Protein AF-0000000077058655 (afdb_homodimer)

Radius of gyration: 32.07 Å; Cα contacts (8 Å, |Δi|>4): 1543; chains: 2; bounding box: 53×108×74 Å

pLDDT: mean 80.89, std 19.27, range [22.61, 98.69]

Organism: Zymoseptoria tritici (strain CBS 115943 / IPO323) (NCBI:txid336722)

Foldseek 3Di:
DPVDCPPPLLLQFKKKKWDPAWKKKKWAFPVCLVVQLVLVLCQVPVQFDQPPVGHTDAFPANQAGNFAKWKWKFAQGTTMIMDGPVSCVPRPVVSLVVDDPVRVVRIDMDPFIKIKMKIAGPDDQQLVNLQSLQVLCQLLLWAWFWADFPGTIMIITTPVCVVVSQVSSVVSQKDWDAPDDVSSIIIIHHPVRPVPPDDDPDPDDPPPDPDDDDPPDNRDPDLVVLLLVLLLVCLVVVWAWDWDPVFKKFKKFFDRDPDPVVCVVVVLSVLVSQLVSCQSPPPPHFNIWMWMHRRPGGIIIMGGLVSLVSGVVSCVVTMGRNPPAIKTKIKTFQQVPDQSHGSNSNNLSVLQCVQCVPVPPDDRFRWGWGGGSGMIIIMGGPVCVVSSSVSRVVSNVVSVVD/DPVPPPPPLLLQFKKKKWDPAWKKKKWAFPVCLVVQLVLVLCQVPVQFDQPPVGHTDAFPANQAGNFAKWKWKFAQGTTMIMDGPVSCVPRPVVSLVVDDPVRVVRIDMDPFIKIKMKIAGPDDFQLVNLQSLQVLCQLLLWAWFWADFPGTIMIITTPVCVVVSQVSSVVSQKDWDAPDPVSSIIIIHHPVRPVPPDDDPDDDDPPPPPDDDDPDDNRDPDLVVLLLVLLLVCLVVVWAWDWDPVFKKFKKFFDRPPDPVVCVVVVLSVLVSQLVSCQCPDPPHFNIWMWMHRRPGGIIIMGGLVSLVSGVVSCVVTMGRNPPFIKTKIKTFQQVPDQSDGSNSNNLSVLQCVQCVPVPPDDRFHWGWGDGSGMIIIMGGPVCVVSSSVSSVVSNVVSVVD

Nearest PDB structures (foldseek):
  5gs9-assembly2_D  TM=8.390E-01  e=4.311E-16  Homo sapiens
  5i2c-assembly1_B  TM=8.260E-01  e=3.463E-16  Homo sapiens
  5i2c-assembly2_D  TM=8.080E-01  e=2.004E-16  Homo sapiens
  5gs9-assembly1_B  TM=8.359E-01  e=1.360E-15  Homo sapiens
  5i2c-assembly1_A  TM=7.611E-01  e=1.288E-15  Homo sapiens

Secondary structure (DSSP, 8-state):
--------HHHHH-EEEE-S--EEEEEEEGGGGGGGHHHHHHHHH---EE-TTSPEEPPSSTT--SSSEEEEEE-SSEEEEEEEHHHIIIIIHHHHTTB-HHHHHH-EE-SS-EEEEEEE-SS--HHHHHHHHHHHHHHTT---EEEE-SS-EEEEEEGGGHHHHHHHHHTTT-EEEE-STTS-SEEEE-TT-GGG-SS-----------------S---SSHHHHHHHHHHHHHHTT---EE-TT--EEEEEE---SSHHHHHHHTHHHHHHHHHHHHHT-SSPPSSEEEEEESSS--EEEEEGGGGGGSGGGGTTTEE-TTSPPEEEEEEE-TTS-TT--SHHHHHHHHHHHHHTT--SS-----EEEE-SSEEEEEEEGGGHHHHHHHHHHHHHHHHH-/--SS----HHHHH-EEEE-S--EEEEEEEGGGGGGGHHHHHHHHH---EE-TTS-EE--SSTT--SSSEEEEEE-SSEEEEEEEHHHIIIIIHHHHTTB-HHHHHH-EE-SS-EEEEEEE-SS--HHHHHHHHHHHHHHTT---EEEE-SS-EEEEEEGGGHHHHHHHHHTTT-EEEE-STTS-SEEEE-TT-GGGGSS-----------------S---SSHHHHHHHHHHHHHHTT---EE-TT--EEEEEE---SSHHHHHHHTHHHHHHHHHHHHHT-SSPPSSEEEEEESSS--EEEEEGGGGGGSGGGGTTTEE-TTSPPEEEEEEE-TTS-TT--SHHHHHHHHHHHHHTT--SS-----EEEE-SSEEEEEEEGGGHHHHHHHHHHHHHHHHH-

InterPro domains:
  IPR027795 CASTOR, ACT domain [PF13840] (110-171)
  IPR045865 ACT-like domain [SSF55021] (114-176)
  IPR051719 Cytosolic arginine sensor for mTORC1 [PTHR31131] (14-395)

Structure (mmCIF, N/CA/C/O backbone):
data_AF-0000000077058655-model_v1
#
loop_
_entity.id
_entity.type
_entity.pdbx_description
1 polymer 'CASTOR ACT domain-containing protein'
#
loop_
_atom_site.group_PDB
_atom_site.id
_atom_site.type_symbol
_atom_site.label_atom_id
_atom_site.label_alt_id
_atom_site.label_comp_id
_atom_site.label_asym_id
_atom_site.label_entity_id
_atom_site.label_seq_id
_atom_site.pdbx_PDB_ins_code
_atom_site.Cartn_x
_atom_site.Cartn_y
_atom_site.Cartn_z
_atom_site.occupancy
_atom_site.B_iso_or_equiv
_atom_site.auth_seq_id
_atom_site.auth_comp_id
_atom_site.auth_asym_id
_atom_site.auth_atom_id
_atom_site.pdbx_PDB_model_num
ATOM 1 N N . MET A 1 1 ? -3.117 53.75 28.312 1 22.61 1 MET A N 1
ATOM 2 C CA . MET A 1 1 ? -3.674 53.688 26.969 1 22.61 1 MET A CA 1
ATOM 3 C C . MET A 1 1 ? -2.68 53.094 25.984 1 22.61 1 MET A C 1
ATOM 5 O O . MET A 1 1 ? -3.053 52.719 24.875 1 22.61 1 MET A O 1
ATOM 9 N N . GLY A 1 2 ? -1.455 53.406 26 1 25.41 2 GLY A N 1
ATOM 10 C CA . GLY A 1 2 ? -0.301 53.156 25.156 1 25.41 2 GLY A CA 1
ATOM 11 C C . GLY A 1 2 ? 0.101 51.688 25.109 1 25.41 2 GLY A C 1
ATOM 12 O O . GLY A 1 2 ? 1.2 51.375 24.656 1 25.41 2 GLY A O 1
ATOM 13 N N . GLN A 1 3 ? -0.124 51.031 26.172 1 29.98 3 GLN A N 1
ATOM 14 C CA . GLN A 1 3 ? 0.285 49.625 26.188 1 29.98 3 GLN A CA 1
ATOM 15 C C . GLN A 1 3 ? -0.248 48.875 24.969 1 29.98 3 GLN A C 1
ATOM 17 O O . GLN A 1 3 ? -1.108 48 25.094 1 29.98 3 GLN A O 1
ATOM 22 N N . SER A 1 4 ? -0.633 49.594 23.922 1 30.7 4 SER A N 1
ATOM 23 C CA . SER A 1 4 ? -1.13 49.219 22.594 1 30.7 4 SER A CA 1
ATOM 24 C C . SER A 1 4 ? -0.393 48 22.047 1 30.7 4 SER A C 1
ATOM 26 O O . SER A 1 4 ? 0.675 47.656 22.531 1 30.7 4 SER A O 1
ATOM 28 N N . LEU A 1 5 ? -0.841 47.562 20.781 1 34.19 5 LEU A N 1
ATOM 29 C CA . LEU A 1 5 ? -0.442 46.469 19.906 1 34.19 5 LEU A CA 1
ATOM 30 C C . LEU A 1 5 ? 1.065 46.469 19.672 1 34.19 5 LEU A C 1
ATOM 32 O O . LEU A 1 5 ? 1.569 47.281 18.875 1 34.19 5 LEU A O 1
ATOM 36 N N . THR A 1 6 ? 1.901 46.75 20.547 1 35.97 6 THR A N 1
ATOM 37 C CA . THR A 1 6 ? 3.205 46.281 20.094 1 35.97 6 THR A CA 1
ATOM 38 C C . THR A 1 6 ? 3.051 45.125 19.109 1 35.97 6 THR A C 1
ATOM 40 O O . THR A 1 6 ? 2.705 44.031 19.5 1 35.97 6 THR A O 1
ATOM 43 N N . GLU A 1 7 ? 2.385 45.281 18 1 43.19 7 GLU A N 1
ATOM 44 C CA . GLU A 1 7 ? 2.207 44.5 16.781 1 43.19 7 GLU A CA 1
ATOM 45 C C . GLU A 1 7 ? 3.422 43.625 16.516 1 43.19 7 GLU A C 1
ATOM 47 O O . GLU A 1 7 ? 4.551 44.094 16.453 1 43.19 7 GLU A O 1
ATOM 52 N N . SER A 1 8 ? 3.26 42.406 16.844 1 52.03 8 SER A N 1
ATOM 53 C CA . SER A 1 8 ? 4.242 41.312 16.938 1 52.03 8 SER A CA 1
ATOM 54 C C . SER A 1 8 ? 5.199 41.344 15.742 1 52.03 8 SER A C 1
ATOM 56 O O . SER A 1 8 ? 4.762 41.406 14.594 1 52.03 8 SER A O 1
ATOM 58 N N . THR A 1 9 ? 6.41 42 16.016 1 51.41 9 THR A N 1
ATOM 59 C CA . THR A 1 9 ? 7.566 41.875 15.133 1 51.41 9 THR A CA 1
ATOM 60 C C . THR A 1 9 ? 7.477 40.594 14.297 1 51.41 9 THR A C 1
ATOM 62 O O . THR A 1 9 ? 7.973 40.562 13.164 1 51.41 9 THR A O 1
ATOM 65 N N . THR A 1 10 ? 6.719 39.719 14.883 1 54.84 10 THR A N 1
ATOM 66 C CA . THR A 1 10 ? 6.586 38.469 14.18 1 54.84 10 THR A CA 1
ATOM 67 C C . THR A 1 10 ? 5.73 38.625 12.93 1 54.84 10 THR A C 1
ATOM 69 O O . THR A 1 10 ? 6.078 38.094 11.867 1 54.84 10 THR A O 1
ATOM 72 N N . LEU A 1 11 ? 4.637 39.406 13.109 1 56.84 11 LEU A N 1
ATOM 73 C CA . LEU A 1 11 ? 3.775 39.594 11.945 1 56.84 11 LEU A CA 1
ATOM 74 C C . LEU A 1 11 ? 4.48 40.438 10.883 1 56.84 11 LEU A C 1
ATOM 76 O O . LEU A 1 11 ? 4.184 40.281 9.695 1 56.84 11 LEU A O 1
ATOM 80 N N . LEU A 1 12 ? 5.441 41.156 11.414 1 55.25 12 LEU A N 1
ATOM 81 C CA . LEU A 1 12 ? 6.145 42.031 10.492 1 55.25 12 LEU A CA 1
ATOM 82 C C . LEU A 1 12 ? 7.047 41.219 9.555 1 55.25 12 LEU A C 1
ATOM 84 O O . LEU A 1 12 ? 7.156 41.531 8.367 1 55.25 12 LEU A O 1
ATOM 88 N N . ASN A 1 13 ? 7.555 40.031 10.031 1 62.84 13 ASN A N 1
ATOM 89 C CA . ASN A 1 13 ? 8.578 39.375 9.25 1 62.84 13 ASN A CA 1
ATOM 90 C C . ASN A 1 13 ? 8.047 38.094 8.609 1 62.84 13 ASN A C 1
ATOM 92 O O . ASN A 1 13 ? 8.773 37.406 7.887 1 62.84 13 ASN A O 1
ATOM 96 N N . ALA A 1 14 ? 6.773 38 8.773 1 69.25 14 ALA A N 1
ATOM 97 C CA . ALA A 1 14 ? 6.227 36.75 8.25 1 69.25 14 ALA A CA 1
ATOM 98 C C . ALA A 1 14 ? 6.027 36.812 6.742 1 69.25 14 ALA A C 1
ATOM 100 O O . ALA A 1 14 ? 5.637 37.875 6.215 1 69.25 14 ALA A O 1
ATOM 101 N N . GLN A 1 15 ? 6.496 35.781 6.027 1 75.69 15 GLN A N 1
ATOM 102 C CA . GLN A 1 15 ? 6.207 35.594 4.609 1 75.69 15 GLN A CA 1
ATOM 103 C C . GLN A 1 15 ? 5.039 34.656 4.395 1 75.69 15 GLN A C 1
ATOM 105 O O . GLN A 1 15 ? 5.094 33.5 4.824 1 75.69 15 GLN A O 1
ATOM 110 N N . ILE A 1 16 ? 4.031 35.312 3.824 1 82.44 16 ILE A N 1
ATOM 111 C CA . ILE A 1 16 ? 2.805 34.562 3.652 1 82.44 16 ILE A CA 1
ATOM 112 C C . ILE A 1 16 ? 2.57 34.281 2.17 1 82.44 16 ILE A C 1
ATOM 114 O O . ILE A 1 16 ? 2.648 35.188 1.342 1 82.44 16 ILE A O 1
ATOM 118 N N . GLY A 1 17 ? 2.379 33.031 1.807 1 85.06 17 GLY A N 1
ATOM 119 C CA . GLY A 1 17 ? 2.125 32.625 0.426 1 85.06 17 GLY A CA 1
ATOM 120 C C . GLY A 1 17 ? 0.864 31.812 0.256 1 85.06 17 GLY A C 1
ATOM 121 O O . GLY A 1 17 ? 0.566 30.953 1.081 1 85.06 17 GLY A O 1
ATOM 122 N N . PHE A 1 18 ? 0.068 32.25 -0.727 1 86.25 18 PHE A N 1
ATOM 123 C CA . PHE A 1 18 ? -1.086 31.453 -1.131 1 86.25 18 PHE A CA 1
ATOM 124 C C . PHE A 1 18 ? -0.725 30.516 -2.277 1 86.25 18 PHE A C 1
ATOM 126 O O . PHE A 1 18 ? -0.318 30.969 -3.35 1 86.25 18 PHE A O 1
ATOM 133 N N . LEU A 1 19 ? -0.891 29.281 -2.047 1 87.06 19 LEU A N 1
ATOM 134 C CA . LEU A 1 19 ? -0.528 28.312 -3.078 1 87.06 19 LEU A CA 1
ATOM 135 C C . LEU A 1 19 ? -1.67 28.125 -4.07 1 87.06 19 LEU A C 1
ATOM 137 O O . LEU A 1 19 ? -2.842 28.234 -3.703 1 87.06 19 LEU A O 1
ATOM 141 N N . ASN A 1 20 ? -1.333 27.828 -5.293 1 84.38 20 ASN A N 1
ATOM 142 C CA . ASN A 1 20 ? -2.303 27.594 -6.355 1 84.38 20 ASN A CA 1
ATOM 143 C C . ASN A 1 20 ? -2.791 26.141 -6.363 1 84.38 20 ASN A C 1
ATOM 145 O O . ASN A 1 20 ? -2.316 25.328 -7.152 1 84.38 20 ASN A O 1
ATOM 149 N N . THR A 1 21 ? -3.754 25.875 -5.566 1 89.5 21 THR A N 1
ATOM 150 C CA . THR A 1 21 ? -4.285 24.516 -5.484 1 89.5 21 THR A CA 1
ATOM 151 C C . THR A 1 21 ? -5.641 24.5 -4.785 1 89.5 21 THR A C 1
ATOM 153 O O . THR A 1 21 ? -5.977 25.438 -4.059 1 89.5 21 THR A O 1
ATOM 156 N N . HIS A 1 22 ? -6.488 23.578 -5.164 1 94.5 22 HIS A N 1
ATOM 157 C CA . HIS A 1 22 ? -7.742 23.266 -4.488 1 94.5 22 HIS A CA 1
ATOM 158 C C . HIS A 1 22 ? -7.633 21.938 -3.73 1 94.5 22 HIS A C 1
ATOM 160 O O . HIS A 1 22 ? -7.484 20.875 -4.34 1 94.5 22 HIS A O 1
ATOM 166 N N . LEU A 1 23 ? -7.762 22.062 -2.438 1 97.38 23 LEU A N 1
ATOM 167 C CA . LEU A 1 23 ? -7.496 20.891 -1.62 1 97.38 23 LEU A CA 1
ATOM 168 C C . LEU A 1 23 ? -8.797 20.297 -1.069 1 97.38 23 LEU A C 1
ATOM 170 O O . LEU A 1 23 ? -9.727 21.047 -0.746 1 97.38 23 LEU A O 1
ATOM 174 N N . ALA A 1 24 ? -8.844 19.047 -1.034 1 98.06 24 ALA A N 1
ATOM 175 C CA . ALA A 1 24 ? -9.898 18.328 -0.338 1 98.06 24 ALA A CA 1
ATOM 176 C C . ALA A 1 24 ? -9.383 17.734 0.971 1 98.06 24 ALA A C 1
ATOM 178 O O . ALA A 1 24 ? -8.195 17.406 1.088 1 98.06 24 ALA A O 1
ATOM 179 N N . LEU A 1 25 ? -10.195 17.703 1.955 1 97.5 25 LEU A N 1
ATOM 180 C CA . LEU A 1 25 ? -9.906 17.062 3.238 1 97.5 25 LEU A CA 1
ATOM 181 C C . LEU A 1 25 ? -10.625 15.719 3.352 1 97.5 25 LEU A C 1
ATOM 183 O O . LEU A 1 25 ? -11.844 15.648 3.201 1 97.5 25 LEU A O 1
ATOM 187 N N . ILE A 1 26 ? -9.891 14.656 3.598 1 98.38 26 ILE A N 1
ATOM 188 C CA . ILE A 1 26 ? -10.445 13.312 3.676 1 98.38 26 ILE A CA 1
ATOM 189 C C . ILE A 1 26 ? -10.312 12.773 5.102 1 98.38 26 ILE A C 1
ATOM 191 O O . ILE A 1 26 ? -9.219 12.758 5.66 1 98.38 26 ILE A O 1
ATOM 195 N N . HIS A 1 27 ? -11.367 12.406 5.691 1 97.88 27 HIS A N 1
ATOM 196 C CA . HIS A 1 27 ? -11.391 11.75 6.992 1 97.88 27 HIS A CA 1
ATOM 197 C C . HIS A 1 27 ? -11.578 10.242 6.848 1 97.88 27 HIS A C 1
ATOM 199 O O . HIS A 1 27 ? -12.547 9.781 6.238 1 97.88 27 HIS A O 1
ATOM 205 N N . ILE A 1 28 ? -10.688 9.461 7.355 1 98.25 28 ILE A N 1
ATOM 206 C CA . ILE A 1 28 ? -10.727 8 7.379 1 98.25 28 ILE A CA 1
ATOM 207 C C . ILE A 1 28 ? -10.609 7.508 8.82 1 98.25 28 ILE A C 1
ATOM 209 O O . ILE A 1 28 ? -9.594 7.754 9.484 1 98.25 28 ILE A O 1
ATOM 213 N N . PRO A 1 29 ? -11.633 6.82 9.297 1 96.94 29 PRO A N 1
ATOM 214 C CA . PRO A 1 29 ? -11.484 6.258 10.641 1 96.94 29 PRO A CA 1
ATOM 215 C C . PRO A 1 29 ? -10.328 5.266 10.742 1 96.94 29 PRO A C 1
ATOM 217 O O . PRO A 1 29 ? -9.953 4.645 9.75 1 96.94 29 PRO A O 1
ATOM 220 N N . THR A 1 30 ? -9.797 5.09 11.93 1 95.56 30 THR A N 1
ATOM 221 C CA . THR A 1 30 ? -8.594 4.293 12.156 1 95.56 30 THR A CA 1
ATOM 222 C C . THR A 1 30 ? -8.797 2.861 11.664 1 95.56 30 THR A C 1
ATOM 224 O O . THR A 1 30 ? -7.875 2.248 11.117 1 95.56 30 THR A O 1
ATOM 227 N N . GLU A 1 31 ? -9.953 2.326 11.789 1 94.75 31 GLU A N 1
ATOM 228 C CA . GLU A 1 31 ? -10.234 0.943 11.414 1 94.75 31 GLU A CA 1
ATOM 229 C C . GLU A 1 31 ? -10.234 0.773 9.898 1 94.75 31 GLU A C 1
ATOM 231 O O . GLU A 1 31 ? -10.016 -0.329 9.391 1 94.75 31 GLU A O 1
ATOM 236 N N . ALA A 1 32 ? -10.477 1.819 9.188 1 97.12 32 ALA A N 1
ATOM 237 C CA . ALA A 1 32 ? -10.578 1.75 7.734 1 97.12 32 ALA A CA 1
ATOM 238 C C . ALA A 1 32 ? -9.25 2.078 7.07 1 97.12 32 ALA A C 1
ATOM 240 O O . ALA A 1 32 ? -9.102 1.93 5.855 1 97.12 32 ALA A O 1
ATOM 241 N N . PHE A 1 33 ? -8.258 2.465 7.844 1 97.88 33 PHE A N 1
ATOM 242 C CA . PHE A 1 33 ? -6.996 2.947 7.305 1 97.88 33 PHE A CA 1
ATOM 243 C C . PHE A 1 33 ? -6.379 1.918 6.367 1 97.88 33 PHE A C 1
ATOM 245 O O . PHE A 1 33 ? -6.012 2.242 5.234 1 97.88 33 PHE A O 1
ATOM 252 N N . PRO A 1 34 ? -6.316 0.604 6.746 1 97.44 34 PRO A N 1
ATOM 253 C CA . PRO A 1 34 ? -5.656 -0.38 5.887 1 97.44 34 PRO A CA 1
ATOM 254 C C . PRO A 1 34 ? -6.312 -0.494 4.512 1 97.44 34 PRO A C 1
ATOM 256 O O . PRO A 1 34 ? -5.652 -0.86 3.535 1 97.44 34 PRO A O 1
ATOM 259 N N . LEU A 1 35 ? -7.559 -0.11 4.395 1 97.75 35 LEU A N 1
ATOM 260 C CA . LEU A 1 35 ? -8.312 -0.229 3.15 1 97.75 35 LEU A CA 1
ATOM 261 C C . LEU A 1 35 ? -7.965 0.905 2.191 1 97.75 35 LEU A C 1
ATOM 263 O O . LEU A 1 35 ? -8.297 0.845 1.005 1 97.75 35 LEU A O 1
ATOM 267 N N . PHE A 1 36 ? -7.219 1.923 2.697 1 98.19 36 PHE A N 1
ATOM 268 C CA . PHE A 1 36 ? -6.957 3.094 1.868 1 98.19 36 PHE A CA 1
ATOM 269 C C . PHE A 1 36 ? -5.465 3.264 1.628 1 98.19 36 PHE A C 1
ATOM 271 O O . PHE A 1 36 ? -5.016 4.324 1.188 1 98.19 36 PHE A O 1
ATOM 278 N N . VAL A 1 37 ? -4.668 2.271 1.912 1 98 37 VAL A N 1
ATOM 279 C CA . VAL A 1 37 ? -3.223 2.377 1.756 1 98 37 VAL A CA 1
ATOM 280 C C . VAL A 1 37 ? -2.869 2.49 0.275 1 98 37 VAL A C 1
ATOM 282 O O . VAL A 1 37 ? -1.923 3.191 -0.092 1 98 37 VAL A O 1
ATOM 285 N N . HIS A 1 38 ? -3.689 1.872 -0.597 1 97.5 38 HIS A N 1
ATOM 286 C CA . HIS A 1 38 ? -3.422 1.926 -2.029 1 97.5 38 HIS A CA 1
ATOM 287 C C . HIS A 1 38 ? -3.48 3.359 -2.549 1 97.5 38 HIS A C 1
ATOM 289 O O . HIS A 1 38 ? -2.502 3.861 -3.105 1 97.5 38 HIS A O 1
ATOM 295 N N . PRO A 1 39 ? -4.586 4.07 -2.361 1 97.56 39 PRO A N 1
ATOM 296 C CA . PRO A 1 39 ? -4.629 5.445 -2.871 1 97.56 39 PRO A CA 1
ATOM 297 C C . PRO A 1 39 ? -3.615 6.359 -2.186 1 97.56 39 PRO A C 1
ATOM 299 O O . PRO A 1 39 ? -3.104 7.293 -2.807 1 97.56 39 PRO A O 1
ATOM 302 N N . ILE A 1 40 ? -3.33 6.121 -0.925 1 98.19 40 ILE A N 1
ATOM 303 C CA . ILE A 1 40 ? -2.35 6.93 -0.211 1 98.19 40 ILE A CA 1
ATOM 304 C C . ILE A 1 40 ? -0.977 6.77 -0.86 1 98.19 40 ILE A C 1
ATOM 306 O O . ILE A 1 40 ? -0.313 7.758 -1.178 1 98.19 40 ILE A O 1
ATOM 310 N N . LEU A 1 41 ? -0.592 5.527 -1.059 1 97.88 41 LEU A N 1
ATOM 311 C CA . LEU A 1 41 ? 0.722 5.27 -1.638 1 97.88 41 LEU A CA 1
ATOM 312 C C . LEU A 1 41 ? 0.764 5.699 -3.102 1 97.88 41 LEU A C 1
ATOM 314 O O . LEU A 1 41 ? 1.802 6.148 -3.59 1 97.88 41 LEU A O 1
ATOM 318 N N . THR A 1 42 ? -0.342 5.516 -3.844 1 96.06 42 THR A N 1
ATOM 319 C CA . THR A 1 42 ? -0.4 6.016 -5.215 1 96.06 42 THR A CA 1
ATOM 320 C C . THR A 1 42 ? -0.167 7.523 -5.25 1 96.06 42 THR A C 1
ATOM 322 O O . THR A 1 42 ? 0.613 8.016 -6.066 1 96.06 42 THR A O 1
ATOM 325 N N . LEU A 1 43 ? -0.788 8.211 -4.34 1 95.44 43 LEU A N 1
ATOM 326 C CA . LEU A 1 43 ? -0.661 9.664 -4.23 1 95.44 43 LEU A CA 1
ATOM 327 C C . LEU A 1 43 ? 0.781 10.062 -3.934 1 95.44 43 LEU A C 1
ATOM 329 O O . LEU A 1 43 ? 1.293 11.023 -4.504 1 95.44 43 LEU A O 1
ATOM 333 N N . LEU A 1 44 ? 1.45 9.312 -3.123 1 94.69 44 LEU A N 1
ATOM 334 C CA . LEU A 1 44 ? 2.77 9.688 -2.627 1 94.69 44 LEU A CA 1
ATOM 335 C C . LEU A 1 44 ? 3.861 9.25 -3.598 1 94.69 44 LEU A C 1
ATOM 337 O O . LEU A 1 44 ? 4.852 9.961 -3.789 1 94.69 44 LEU A O 1
ATOM 341 N N . LEU A 1 45 ? 3.662 8.07 -4.242 1 93.12 45 LEU A N 1
ATOM 342 C CA . LEU A 1 45 ? 4.758 7.465 -4.992 1 93.12 45 LEU A CA 1
ATOM 343 C C . LEU A 1 45 ? 4.656 7.805 -6.473 1 93.12 45 LEU A C 1
ATOM 345 O O . LEU A 1 45 ? 5.656 7.773 -7.195 1 93.12 45 LEU A O 1
ATOM 349 N N . HIS A 1 46 ? 3.441 7.93 -6.934 1 88 46 HIS A N 1
ATOM 350 C CA . HIS A 1 46 ? 3.266 8.188 -8.359 1 88 46 HIS A CA 1
ATOM 351 C C . HIS A 1 46 ? 3.033 9.672 -8.625 1 88 46 HIS A C 1
ATOM 353 O O . HIS A 1 46 ? 2.014 10.055 -9.203 1 88 46 HIS A O 1
ATOM 359 N N . ASN A 1 47 ? 3.91 10.492 -8.18 1 73.94 47 ASN A N 1
ATOM 360 C CA . ASN A 1 47 ? 3.902 11.945 -8.266 1 73.94 47 ASN A CA 1
ATOM 361 C C . ASN A 1 47 ? 4.387 12.43 -9.633 1 73.94 47 ASN A C 1
ATOM 363 O O . ASN A 1 47 ? 5.422 13.086 -9.727 1 73.94 47 ASN A O 1
ATOM 367 N N . SER A 1 48 ? 3.742 11.852 -10.664 1 67.38 48 SER A N 1
ATOM 368 C CA . SER A 1 48 ? 4.242 12.258 -11.977 1 67.38 48 SER A CA 1
ATOM 369 C C . SER A 1 48 ? 3.283 13.227 -12.656 1 67.38 48 SER A C 1
ATOM 371 O O . SER A 1 48 ? 2.084 13.219 -12.375 1 67.38 48 SER A O 1
ATOM 373 N N . HIS A 1 49 ? 3.842 14.258 -13.109 1 66.81 49 HIS A N 1
ATOM 374 C CA . HIS A 1 49 ? 3.092 15.219 -13.914 1 66.81 49 HIS A CA 1
ATOM 375 C C . HIS A 1 49 ? 3.322 14.984 -15.406 1 66.81 49 HIS A C 1
ATOM 377 O O . HIS A 1 49 ? 4.457 14.75 -15.836 1 66.81 49 HIS A O 1
ATOM 383 N N . LEU A 1 50 ? 2.23 14.586 -15.945 1 61.84 50 LEU A N 1
ATOM 384 C CA . LEU A 1 50 ? 2.338 14.375 -17.391 1 61.84 50 LEU A CA 1
ATOM 385 C C . LEU A 1 50 ? 2.236 15.703 -18.141 1 61.84 50 LEU A C 1
ATOM 387 O O . LEU A 1 50 ? 1.473 16.578 -17.75 1 61.84 50 LEU A O 1
ATOM 391 N N . ASP A 1 51 ? 3.15 15.898 -18.969 1 60.94 51 ASP A N 1
ATOM 392 C CA . ASP A 1 51 ? 3.029 17.062 -19.844 1 60.94 51 ASP A CA 1
ATOM 393 C C . ASP A 1 51 ? 1.908 16.859 -20.859 1 60.94 51 ASP A C 1
ATOM 395 O O . ASP A 1 51 ? 1.154 15.891 -20.781 1 60.94 51 ASP A O 1
ATOM 399 N N . GLU A 1 52 ? 1.734 17.922 -21.625 1 62.06 52 GLU A N 1
ATOM 400 C CA . GLU A 1 52 ? 0.677 17.969 -22.625 1 62.06 52 GLU A CA 1
ATOM 401 C C . GLU A 1 52 ? 0.752 16.75 -23.547 1 62.06 52 GLU A C 1
ATOM 403 O O . GLU A 1 52 ? -0.267 16.312 -24.094 1 62.06 52 GLU A O 1
ATOM 408 N N . ASP A 1 53 ? 1.917 16.219 -23.656 1 63.16 53 ASP A N 1
ATOM 409 C CA . ASP A 1 53 ? 2.129 15.109 -24.578 1 63.16 53 ASP A CA 1
ATOM 410 C C . ASP A 1 53 ? 2.057 13.773 -23.844 1 63.16 53 ASP A C 1
ATOM 412 O O . ASP A 1 53 ? 2.307 12.719 -24.422 1 63.16 53 ASP A O 1
ATOM 416 N N . GLY A 1 54 ? 1.804 13.883 -22.578 1 61.06 54 GLY A N 1
ATOM 417 C CA . GLY A 1 54 ? 1.664 12.656 -21.812 1 61.06 54 GLY A CA 1
ATOM 418 C C . GLY A 1 54 ? 2.986 12.133 -21.281 1 61.06 54 GLY A C 1
ATOM 419 O O . GLY A 1 54 ? 3.082 10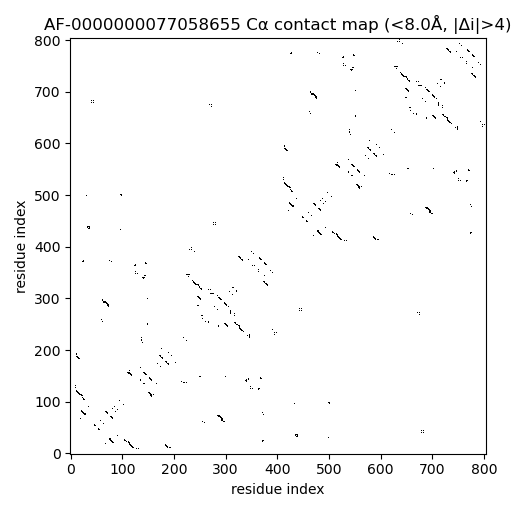.969 -20.891 1 61.06 54 GLY A O 1
ATOM 420 N N . ILE A 1 55 ? 3.932 12.969 -21.516 1 62.62 55 ILE A N 1
ATOM 421 C CA . ILE A 1 55 ? 5.258 12.57 -21.047 1 62.62 55 ILE A CA 1
ATOM 422 C C . ILE A 1 55 ? 5.449 13.023 -19.609 1 62.62 55 ILE A C 1
ATOM 424 O O . ILE A 1 55 ? 5.129 14.164 -19.25 1 62.62 55 ILE A O 1
ATOM 428 N N . ALA A 1 56 ? 5.941 12.102 -18.844 1 64.19 56 ALA A N 1
ATOM 429 C CA . ALA A 1 56 ? 6.168 12.398 -17.438 1 64.19 56 ALA A CA 1
ATOM 430 C C . ALA A 1 56 ? 7.25 13.469 -17.266 1 64.19 56 ALA A C 1
ATOM 432 O O . ALA A 1 56 ? 8.32 13.367 -17.859 1 64.19 56 ALA A O 1
ATOM 433 N N . ILE A 1 57 ? 6.875 14.57 -16.609 1 65.69 57 ILE A N 1
ATOM 434 C CA . ILE A 1 57 ? 7.816 15.625 -16.266 1 65.69 57 ILE A CA 1
ATOM 435 C C . ILE A 1 57 ? 8.336 15.43 -14.844 1 65.69 57 ILE A C 1
ATOM 437 O O . ILE A 1 57 ? 7.547 15.234 -13.914 1 65.69 57 ILE A O 1
ATOM 441 N N . LYS A 1 58 ? 9.57 15.211 -14.789 1 64.5 58 LYS A N 1
ATOM 442 C CA . LYS A 1 58 ? 10.172 15.125 -13.461 1 64.5 58 LYS A CA 1
ATOM 443 C C . LYS A 1 58 ? 10.258 16.5 -12.812 1 64.5 58 LYS A C 1
ATOM 445 O O . LYS A 1 58 ? 10.461 17.5 -13.5 1 64.5 58 LYS A O 1
ATOM 450 N N . PRO A 1 59 ? 10.055 16.453 -11.508 1 63 59 PRO A N 1
ATOM 451 C CA . PRO A 1 59 ? 10.219 17.734 -10.812 1 63 59 PRO A CA 1
ATOM 452 C C . PRO A 1 59 ? 11.609 18.328 -10.977 1 63 59 PRO A C 1
ATOM 454 O O . PRO A 1 59 ? 12.555 17.609 -11.32 1 63 59 PRO A O 1
ATOM 457 N N . ARG A 1 60 ? 11.688 19.609 -10.961 1 61.41 60 ARG A N 1
ATOM 458 C CA . ARG A 1 60 ? 12.953 20.328 -11.102 1 61.41 60 ARG A CA 1
ATOM 459 C C . ARG A 1 60 ? 14.008 19.781 -10.148 1 61.41 60 ARG A C 1
ATOM 461 O O . ARG A 1 60 ? 15.148 19.547 -10.539 1 61.41 60 ARG A O 1
ATOM 468 N N . LYS A 1 61 ? 13.484 19.594 -8.875 1 70.5 61 LYS A N 1
ATOM 469 C CA . LYS A 1 61 ? 14.359 18.984 -7.875 1 70.5 61 LYS A CA 1
ATOM 470 C C . LYS A 1 61 ? 13.852 17.609 -7.465 1 70.5 61 LYS A C 1
ATOM 472 O O . LYS A 1 61 ? 12.648 17.391 -7.355 1 70.5 61 LYS A O 1
ATOM 477 N N . SER A 1 62 ? 14.789 16.688 -7.363 1 65.06 62 SER A N 1
ATOM 478 C CA . SER A 1 62 ? 14.461 15.289 -7.137 1 65.06 62 SER A CA 1
ATOM 479 C C . SER A 1 62 ? 13.664 15.109 -5.848 1 65.06 62 SER A C 1
ATOM 481 O O . SER A 1 62 ? 12.906 14.148 -5.707 1 65.06 62 SER A O 1
ATOM 483 N N . TRP A 1 63 ? 13.781 16.172 -5.039 1 67.75 63 TRP A N 1
ATOM 484 C CA . TRP A 1 63 ? 13.133 15.984 -3.746 1 67.75 63 TRP A CA 1
ATOM 485 C C . TRP A 1 63 ? 11.797 16.719 -3.697 1 67.75 63 TRP A C 1
ATOM 487 O O . TRP A 1 63 ? 11.062 16.625 -2.711 1 67.75 63 TRP A O 1
ATOM 497 N N . ASN A 1 64 ? 11.445 17.359 -4.789 1 74.75 64 ASN A N 1
ATOM 498 C CA . ASN A 1 64 ? 10.195 18.094 -4.816 1 74.75 64 ASN A CA 1
ATOM 499 C C . ASN A 1 64 ? 9.016 17.203 -5.188 1 74.75 64 ASN A C 1
ATOM 501 O O . ASN A 1 64 ? 9.172 16.266 -5.965 1 74.75 64 ASN A O 1
ATOM 505 N N . PHE A 1 65 ? 7.934 17.516 -4.52 1 83.44 65 PHE A N 1
ATOM 506 C CA . PHE A 1 65 ? 6.656 16.906 -4.883 1 83.44 65 PHE A CA 1
ATOM 507 C C . PHE A 1 65 ? 5.957 17.734 -5.961 1 83.44 65 PHE A C 1
ATOM 509 O O . PHE A 1 65 ? 6.094 18.953 -6.004 1 83.44 65 PHE A O 1
ATOM 516 N N . TRP A 1 66 ? 5.293 17.156 -6.816 1 82.75 66 TRP A N 1
ATOM 517 C CA . TRP A 1 66 ? 4.641 17.875 -7.91 1 82.75 66 TRP A CA 1
ATOM 518 C C . TRP A 1 66 ? 3.451 18.688 -7.398 1 82.75 66 TRP A C 1
ATOM 520 O O . TRP A 1 66 ? 3.205 19.797 -7.859 1 82.75 66 TRP A O 1
ATOM 530 N N . HIS A 1 67 ? 2.736 18.125 -6.496 1 89.06 67 HIS A N 1
ATOM 531 C CA . HIS A 1 67 ? 1.599 18.844 -5.938 1 89.06 67 HIS A CA 1
ATOM 532 C C . HIS A 1 67 ? 2.057 19.938 -4.977 1 89.06 67 HIS A C 1
ATOM 534 O O . HIS A 1 67 ? 3.002 19.734 -4.211 1 89.06 67 HIS A O 1
ATOM 540 N N . PRO A 1 68 ? 1.41 21.031 -4.98 1 90.88 68 PRO A N 1
ATOM 541 C CA . PRO A 1 68 ? 1.812 22.141 -4.109 1 90.88 68 PRO A CA 1
ATOM 542 C C . PRO A 1 68 ? 1.727 21.797 -2.627 1 90.88 68 PRO A C 1
ATOM 544 O O . PRO A 1 68 ? 2.496 22.312 -1.818 1 90.88 68 PRO A O 1
ATOM 547 N N . PHE A 1 69 ? 0.757 20.922 -2.365 1 94.94 69 PHE A N 1
ATOM 548 C CA . PHE A 1 69 ? 0.608 20.578 -0.957 1 94.94 69 PHE A CA 1
ATOM 549 C C . PHE A 1 69 ? -0.13 19.25 -0.795 1 94.94 69 PHE A C 1
ATOM 551 O O . PHE A 1 69 ? -1.215 19.078 -1.353 1 94.94 69 PHE A O 1
ATOM 558 N N . VAL A 1 70 ? 0.418 18.375 -0.04 1 96.94 70 VAL A N 1
ATOM 559 C CA . VAL A 1 70 ? -0.199 17.125 0.367 1 96.94 70 VAL A CA 1
ATOM 560 C C . VAL A 1 70 ? 0.185 16.797 1.81 1 96.94 70 VAL A C 1
ATOM 562 O O . VAL A 1 70 ? 1.338 16.984 2.207 1 96.94 70 VAL A O 1
ATOM 565 N N . ASN A 1 71 ? -0.751 16.438 2.588 1 98.25 71 ASN A N 1
ATOM 566 C CA . ASN A 1 71 ? -0.491 16 3.955 1 98.25 71 ASN A CA 1
ATOM 567 C C . ASN A 1 71 ? -1.198 14.688 4.27 1 98.25 71 ASN A C 1
ATOM 569 O O . ASN A 1 71 ? -2.369 14.508 3.926 1 98.25 71 ASN A O 1
ATOM 573 N N . VAL A 1 72 ? -0.516 13.766 4.773 1 98.62 72 VAL A N 1
ATOM 574 C CA . VAL A 1 72 ? -1.051 12.5 5.258 1 98.62 72 VAL A CA 1
ATOM 575 C C . VAL A 1 72 ? -0.745 12.344 6.746 1 98.62 72 VAL A C 1
ATOM 577 O O . VAL A 1 72 ? 0.421 12.281 7.141 1 98.62 72 VAL A O 1
ATOM 580 N N . SER A 1 73 ? -1.782 12.234 7.57 1 98.62 73 SER A N 1
ATOM 581 C CA . SER A 1 73 ? -1.602 12.141 9.016 1 98.62 73 SER A CA 1
ATOM 582 C C . SER A 1 73 ? -2.383 10.969 9.594 1 98.62 73 SER A C 1
ATOM 584 O O . SER A 1 73 ? -3.586 10.836 9.359 1 98.62 73 SER A O 1
ATOM 586 N N . ILE A 1 74 ? -1.699 10.156 10.234 1 98.38 74 ILE A N 1
ATOM 587 C CA . ILE A 1 74 ? -2.289 9.07 11.008 1 98.38 74 ILE A CA 1
ATOM 588 C C . ILE A 1 74 ? -2.111 9.344 12.5 1 98.38 74 ILE A C 1
ATOM 590 O O . ILE A 1 74 ? -0.984 9.477 12.984 1 98.38 74 ILE A O 1
ATOM 594 N N . THR A 1 75 ? -3.133 9.5 13.195 1 97.38 75 THR A N 1
ATOM 595 C CA . THR A 1 75 ? -3.158 9.727 14.633 1 97.38 75 THR A CA 1
ATOM 596 C C . THR A 1 75 ? -4.059 8.711 15.328 1 97.38 75 THR A C 1
ATOM 598 O O . THR A 1 75 ? -4.73 7.918 14.664 1 97.38 75 THR A O 1
ATOM 601 N N . PRO A 1 76 ? -4.047 8.656 16.625 1 94.06 76 PRO A N 1
ATOM 602 C CA . PRO A 1 76 ? -4.926 7.711 17.328 1 94.06 76 PRO A CA 1
ATOM 603 C C . PRO A 1 76 ? -6.402 7.953 17.031 1 94.06 76 PRO A C 1
ATOM 605 O O . PRO A 1 76 ? -7.227 7.055 17.203 1 94.06 76 PRO A O 1
ATOM 608 N N . ASN A 1 77 ? -6.766 9.086 16.531 1 93.94 77 ASN A N 1
ATOM 609 C CA . ASN A 1 77 ? -8.156 9.461 16.281 1 93.94 77 ASN A CA 1
ATOM 610 C C . ASN A 1 77 ? -8.602 9.094 14.875 1 93.94 77 ASN A C 1
ATOM 612 O O . ASN A 1 77 ? -9.75 8.703 14.664 1 93.94 77 ASN A O 1
ATOM 616 N N . GLU A 1 78 ? -7.656 9.258 13.984 1 97.25 78 GLU A N 1
ATOM 617 C CA . GLU A 1 78 ? -8.086 9.125 12.594 1 97.25 78 GLU A CA 1
ATOM 618 C C . GLU A 1 78 ? -6.891 9.141 11.648 1 97.25 78 GLU A C 1
ATOM 620 O O . GLU A 1 78 ? -5.754 9.344 12.07 1 97.25 78 GLU A O 1
ATOM 625 N N . CYS A 1 79 ? -7.184 8.758 10.453 1 98.31 79 CYS A N 1
ATOM 626 C CA . CYS A 1 79 ? -6.328 9.078 9.32 1 98.31 79 CYS A CA 1
ATOM 627 C C . CYS A 1 79 ? -6.891 10.25 8.531 1 98.31 79 CYS A C 1
ATOM 629 O O . CYS A 1 79 ? -8.023 10.203 8.047 1 98.31 79 CYS A O 1
ATOM 631 N N . SER A 1 80 ? -6.156 11.312 8.469 1 98.38 80 SER A N 1
ATOM 632 C CA . SER A 1 80 ? -6.551 12.539 7.789 1 98.38 80 SER A CA 1
ATOM 633 C C . SER A 1 80 ? -5.641 12.828 6.602 1 98.38 80 SER A C 1
ATOM 635 O O . SER A 1 80 ? -4.418 12.859 6.738 1 98.38 80 SER A O 1
ATOM 637 N N . ILE A 1 81 ? -6.285 13.023 5.426 1 98.69 81 ILE A N 1
ATOM 638 C CA . ILE A 1 81 ? -5.52 13.289 4.215 1 98.69 81 ILE A CA 1
ATOM 639 C C . ILE A 1 81 ? -5.949 14.625 3.613 1 98.69 81 ILE A C 1
ATOM 641 O O . ILE A 1 81 ? -7.145 14.914 3.51 1 98.69 81 ILE A O 1
ATOM 645 N N . VAL A 1 82 ? -5.004 15.438 3.33 1 98.44 82 VAL A N 1
ATOM 646 C CA . VAL A 1 82 ? -5.219 16.656 2.561 1 98.44 82 VAL A CA 1
ATOM 647 C C . VAL A 1 82 ? -4.535 16.547 1.201 1 98.44 82 VAL A C 1
ATOM 649 O O . VAL A 1 82 ? -3.316 16.359 1.127 1 98.44 82 VAL A O 1
ATOM 652 N N . CYS A 1 83 ? -5.266 16.609 0.154 1 97.69 83 CYS A N 1
ATOM 653 C CA . CYS A 1 83 ? -4.703 16.469 -1.186 1 97.69 83 CYS A CA 1
ATOM 654 C C . CYS A 1 83 ? -5.547 17.219 -2.209 1 97.69 83 CYS A C 1
ATOM 656 O O . CYS A 1 83 ? -6.645 17.688 -1.896 1 97.69 83 CYS A O 1
ATOM 658 N N . PRO A 1 84 ? -5.023 17.438 -3.387 1 96.06 84 PRO A N 1
ATOM 659 C CA . PRO A 1 84 ? -5.809 18.109 -4.418 1 96.06 84 PRO A CA 1
ATOM 660 C C . PRO A 1 84 ? -7.137 17.406 -4.703 1 96.06 84 PRO A C 1
ATOM 662 O O . PRO A 1 84 ? -7.199 16.188 -4.715 1 96.06 84 PRO A O 1
ATOM 665 N N . ARG A 1 85 ? -8.156 18.219 -4.977 1 97.19 85 ARG A N 1
ATOM 666 C CA . ARG A 1 85 ? -9.516 17.734 -5.211 1 97.19 85 ARG A CA 1
ATOM 667 C C . ARG A 1 85 ? -9.547 16.672 -6.297 1 97.19 85 ARG A C 1
ATOM 669 O O . ARG A 1 85 ? -10.227 15.648 -6.152 1 97.19 85 ARG A O 1
ATOM 676 N N . LYS A 1 86 ? -8.852 16.891 -7.32 1 94.44 86 LYS A N 1
ATOM 677 C CA . LYS A 1 86 ? -8.828 15.953 -8.438 1 94.44 86 LYS A CA 1
ATOM 678 C C . LYS A 1 86 ? -8.352 14.578 -7.984 1 94.44 86 LYS A C 1
ATOM 680 O O . LYS A 1 86 ? -8.914 13.555 -8.375 1 94.44 86 LYS A O 1
ATOM 685 N N . GLU A 1 87 ? -7.289 14.508 -7.164 1 95.31 87 GLU A N 1
ATOM 686 C CA . GLU A 1 87 ? -6.746 13.25 -6.656 1 95.31 87 GLU A CA 1
ATOM 687 C C . GLU A 1 87 ? -7.715 12.578 -5.688 1 95.31 87 GLU A C 1
ATOM 689 O O . GLU A 1 87 ? -7.844 11.352 -5.684 1 95.31 87 GLU A O 1
ATOM 694 N N . ALA A 1 88 ? -8.367 13.406 -4.855 1 97.69 88 ALA A N 1
ATOM 695 C CA . ALA A 1 88 ? -9.336 12.859 -3.91 1 97.69 88 ALA A CA 1
ATOM 696 C C . ALA A 1 88 ? -10.461 12.133 -4.641 1 97.69 88 ALA A C 1
ATOM 698 O O . ALA A 1 88 ? -10.859 11.031 -4.238 1 97.69 88 ALA A O 1
ATOM 699 N N . GLU A 1 89 ? -10.914 12.688 -5.73 1 96.94 89 GLU A N 1
ATOM 700 C CA . GLU A 1 89 ? -12.023 12.125 -6.492 1 96.94 89 GLU A CA 1
ATOM 701 C C . GLU A 1 89 ? -11.586 10.906 -7.293 1 96.94 89 GLU A C 1
ATOM 703 O O . GLU A 1 89 ? -12.336 9.938 -7.418 1 96.94 89 GLU A O 1
ATOM 708 N N . ALA A 1 90 ? -10.414 10.961 -7.797 1 95.12 90 ALA A N 1
ATOM 709 C CA . ALA A 1 90 ? -9.938 9.898 -8.68 1 95.12 90 ALA A CA 1
ATOM 710 C C . ALA A 1 90 ? -9.461 8.688 -7.883 1 95.12 90 ALA A C 1
ATOM 712 O O . ALA A 1 90 ? -9.711 7.547 -8.266 1 95.12 90 ALA A O 1
ATOM 713 N N . LEU A 1 91 ? -8.773 8.906 -6.758 1 96 91 LEU A N 1
ATOM 714 C CA . LEU A 1 91 ? -8.062 7.828 -6.078 1 96 91 LEU A CA 1
ATOM 715 C C . LEU A 1 91 ? -8.852 7.324 -4.875 1 96 91 LEU A C 1
ATOM 717 O O . LEU A 1 91 ? -8.82 6.133 -4.555 1 96 91 LEU A O 1
ATOM 721 N N . PHE A 1 92 ? -9.609 8.195 -4.164 1 97.88 92 PHE A N 1
ATOM 722 C CA . PHE A 1 92 ? -10.195 7.82 -2.883 1 97.88 92 PHE A CA 1
ATOM 723 C C . PHE A 1 92 ? -11.695 7.594 -3.021 1 97.88 92 PHE A C 1
ATOM 725 O O . PHE A 1 92 ? -12.227 6.602 -2.518 1 97.88 92 PHE A O 1
ATOM 732 N N . ALA A 1 93 ? -12.375 8.43 -3.734 1 97.75 93 ALA A N 1
ATOM 733 C CA . ALA A 1 93 ? -13.836 8.422 -3.816 1 97.75 93 ALA A CA 1
ATOM 734 C C . ALA A 1 93 ? -14.344 7.078 -4.336 1 97.75 93 ALA A C 1
ATOM 736 O O . ALA A 1 93 ? -15.289 6.512 -3.785 1 97.75 93 ALA A O 1
ATOM 737 N N . PRO A 1 94 ? -13.719 6.504 -5.363 1 96.44 94 PRO A N 1
ATOM 738 C CA . PRO A 1 94 ? -14.25 5.262 -5.934 1 96.44 94 PRO A CA 1
ATOM 739 C C . PRO A 1 94 ? -14.18 4.09 -4.953 1 96.44 94 PRO A C 1
ATOM 741 O O . PRO A 1 94 ? -14.922 3.117 -5.098 1 96.44 94 PRO A O 1
ATOM 744 N N . LEU A 1 95 ? -13.297 4.125 -3.99 1 96.56 95 LEU A N 1
ATOM 745 C CA . LEU A 1 95 ? -13.094 3.012 -3.068 1 96.56 95 LEU A CA 1
ATOM 746 C C . LEU A 1 95 ? -14.188 2.979 -2.004 1 96.56 95 LEU A C 1
ATOM 748 O O . LEU A 1 95 ? -14.398 1.95 -1.356 1 96.56 95 LEU A O 1
ATOM 752 N N . ILE A 1 96 ? -14.852 4.086 -1.788 1 96.94 96 ILE A N 1
ATOM 753 C CA . ILE A 1 96 ? -15.812 4.223 -0.694 1 96.94 96 ILE A CA 1
ATOM 754 C C . ILE A 1 96 ? -17 3.285 -0.924 1 96.94 96 ILE A C 1
ATOM 756 O O . ILE A 1 96 ? -17.531 2.703 0.024 1 96.94 96 ILE A O 1
ATOM 760 N N . SER A 1 97 ? -17.359 3.061 -2.176 1 94.56 97 SER A N 1
ATOM 761 C CA . SER A 1 97 ? -18.5 2.199 -2.494 1 94.56 97 SER A CA 1
ATOM 762 C C . SER A 1 97 ? -18.219 0.749 -2.121 1 94.56 97 SER A C 1
ATOM 764 O O . SER A 1 97 ? -19.141 -0.041 -1.931 1 94.56 97 SER A O 1
ATOM 766 N N . GLY A 1 98 ? -16.969 0.366 -2.07 1 95.62 98 GLY A N 1
ATOM 767 C CA . GLY A 1 98 ? -16.594 -1.001 -1.753 1 95.62 98 GLY A CA 1
ATOM 768 C C . GLY A 1 98 ? -16.547 -1.274 -0.261 1 95.62 98 GLY A C 1
ATOM 769 O O . GLY A 1 98 ? -16.312 -2.408 0.16 1 95.62 98 GLY A O 1
ATOM 770 N N . LEU A 1 99 ? -16.812 -0.292 0.531 1 97.06 99 LEU A N 1
ATOM 771 C CA . LEU A 1 99 ? -16.734 -0.422 1.982 1 97.06 99 LEU A CA 1
ATOM 772 C C . LEU A 1 99 ? -18.078 -0.87 2.557 1 97.06 99 LEU A C 1
ATOM 774 O O . LEU A 1 99 ? -19.109 -0.78 1.883 1 97.06 99 LEU A O 1
ATOM 778 N N . SER A 1 100 ? -18.031 -1.402 3.736 1 96.56 100 SER A N 1
ATOM 779 C CA . SER A 1 100 ? -19.25 -1.74 4.461 1 96.56 100 SER A CA 1
ATOM 780 C C . SER A 1 100 ? -20.125 -0.506 4.688 1 96.56 100 SER A C 1
ATOM 782 O O . SER A 1 100 ? -19.625 0.622 4.648 1 96.56 100 SER A O 1
ATOM 784 N N . ASP A 1 101 ? -21.281 -0.721 4.996 1 95.38 101 ASP A N 1
ATOM 785 C CA . ASP A 1 101 ? -22.219 0.384 5.215 1 95.38 101 ASP A CA 1
ATOM 786 C C . ASP A 1 101 ? -21.75 1.276 6.363 1 95.38 101 ASP A C 1
ATOM 788 O O . ASP A 1 101 ? -21.797 2.504 6.262 1 95.38 101 ASP A O 1
ATOM 792 N N . THR A 1 102 ? -21.328 0.701 7.336 1 94.69 102 THR A N 1
ATOM 793 C CA . THR A 1 102 ? -20.859 1.447 8.5 1 94.69 102 THR A CA 1
ATOM 794 C C . THR A 1 102 ? -19.688 2.338 8.133 1 94.69 102 THR A C 1
ATOM 796 O O . THR A 1 102 ? -19.641 3.516 8.492 1 94.69 102 THR A O 1
ATOM 799 N N . LEU A 1 103 ? -18.75 1.803 7.422 1 95.62 103 LEU A N 1
ATOM 800 C CA . LEU A 1 103 ? -17.547 2.545 7.051 1 95.62 103 LEU A CA 1
ATOM 801 C C . LEU A 1 103 ? -17.875 3.609 6.008 1 95.62 103 LEU A C 1
ATOM 803 O O . LEU A 1 103 ? -17.266 4.684 6.004 1 95.62 103 LEU A O 1
ATOM 807 N N . GLN A 1 104 ? -18.797 3.355 5.125 1 95.19 104 GLN A N 1
ATOM 808 C CA . GLN A 1 104 ? -19.203 4.34 4.129 1 95.19 104 GLN A CA 1
ATOM 809 C C . GLN A 1 104 ? -19.766 5.602 4.789 1 95.19 104 GLN A C 1
ATOM 811 O O . GLN A 1 104 ? -19.578 6.707 4.273 1 95.19 104 GLN A O 1
ATOM 816 N N . ASN A 1 105 ? -20.328 5.371 5.926 1 94.62 105 ASN A N 1
ATOM 817 C CA . ASN A 1 105 ? -20.953 6.492 6.621 1 94.62 105 ASN A CA 1
ATOM 818 C C . ASN A 1 105 ? -19.938 7.246 7.488 1 94.62 105 ASN A C 1
ATOM 820 O O . ASN A 1 105 ? -20.219 8.352 7.949 1 94.62 105 ASN A O 1
ATOM 824 N N . THR A 1 106 ? -18.844 6.699 7.648 1 94.94 106 THR A N 1
ATOM 825 C CA . THR A 1 106 ? -17.859 7.316 8.531 1 94.94 106 THR A CA 1
ATOM 826 C C . THR A 1 106 ? -16.766 7.996 7.73 1 94.94 106 THR A C 1
ATOM 828 O O . THR A 1 106 ? -16.281 9.07 8.102 1 94.94 106 THR A O 1
ATOM 831 N N . VAL A 1 107 ? -16.359 7.371 6.629 1 97.25 107 VAL A N 1
ATOM 832 C CA . VAL A 1 107 ? -15.359 7.98 5.754 1 97.25 107 VAL A CA 1
ATOM 833 C C . VAL A 1 107 ? -15.969 9.188 5.043 1 97.25 107 VAL A C 1
ATOM 835 O O . VAL A 1 107 ? -17.109 9.133 4.582 1 97.25 107 VAL A O 1
ATOM 838 N N . SER A 1 108 ? -15.234 10.312 4.992 1 95.88 108 SER A N 1
ATOM 839 C CA . SER A 1 108 ? -15.805 11.492 4.344 1 95.88 108 SER A CA 1
ATOM 840 C C . SER A 1 108 ? -14.742 12.266 3.566 1 95.88 108 SER A C 1
ATOM 842 O O . SER A 1 108 ? -13.586 12.312 3.979 1 95.88 108 SER A O 1
ATOM 844 N N . ILE A 1 109 ? -15.133 12.734 2.473 1 97.38 109 ILE A N 1
ATOM 845 C CA . ILE A 1 109 ? -14.383 13.703 1.677 1 97.38 109 ILE A CA 1
ATOM 846 C C . ILE A 1 109 ? -15.102 15.055 1.701 1 97.38 109 ILE A C 1
ATOM 848 O O . ILE A 1 109 ? -16.297 15.133 1.414 1 97.38 109 ILE A O 1
ATOM 852 N N . SER A 1 110 ? -14.414 16.062 2.104 1 96.25 110 SER A N 1
ATOM 853 C CA . SER A 1 110 ? -15.031 17.375 2.225 1 96.25 110 SER A CA 1
ATOM 854 C C . SER A 1 110 ? -15.664 17.812 0.909 1 96.25 110 SER A C 1
ATOM 856 O O . SER A 1 110 ? -15.117 17.562 -0.165 1 96.25 110 SER A O 1
ATOM 858 N N . ASP A 1 111 ? -16.781 18.375 0.971 1 94.19 111 ASP A N 1
ATOM 859 C CA . ASP A 1 111 ? -17.406 18.984 -0.202 1 94.19 111 ASP A CA 1
ATOM 860 C C . ASP A 1 111 ? -16.734 20.312 -0.562 1 94.19 111 ASP A C 1
ATOM 862 O O . ASP A 1 111 ? -16.531 20.609 -1.74 1 94.19 111 ASP A O 1
ATOM 866 N N . GLU A 1 112 ? -16.391 21 0.494 1 93.31 112 GLU A N 1
ATOM 867 C CA . GLU A 1 112 ? -15.727 22.281 0.32 1 93.31 112 GLU A CA 1
ATOM 868 C C . GLU A 1 112 ? -14.25 22.109 -0.025 1 93.31 112 GLU A C 1
ATOM 870 O O . GLU A 1 112 ? -13.602 21.188 0.471 1 93.31 112 GLU A O 1
ATOM 875 N N . ASP A 1 113 ? -13.773 22.953 -0.914 1 96.12 113 ASP A N 1
ATOM 876 C CA . ASP A 1 113 ? -12.344 23.016 -1.195 1 96.12 113 ASP A CA 1
ATOM 877 C C . ASP A 1 113 ? -11.617 23.906 -0.191 1 96.12 113 ASP A C 1
ATOM 879 O O . ASP A 1 113 ? -12.227 24.812 0.39 1 96.12 113 ASP A O 1
ATOM 883 N N . TYR A 1 114 ? -10.391 23.625 -0.046 1 96.19 114 TYR A N 1
ATOM 884 C CA . TYR A 1 114 ? -9.578 24.422 0.864 1 96.19 114 TYR A CA 1
ATOM 885 C C . TYR A 1 114 ? -8.406 25.062 0.131 1 96.19 114 TYR A C 1
ATOM 887 O O . TYR A 1 114 ? -7.863 24.469 -0.811 1 96.19 114 TYR A O 1
ATOM 895 N N . SER A 1 115 ? -8.109 26.25 0.558 1 94.56 115 SER A N 1
ATOM 896 C CA . SER A 1 115 ? -6.879 26.938 0.168 1 94.56 115 SER A CA 1
ATOM 897 C C . SER A 1 115 ? -5.801 26.797 1.239 1 94.56 115 SER A C 1
ATOM 899 O O . SER A 1 115 ? -6.113 26.641 2.422 1 94.56 115 SER A O 1
ATOM 901 N N . VAL A 1 116 ? -4.559 26.781 0.747 1 95.12 116 VAL A N 1
ATOM 902 C CA . VAL A 1 116 ? -3.475 26.625 1.712 1 95.12 116 VAL A CA 1
ATOM 903 C C . VAL A 1 116 ? -2.572 27.859 1.664 1 95.12 116 VAL A C 1
ATOM 905 O O . VAL A 1 116 ? -2.215 28.328 0.583 1 95.12 116 VAL A O 1
ATOM 908 N N . ILE A 1 117 ? -2.316 28.359 2.85 1 91.19 117 ILE A N 1
ATOM 909 C CA . ILE A 1 117 ? -1.424 29.5 3.059 1 91.19 117 ILE A CA 1
ATOM 910 C C . ILE A 1 117 ? -0.127 29.016 3.711 1 91.19 117 ILE A C 1
ATOM 912 O O . ILE A 1 117 ? -0.156 28.328 4.723 1 91.19 117 ILE A O 1
ATOM 916 N N . THR A 1 118 ? 0.935 29.344 3.086 1 90.31 118 THR A N 1
ATOM 917 C CA . THR A 1 118 ? 2.236 29 3.656 1 90.31 118 THR A CA 1
ATOM 918 C C . THR A 1 118 ? 2.773 30.172 4.488 1 90.31 118 THR A C 1
ATOM 920 O O . THR A 1 118 ? 2.635 31.328 4.102 1 90.31 118 THR A O 1
ATOM 923 N N . ILE A 1 119 ? 3.266 29.812 5.629 1 83.19 119 ILE A N 1
ATOM 924 C CA . ILE A 1 119 ? 3.863 30.812 6.508 1 83.19 119 ILE A CA 1
ATOM 925 C C . ILE A 1 119 ? 5.359 30.547 6.66 1 83.19 119 ILE A C 1
ATOM 927 O O . ILE A 1 119 ? 5.754 29.484 7.145 1 83.19 119 ILE A O 1
ATOM 931 N N . GLY A 1 120 ? 6.082 31.328 6.078 1 74.88 120 GLY A N 1
ATOM 932 C CA . GLY A 1 120 ? 7.527 31.25 6.227 1 74.88 120 GLY A CA 1
ATOM 933 C C . GLY A 1 120 ? 8.125 32.5 6.855 1 74.88 120 GLY A C 1
ATOM 934 O O . GLY A 1 120 ? 7.395 33.406 7.258 1 74.88 120 GLY A O 1
ATOM 935 N N . GLY A 1 121 ? 9.469 32.531 7.188 1 62.84 121 GLY A N 1
ATOM 936 C CA . GLY A 1 121 ? 10.156 33.719 7.637 1 62.84 121 GLY A CA 1
ATOM 937 C C . GLY A 1 121 ? 11.016 33.469 8.867 1 62.84 121 GLY A C 1
ATOM 938 O O . GLY A 1 121 ? 10.805 32.531 9.602 1 62.84 121 GLY A O 1
ATOM 939 N N . GLU A 1 122 ? 12.219 34.094 8.867 1 56.16 122 GLU A N 1
ATOM 940 C CA . GLU A 1 122 ? 13.258 34 9.891 1 56.16 122 GLU A CA 1
ATOM 941 C C . GLU A 1 122 ? 12.852 34.719 11.164 1 56.16 122 GLU A C 1
ATOM 943 O O . GLU A 1 122 ? 12.055 35.656 11.117 1 56.16 122 GLU A O 1
ATOM 948 N N . GLY A 1 123 ? 13.305 34.25 12.367 1 49.34 123 GLY A N 1
ATOM 949 C CA . GLY A 1 123 ? 13.352 34.969 13.625 1 49.34 123 GLY A CA 1
ATOM 950 C C . GLY A 1 123 ? 12.117 34.781 14.477 1 49.34 123 GLY A C 1
ATOM 951 O O . GLY A 1 123 ? 11.977 35.406 15.531 1 49.34 123 GLY A O 1
ATOM 952 N N . LEU A 1 124 ? 11.133 34.094 13.914 1 50.03 124 LEU A N 1
ATOM 953 C CA . LEU A 1 124 ? 9.891 34.125 14.688 1 50.03 124 LEU A CA 1
ATOM 954 C C . LEU A 1 124 ? 9.844 32.938 15.672 1 50.03 124 LEU A C 1
ATOM 956 O O . LEU A 1 124 ? 10.289 31.844 15.352 1 50.03 124 LEU A O 1
ATOM 960 N N . GLU A 1 125 ? 9.75 33.344 16.938 1 55.12 125 GLU A N 1
ATOM 961 C CA . GLU A 1 125 ? 9.422 32.312 17.906 1 55.12 125 GLU A CA 1
ATOM 962 C C . GLU A 1 125 ? 8.195 31.516 17.453 1 55.12 125 GLU A C 1
ATOM 964 O O . GLU A 1 125 ? 7.16 32.094 17.125 1 55.12 125 GLU A O 1
ATOM 969 N N . ALA A 1 126 ? 8.336 30.188 17.281 1 58.22 126 ALA A N 1
ATOM 970 C CA . ALA A 1 126 ? 7.336 29.281 16.719 1 58.22 126 ALA A CA 1
ATOM 971 C C . ALA A 1 126 ? 5.969 29.516 17.359 1 58.22 126 ALA A C 1
ATOM 973 O O . ALA A 1 126 ? 4.957 29.594 16.656 1 58.22 126 ALA A O 1
ATOM 974 N N . GLY A 1 127 ? 5.871 29.797 18.688 1 60.09 127 GLY A N 1
ATOM 975 C CA . GLY A 1 127 ? 4.59 29.938 19.359 1 60.09 127 GLY A CA 1
ATOM 976 C C . GLY A 1 127 ? 3.908 31.266 19.062 1 60.09 127 GLY A C 1
ATOM 977 O O . GLY A 1 127 ? 2.699 31.312 18.828 1 60.09 127 GLY A O 1
ATOM 978 N N . GLN A 1 128 ? 4.629 32.281 18.984 1 64.62 128 GLN A N 1
ATOM 979 C CA . GLN A 1 128 ? 4.07 33.594 18.781 1 64.62 128 GLN A CA 1
ATOM 980 C C . GLN A 1 128 ? 3.602 33.781 17.328 1 64.62 128 GLN A C 1
ATOM 982 O O . GLN A 1 128 ? 2.6 34.438 17.078 1 64.62 128 GLN A O 1
ATOM 987 N N . ARG A 1 129 ? 4.281 33.062 16.5 1 66.75 129 ARG A N 1
ATOM 988 C CA . ARG A 1 129 ? 3.898 33.094 15.086 1 66.75 129 ARG A CA 1
ATOM 989 C C . ARG A 1 129 ? 2.506 32.5 14.875 1 66.75 129 ARG A C 1
ATOM 991 O O . ARG A 1 129 ? 1.688 33.094 14.156 1 66.75 129 ARG A O 1
ATOM 998 N N . VAL A 1 130 ? 2.312 31.484 15.562 1 69.44 130 VAL A N 1
ATOM 999 C CA . VAL A 1 130 ? 1.017 30.812 15.445 1 69.44 130 VAL A CA 1
ATOM 1000 C C . VAL A 1 130 ? -0.091 31.766 15.906 1 69.44 130 VAL A C 1
ATOM 1002 O O . VAL A 1 130 ? -1.099 31.938 15.211 1 69.44 130 VAL A O 1
ATOM 1005 N N . LEU A 1 131 ? 0.165 32.469 16.938 1 71.56 131 LEU A N 1
ATOM 1006 C CA . LEU A 1 131 ? -0.84 33.344 17.531 1 71.56 131 LEU A CA 1
ATOM 1007 C C . LEU A 1 131 ? -1.073 34.562 16.656 1 71.56 131 LEU A C 1
ATOM 1009 O O . LEU A 1 131 ? -2.219 34.969 16.422 1 71.56 131 LEU A O 1
ATOM 1013 N N . ASP A 1 132 ? -0.051 35.094 16.172 1 72.81 132 ASP A N 1
ATOM 1014 C CA . ASP A 1 132 ? -0.14 36.344 15.398 1 72.81 132 ASP A CA 1
ATOM 1015 C C . ASP A 1 132 ? -0.927 36.125 14.109 1 72.81 132 ASP A C 1
ATOM 1017 O O . ASP A 1 132 ? -1.644 37 13.656 1 72.81 132 ASP A O 1
ATOM 1021 N N . LEU A 1 133 ? -0.803 35 13.594 1 75.44 133 LEU A N 1
ATOM 1022 C CA . LEU A 1 133 ? -1.456 34.75 12.32 1 75.44 133 LEU A CA 1
ATOM 1023 C C . LEU A 1 133 ? -2.863 34.188 12.531 1 75.44 133 LEU A C 1
ATOM 1025 O O . LEU A 1 133 ? -3.758 34.406 11.719 1 75.44 133 LEU A O 1
ATOM 1029 N N . THR A 1 134 ? -3.057 33.469 13.562 1 85.44 134 THR A N 1
ATOM 1030 C CA . THR A 1 134 ? -4.34 32.812 13.773 1 85.44 134 THR A CA 1
ATOM 1031 C C . THR A 1 134 ? -5.34 33.781 14.43 1 85.44 134 THR A C 1
ATOM 1033 O O . THR A 1 134 ? -6.551 33.656 14.227 1 85.44 134 THR A O 1
ATOM 1036 N N . ASN A 1 135 ? -4.793 34.719 15.117 1 85.06 135 ASN A N 1
ATOM 1037 C CA . ASN A 1 135 ? -5.656 35.625 15.852 1 85.06 135 ASN A CA 1
ATOM 1038 C C . ASN A 1 135 ? -6.574 36.406 14.906 1 85.06 135 ASN A C 1
ATOM 1040 O O . ASN A 1 135 ? -7.793 36.406 15.078 1 85.06 135 ASN A O 1
ATOM 1044 N N . PRO A 1 136 ? -6.047 37.094 13.945 1 86.38 136 PRO A N 1
ATOM 1045 C CA . PRO A 1 136 ? -6.918 37.844 13.031 1 86.38 136 PRO A CA 1
ATOM 1046 C C . PRO A 1 136 ? -7.941 36.969 12.328 1 86.38 136 PRO A C 1
ATOM 1048 O O . PRO A 1 136 ? -9.062 37.406 12.07 1 86.38 136 PRO A O 1
ATOM 1051 N N . LEU A 1 137 ? -7.609 35.781 12.008 1 89.44 137 LEU A N 1
ATOM 1052 C CA . LEU A 1 137 ? -8.508 34.875 11.312 1 89.44 137 LEU A CA 1
ATOM 1053 C C . LEU A 1 137 ? -9.625 34.406 12.242 1 89.44 137 LEU A C 1
ATOM 1055 O O . LEU A 1 137 ? -10.781 34.25 11.82 1 89.44 137 LEU A O 1
ATOM 1059 N N . ALA A 1 138 ? -9.25 34.156 13.477 1 89.31 138 ALA A N 1
ATOM 1060 C CA . ALA A 1 138 ? -10.234 33.75 14.477 1 89.31 138 ALA A CA 1
ATOM 1061 C C . ALA A 1 138 ? -11.25 34.844 14.742 1 89.31 138 ALA A C 1
ATOM 1063 O O . ALA A 1 1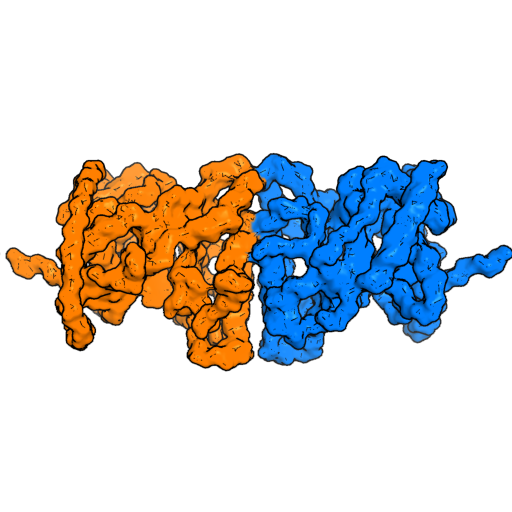38 ? -12.453 34.594 14.836 1 89.31 138 ALA A O 1
ATOM 1064 N N . LEU A 1 139 ? -10.766 36.031 14.859 1 86.94 139 LEU A N 1
ATOM 1065 C CA . LEU A 1 139 ? -11.641 37.156 15.109 1 86.94 139 LEU A CA 1
ATOM 1066 C C . LEU A 1 139 ? -12.586 37.406 13.938 1 86.94 139 LEU A C 1
ATOM 1068 O O . LEU A 1 139 ? -13.703 37.875 14.125 1 86.94 139 LEU A O 1
ATOM 1072 N N . ALA A 1 140 ? -12.117 37.062 12.766 1 88.5 140 ALA A N 1
ATOM 1073 C CA . ALA A 1 140 ? -12.938 37.188 11.562 1 88.5 140 ALA A CA 1
ATOM 1074 C C . ALA A 1 140 ? -13.898 36.031 11.406 1 88.5 140 ALA A C 1
ATOM 1076 O O . ALA A 1 140 ? -14.68 35.969 10.461 1 88.5 140 ALA A O 1
ATOM 1077 N N . GLY A 1 141 ? -13.82 35.062 12.289 1 89.31 141 GLY A N 1
ATOM 1078 C CA . GLY A 1 141 ? -14.711 33.906 12.258 1 89.31 141 GLY A CA 1
ATOM 1079 C C . GLY A 1 141 ? -14.375 32.906 11.164 1 89.31 141 GLY A C 1
ATOM 1080 O O . GLY A 1 141 ? -15.266 32.281 10.578 1 89.31 141 GLY A O 1
ATOM 1081 N N . ILE A 1 142 ? -13.188 32.812 10.789 1 91.94 142 ILE A N 1
ATOM 1082 C CA . ILE A 1 142 ? -12.758 31.922 9.727 1 91.94 142 ILE A CA 1
ATOM 1083 C C . ILE A 1 142 ? -12.219 30.625 10.328 1 91.94 142 ILE A C 1
ATOM 1085 O O . ILE A 1 142 ? -11.281 30.641 11.125 1 91.94 142 ILE A O 1
ATOM 1089 N N . PRO A 1 143 ? -12.875 29.531 10 1 92.44 143 PRO A N 1
ATOM 1090 C CA . PRO A 1 143 ? -12.305 28.266 10.461 1 92.44 143 PRO A CA 1
ATOM 1091 C C . PRO A 1 143 ? -10.992 27.906 9.773 1 92.44 143 PRO A C 1
ATOM 1093 O O . PRO A 1 143 ? -10.836 28.172 8.578 1 92.44 143 PRO A O 1
ATOM 1096 N N . ILE A 1 144 ? -10.047 27.359 10.555 1 93.38 144 ILE A N 1
ATOM 1097 C CA . ILE A 1 144 ? -8.758 27.062 9.945 1 93.38 144 ILE A CA 1
ATOM 1098 C C . ILE A 1 144 ? -8.289 25.672 10.391 1 93.38 144 ILE A C 1
ATOM 1100 O O . ILE A 1 144 ? -8.734 25.172 11.422 1 93.38 144 ILE A O 1
ATOM 1104 N N . PHE A 1 145 ? -7.504 25.062 9.555 1 95.06 145 PHE A N 1
ATOM 1105 C CA . PHE A 1 145 ? -6.625 23.969 9.938 1 95.06 145 PHE A CA 1
ATOM 1106 C C . PHE A 1 145 ? -5.168 24.406 9.953 1 95.06 145 PHE A C 1
ATOM 1108 O O . PHE A 1 145 ? -4.695 25.031 9 1 95.06 145 PHE A O 1
ATOM 1115 N N . PHE A 1 146 ? -4.508 24.219 11.039 1 93.44 146 PHE A N 1
ATOM 1116 C CA . PHE A 1 146 ? -3.123 24.656 11.195 1 93.44 146 PHE A CA 1
ATOM 1117 C C . PHE A 1 146 ? -2.186 23.453 11.242 1 93.44 146 PHE A C 1
ATOM 1119 O O . PHE A 1 146 ? -2.393 22.531 12.031 1 93.44 146 PHE A O 1
ATOM 1126 N N . ILE A 1 147 ? -1.193 23.422 10.359 1 95 147 ILE A N 1
ATOM 1127 C CA . ILE A 1 147 ? -0.237 22.328 10.289 1 95 147 ILE A CA 1
ATOM 1128 C C . ILE A 1 147 ? 1.186 22.875 10.359 1 95 147 ILE A C 1
ATOM 1130 O O . ILE A 1 147 ? 1.618 23.609 9.477 1 95 147 ILE A O 1
ATOM 1134 N N . THR A 1 148 ? 1.853 22.562 11.414 1 91.31 148 THR A N 1
ATOM 1135 C CA . THR A 1 148 ? 3.273 22.875 11.523 1 91.31 148 THR A CA 1
ATOM 1136 C C . THR A 1 148 ? 4.125 21.75 10.938 1 91.31 148 THR A C 1
ATOM 1138 O O . THR A 1 148 ? 3.904 20.578 11.234 1 91.31 148 THR A O 1
ATOM 1141 N N . SER A 1 149 ? 4.961 22.062 10.047 1 91 149 SER A N 1
ATOM 1142 C CA . SER A 1 149 ? 5.914 21.094 9.5 1 91 149 SER A CA 1
ATOM 1143 C C . SER A 1 149 ? 7.34 21.438 9.914 1 91 149 SER A C 1
ATOM 1145 O O . SER A 1 149 ? 7.555 22.328 10.742 1 91 149 SER A O 1
ATOM 1147 N N . TYR A 1 150 ? 8.328 20.688 9.445 1 89.88 150 TYR A N 1
ATOM 1148 C CA . TYR A 1 150 ? 9.742 20.891 9.758 1 89.88 150 TYR A CA 1
ATOM 1149 C C . TYR A 1 150 ? 10.211 22.25 9.266 1 89.88 150 TYR A C 1
ATOM 1151 O O . TYR A 1 150 ? 10.992 22.938 9.938 1 89.88 150 TYR A O 1
ATOM 1159 N N . TYR A 1 151 ? 9.695 22.719 8.125 1 85.75 151 TYR A N 1
ATOM 1160 C CA . TYR A 1 151 ? 10.242 23.891 7.453 1 85.75 151 TYR A CA 1
ATOM 1161 C C . TYR A 1 151 ? 9.32 25.094 7.617 1 85.75 151 TYR A C 1
ATOM 1163 O O . TYR A 1 151 ? 9.781 26.234 7.688 1 85.75 151 TYR A O 1
ATOM 1171 N N . SER A 1 152 ? 8.055 24.766 7.562 1 86.5 152 SER A N 1
ATOM 1172 C CA . SER A 1 152 ? 7.105 25.875 7.504 1 86.5 152 SER A CA 1
ATOM 1173 C C . SER A 1 152 ? 5.793 25.516 8.188 1 86.5 152 SER A C 1
ATOM 1175 O O . SER A 1 152 ? 5.551 24.344 8.508 1 86.5 152 SER A O 1
ATOM 1177 N N . ASP A 1 153 ? 5.078 26.547 8.422 1 88.5 153 ASP A N 1
ATOM 1178 C CA . ASP A 1 153 ? 3.703 26.375 8.891 1 88.5 153 ASP A CA 1
ATOM 1179 C C . ASP A 1 153 ? 2.707 26.594 7.754 1 88.5 153 ASP A C 1
ATOM 1181 O O . ASP A 1 153 ? 2.979 27.344 6.816 1 88.5 153 ASP A O 1
ATOM 1185 N N . PHE A 1 154 ? 1.587 25.859 7.926 1 93.44 154 PHE A N 1
ATOM 1186 C CA . PHE A 1 154 ? 0.544 25.953 6.906 1 93.44 154 PHE A CA 1
ATOM 1187 C C . PHE A 1 154 ? -0.819 26.188 7.547 1 93.44 154 PHE A C 1
ATOM 1189 O O . PHE A 1 154 ? -1.123 25.609 8.602 1 93.44 154 PHE A O 1
ATOM 1196 N N . ILE A 1 155 ? -1.57 27.031 6.918 1 93.38 155 ILE A N 1
ATOM 1197 C CA . ILE A 1 155 ? -2.951 27.266 7.324 1 93.38 155 ILE A CA 1
ATOM 1198 C C . ILE A 1 155 ? -3.895 26.922 6.176 1 93.38 155 ILE A C 1
ATOM 1200 O O . ILE A 1 155 ? -3.754 27.453 5.07 1 93.38 155 ILE A O 1
ATOM 1204 N N . LEU A 1 156 ? -4.758 26 6.41 1 95.75 156 LEU A N 1
ATOM 1205 C CA . LEU A 1 156 ? -5.805 25.688 5.445 1 95.75 156 LEU A CA 1
ATOM 1206 C C . LEU A 1 156 ? -7.09 26.438 5.781 1 95.75 156 LEU A C 1
ATOM 1208 O O . LEU A 1 156 ? -7.535 26.438 6.93 1 95.75 156 LEU A O 1
ATOM 1212 N N . VAL A 1 157 ? -7.676 27.094 4.812 1 94.38 157 VAL A N 1
ATOM 1213 C CA . VAL A 1 157 ? -8.93 27.812 4.965 1 94.38 157 VAL A CA 1
ATOM 1214 C C . VAL A 1 157 ? -9.891 27.438 3.84 1 94.38 157 VAL A C 1
ATOM 1216 O O . VAL A 1 157 ? -9.461 27.062 2.744 1 94.38 157 VAL A O 1
ATOM 1219 N N . PRO A 1 158 ? -11.172 27.453 4.16 1 94.56 158 PRO A N 1
ATOM 1220 C CA . PRO A 1 158 ? -12.102 27.234 3.051 1 94.56 158 PRO A CA 1
ATOM 1221 C C . PRO A 1 158 ? -11.844 28.156 1.865 1 94.56 158 PRO A C 1
ATOM 1223 O O . PRO A 1 158 ? -11.531 29.344 2.055 1 94.56 158 PRO A O 1
ATOM 1226 N N . PHE A 1 159 ? -11.914 27.547 0.721 1 93.06 159 PHE A N 1
ATOM 1227 C CA . PHE A 1 159 ? -11.633 28.328 -0.485 1 93.06 159 PHE A CA 1
ATOM 1228 C C . PHE A 1 159 ? -12.562 29.516 -0.598 1 93.06 159 PHE A C 1
ATOM 1230 O O . PHE A 1 159 ? -12.148 30.594 -1.029 1 93.06 159 PHE A O 1
ATOM 1237 N N . SER A 1 160 ? -13.773 29.391 -0.195 1 91.62 160 SER A N 1
ATOM 1238 C CA . SER A 1 160 ? -14.773 30.453 -0.258 1 91.62 160 SER A CA 1
ATOM 1239 C C . SER A 1 160 ? -14.438 31.578 0.706 1 91.62 160 SER A C 1
ATOM 1241 O O . SER A 1 160 ? -14.906 32.719 0.538 1 91.62 160 SER A O 1
ATOM 1243 N N . ALA A 1 161 ? -13.586 31.344 1.676 1 91.75 161 ALA A N 1
ATOM 1244 C CA . ALA A 1 161 ? -13.25 32.344 2.693 1 91.75 161 ALA A CA 1
ATOM 1245 C C . ALA A 1 161 ? -11.992 33.094 2.316 1 91.75 161 ALA A C 1
ATOM 1247 O O . ALA A 1 161 ? -11.578 34.031 3.025 1 91.75 161 ALA A O 1
ATOM 1248 N N . ARG A 1 162 ? -11.391 32.844 1.247 1 90.19 162 ARG A N 1
ATOM 1249 C CA . ARG A 1 162 ? -10.102 33.406 0.85 1 90.19 162 ARG A CA 1
ATOM 1250 C C . ARG A 1 162 ? -10.133 34.938 0.855 1 90.19 162 ARG A C 1
ATOM 1252 O O . ARG A 1 162 ? -9.25 35.562 1.415 1 90.19 162 ARG A O 1
ATOM 1259 N N . PRO A 1 163 ? -11.172 35.531 0.234 1 89 163 PRO A N 1
ATOM 1260 C CA . PRO A 1 163 ? -11.219 37 0.265 1 89 163 PRO A CA 1
ATOM 1261 C C . PRO A 1 163 ? -11.273 37.562 1.685 1 89 163 PRO A C 1
ATOM 1263 O O . PRO A 1 163 ? -10.641 38.562 1.973 1 89 163 PRO A O 1
ATOM 1266 N N . LYS A 1 164 ? -12.008 36.906 2.469 1 91.69 164 LYS A N 1
ATOM 1267 C CA . LYS A 1 164 ? -12.102 37.344 3.863 1 91.69 164 LYS A CA 1
ATOM 1268 C C . LYS A 1 164 ? -10.75 37.219 4.566 1 91.69 164 LYS A C 1
ATOM 1270 O O . LYS A 1 164 ? -10.414 38.031 5.414 1 91.69 164 LYS A O 1
ATOM 1275 N N . VAL A 1 165 ? -10.039 36.188 4.27 1 91.06 165 VAL A N 1
ATOM 1276 C CA . VAL A 1 165 ? -8.711 35.969 4.84 1 91.06 165 VAL A CA 1
ATOM 1277 C C . VAL A 1 165 ? -7.773 37.094 4.418 1 91.06 165 VAL A C 1
ATOM 1279 O O . VAL A 1 165 ? -7.074 37.688 5.254 1 91.06 165 VAL A O 1
ATOM 1282 N N . ILE A 1 166 ? -7.77 37.406 3.182 1 88.25 166 ILE A N 1
ATOM 1283 C CA . ILE A 1 166 ? -6.918 38.438 2.637 1 88.25 166 ILE A CA 1
ATOM 1284 C C . ILE A 1 166 ? -7.25 39.781 3.312 1 88.25 166 ILE A C 1
ATOM 1286 O O . ILE A 1 166 ? -6.348 40.5 3.752 1 88.25 166 ILE A O 1
ATOM 1290 N N . HIS A 1 167 ? -8.445 40 3.441 1 90.31 167 HIS A N 1
ATOM 1291 C CA . HIS A 1 167 ? -8.891 41.25 4.07 1 90.31 167 HIS A CA 1
ATOM 1292 C C . HIS A 1 167 ? -8.445 41.312 5.527 1 90.31 167 HIS A C 1
ATOM 1294 O O . HIS A 1 167 ? -7.965 42.344 5.984 1 90.31 167 HIS A O 1
ATOM 1300 N N . ALA A 1 168 ? -8.633 40.25 6.23 1 88.19 168 ALA A N 1
ATOM 1301 C CA . ALA A 1 168 ? -8.258 40.188 7.641 1 88.19 168 ALA A CA 1
ATOM 1302 C C . ALA A 1 168 ? -6.766 40.438 7.824 1 88.19 168 ALA A C 1
ATOM 1304 O O . ALA A 1 168 ? -6.359 41.125 8.773 1 88.19 168 ALA A O 1
ATOM 1305 N N . LEU A 1 169 ? -5.996 39.969 6.977 1 84.81 169 LEU A N 1
ATOM 1306 C CA . LEU A 1 169 ? -4.551 40.125 7.066 1 84.81 169 LEU A CA 1
ATOM 1307 C C . LEU A 1 169 ? -4.129 41.5 6.609 1 84.81 169 LEU A C 1
ATOM 1309 O O . LEU A 1 169 ? -3.172 42.094 7.137 1 84.81 169 LEU A O 1
ATOM 1313 N N . GLU A 1 170 ? -4.816 42 5.656 1 84.38 170 GLU A N 1
ATOM 1314 C CA . GLU A 1 170 ? -4.559 43.375 5.219 1 84.38 170 GLU A CA 1
ATOM 1315 C C . GLU A 1 170 ? -4.812 44.375 6.344 1 84.38 170 GLU A C 1
ATOM 1317 O O . GLU A 1 170 ? -4.094 45.375 6.473 1 84.38 170 GLU A O 1
ATOM 1322 N N . GLU A 1 171 ? -5.785 44.125 7.055 1 83.62 171 GLU A N 1
ATOM 1323 C CA . GLU A 1 171 ? -6.105 44.969 8.195 1 83.62 171 GLU A CA 1
ATOM 1324 C C . GLU A 1 171 ? -4.977 44.969 9.219 1 83.62 171 GLU A C 1
ATOM 1326 O O . GLU A 1 171 ? -4.863 45.906 10.023 1 83.62 171 GLU A O 1
ATOM 1331 N N . ARG A 1 172 ? -4.199 43.969 9.164 1 79.88 172 ARG A N 1
ATOM 1332 C CA . ARG A 1 172 ? -3.074 43.875 10.086 1 79.88 172 ARG A CA 1
ATOM 1333 C C . ARG A 1 172 ? -1.79 44.375 9.438 1 79.88 172 ARG A C 1
ATOM 1335 O O . ARG A 1 172 ? -0.698 44.188 9.969 1 79.88 172 ARG A O 1
ATOM 1342 N N . GLY A 1 173 ? -1.868 44.875 8.211 1 76.25 173 GLY A N 1
ATOM 1343 C CA . GLY A 1 173 ? -0.733 45.531 7.59 1 76.25 173 GLY A CA 1
ATOM 1344 C C . GLY A 1 173 ? -0.129 44.75 6.449 1 76.25 173 GLY A C 1
ATOM 1345 O O . GLY A 1 173 ? 0.817 45.188 5.801 1 76.25 173 GLY A O 1
ATOM 1346 N N . PHE A 1 174 ? -0.709 43.625 6.16 1 79.06 174 PHE A N 1
ATOM 1347 C CA . PHE A 1 174 ? -0.172 42.844 5.055 1 79.06 174 PHE A CA 1
ATOM 1348 C C . PHE A 1 174 ? -0.727 43.344 3.721 1 79.06 174 PHE A C 1
ATOM 1350 O O . PHE A 1 174 ? -1.793 43.938 3.676 1 79.06 174 PHE A O 1
ATOM 1357 N N . VAL A 1 175 ? 0.145 43.094 2.742 1 79.75 175 VAL A N 1
ATOM 1358 C CA . VAL A 1 175 ? -0.281 43.438 1.388 1 79.75 175 VAL A CA 1
ATOM 1359 C C . VAL A 1 175 ? -0.233 42.188 0.509 1 79.75 175 VAL A C 1
ATOM 1361 O O . VAL A 1 175 ? 0.743 41.438 0.541 1 79.75 175 VAL A O 1
ATOM 1364 N N . PHE A 1 176 ? -1.304 42.062 -0.208 1 81.62 176 PHE A N 1
ATOM 1365 C CA . PHE A 1 176 ? -1.418 40.875 -1.059 1 81.62 176 PHE A CA 1
ATOM 1366 C C . PHE A 1 176 ? -1.016 41.188 -2.492 1 81.62 176 PHE A C 1
ATOM 1368 O O . PHE A 1 176 ? -1.43 42.219 -3.041 1 81.62 176 PHE A O 1
ATOM 1375 N N . GLU A 1 177 ? -0.179 40.406 -3.082 1 80.75 177 GLU A N 1
ATOM 1376 C CA . GLU A 1 177 ? 0.211 40.469 -4.484 1 80.75 177 GLU A CA 1
ATOM 1377 C C . GLU A 1 177 ? -0.024 39.156 -5.199 1 80.75 177 GLU A C 1
ATOM 1379 O O . GLU A 1 177 ? 0.564 38.125 -4.836 1 80.75 177 GLU A O 1
ATOM 1384 N N . ALA A 1 178 ? -0.824 39.25 -6.227 1 79.94 178 ALA A N 1
ATOM 1385 C CA . ALA A 1 178 ? -1.111 38.031 -6.992 1 79.94 178 ALA A CA 1
ATOM 1386 C C . ALA A 1 178 ? 0.092 37.625 -7.836 1 79.94 178 ALA A C 1
ATOM 1388 O O . ALA A 1 178 ? 0.778 38.469 -8.414 1 79.94 178 ALA A O 1
ATOM 1389 N N . THR A 1 179 ? 0.433 36.375 -7.844 1 76.88 179 THR A N 1
ATOM 1390 C CA . THR A 1 179 ? 1.573 35.875 -8.609 1 76.88 179 THR A CA 1
ATOM 1391 C C . THR A 1 179 ? 1.105 35.125 -9.844 1 76.88 179 THR A C 1
ATOM 1393 O O . THR A 1 179 ? 1.919 34.719 -10.68 1 76.88 179 THR A O 1
ATOM 1396 N N . ASP A 1 180 ? -0.17 34.812 -9.938 1 72.19 180 ASP A N 1
ATOM 1397 C CA . ASP A 1 180 ? -0.692 34.125 -11.109 1 72.19 180 ASP A CA 1
ATOM 1398 C C . ASP A 1 180 ? -1.798 34.938 -11.781 1 72.19 180 ASP A C 1
ATOM 1400 O O . ASP A 1 180 ? -2.264 35.938 -11.234 1 72.19 180 ASP A O 1
ATOM 1404 N N . GLU A 1 181 ? -2.117 34.438 -12.969 1 68.44 181 GLU A N 1
ATOM 1405 C CA . GLU A 1 181 ? -3.057 35.156 -13.805 1 68.44 181 GLU A CA 1
ATOM 1406 C C . GLU A 1 181 ? -4.469 35.094 -13.234 1 68.44 181 GLU A C 1
ATOM 1408 O O . GLU A 1 181 ? -5.246 36.062 -13.383 1 68.44 181 GLU A O 1
ATOM 1413 N N . ASN A 1 182 ? -4.707 34.031 -12.57 1 70 182 ASN A N 1
ATOM 1414 C CA . ASN A 1 182 ? -6.078 33.844 -12.109 1 70 182 ASN A CA 1
ATOM 1415 C C . ASN A 1 182 ? -6.27 34.438 -10.703 1 70 182 ASN A C 1
ATOM 1417 O O . ASN A 1 182 ? -7.383 34.438 -10.18 1 70 182 ASN A O 1
ATOM 1421 N N . GLY A 1 183 ? -5.18 34.906 -10.117 1 70.75 183 GLY A N 1
ATOM 1422 C CA . GLY A 1 183 ? -5.242 35.531 -8.812 1 70.75 183 GLY A CA 1
ATOM 1423 C C . GLY A 1 183 ? -5.34 34.531 -7.668 1 70.75 183 GLY A C 1
ATOM 1424 O O . GLY A 1 183 ? -5.52 34.938 -6.512 1 70.75 183 GLY A O 1
ATOM 1425 N N . GLU A 1 184 ? -5.273 33.344 -8 1 74 184 GLU A N 1
ATOM 1426 C CA . GLU A 1 184 ? -5.461 32.344 -6.957 1 74 184 GLU A CA 1
ATOM 1427 C C . GLU A 1 184 ? -4.188 32.156 -6.137 1 74 184 GLU A C 1
ATOM 1429 O O . GLU A 1 184 ? -4.246 31.969 -4.922 1 74 184 GLU A O 1
ATOM 1434 N N . ALA A 1 185 ? -3.08 32.312 -6.789 1 77.31 185 ALA A N 1
ATOM 1435 C CA . ALA A 1 185 ? -1.804 32.25 -6.078 1 77.31 185 ALA A CA 1
ATOM 1436 C C . ALA A 1 185 ? -1.278 33.656 -5.809 1 77.31 185 ALA A C 1
ATOM 1438 O O . ALA A 1 185 ? -1.572 34.594 -6.559 1 77.31 185 ALA A O 1
ATOM 1439 N N . GLY A 1 186 ? -0.624 33.812 -4.652 1 77.94 186 GLY A N 1
ATOM 1440 C CA . GLY A 1 186 ? -0.091 35.125 -4.324 1 77.94 186 GLY A CA 1
ATOM 1441 C C . GLY A 1 186 ? 0.78 35.125 -3.084 1 77.94 186 GLY A C 1
ATOM 1442 O O . GLY A 1 186 ? 0.967 34.094 -2.451 1 77.94 186 GLY A O 1
ATOM 1443 N N . GLN A 1 187 ? 1.364 36.25 -2.965 1 77.62 187 GLN A N 1
ATOM 1444 C CA . GLN A 1 187 ? 2.211 36.438 -1.796 1 77.62 187 GLN A CA 1
ATOM 1445 C C . GLN A 1 187 ? 1.787 37.688 -1.032 1 77.62 187 GLN A C 1
ATOM 1447 O O . GLN A 1 187 ? 1.223 38.625 -1.616 1 77.62 187 GLN A O 1
ATOM 1452 N N . MET A 1 188 ? 1.89 37.5 0.247 1 75.12 188 MET A N 1
ATOM 1453 C CA . MET A 1 188 ? 1.635 38.656 1.084 1 75.12 188 MET A CA 1
ATOM 1454 C C . MET A 1 188 ? 2.873 39.031 1.892 1 75.12 188 MET A C 1
ATOM 1456 O O . MET A 1 188 ? 3.623 38.156 2.324 1 75.12 188 MET A O 1
ATOM 1460 N N . TRP A 1 189 ? 3.104 40.281 2.002 1 71.38 189 TRP A N 1
ATOM 1461 C CA . TRP A 1 189 ? 4.207 40.781 2.807 1 71.38 189 TRP A CA 1
ATOM 1462 C C . TRP A 1 189 ? 3.801 42.062 3.547 1 71.38 189 TRP A C 1
ATOM 1464 O O . TRP A 1 189 ? 2.785 42.688 3.223 1 71.38 189 TRP A O 1
ATOM 1474 N N . ASN A 1 190 ? 4.48 42.25 4.68 1 68.69 190 ASN A N 1
ATOM 1475 C CA . ASN A 1 190 ? 4.266 43.469 5.43 1 68.69 190 ASN A CA 1
ATOM 1476 C C . ASN A 1 190 ? 5.301 44.531 5.066 1 68.69 190 ASN A C 1
ATOM 1478 O O . ASN A 1 190 ? 6.488 44.375 5.332 1 68.69 190 ASN A O 1
ATOM 1482 N N . PRO A 1 191 ? 4.879 45.594 4.422 1 66.56 191 PRO A N 1
ATOM 1483 C CA . PRO A 1 191 ? 5.812 46.656 3.986 1 66.56 191 PRO A CA 1
ATOM 1484 C C . PRO A 1 191 ? 6.559 47.281 5.152 1 66.56 191 PRO A C 1
ATOM 1486 O O . PRO A 1 191 ? 7.613 47.906 4.949 1 66.56 191 PRO A O 1
ATOM 1489 N N . ALA A 1 192 ? 5.996 47.188 6.336 1 60.12 192 ALA A N 1
ATOM 1490 C CA . ALA A 1 192 ? 6.645 47.812 7.496 1 60.12 192 ALA A CA 1
ATOM 1491 C C . ALA A 1 192 ? 7.789 46.906 8 1 60.12 192 ALA A C 1
ATOM 1493 O O . ALA A 1 192 ? 8.555 47.344 8.875 1 60.12 192 ALA A O 1
ATOM 1494 N N . SER A 1 193 ? 7.898 45.719 7.379 1 61.19 193 SER A N 1
ATOM 1495 C CA . SER A 1 193 ? 8.977 44.812 7.785 1 61.19 193 SER A CA 1
ATOM 1496 C C . SER A 1 193 ? 10.336 45.375 7.371 1 61.19 193 SER A C 1
ATOM 1498 O O . SER A 1 193 ? 10.508 45.812 6.238 1 61.19 193 SER A O 1
ATOM 1500 N N . PRO A 1 194 ? 11.242 45.656 8.336 1 53.12 194 PRO A N 1
ATOM 1501 C CA . PRO A 1 194 ? 12.57 46.156 7.965 1 53.12 194 PRO A CA 1
ATOM 1502 C C . PRO A 1 194 ? 13.266 45.281 6.926 1 53.12 194 PRO A C 1
ATOM 1504 O O . PRO A 1 194 ? 14.242 45.688 6.309 1 53.12 194 PRO A O 1
ATOM 1507 N N . LEU A 1 195 ? 12.875 44.031 6.926 1 51.62 195 LEU A N 1
ATOM 1508 C CA . LEU A 1 195 ? 13.547 43.125 5.984 1 51.62 195 LEU A CA 1
ATOM 1509 C C . LEU A 1 195 ? 13.078 43.406 4.559 1 51.62 195 LEU A C 1
ATOM 1511 O O . LEU A 1 195 ? 13.656 42.875 3.604 1 51.62 195 LEU A O 1
ATOM 1515 N N . THR A 1 196 ? 11.93 43.938 4.422 1 48.41 196 THR A N 1
ATOM 1516 C CA . THR A 1 196 ? 11.438 44.219 3.076 1 48.41 196 THR A CA 1
ATOM 1517 C C . THR A 1 196 ? 12.156 45.438 2.48 1 48.41 196 THR A C 1
ATOM 1519 O O . THR A 1 196 ? 11.75 45.938 1.44 1 48.41 196 THR A O 1
ATOM 1522 N N . SER A 1 197 ? 13.117 46.062 3.15 1 37.19 197 SER A N 1
ATOM 1523 C CA . SER A 1 197 ? 13.594 47.312 2.551 1 37.19 197 SER A CA 1
ATOM 1524 C C . SER A 1 197 ? 13.906 47.125 1.069 1 37.19 197 SER A C 1
ATOM 1526 O O . SER A 1 197 ? 14.297 48.062 0.386 1 37.19 197 SER A O 1
ATOM 1528 N N . SER A 1 198 ? 14.523 46.031 0.584 1 35.28 198 SER A N 1
ATOM 1529 C CA . SER A 1 198 ? 15.156 46.469 -0.654 1 35.28 198 SER A CA 1
ATOM 1530 C C . SER A 1 198 ? 14.125 46.719 -1.75 1 35.28 198 SER A C 1
ATOM 1532 O O . SER A 1 198 ? 14.32 47.562 -2.619 1 35.28 198 SER A O 1
ATOM 1534 N N . HIS A 1 199 ? 13.367 45.562 -2.336 1 32.88 199 HIS A N 1
ATOM 1535 C CA . HIS A 1 199 ? 13.219 45.781 -3.771 1 32.88 199 HIS A CA 1
ATOM 1536 C C . HIS A 1 199 ? 12.062 46.75 -4.066 1 32.88 199 HIS A C 1
ATOM 1538 O O . HIS A 1 199 ? 12.25 47.781 -4.719 1 32.88 199 HIS A O 1
ATOM 1544 N N . HIS A 1 200 ? 10.938 46.156 -4.914 1 32.44 200 HIS A N 1
ATOM 1545 C CA . HIS A 1 200 ? 10.25 46.75 -6.051 1 32.44 200 HIS A CA 1
ATOM 1546 C C . HIS A 1 200 ? 8.969 47.469 -5.605 1 32.44 200 HIS A C 1
ATOM 1548 O O . HIS A 1 200 ? 8.18 46.906 -4.84 1 32.44 200 HIS A O 1
ATOM 1554 N N . LYS A 1 201 ? 8.789 48.781 -5.727 1 33.31 201 LYS A N 1
ATOM 1555 C CA . LYS A 1 201 ? 7.762 49.812 -5.617 1 33.31 201 LYS A CA 1
ATOM 1556 C C . LYS A 1 201 ? 6.586 49.5 -6.547 1 33.31 201 LYS A C 1
ATOM 1558 O O . LYS A 1 201 ? 6.195 50.344 -7.352 1 33.31 201 LYS A O 1
ATOM 1563 N N . ARG A 1 202 ? 6.188 48.281 -7.109 1 31.2 202 ARG A N 1
ATOM 1564 C CA . ARG A 1 202 ? 5.148 48.656 -8.062 1 31.2 202 ARG A CA 1
ATOM 1565 C C . ARG A 1 202 ? 3.838 48.969 -7.34 1 31.2 202 ARG A C 1
ATOM 1567 O O . ARG A 1 202 ? 3.49 48.312 -6.363 1 31.2 202 ARG A O 1
ATOM 1574 N N . PRO A 1 203 ? 2.988 50 -7.664 1 28.58 203 PRO A N 1
ATOM 1575 C CA . PRO A 1 203 ? 1.726 50.562 -7.168 1 28.58 203 PRO A CA 1
ATOM 1576 C C . PRO A 1 203 ? 0.546 49.594 -7.363 1 28.58 203 PRO A C 1
ATOM 1578 O O . PRO A 1 203 ? 0.216 49.25 -8.5 1 28.58 203 PRO A O 1
ATOM 1581 N N . GLY A 1 204 ? 0.404 48.5 -6.773 1 26.28 204 GLY A N 1
ATOM 1582 C CA . GLY A 1 204 ? -0.742 47.656 -7.086 1 26.28 204 GLY A CA 1
ATOM 1583 C C . GLY A 1 204 ? -2.068 48.312 -6.715 1 26.28 204 GLY A C 1
ATOM 1584 O O . GLY A 1 204 ? -2.139 49.094 -5.777 1 26.28 204 GLY A O 1
ATOM 1585 N N . SER A 1 205 ? -3.072 48.344 -7.625 1 27.36 205 SER A N 1
ATOM 1586 C CA . SER A 1 205 ? -4.453 48.844 -7.676 1 27.36 205 SER A CA 1
ATOM 1587 C C . SER A 1 205 ? -5.324 48.094 -6.656 1 27.36 205 SER A C 1
ATOM 1589 O O . SER A 1 205 ? -5.316 46.875 -6.594 1 27.36 205 SER A O 1
ATOM 1591 N N . ALA A 1 206 ? -5.801 48.719 -5.609 1 29.33 206 ALA A N 1
ATOM 1592 C CA . ALA A 1 206 ? -6.707 48.406 -4.512 1 29.33 206 ALA A CA 1
ATOM 1593 C C . ALA A 1 206 ? -8.086 48 -5.035 1 29.33 206 ALA A C 1
ATOM 1595 O O . ALA A 1 206 ? -8.852 48.875 -5.469 1 29.33 206 ALA A O 1
ATOM 1596 N N . SER A 1 207 ? -8.398 46.906 -5.758 1 28.47 207 SER A N 1
ATOM 1597 C CA . SER A 1 207 ? -9.805 46.625 -6.043 1 28.47 207 SER A CA 1
ATOM 1598 C C . SER A 1 207 ? -10.578 46.312 -4.762 1 28.47 207 SER A C 1
ATOM 1600 O O . SER A 1 207 ? -10.141 45.531 -3.936 1 28.47 207 SER A O 1
ATOM 1602 N N . SER A 1 208 ? -11.484 47.156 -4.281 1 26.14 208 SER A N 1
ATOM 1603 C CA . SER A 1 208 ? -12.438 47.188 -3.17 1 26.14 208 SER A CA 1
ATOM 1604 C C . SER A 1 208 ? -13.469 46.062 -3.307 1 26.14 208 SER A C 1
ATOM 1606 O O . SER A 1 208 ? -14.297 46.094 -4.219 1 26.14 208 SER A O 1
ATOM 1608 N N . PHE A 1 209 ? -13.195 44.844 -3.055 1 26.72 209 PHE A N 1
ATOM 1609 C CA . PHE A 1 209 ? -14.234 43.812 -3.092 1 26.72 209 PHE A CA 1
ATOM 1610 C C . PHE A 1 209 ? -15.227 44 -1.948 1 26.72 209 PHE A C 1
ATOM 1612 O O . PHE A 1 209 ? -14.828 44.219 -0.803 1 26.72 209 PHE A O 1
ATOM 1619 N N . ASP A 1 210 ? -16.469 44.344 -2.156 1 26.08 210 ASP A N 1
ATOM 1620 C CA . ASP A 1 210 ? -17.656 44.531 -1.327 1 26.08 210 ASP A CA 1
ATOM 1621 C C . ASP A 1 210 ? -18.078 43.188 -0.696 1 26.08 210 ASP A C 1
ATOM 1623 O O . ASP A 1 210 ? -18.438 42.25 -1.401 1 26.08 210 ASP A O 1
ATOM 1627 N N . PHE A 1 211 ? -17.469 42.719 0.369 1 27.2 211 PHE A N 1
ATOM 1628 C CA . PHE A 1 211 ? -17.75 41.469 1.032 1 27.2 211 PHE A CA 1
ATOM 1629 C C . PHE A 1 211 ? -19.094 41.5 1.755 1 27.2 211 PHE A C 1
ATOM 1631 O O . PHE A 1 211 ? -19.391 42.469 2.441 1 27.2 211 PHE A O 1
ATOM 1638 N N . THR A 1 212 ? -20.109 40.875 1.298 1 28.11 212 THR A N 1
ATOM 1639 C CA . THR A 1 212 ? -21.422 40.656 1.92 1 28.11 212 THR A CA 1
ATOM 1640 C C . THR A 1 212 ? -21.266 40.031 3.299 1 28.11 212 THR A C 1
ATOM 1642 O O . THR A 1 212 ? -20.469 39.094 3.479 1 28.11 212 THR A O 1
ATOM 1645 N N . ASN A 1 213 ? -21.734 40.562 4.43 1 29.05 213 ASN A N 1
ATOM 1646 C CA . ASN A 1 213 ? -21.766 40.375 5.875 1 29.05 213 ASN A CA 1
ATOM 1647 C C . ASN A 1 213 ? -22.5 39.094 6.262 1 29.05 213 ASN A C 1
ATOM 1649 O O . ASN A 1 213 ? -23.734 39.031 6.145 1 29.05 213 ASN A O 1
ATOM 1653 N N . ILE A 1 214 ? -22.109 37.938 5.969 1 30.88 214 ILE A N 1
ATOM 1654 C CA . ILE A 1 214 ? -22.906 36.844 6.504 1 30.88 214 ILE A CA 1
ATOM 1655 C C . ILE A 1 214 ? -22.906 36.906 8.031 1 30.88 214 ILE A C 1
ATOM 1657 O O . ILE A 1 214 ? -21.859 37.125 8.648 1 30.88 214 ILE A O 1
ATOM 1661 N N . VAL A 1 215 ? -24.078 36.875 8.695 1 34.59 215 VAL A N 1
ATOM 1662 C CA . VAL A 1 215 ? -24.594 37.031 10.047 1 34.59 215 VAL A CA 1
ATOM 1663 C C . VAL A 1 215 ? -23.984 35.969 10.953 1 34.59 215 VAL A C 1
ATOM 1665 O O . VAL A 1 215 ? -24.469 34.812 10.977 1 34.59 215 VAL A O 1
ATOM 1668 N N . SER A 1 216 ? -22.812 35.406 10.766 1 34.81 216 SER A N 1
ATOM 1669 C CA . SER A 1 216 ? -22.422 34.375 11.711 1 34.81 216 SER A CA 1
ATOM 1670 C C . SER A 1 216 ? -22.297 34.938 13.125 1 34.81 216 SER A C 1
ATOM 1672 O O . SER A 1 216 ? -22.25 36.156 13.305 1 34.81 216 SER A O 1
ATOM 1674 N N . THR A 1 217 ? -22.219 34.188 14.227 1 39.84 217 THR A N 1
ATOM 1675 C CA . THR A 1 217 ? -22.016 34.531 15.633 1 39.84 217 THR A CA 1
ATOM 1676 C C . THR A 1 217 ? -20.984 35.625 15.773 1 39.84 217 THR A C 1
ATOM 1678 O O . THR A 1 217 ? -20 35.656 15.039 1 39.84 217 THR A O 1
ATOM 1681 N N . PRO A 1 218 ? -21.297 36.688 16.484 1 40.5 218 PRO A N 1
ATOM 1682 C CA . PRO A 1 218 ? -20.453 37.875 16.531 1 40.5 218 PRO A CA 1
ATOM 1683 C C . PRO A 1 218 ? -18.984 37.562 16.828 1 40.5 218 PRO A C 1
ATOM 1685 O O . PRO A 1 218 ? -18.703 36.656 17.609 1 40.5 218 PRO A O 1
ATOM 1688 N N . PRO A 1 219 ? -18.094 37.844 16 1 49.72 219 PRO A N 1
ATOM 1689 C CA . PRO A 1 219 ? -16.656 37.594 16.156 1 49.72 219 PRO A CA 1
ATOM 1690 C C . PRO A 1 219 ? -16.109 38.156 17.469 1 49.72 219 PRO A C 1
ATOM 1692 O O . PRO A 1 219 ? -16.656 39.125 18.016 1 49.72 219 PRO A O 1
ATOM 1695 N N . PRO A 1 220 ? -15.484 37.312 18.344 1 52.94 220 PRO A N 1
ATOM 1696 C CA . PRO A 1 220 ? -14.836 37.844 19.547 1 52.94 220 PRO A CA 1
ATOM 1697 C C . PRO A 1 220 ? -14.047 39.125 19.297 1 52.94 220 PRO A C 1
ATOM 1699 O O . PRO A 1 220 ? -13.562 39.344 18.188 1 52.94 220 PRO A O 1
ATOM 1702 N N . THR A 1 221 ? -14.102 40.031 20.266 1 59.53 221 THR A N 1
ATOM 1703 C CA . THR A 1 221 ? -13.523 41.375 20.109 1 59.53 221 THR A CA 1
ATOM 1704 C C . THR A 1 221 ? -12.086 41.406 20.625 1 59.53 221 THR A C 1
ATOM 1706 O O . THR A 1 221 ? -11.312 42.281 20.266 1 59.53 221 THR A O 1
ATOM 1709 N N . SER A 1 222 ? -11.688 40.281 21.562 1 74.19 222 SER A N 1
ATOM 1710 C CA . SER A 1 222 ? -10.336 40.25 22.109 1 74.19 222 SER A CA 1
ATOM 1711 C C . SER A 1 222 ? -9.805 38.812 22.203 1 74.19 222 SER A C 1
ATOM 1713 O O . SER A 1 222 ? -10.57 37.875 22.109 1 74.19 222 SER A O 1
ATOM 1715 N N . ILE A 1 223 ? -8.539 38.719 22.359 1 75.88 223 ILE A N 1
ATOM 1716 C CA . ILE A 1 223 ? -7.871 37.406 22.5 1 75.88 223 ILE A CA 1
ATOM 1717 C C . ILE A 1 223 ? -8.352 36.719 23.766 1 75.88 223 ILE A C 1
ATOM 1719 O O . ILE A 1 223 ? -8.562 35.5 23.766 1 75.88 223 ILE A O 1
ATOM 1723 N N . SER A 1 224 ? -8.547 37.438 24.75 1 79.75 224 SER A N 1
ATOM 1724 C CA . SER A 1 224 ? -9 36.875 26.016 1 79.75 224 SER A CA 1
ATOM 1725 C C . SER A 1 224 ? -10.398 36.281 25.906 1 79.75 224 SER A C 1
ATOM 1727 O O . SER A 1 224 ? -10.68 35.219 26.438 1 79.75 224 SER A O 1
ATOM 1729 N N . GLU A 1 225 ? -11.172 37 25.219 1 82.38 225 GLU A N 1
ATOM 1730 C CA . GLU A 1 225 ? -12.531 36.5 25 1 82.38 225 GLU A CA 1
ATOM 1731 C C . GLU A 1 225 ? -12.539 35.219 24.156 1 82.38 225 GLU A C 1
ATOM 1733 O O . GLU A 1 225 ? -13.312 34.312 24.406 1 82.38 225 GLU A O 1
ATOM 1738 N N . LEU A 1 226 ? -11.719 35.344 23.219 1 82.94 226 LEU A N 1
ATOM 1739 C CA . LEU A 1 226 ? -11.609 34.188 22.344 1 82.94 226 LEU A CA 1
ATOM 1740 C C . LEU A 1 226 ? -11.156 32.938 23.109 1 82.94 226 LEU A C 1
ATOM 1742 O O . LEU A 1 226 ? -11.648 31.844 22.875 1 82.94 226 LEU A O 1
ATOM 1746 N N . GLN A 1 227 ? -10.227 33.125 23.953 1 85.12 227 GLN A N 1
ATOM 1747 C CA . GLN A 1 227 ? -9.734 32.031 24.797 1 85.12 227 GLN A CA 1
ATOM 1748 C C . GLN A 1 227 ? -10.859 31.438 25.641 1 85.12 227 GLN A C 1
ATOM 1750 O O . GLN A 1 227 ? -11.023 30.219 25.703 1 85.12 227 GLN A O 1
ATOM 1755 N N . SER A 1 228 ? -11.547 32.312 26.266 1 85.88 228 SER A N 1
ATOM 1756 C CA . SER A 1 228 ? -12.641 31.875 27.125 1 85.88 228 SER A CA 1
ATOM 1757 C C . SER A 1 228 ? -13.703 31.109 26.328 1 85.88 228 SER A C 1
ATOM 1759 O O . SER A 1 228 ? -14.195 30.078 26.781 1 85.88 228 SER A O 1
ATOM 1761 N N . LYS A 1 229 ? -14.016 31.641 25.234 1 86.06 229 LYS A N 1
ATOM 1762 C CA . LYS A 1 229 ? -15.031 31.016 24.375 1 86.06 229 LYS A CA 1
ATOM 1763 C C . LYS A 1 229 ? -14.586 29.641 23.922 1 86.06 229 LYS A C 1
ATOM 1765 O O . LYS A 1 229 ? -15.398 28.703 23.859 1 86.06 229 LYS A O 1
ATOM 1770 N N . THR A 1 230 ? -13.367 29.547 23.547 1 89 230 THR A N 1
ATOM 1771 C CA . THR A 1 230 ? -12.82 28.266 23.078 1 89 230 THR A CA 1
ATOM 1772 C C . THR A 1 230 ? -12.914 27.203 24.172 1 89 230 THR A C 1
ATOM 1774 O O . THR A 1 230 ? -13.43 26.109 23.938 1 89 230 THR A O 1
ATOM 1777 N N . PHE A 1 231 ? -12.539 27.484 25.344 1 90.19 231 PHE A N 1
ATOM 1778 C CA . PHE A 1 231 ? -12.508 26.484 26.406 1 90.19 231 PHE A CA 1
ATOM 1779 C C . PHE A 1 231 ? -13.914 26.203 26.938 1 90.19 231 PHE A C 1
ATOM 1781 O O . PHE A 1 231 ? -14.188 25.109 27.422 1 90.19 231 PHE A O 1
ATOM 1788 N N . GLN A 1 232 ? -14.773 27.172 26.828 1 89.12 232 GLN A N 1
ATOM 1789 C CA . GLN A 1 232 ? -16.188 26.922 27.125 1 89.12 232 GLN A CA 1
ATOM 1790 C C . GLN A 1 232 ? -16.766 25.922 26.125 1 89.12 232 GLN A C 1
ATOM 1792 O O . GLN A 1 232 ? -17.531 25.031 26.5 1 89.12 232 GLN A O 1
ATOM 1797 N N . LEU A 1 233 ? -16.422 26.188 24.891 1 89.12 233 LEU A N 1
ATOM 1798 C CA . LEU A 1 233 ? -16.859 25.281 23.828 1 89.12 233 LEU A CA 1
ATOM 1799 C C . LEU A 1 233 ? -16.344 23.875 24.078 1 89.12 233 LEU A C 1
ATOM 1801 O O . LEU A 1 233 ? -17.094 22.906 23.953 1 89.12 233 LEU A O 1
ATOM 1805 N N . LEU A 1 234 ? -15.117 23.75 24.406 1 90.88 234 LEU A N 1
ATOM 1806 C CA . LEU A 1 234 ? -14.523 22.453 24.672 1 90.88 234 LEU A CA 1
ATOM 1807 C C . LEU A 1 234 ? -15.172 21.781 25.875 1 90.88 234 LEU A C 1
ATOM 1809 O O . LEU A 1 234 ? -15.469 20.594 25.844 1 90.88 234 LEU A O 1
ATOM 1813 N N . ALA A 1 235 ? -15.414 22.547 26.875 1 89.19 235 ALA A N 1
ATOM 1814 C CA . ALA A 1 235 ? -16.031 22.031 28.094 1 89.19 235 ALA A CA 1
ATOM 1815 C C . ALA A 1 235 ? -17.453 21.562 27.828 1 89.19 235 ALA A C 1
ATOM 1817 O O . ALA A 1 235 ? -17.875 20.516 28.328 1 89.19 235 ALA A O 1
ATOM 1818 N N . ARG A 1 236 ? -18.156 22.328 27.109 1 89.94 236 ARG A N 1
ATOM 1819 C CA . ARG A 1 236 ? -19.531 22 26.781 1 89.94 236 ARG A CA 1
ATOM 1820 C C . ARG A 1 236 ? -19.625 20.656 26.062 1 89.94 236 ARG A C 1
ATOM 1822 O O . ARG A 1 236 ? -20.609 19.922 26.219 1 89.94 236 ARG A O 1
ATOM 1829 N N . HIS A 1 237 ? -18.656 20.391 25.328 1 91.75 237 HIS A N 1
ATOM 1830 C CA . HIS A 1 237 ? -18.672 19.156 24.547 1 91.75 237 HIS A CA 1
ATOM 1831 C C . HIS A 1 237 ? -17.812 18.094 25.203 1 91.75 237 HIS A C 1
ATOM 1833 O O . HIS A 1 237 ? -17.484 17.078 24.578 1 91.75 237 HIS A O 1
ATOM 1839 N N . LYS A 1 238 ? -17.344 18.328 26.375 1 90.94 238 LYS A N 1
ATOM 1840 C CA . LYS A 1 238 ? -16.609 17.375 27.203 1 90.94 238 LYS A CA 1
ATOM 1841 C C . LYS A 1 238 ? -15.312 16.938 26.516 1 90.94 238 LYS A C 1
ATOM 1843 O O . LYS A 1 238 ? -14.977 15.758 26.516 1 90.94 238 LYS A O 1
ATOM 1848 N N . ILE A 1 239 ? -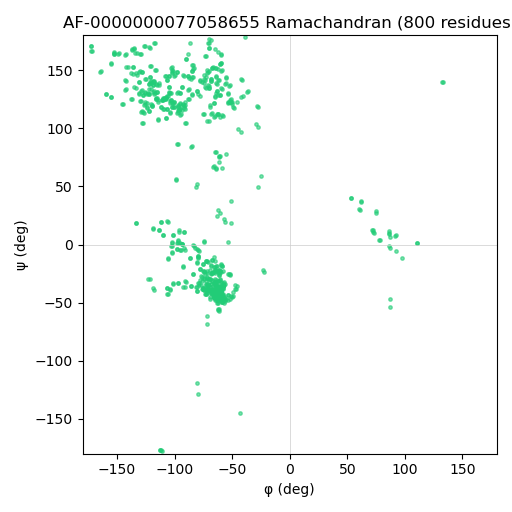14.734 17.859 25.875 1 92.62 239 ILE A N 1
ATOM 1849 C CA . ILE A 1 239 ? -13.453 17.594 25.219 1 92.62 239 ILE A CA 1
ATOM 1850 C C . ILE A 1 239 ? -12.32 17.953 26.172 1 92.62 239 ILE A C 1
ATOM 1852 O O . ILE A 1 239 ? -12.18 19.109 26.594 1 92.62 239 ILE A O 1
ATOM 1856 N N . THR A 1 240 ? -11.508 16.969 26.562 1 91.69 240 THR A N 1
ATOM 1857 C CA . THR A 1 240 ? -10.383 17.172 27.469 1 91.69 240 THR A CA 1
ATOM 1858 C C . THR A 1 240 ? -9.07 16.797 26.781 1 91.69 240 THR A C 1
ATOM 1860 O O . THR A 1 240 ? -9.008 15.805 26.062 1 91.69 240 THR A O 1
ATOM 1863 N N . PRO A 1 241 ? -8.109 17.656 27.031 1 93.38 241 PRO A N 1
ATOM 1864 C CA . PRO A 1 241 ? -6.797 17.297 26.484 1 93.38 241 PRO A CA 1
ATOM 1865 C C . PRO A 1 241 ? -6.289 15.953 27.031 1 93.38 241 PRO A C 1
ATOM 1867 O O . PRO A 1 241 ? -6.422 15.672 28.219 1 93.38 241 PRO A O 1
ATOM 1870 N N . SER A 1 242 ? -5.797 15.164 26.125 1 94.75 242 SER A N 1
ATOM 1871 C CA . SER A 1 242 ? -5.297 13.852 26.516 1 94.75 242 SER A CA 1
ATOM 1872 C C . SER A 1 242 ? -3.932 13.57 25.891 1 94.75 242 SER A C 1
ATOM 1874 O O . SER A 1 242 ? -3.619 14.086 24.812 1 94.75 242 SER A O 1
ATOM 1876 N N . VAL A 1 243 ? -3.156 12.82 26.672 1 95.06 243 VAL A N 1
ATOM 1877 C CA . VAL A 1 243 ? -1.822 12.453 26.219 1 95.06 243 VAL A CA 1
ATOM 1878 C C . VAL A 1 243 ? -1.641 10.945 26.312 1 95.06 243 VAL A C 1
ATOM 1880 O O . VAL A 1 243 ? -2.039 10.328 27.297 1 95.06 243 VAL A O 1
ATOM 1883 N N . ASP A 1 244 ? -1.208 10.336 25.25 1 94.44 244 ASP A N 1
ATOM 1884 C CA . ASP A 1 244 ? -0.746 8.953 25.281 1 94.44 244 ASP A CA 1
ATOM 1885 C C . ASP A 1 244 ? 0.754 8.875 25.547 1 94.44 244 ASP A C 1
ATOM 1887 O O . ASP A 1 244 ? 1.568 9.141 24.672 1 94.44 244 ASP A O 1
ATOM 1891 N N . PRO A 1 245 ? 1.129 8.523 26.719 1 92.44 245 PRO A N 1
ATOM 1892 C CA . PRO A 1 245 ? 2.539 8.562 27.109 1 92.44 245 PRO A CA 1
ATOM 1893 C C . PRO A 1 245 ? 3.391 7.535 26.359 1 92.44 245 PRO A C 1
ATOM 1895 O O . PRO A 1 245 ? 4.621 7.617 26.375 1 92.44 245 PRO A O 1
ATOM 1898 N N . SER A 1 246 ? 2.773 6.613 25.703 1 93.62 246 SER A N 1
ATOM 1899 C CA . SER A 1 246 ? 3.529 5.582 25 1 93.62 246 SER A CA 1
ATOM 1900 C C . SER A 1 246 ? 4.051 6.102 23.656 1 93.62 246 SER A C 1
ATOM 1902 O O . SER A 1 246 ? 4.914 5.473 23.047 1 93.62 246 SER A O 1
ATOM 1904 N N . ILE A 1 247 ? 3.576 7.227 23.266 1 96.19 247 ILE A N 1
ATOM 1905 C CA . ILE A 1 247 ? 3.949 7.758 21.969 1 96.19 247 ILE A CA 1
ATOM 1906 C C . ILE A 1 247 ? 4.973 8.883 22.141 1 96.19 247 ILE A C 1
ATOM 1908 O O . ILE A 1 247 ? 4.68 9.906 22.75 1 96.19 247 ILE A O 1
ATOM 1912 N N . GLU A 1 248 ? 6.145 8.672 21.688 1 95.94 248 GLU A N 1
ATOM 1913 C CA . GLU A 1 248 ? 7.191 9.688 21.625 1 95.94 248 GLU A CA 1
ATOM 1914 C C . GLU A 1 248 ? 7.438 10.141 20.188 1 95.94 248 GLU A C 1
ATOM 1916 O O . GLU A 1 248 ? 7.742 9.328 19.328 1 95.94 248 GLU A O 1
ATOM 1921 N N . LEU A 1 249 ? 7.359 11.414 20.016 1 96.75 249 LEU A N 1
ATOM 1922 C CA . LEU A 1 249 ? 7.395 11.922 18.656 1 96.75 249 LEU A CA 1
ATOM 1923 C C . LEU A 1 249 ? 8.766 12.5 18.328 1 96.75 249 LEU A C 1
ATOM 1925 O O . LEU A 1 249 ? 9.5 12.914 19.219 1 96.75 249 LEU A O 1
ATOM 1929 N N . VAL A 1 250 ? 9.094 12.469 17.062 1 95.31 250 VAL A N 1
ATOM 1930 C CA . VAL A 1 250 ? 10.258 13.133 16.484 1 95.31 250 VAL A CA 1
ATOM 1931 C C . VAL A 1 250 ? 9.852 13.852 15.195 1 95.31 250 VAL A C 1
ATOM 1933 O O . VAL A 1 250 ? 9.008 13.359 14.445 1 95.31 250 VAL A O 1
ATOM 1936 N N . THR A 1 251 ? 10.32 15.062 15.055 1 94.25 251 THR A N 1
ATOM 1937 C CA . THR A 1 251 ? 10.117 15.828 13.828 1 94.25 251 THR A CA 1
ATOM 1938 C C . THR A 1 251 ? 11.383 15.82 12.977 1 94.25 251 THR A C 1
ATOM 1940 O O . THR A 1 251 ? 12.453 16.203 13.453 1 94.25 251 THR A O 1
ATOM 1943 N N . CYS A 1 252 ? 11.242 15.312 11.703 1 94.56 252 CYS A N 1
ATOM 1944 C CA . CYS A 1 252 ? 12.383 15.203 10.805 1 94.56 252 CYS A CA 1
ATOM 1945 C C . CYS A 1 252 ? 12.023 15.648 9.391 1 94.56 252 CYS A C 1
ATOM 1947 O O . CYS A 1 252 ? 10.867 15.984 9.125 1 94.56 252 CYS A O 1
ATOM 1949 N N . ALA A 1 253 ? 13.07 15.812 8.578 1 93.69 253 ALA A N 1
ATOM 1950 C CA . ALA A 1 253 ? 12.883 16.188 7.18 1 93.69 253 ALA A CA 1
ATOM 1951 C C . ALA A 1 253 ? 13.812 15.391 6.27 1 93.69 253 ALA A C 1
ATOM 1953 O O . ALA A 1 253 ? 14.891 14.961 6.691 1 93.69 253 ALA A O 1
ATOM 1954 N N . GLY A 1 254 ? 13.312 15.141 5.07 1 91.5 254 GLY A N 1
ATOM 1955 C CA . GLY A 1 254 ? 14.18 14.508 4.094 1 91.5 254 GLY A CA 1
ATOM 1956 C C . GLY A 1 254 ? 15.367 15.367 3.697 1 91.5 254 GLY A C 1
ATOM 1957 O O . GLY A 1 254 ? 15.242 16.594 3.594 1 91.5 254 GLY A O 1
ATOM 1958 N N . ILE A 1 255 ? 16.438 14.719 3.457 1 83.56 255 ILE A N 1
ATOM 1959 C CA . ILE A 1 255 ? 17.641 15.445 3.055 1 83.56 255 ILE A CA 1
ATOM 1960 C C . ILE A 1 255 ? 17.438 16.031 1.654 1 83.56 255 ILE A C 1
ATOM 1962 O O . ILE A 1 255 ? 16.75 15.438 0.824 1 83.56 255 ILE A O 1
ATOM 1966 N N . LYS A 1 256 ? 17.984 17.219 1.532 1 74.19 256 LYS A N 1
ATOM 1967 C CA . LYS A 1 256 ? 17.969 17.875 0.227 1 74.19 256 LYS A CA 1
ATOM 1968 C C . LYS A 1 256 ? 19.281 17.672 -0.512 1 74.19 256 LYS A C 1
ATOM 1970 O O . LYS A 1 256 ? 20.328 18.141 -0.066 1 74.19 256 LYS A O 1
ATOM 1975 N N . ASP A 1 257 ? 19.344 16.516 -1.241 1 64.81 257 ASP A N 1
ATOM 1976 C CA . ASP A 1 257 ? 20.594 16.344 -1.975 1 64.81 257 ASP A CA 1
ATOM 1977 C C . ASP A 1 257 ? 20.781 17.469 -3.002 1 64.81 257 ASP A C 1
ATOM 1979 O O . ASP A 1 257 ? 19.875 17.75 -3.777 1 64.81 257 ASP A O 1
ATOM 1983 N N . SER A 1 258 ? 21.719 18.266 -2.771 1 58 258 SER A N 1
ATOM 1984 C CA . SER A 1 258 ? 22.062 19.469 -3.52 1 58 258 SER A CA 1
ATOM 1985 C C . SER A 1 258 ? 22.344 19.156 -4.984 1 58 258 SER A C 1
ATOM 1987 O O . SER A 1 258 ? 22.094 20 -5.859 1 58 258 SER A O 1
ATOM 1989 N N . THR A 1 259 ? 22.938 17.984 -5.238 1 58.47 259 THR A N 1
ATOM 1990 C CA . THR A 1 259 ? 23.219 17.734 -6.648 1 58.47 259 THR A CA 1
ATOM 1991 C C . THR A 1 259 ? 22.469 16.516 -7.152 1 58.47 259 THR A C 1
ATOM 1993 O O . THR A 1 259 ? 22.391 15.5 -6.457 1 58.47 259 THR A O 1
ATOM 1996 N N . PRO A 1 260 ? 21.844 16.734 -8.195 1 55.53 260 PRO A N 1
ATOM 1997 C CA . PRO A 1 260 ? 21.125 15.625 -8.828 1 55.53 260 PRO A CA 1
ATOM 1998 C C . PRO A 1 260 ? 21.969 14.359 -8.906 1 55.53 260 PRO A C 1
ATOM 2000 O O . PRO A 1 260 ? 21.453 13.25 -8.727 1 55.53 260 PRO A O 1
ATOM 2003 N N . CYS A 1 261 ? 23.156 14.602 -9.109 1 50.31 261 CYS A N 1
ATOM 2004 C CA . CYS A 1 261 ? 24.062 13.469 -9.273 1 50.31 261 CYS A CA 1
ATOM 2005 C C . CYS A 1 261 ? 24.203 12.695 -7.965 1 50.31 261 CYS A C 1
ATOM 2007 O O . CYS A 1 261 ? 24.203 11.469 -7.965 1 50.31 261 CYS A O 1
ATOM 2009 N N . ALA A 1 262 ? 24.281 13.414 -6.973 1 52.22 262 ALA A N 1
ATOM 2010 C CA . ALA A 1 262 ? 24.469 12.758 -5.68 1 52.22 262 ALA A CA 1
ATOM 2011 C C . ALA A 1 262 ? 23.203 12.016 -5.25 1 52.22 262 ALA A C 1
ATOM 2013 O O . ALA A 1 262 ? 23.266 10.898 -4.738 1 52.22 262 ALA A O 1
ATOM 2014 N N . SER A 1 263 ? 22.094 12.617 -5.59 1 54.06 263 SER A N 1
ATOM 2015 C CA . SER A 1 263 ? 20.812 12.023 -5.223 1 54.06 263 SER A CA 1
ATOM 2016 C C . SER A 1 263 ? 20.562 10.719 -5.969 1 54.06 263 SER A C 1
ATOM 2018 O O . SER A 1 263 ? 20.047 9.758 -5.395 1 54.06 263 SER A O 1
ATOM 2020 N N . GLU A 1 264 ? 20.953 10.789 -7.137 1 60.22 264 GLU A N 1
ATOM 2021 C CA . GLU A 1 264 ? 20.812 9.586 -7.953 1 60.22 264 GLU A CA 1
ATOM 2022 C C . GLU A 1 264 ? 21.797 8.508 -7.523 1 60.22 264 GLU A C 1
ATOM 2024 O O . GLU A 1 264 ? 21.438 7.328 -7.449 1 60.22 264 GLU A O 1
ATOM 2029 N N . THR A 1 265 ? 22.891 9.016 -7.227 1 61.88 265 THR A N 1
ATOM 2030 C CA . THR A 1 265 ? 23.938 8.07 -6.855 1 61.88 265 THR A CA 1
ATOM 2031 C C . THR A 1 265 ? 23.609 7.395 -5.527 1 61.88 265 THR A C 1
ATOM 2033 O O . THR A 1 265 ? 23.812 6.188 -5.371 1 61.88 265 THR A O 1
ATOM 2036 N N . HIS A 1 266 ? 23.016 8.133 -4.758 1 76 266 HIS A N 1
ATOM 2037 C CA . HIS A 1 266 ? 22.75 7.586 -3.434 1 76 266 HIS A CA 1
ATOM 2038 C C . HIS A 1 266 ? 21.344 7.035 -3.334 1 76 266 HIS A C 1
ATOM 2040 O O . HIS A 1 266 ? 20.984 6.402 -2.338 1 76 266 HIS A O 1
ATOM 2046 N N . PHE A 1 267 ? 20.562 7.16 -4.309 1 86.31 267 PHE A N 1
ATOM 2047 C CA . PHE A 1 267 ? 19.188 6.668 -4.359 1 86.31 267 PHE A CA 1
ATOM 2048 C C . PHE A 1 267 ? 18.391 7.176 -3.168 1 86.31 267 PHE A C 1
ATOM 2050 O O . PHE A 1 267 ? 17.625 6.422 -2.559 1 86.31 267 PHE A O 1
ATOM 2057 N N . THR A 1 268 ? 18.594 8.477 -2.773 1 87.06 268 THR A N 1
ATOM 2058 C CA . THR A 1 268 ? 18.016 9.078 -1.572 1 87.06 268 THR A CA 1
ATOM 2059 C C . THR A 1 268 ? 16.5 9.141 -1.676 1 87.06 268 THR A C 1
ATOM 2061 O O . THR A 1 268 ? 15.789 8.805 -0.721 1 87.06 268 THR A O 1
ATOM 2064 N N . GLU A 1 269 ? 15.984 9.531 -2.77 1 87.38 269 GLU A N 1
ATOM 2065 C CA . GLU A 1 269 ? 14.539 9.617 -2.957 1 87.38 269 GLU A CA 1
ATOM 2066 C C . GLU A 1 269 ? 13.891 8.242 -2.812 1 87.38 269 GLU A C 1
ATOM 2068 O O . GLU A 1 269 ? 12.844 8.109 -2.174 1 87.38 269 GLU A O 1
ATOM 2073 N N . GLY A 1 270 ? 14.562 7.281 -3.469 1 90.56 270 GLY A N 1
ATOM 2074 C CA . GLY A 1 270 ? 14.047 5.926 -3.373 1 90.56 270 GLY A CA 1
ATOM 2075 C C . GLY A 1 270 ? 14.055 5.383 -1.957 1 90.56 270 GLY A C 1
ATOM 2076 O O . GLY A 1 270 ? 13.102 4.715 -1.542 1 90.56 270 GLY A O 1
ATOM 2077 N N . LYS A 1 271 ? 15.078 5.699 -1.278 1 92.88 271 LYS A N 1
ATOM 2078 C CA . LYS A 1 271 ? 15.188 5.27 0.113 1 92.88 271 LYS A CA 1
ATOM 2079 C C . LYS A 1 271 ? 14.086 5.898 0.966 1 92.88 271 LYS A C 1
ATOM 2081 O O . LYS A 1 271 ? 13.508 5.238 1.826 1 92.88 271 LYS A O 1
ATOM 2086 N N . LEU A 1 272 ? 13.828 7.133 0.711 1 93.25 272 LEU A N 1
ATOM 2087 C CA . LEU A 1 272 ? 12.781 7.832 1.445 1 93.25 272 LEU A CA 1
ATOM 2088 C C . LEU A 1 272 ? 11.414 7.23 1.14 1 93.25 272 LEU A C 1
ATOM 2090 O O . LEU A 1 272 ? 10.625 6.977 2.053 1 93.25 272 LEU A O 1
ATOM 2094 N N . GLN A 1 273 ? 11.172 6.984 -0.122 1 94 273 GLN A N 1
ATOM 2095 C CA . GLN A 1 273 ? 9.898 6.406 -0.537 1 94 273 GLN A CA 1
ATOM 2096 C C . GLN A 1 273 ? 9.695 5.023 0.076 1 94 273 GLN A C 1
ATOM 2098 O O . GLN A 1 273 ? 8.594 4.691 0.523 1 94 273 GLN A O 1
ATOM 2103 N N . LEU A 1 274 ? 10.734 4.258 0.095 1 95.25 274 LEU A N 1
ATOM 2104 C CA . LEU A 1 274 ? 10.656 2.928 0.691 1 95.25 274 LEU A CA 1
ATOM 2105 C C . LEU A 1 274 ? 10.375 3.02 2.188 1 95.25 274 LEU A C 1
ATOM 2107 O O . LEU A 1 274 ? 9.539 2.275 2.713 1 95.25 274 LEU A O 1
ATOM 2111 N N . GLY A 1 275 ? 11.078 3.908 2.838 1 96.25 275 GLY A N 1
ATOM 2112 C CA . GLY A 1 275 ? 10.828 4.113 4.254 1 96.25 275 GLY A CA 1
ATOM 2113 C C . GLY A 1 275 ? 9.383 4.488 4.559 1 96.25 275 GLY A C 1
ATOM 2114 O O . GLY A 1 275 ? 8.766 3.924 5.465 1 96.25 275 GLY A O 1
ATOM 2115 N N . LEU A 1 276 ? 8.852 5.406 3.779 1 96.75 276 LEU A N 1
ATOM 2116 C CA . LEU A 1 276 ? 7.465 5.824 3.943 1 96.75 276 LEU A CA 1
ATOM 2117 C C . LEU A 1 276 ? 6.512 4.652 3.723 1 96.75 276 LEU A C 1
ATOM 2119 O O . LEU A 1 276 ? 5.551 4.477 4.477 1 96.75 276 LEU A O 1
ATOM 2123 N N . THR A 1 277 ? 6.809 3.898 2.711 1 97.75 277 THR A N 1
ATOM 2124 C CA . THR A 1 277 ? 5.977 2.742 2.393 1 97.75 277 THR A CA 1
ATOM 2125 C C . THR A 1 277 ? 5.98 1.74 3.545 1 97.75 277 THR A C 1
ATOM 2127 O O . THR A 1 277 ? 4.93 1.225 3.928 1 97.75 277 THR A O 1
ATOM 2130 N N . LYS A 1 278 ? 7.137 1.471 4.059 1 97 278 LYS A N 1
ATOM 2131 C CA . LYS A 1 278 ? 7.25 0.514 5.156 1 97 278 LYS A CA 1
ATOM 2132 C C . LYS A 1 278 ? 6.523 1.017 6.398 1 97 278 LYS A C 1
ATOM 2134 O O . LYS A 1 278 ? 5.918 0.23 7.129 1 97 278 LYS A O 1
ATOM 2139 N N . VAL A 1 279 ? 6.555 2.316 6.613 1 97.69 279 VAL A N 1
ATOM 2140 C CA . VAL A 1 279 ? 5.832 2.893 7.742 1 97.69 279 VAL A CA 1
ATOM 2141 C C . VAL A 1 279 ? 4.332 2.705 7.547 1 97.69 279 VAL A C 1
ATOM 2143 O O . VAL A 1 279 ? 3.633 2.244 8.453 1 97.69 279 VAL A O 1
ATOM 2146 N N . LEU A 1 280 ? 3.877 2.984 6.359 1 97.94 280 LEU A N 1
ATOM 2147 C CA . LEU A 1 280 ? 2.445 2.984 6.082 1 97.94 280 LEU A CA 1
ATOM 2148 C C . LEU A 1 280 ? 1.909 1.559 5.992 1 97.94 280 LEU A C 1
ATOM 2150 O O . LEU A 1 280 ? 0.697 1.341 6.062 1 97.94 280 LEU A O 1
ATOM 2154 N N . THR A 1 281 ? 2.799 0.568 5.828 1 97.44 281 THR A N 1
ATOM 2155 C CA . THR A 1 281 ? 2.359 -0.817 5.703 1 97.44 281 THR A CA 1
ATOM 2156 C C . THR A 1 281 ? 2.809 -1.64 6.906 1 97.44 281 THR A C 1
ATOM 2158 O O . THR A 1 281 ? 2.793 -2.871 6.867 1 97.44 281 THR A O 1
ATOM 2161 N N . SER A 1 282 ? 3.244 -0.969 7.898 1 94.44 282 SER A N 1
ATOM 2162 C CA . SER A 1 282 ? 3.662 -1.667 9.109 1 94.44 282 SER A CA 1
ATOM 2163 C C . SER A 1 282 ? 2.475 -2.312 9.812 1 94.44 282 SER A C 1
ATOM 2165 O O . SER A 1 282 ? 1.328 -1.907 9.609 1 94.44 282 SER A O 1
ATOM 2167 N N . PHE A 1 283 ? 2.781 -3.402 10.539 1 89.62 283 PHE A N 1
ATOM 2168 C CA . PHE A 1 283 ? 1.78 -4.094 11.344 1 89.62 283 PHE A CA 1
ATOM 2169 C C . PHE A 1 283 ? 2.277 -4.293 12.773 1 89.62 283 PHE A C 1
ATOM 2171 O O . PHE A 1 283 ? 3.293 -4.957 12.992 1 89.62 283 PHE A O 1
ATOM 2178 N N . PRO A 1 284 ? 1.598 -3.617 13.789 1 90.75 284 PRO A N 1
ATOM 2179 C CA . PRO A 1 284 ? 0.377 -2.812 13.695 1 90.75 284 PRO A CA 1
ATOM 2180 C C . PRO A 1 284 ? 0.611 -1.462 13.023 1 90.75 284 PRO A C 1
ATOM 2182 O O . PRO A 1 284 ? 1.758 -1.032 12.875 1 90.75 284 PRO A O 1
ATOM 2185 N N . PRO A 1 285 ? -0.518 -0.875 12.594 1 94.25 285 PRO A N 1
ATOM 2186 C CA . PRO A 1 285 ? -0.374 0.431 11.945 1 94.25 285 PRO A CA 1
ATOM 2187 C C . PRO A 1 285 ? 0.27 1.473 12.859 1 94.25 285 PRO A C 1
ATOM 2189 O O . PRO A 1 285 ? 0.267 1.314 14.078 1 94.25 285 PRO A O 1
ATOM 2192 N N . PRO A 1 286 ? 0.871 2.482 12.234 1 96.12 286 PRO A N 1
ATOM 2193 C CA . PRO A 1 286 ? 1.504 3.518 13.055 1 96.12 286 PRO A CA 1
ATOM 2194 C C . PRO A 1 286 ? 0.506 4.258 13.938 1 96.12 286 PRO A C 1
ATOM 2196 O O . PRO A 1 286 ? -0.607 4.562 13.508 1 96.12 286 PRO A O 1
ATOM 2199 N N . LYS A 1 287 ? 0.923 4.555 15.102 1 95.88 287 LYS A N 1
ATOM 2200 C CA . LYS A 1 287 ? 0.059 5.246 16.047 1 95.88 287 LYS A CA 1
ATOM 2201 C C . LYS A 1 287 ? 0.023 6.746 15.781 1 95.88 287 LYS A C 1
ATOM 2203 O O . LYS A 1 287 ? -0.982 7.406 16.047 1 95.88 287 LYS A O 1
ATOM 2208 N N . PHE A 1 288 ? 1.13 7.223 15.406 1 98.19 288 PHE A N 1
ATOM 2209 C CA . PHE A 1 288 ? 1.211 8.641 15.078 1 98.19 288 PHE A CA 1
ATOM 2210 C C . PHE A 1 288 ? 2.182 8.875 13.93 1 98.19 288 PHE A C 1
ATOM 2212 O O . PHE A 1 288 ? 3.359 8.523 14.023 1 98.19 288 PHE A O 1
ATOM 2219 N N . PHE A 1 289 ? 1.743 9.414 12.914 1 98.44 289 PHE A N 1
ATOM 2220 C CA . PHE A 1 289 ? 2.52 9.688 11.711 1 98.44 289 PHE A CA 1
ATOM 2221 C C . PHE A 1 289 ? 1.916 10.852 10.93 1 98.44 289 PHE A C 1
ATOM 2223 O O . PHE A 1 289 ? 0.713 10.859 10.656 1 98.44 289 PHE A O 1
ATOM 2230 N N . SER A 1 290 ? 2.689 11.805 10.625 1 98.5 290 SER A N 1
ATOM 2231 C CA . SER A 1 290 ? 2.268 12.906 9.773 1 98.5 290 SER A CA 1
ATOM 2232 C C . SER A 1 290 ? 3.354 13.273 8.766 1 98.5 290 SER A C 1
ATOM 2234 O O . SER A 1 290 ? 4.504 13.516 9.148 1 98.5 290 SER A O 1
ATOM 2236 N N . ALA A 1 291 ? 3.025 13.281 7.543 1 97.94 291 ALA A N 1
ATOM 2237 C CA . ALA A 1 291 ? 3.947 13.641 6.465 1 97.94 291 ALA A CA 1
ATOM 2238 C C . ALA A 1 291 ? 3.385 14.781 5.621 1 97.94 291 ALA A C 1
ATOM 2240 O O . ALA A 1 291 ? 2.23 14.734 5.191 1 97.94 291 ALA A O 1
ATOM 2241 N N . THR A 1 292 ? 4.152 15.797 5.398 1 96.88 292 THR A N 1
ATOM 2242 C CA . THR A 1 292 ? 3.779 16.938 4.57 1 96.88 292 THR A CA 1
ATOM 2243 C C . THR A 1 292 ? 4.68 17.031 3.344 1 96.88 292 THR A C 1
ATOM 2245 O O . THR A 1 292 ? 5.906 17.047 3.465 1 96.88 292 THR A O 1
ATOM 2248 N N . PHE A 1 293 ? 4.07 17.062 2.203 1 94.44 293 PHE A N 1
ATOM 2249 C CA . PHE A 1 293 ? 4.758 17.188 0.923 1 94.44 293 PHE A CA 1
ATOM 2250 C C . PHE A 1 293 ? 4.398 18.5 0.237 1 94.44 293 PHE A C 1
ATOM 2252 O O . PHE A 1 293 ? 3.227 18.891 0.196 1 94.44 293 PHE A O 1
ATOM 2259 N N . THR A 1 294 ? 5.352 19.188 -0.206 1 91.25 294 THR A N 1
ATOM 2260 C CA . THR A 1 294 ? 5.145 20.438 -0.952 1 91.25 294 THR A CA 1
ATOM 2261 C C . THR A 1 294 ? 6.047 20.484 -2.182 1 91.25 294 THR A C 1
ATOM 2263 O O . THR A 1 294 ? 6.941 19.641 -2.334 1 91.25 294 THR A O 1
ATOM 2266 N N . ASP A 1 295 ? 5.836 21.391 -3.059 1 87.31 295 ASP A N 1
ATOM 2267 C CA . ASP A 1 295 ? 6.664 21.547 -4.25 1 87.31 295 ASP A CA 1
ATOM 2268 C C . ASP A 1 295 ? 7.812 22.531 -3.992 1 87.31 295 ASP A C 1
ATOM 2270 O O . ASP A 1 295 ? 8.539 22.906 -4.918 1 87.31 295 ASP A O 1
ATOM 2274 N N . ALA A 1 296 ? 8.062 22.938 -2.748 1 82.81 296 ALA A N 1
ATOM 2275 C CA . ALA A 1 296 ? 9.07 23.953 -2.449 1 82.81 296 ALA A CA 1
ATOM 2276 C C . ALA A 1 296 ? 10.125 23.406 -1.491 1 82.81 296 ALA A C 1
ATOM 2278 O O . ALA A 1 296 ? 11.258 23.906 -1.457 1 82.81 296 ALA A O 1
ATOM 2279 N N . GLU A 1 297 ? 9.711 22.516 -0.686 1 84.69 297 GLU A N 1
ATOM 2280 C CA . GLU A 1 297 ? 10.609 21.969 0.328 1 84.69 297 GLU A CA 1
ATOM 2281 C C . GLU A 1 297 ? 10.602 20.438 0.314 1 84.69 297 GLU A C 1
ATOM 2283 O O . GLU A 1 297 ? 9.703 19.828 -0.268 1 84.69 297 GLU A O 1
ATOM 2288 N N . SER A 1 298 ? 11.609 19.906 0.96 1 88.56 298 SER A N 1
ATOM 2289 C CA . SER A 1 298 ? 11.633 18.453 1.106 1 88.56 298 SER A CA 1
ATOM 2290 C C . SER A 1 298 ? 10.547 17.969 2.066 1 88.56 298 SER A C 1
ATOM 2292 O O . SER A 1 298 ? 9.969 18.766 2.807 1 88.56 298 SER A O 1
ATOM 2294 N N . THR A 1 299 ? 10.359 16.766 2.082 1 92.94 299 THR A N 1
ATOM 2295 C CA . THR A 1 299 ? 9.312 16.141 2.877 1 92.94 299 THR A CA 1
ATOM 2296 C C . THR A 1 299 ? 9.547 16.375 4.367 1 92.94 299 THR A C 1
ATOM 2298 O O . THR A 1 299 ? 10.672 16.234 4.852 1 92.94 299 THR A O 1
ATOM 2301 N N . SER A 1 300 ? 8.492 16.797 5.062 1 95.12 300 SER A N 1
ATOM 2302 C CA . SER A 1 300 ? 8.516 16.953 6.512 1 95.12 300 SER A CA 1
ATOM 2303 C C . SER A 1 300 ? 7.754 15.82 7.195 1 95.12 300 SER A C 1
ATOM 2305 O O . SER A 1 300 ? 6.66 15.445 6.758 1 95.12 300 SER A O 1
ATOM 2307 N N . LEU A 1 301 ? 8.383 15.297 8.273 1 96.75 301 LEU A N 1
ATOM 2308 C CA . LEU A 1 301 ? 7.781 14.172 8.977 1 96.75 301 LEU A CA 1
ATOM 2309 C C . LEU A 1 301 ? 7.695 14.445 10.469 1 96.75 301 LEU A C 1
ATOM 2311 O O . LEU A 1 301 ? 8.625 15 11.062 1 96.75 301 LEU A O 1
ATOM 2315 N N . THR A 1 302 ? 6.602 14.219 11.078 1 97.12 302 THR A N 1
ATOM 2316 C CA . THR A 1 302 ? 6.41 14.102 12.516 1 97.12 302 THR A CA 1
ATOM 2317 C C . THR A 1 302 ? 5.801 12.75 12.875 1 97.12 302 THR A C 1
ATOM 2319 O O . THR A 1 302 ? 4.672 12.453 12.484 1 97.12 302 THR A O 1
ATOM 2322 N N . MET A 1 303 ? 6.59 11.953 13.602 1 97.38 303 MET A N 1
ATOM 2323 C CA . MET A 1 303 ? 6.109 10.594 13.805 1 97.38 303 MET A CA 1
ATOM 2324 C C . MET A 1 303 ? 6.664 10.008 15.102 1 97.38 303 MET A C 1
ATOM 2326 O O . MET A 1 303 ? 7.566 10.578 15.711 1 97.38 303 MET A O 1
ATOM 2330 N N . ASP A 1 304 ? 6 8.898 15.523 1 97.25 304 ASP A N 1
ATOM 2331 C CA . ASP A 1 304 ? 6.531 8.102 16.625 1 97.25 304 ASP A CA 1
ATOM 2332 C C . ASP A 1 304 ? 7.977 7.691 16.359 1 97.25 304 ASP A C 1
ATOM 2334 O O . ASP A 1 304 ? 8.289 7.164 15.281 1 97.25 304 ASP A O 1
ATOM 2338 N N . LYS A 1 305 ? 8.82 7.906 17.297 1 96.06 305 LYS A N 1
ATOM 2339 C CA . LYS A 1 305 ? 10.258 7.68 17.156 1 96.06 305 LYS A CA 1
ATOM 2340 C C . LYS A 1 305 ? 10.547 6.238 16.734 1 96.06 305 LYS A C 1
ATOM 2342 O O . LYS A 1 305 ? 11.508 5.977 16.016 1 96.06 305 LYS A O 1
ATOM 2347 N N . ARG A 1 306 ? 9.797 5.289 17.156 1 95.19 306 ARG A N 1
ATOM 2348 C CA . ARG A 1 306 ? 9.992 3.871 16.859 1 95.19 306 ARG A CA 1
ATOM 2349 C C . ARG A 1 306 ? 9.852 3.592 15.367 1 95.19 306 ARG A C 1
ATOM 2351 O O . ARG A 1 306 ? 10.344 2.576 14.875 1 95.19 306 ARG A O 1
ATOM 2358 N N . LEU A 1 307 ? 9.164 4.418 14.609 1 97.12 307 LEU A N 1
ATOM 2359 C CA . LEU A 1 307 ? 8.922 4.227 13.188 1 97.12 307 LEU A CA 1
ATOM 2360 C C . LEU A 1 307 ? 10.188 4.484 12.375 1 97.12 307 LEU A C 1
ATOM 2362 O O . LEU A 1 307 ? 10.273 4.109 11.203 1 97.12 307 LEU A O 1
ATOM 2366 N N . LEU A 1 308 ? 11.219 5.113 13 1 95.94 308 LEU A N 1
ATOM 2367 C CA . LEU A 1 308 ? 12.484 5.387 12.328 1 95.94 308 LEU A CA 1
ATOM 2368 C C . LEU A 1 308 ? 13.164 4.094 11.891 1 95.94 308 LEU A C 1
ATOM 2370 O O . LEU A 1 308 ? 13.93 4.082 10.922 1 95.94 308 LEU A O 1
ATOM 2374 N N . GLU A 1 309 ? 12.828 3.02 12.57 1 93.75 309 GLU A N 1
ATOM 2375 C CA . GLU A 1 309 ? 13.438 1.728 12.273 1 93.75 309 GLU A CA 1
ATOM 2376 C C . GLU A 1 309 ? 13.055 1.243 10.875 1 93.75 309 GLU A C 1
ATOM 2378 O O . GLU A 1 309 ? 13.758 0.414 10.289 1 93.75 309 GLU A O 1
ATOM 2383 N N . HIS A 1 310 ? 11.969 1.736 10.336 1 94.75 310 HIS A N 1
ATOM 2384 C CA . HIS A 1 310 ? 11.484 1.296 9.031 1 94.75 310 HIS A CA 1
ATOM 2385 C C . HIS A 1 310 ? 12.25 1.983 7.902 1 94.75 310 HIS A C 1
ATOM 2387 O O . HIS A 1 310 ? 12.172 1.561 6.746 1 94.75 310 HIS A O 1
ATOM 2393 N N . PHE A 1 311 ? 12.961 3.051 8.203 1 94.75 311 PHE A N 1
ATOM 2394 C CA . PHE A 1 311 ? 13.805 3.707 7.207 1 94.75 311 PHE A CA 1
ATOM 2395 C C . PHE A 1 311 ? 15.164 3.027 7.113 1 94.75 311 PHE A C 1
ATOM 2397 O O . PHE A 1 311 ? 15.68 2.521 8.109 1 94.75 311 PHE A O 1
ATOM 2404 N N . PRO A 1 312 ? 15.703 2.973 5.867 1 90.12 312 PRO A N 1
ATOM 2405 C CA . PRO A 1 312 ? 17.031 2.383 5.742 1 90.12 312 PRO A CA 1
ATOM 2406 C C . PRO A 1 312 ? 18.047 3 6.703 1 90.12 312 PRO A C 1
ATOM 2408 O O . PRO A 1 312 ? 18.156 4.227 6.789 1 90.12 312 PRO A O 1
ATOM 2411 N N . ASP A 1 313 ? 18.688 2.197 7.504 1 89.69 313 ASP A N 1
ATOM 2412 C CA . ASP A 1 313 ? 19.719 2.58 8.477 1 89.69 313 ASP A CA 1
ATOM 2413 C C . ASP A 1 313 ? 19.141 3.545 9.516 1 89.69 313 ASP A C 1
ATOM 2415 O O . ASP A 1 313 ? 19.828 4.484 9.93 1 89.69 313 ASP A O 1
ATOM 2419 N N . GLY A 1 314 ? 17.859 3.408 9.789 1 91.38 314 GLY A N 1
ATOM 2420 C CA . GLY A 1 314 ? 17.234 4.23 10.805 1 91.38 314 GLY A CA 1
ATOM 2421 C C . GLY A 1 314 ? 17.062 5.68 10.383 1 91.38 314 GLY A C 1
ATOM 2422 O O . GLY A 1 314 ? 16.859 6.555 11.227 1 91.38 314 GLY A O 1
ATOM 2423 N N . GLY A 1 315 ? 17.25 5.871 9.141 1 91.44 315 GLY A N 1
ATOM 2424 C CA . GLY A 1 315 ? 17.109 7.223 8.625 1 91.44 315 GLY A CA 1
ATOM 2425 C C . GLY A 1 315 ? 18.406 8 8.617 1 91.44 315 GLY A C 1
ATOM 2426 O O . GLY A 1 315 ? 18.422 9.195 8.297 1 91.44 315 GLY A O 1
ATOM 2427 N N . GLU A 1 316 ? 19.484 7.27 8.93 1 88.69 316 GLU A N 1
ATOM 2428 C CA . GLU A 1 316 ? 20.766 7.957 8.93 1 88.69 316 GLU A CA 1
ATOM 2429 C C . GLU A 1 316 ? 21.141 8.43 7.527 1 88.69 316 GLU A C 1
ATOM 2431 O O . GLU A 1 316 ? 21.031 7.668 6.562 1 88.69 316 GLU A O 1
ATOM 2436 N N . ASP A 1 317 ? 21.469 9.594 7.25 1 85.25 317 ASP A N 1
ATOM 2437 C CA . ASP A 1 317 ? 21.859 10.211 5.984 1 85.25 317 ASP A CA 1
ATOM 2438 C C . ASP A 1 317 ? 20.656 10.375 5.062 1 85.25 317 ASP A C 1
ATOM 2440 O O . ASP A 1 317 ? 20.812 10.492 3.844 1 85.25 317 ASP A O 1
ATOM 2444 N N . LEU A 1 318 ? 19.547 10.164 5.602 1 91.19 318 LEU A N 1
ATOM 2445 C CA . LEU A 1 318 ? 18.312 10.281 4.816 1 91.19 318 LEU A CA 1
ATOM 2446 C C . LEU A 1 318 ? 17.406 11.359 5.395 1 91.19 318 LEU A C 1
ATOM 2448 O O . LEU A 1 318 ? 16.766 12.102 4.645 1 91.19 318 LEU A O 1
ATOM 2452 N N . LEU A 1 319 ? 17.469 11.336 6.699 1 93.69 319 LEU A N 1
ATOM 2453 C CA . LEU A 1 319 ? 16.562 12.242 7.402 1 93.69 319 LEU A CA 1
ATOM 2454 C C . LEU A 1 319 ? 17.344 13.219 8.273 1 93.69 319 LEU A C 1
ATOM 2456 O O . LEU A 1 319 ? 18.344 12.844 8.891 1 93.69 319 LEU A O 1
ATOM 2460 N N . LEU A 1 320 ? 16.844 14.391 8.258 1 92.94 320 LEU A N 1
ATOM 2461 C CA . LEU A 1 320 ? 17.344 15.414 9.164 1 92.94 320 LEU A CA 1
ATOM 2462 C C . LEU A 1 320 ? 16.547 15.445 10.453 1 92.94 320 LEU A C 1
ATOM 2464 O O . LEU A 1 320 ? 15.336 15.172 10.453 1 92.94 320 LEU A O 1
ATOM 2468 N N . GLY A 1 321 ? 17.156 15.734 11.617 1 91.62 321 GLY A N 1
ATOM 2469 C CA . GLY A 1 321 ? 16.453 16 12.859 1 91.62 321 GLY A CA 1
ATOM 2470 C C . GLY A 1 321 ? 16.125 14.742 13.633 1 91.62 321 GLY A C 1
ATOM 2471 O O . GLY A 1 321 ? 15.273 14.758 14.531 1 91.62 321 GLY A O 1
ATOM 2472 N N . THR A 1 322 ? 16.672 13.594 13.266 1 90.75 322 THR A N 1
ATOM 2473 C CA . THR A 1 322 ? 16.344 12.32 13.898 1 90.75 322 THR A CA 1
ATOM 2474 C C . THR A 1 322 ? 16.812 12.305 15.352 1 90.75 322 THR A C 1
ATOM 2476 O O . THR A 1 322 ? 16.281 11.539 16.172 1 90.75 322 THR A O 1
ATOM 2479 N N . GLN A 1 323 ? 17.719 13.156 15.734 1 88 323 GLN A N 1
ATOM 2480 C CA . GLN A 1 323 ? 18.25 13.188 17.094 1 88 323 GLN A CA 1
ATOM 2481 C C . GLN A 1 323 ? 17.719 14.391 17.859 1 88 323 GLN A C 1
ATOM 2483 O O . GLN A 1 323 ? 18.328 14.828 18.844 1 88 323 GLN A O 1
ATOM 2488 N N . GLY A 1 324 ? 16.688 14.945 17.453 1 84.56 324 GLY A N 1
ATOM 2489 C CA . GLY A 1 324 ? 16.078 16.062 18.141 1 84.56 324 GLY A CA 1
ATOM 2490 C C . GLY A 1 324 ? 15.445 15.672 19.469 1 84.56 324 GLY A C 1
ATOM 2491 O O . GLY A 1 324 ? 15.406 14.492 19.812 1 84.56 324 GLY A O 1
ATOM 2492 N N . PRO A 1 325 ? 15.023 16.656 20.156 1 86.19 325 PRO A N 1
ATOM 2493 C CA . PRO A 1 325 ? 14.391 16.375 21.453 1 86.19 325 PRO A CA 1
ATOM 2494 C C . PRO A 1 325 ? 13.07 15.625 21.312 1 86.19 325 PRO A C 1
ATOM 2496 O O . PRO A 1 325 ? 12.383 15.758 20.297 1 86.19 325 PRO A O 1
ATOM 2499 N N . GLU A 1 326 ? 12.789 14.891 22.344 1 89.38 326 GLU A N 1
ATOM 2500 C CA . GLU A 1 326 ? 11.555 14.109 22.359 1 89.38 326 GLU A CA 1
ATOM 2501 C C . GLU A 1 326 ? 10.336 15.016 22.5 1 89.38 326 GLU A C 1
ATOM 2503 O O . GLU A 1 326 ? 10.352 15.977 23.266 1 89.38 326 GLU A O 1
ATOM 2508 N N . GLN A 1 327 ? 9.391 14.688 21.734 1 94.62 327 GLN A N 1
ATOM 2509 C CA . GLN A 1 327 ? 8.156 15.461 21.719 1 94.62 327 GLN A CA 1
ATOM 2510 C C . GLN A 1 327 ? 6.957 14.594 22.062 1 94.62 327 GLN A C 1
ATOM 2512 O O . GLN A 1 327 ? 7.008 13.367 21.922 1 94.62 327 GLN A O 1
ATOM 2517 N N . MET A 1 328 ? 5.969 15.258 22.594 1 95.5 328 MET A N 1
ATOM 2518 C CA . MET A 1 328 ? 4.703 14.602 22.922 1 95.5 328 MET A CA 1
ATOM 2519 C C . MET A 1 328 ? 3.525 15.367 22.328 1 95.5 328 MET A C 1
ATOM 2521 O O . MET A 1 328 ? 3.582 16.594 22.188 1 95.5 328 MET A O 1
ATOM 2525 N N . ALA A 1 329 ? 2.523 14.57 22 1 96.38 329 ALA A N 1
ATOM 2526 C CA . ALA A 1 329 ? 1.333 15.188 21.422 1 96.38 329 ALA A CA 1
ATOM 2527 C C . ALA A 1 329 ? 0.185 15.219 22.438 1 96.38 329 ALA A C 1
ATOM 2529 O O . ALA A 1 329 ? -0.128 14.203 23.062 1 96.38 329 ALA A O 1
ATOM 2530 N N . ILE A 1 330 ? -0.379 16.391 22.625 1 95.88 330 ILE A N 1
ATOM 2531 C CA . ILE A 1 330 ? -1.626 16.547 23.359 1 95.88 330 ILE A CA 1
ATOM 2532 C C . ILE A 1 330 ? -2.803 16.578 22.391 1 95.88 330 ILE A C 1
ATOM 2534 O O . ILE A 1 330 ? -2.885 17.469 21.531 1 95.88 330 ILE A O 1
ATOM 2538 N N . THR A 1 331 ? -3.672 15.664 22.609 1 96.38 331 THR A N 1
ATOM 2539 C CA . THR A 1 331 ? -4.734 15.477 21.625 1 96.38 331 THR A CA 1
ATOM 2540 C C . THR A 1 331 ? -6.047 16.078 22.125 1 96.38 331 THR A C 1
ATOM 2542 O O . THR A 1 331 ? -6.43 15.852 23.281 1 96.38 331 THR A O 1
ATOM 2545 N N . LEU A 1 332 ? -6.66 16.859 21.297 1 94.75 332 LEU A N 1
ATOM 2546 C CA . LEU A 1 332 ? -8.039 17.312 21.469 1 94.75 332 LEU A CA 1
ATOM 2547 C C . LEU A 1 332 ? -8.969 16.625 20.484 1 94.75 332 LEU A C 1
ATOM 2549 O O . LEU A 1 332 ? -8.891 16.859 19.281 1 94.75 332 LEU A O 1
ATOM 2553 N N . ASP A 1 333 ? -9.781 15.75 20.953 1 94.38 333 ASP A N 1
ATOM 2554 C CA . ASP A 1 333 ? -10.734 15.039 20.109 1 94.38 333 ASP A CA 1
ATOM 2555 C C . ASP A 1 333 ? -11.906 15.953 19.734 1 94.38 333 ASP A C 1
ATOM 2557 O O . ASP A 1 333 ? -12.766 16.25 20.562 1 94.38 333 ASP A O 1
ATOM 2561 N N . LEU A 1 334 ? -12.023 16.312 18.453 1 93.06 334 LEU A N 1
ATOM 2562 C CA . LEU A 1 334 ? -13.008 17.297 18.016 1 93.06 334 LEU A CA 1
ATOM 2563 C C . LEU A 1 334 ? -14.086 16.641 17.172 1 93.06 334 LEU A C 1
ATOM 2565 O O . LEU A 1 334 ? -14.734 17.312 16.359 1 93.06 334 LEU A O 1
ATOM 2569 N N . LYS A 1 335 ? -14.25 15.375 17.25 1 90 335 LYS A N 1
ATOM 2570 C CA . LYS A 1 335 ? -15.164 14.617 16.391 1 90 335 LYS A CA 1
ATOM 2571 C C . LYS A 1 335 ? -16.609 15.086 16.578 1 90 335 LYS A C 1
ATOM 2573 O O . LYS A 1 335 ? -17.406 15.016 15.656 1 90 335 LYS A O 1
ATOM 2578 N N . ASP A 1 336 ? -16.891 15.617 17.734 1 89.5 336 ASP A N 1
ATOM 2579 C CA . ASP A 1 336 ? -18.25 16 18.047 1 89.5 336 ASP A CA 1
ATOM 2580 C C . ASP A 1 336 ? -18.5 17.469 17.719 1 89.5 336 ASP A C 1
ATOM 2582 O O . ASP A 1 336 ? -19.609 17.984 17.906 1 89.5 336 ASP A O 1
ATOM 2586 N N . LEU A 1 337 ? -17.516 18.141 17.219 1 89.25 337 LEU A N 1
ATOM 2587 C CA . LEU A 1 337 ? -17.656 19.531 16.812 1 89.25 337 LEU A CA 1
ATOM 2588 C C . LEU A 1 337 ? -17.797 19.656 15.297 1 89.25 337 LEU A C 1
ATOM 2590 O O . LEU A 1 337 ? -17.266 18.828 14.555 1 89.25 337 LEU A O 1
ATOM 2594 N N . PRO A 1 338 ? -18.531 20.641 14.914 1 82.44 338 PRO A N 1
ATOM 2595 C CA . PRO A 1 338 ? -18.594 20.875 13.469 1 82.44 338 PRO A CA 1
ATOM 2596 C C . PRO A 1 338 ? -17.234 21.234 12.867 1 82.44 338 PRO A C 1
ATOM 2598 O O . PRO A 1 338 ? -16.391 21.844 13.531 1 82.44 338 PRO A O 1
ATOM 2601 N N . LEU A 1 339 ? -17.031 20.906 11.641 1 76.31 339 LEU A N 1
ATOM 2602 C CA . LEU A 1 339 ? -15.789 21.188 10.922 1 76.31 339 LEU A CA 1
ATOM 2603 C C . LEU A 1 339 ? -15.555 22.688 10.805 1 76.31 339 LEU A C 1
ATOM 2605 O O . LEU A 1 339 ? -14.406 23.125 10.688 1 76.31 339 LEU A O 1
ATOM 2609 N N . GLU A 1 340 ? -16.609 23.422 10.992 1 77.62 340 GLU A N 1
ATOM 2610 C CA . GLU A 1 340 ? -16.547 24.859 10.789 1 77.62 340 GLU A CA 1
ATOM 2611 C C . GLU A 1 340 ? -16.312 25.609 12.102 1 77.62 340 GLU A C 1
ATOM 2613 O O . GLU A 1 340 ? -16.391 26.828 12.148 1 77.62 340 GLU A O 1
ATOM 2618 N N . SER A 1 341 ? -15.969 24.797 13.047 1 83.44 341 SER A N 1
ATOM 2619 C CA . SER A 1 341 ? -15.695 25.453 14.32 1 83.44 341 SER A CA 1
ATOM 2620 C C . SER A 1 341 ? -14.492 26.391 14.203 1 83.44 341 SER A C 1
ATOM 2622 O O . SER A 1 341 ? -13.5 26.062 13.555 1 83.44 341 SER A O 1
ATOM 2624 N N . THR A 1 342 ? -14.586 27.516 14.805 1 80.75 342 THR A N 1
ATOM 2625 C CA . THR A 1 342 ? -13.57 28.547 14.641 1 80.75 342 THR A CA 1
ATOM 2626 C C . THR A 1 342 ? -12.867 28.828 15.969 1 80.75 342 THR A C 1
ATOM 2628 O O . THR A 1 342 ? -13.406 28.531 17.031 1 80.75 342 THR A O 1
ATOM 2631 N N . GLY A 1 343 ? -11.562 29.25 15.883 1 85.94 343 GLY A N 1
ATOM 2632 C CA . GLY A 1 343 ? -10.867 29.844 17.016 1 85.94 343 GLY A CA 1
ATOM 2633 C C . GLY A 1 343 ? -10.211 28.828 17.922 1 85.94 343 GLY A C 1
ATOM 2634 O O . GLY A 1 343 ? -9.57 29.188 18.906 1 85.94 343 GLY A O 1
ATOM 2635 N N . ILE A 1 344 ? -10.367 27.609 17.656 1 87.75 344 ILE A N 1
ATOM 2636 C CA . ILE A 1 344 ? -9.852 26.562 18.531 1 87.75 344 ILE A CA 1
ATOM 2637 C C . ILE A 1 344 ? -8.328 26.625 18.578 1 87.75 344 ILE A C 1
ATOM 2639 O O . ILE A 1 344 ? -7.73 26.656 19.656 1 87.75 344 ILE A O 1
ATOM 2643 N N . VAL A 1 345 ? -7.711 26.719 17.484 1 88.88 345 VAL A N 1
ATOM 2644 C CA . VAL A 1 345 ? -6.254 26.766 17.406 1 88.88 345 VAL A CA 1
ATOM 2645 C C . VAL A 1 345 ? -5.738 28 18.141 1 88.88 345 VAL A C 1
ATOM 2647 O O . VAL A 1 345 ? -4.82 27.906 18.953 1 88.88 345 VAL A O 1
ATOM 2650 N N . CYS A 1 346 ? -6.332 29.109 17.891 1 87.5 346 CYS A N 1
ATOM 2651 C CA . CYS A 1 346 ? -5.922 30.375 18.5 1 87.5 346 CYS A CA 1
ATOM 2652 C C . CYS A 1 346 ? -6.16 30.344 20 1 87.5 346 CYS A C 1
ATOM 2654 O O . CYS A 1 346 ? -5.305 30.781 20.781 1 87.5 346 CYS A O 1
ATOM 2656 N N . GLY A 1 347 ? -7.281 29.891 20.406 1 87.69 347 GLY A N 1
ATOM 2657 C CA . GLY A 1 347 ? -7.602 29.797 21.828 1 87.69 347 GLY A CA 1
ATOM 2658 C C . GLY A 1 347 ? -6.629 28.938 22.609 1 87.69 347 GLY A C 1
ATOM 2659 O O . GLY A 1 347 ? -6.141 29.359 23.656 1 87.69 347 GLY A O 1
ATOM 2660 N N . VAL A 1 348 ? -6.383 27.797 22.109 1 88.12 348 VAL A N 1
ATOM 2661 C CA . VAL A 1 348 ? -5.477 26.859 22.766 1 88.12 348 VAL A CA 1
ATOM 2662 C C . VAL A 1 348 ? -4.062 27.438 22.781 1 88.12 348 VAL A C 1
ATOM 2664 O O . VAL A 1 348 ? -3.385 27.422 23.812 1 88.12 348 VAL A O 1
ATOM 2667 N N . SER A 1 349 ? -3.604 27.969 21.656 1 85.38 349 SER A N 1
ATOM 2668 C CA . SER A 1 349 ? -2.26 28.531 21.562 1 85.38 349 SER A CA 1
ATOM 2669 C C . SER A 1 349 ? -2.094 29.734 22.484 1 85.38 349 SER A C 1
ATOM 2671 O O . SER A 1 349 ? -1.036 29.922 23.094 1 85.38 349 SER A O 1
ATOM 2673 N N . SER A 1 350 ? -3.115 30.516 22.531 1 84.88 350 SER A N 1
ATOM 2674 C CA . SER A 1 350 ? -3.074 31.688 23.391 1 84.88 350 SER A CA 1
ATOM 2675 C C . SER A 1 350 ? -2.953 31.297 24.859 1 84.88 350 SER A C 1
ATOM 2677 O O . SER A 1 350 ? -2.178 31.891 25.609 1 84.88 350 SER A O 1
ATOM 2679 N N . ARG A 1 351 ? -3.686 30.359 25.234 1 86.56 351 ARG A N 1
ATOM 2680 C CA . ARG A 1 351 ? -3.625 29.875 26.594 1 86.56 351 ARG A CA 1
ATOM 2681 C C . ARG A 1 351 ? -2.238 29.328 26.922 1 86.56 351 ARG A C 1
ATOM 2683 O O . ARG A 1 351 ? -1.722 29.547 28.031 1 86.56 351 ARG A O 1
ATOM 2690 N N . LEU A 1 352 ? -1.752 28.625 26.109 1 85.5 352 LEU A N 1
ATOM 2691 C CA . LEU A 1 352 ? -0.442 28.031 26.328 1 85.5 352 LEU A CA 1
ATOM 2692 C C . LEU A 1 352 ? 0.647 29.094 26.375 1 85.5 352 LEU A C 1
ATOM 2694 O O . LEU A 1 352 ? 1.566 29.016 27.203 1 85.5 352 LEU A O 1
ATOM 2698 N N . THR A 1 353 ? 0.574 30.016 25.438 1 80.25 353 THR A N 1
ATOM 2699 C CA . THR A 1 353 ? 1.544 31.109 25.453 1 80.25 353 THR A CA 1
ATOM 2700 C C . THR A 1 353 ? 1.467 31.891 26.75 1 80.25 353 THR A C 1
ATOM 2702 O O . THR A 1 353 ? 2.496 32.25 27.328 1 80.25 353 THR A O 1
ATOM 2705 N N . ASP A 1 354 ? 0.248 32.094 27.219 1 80.75 354 ASP A N 1
ATOM 2706 C CA . ASP A 1 354 ? 0.038 32.812 28.484 1 80.75 354 ASP A CA 1
ATOM 2707 C C . ASP A 1 354 ? 0.531 31.969 29.672 1 80.75 354 ASP A C 1
ATOM 2709 O O . ASP A 1 354 ? 1.162 32.5 30.578 1 80.75 354 ASP A O 1
ATOM 2713 N N . GLY A 1 355 ? 0.198 30.766 29.672 1 79.88 355 GLY A N 1
ATOM 2714 C CA . GLY A 1 355 ? 0.535 29.891 30.781 1 79.88 355 GLY A CA 1
ATOM 2715 C C . GLY A 1 355 ? 2.021 29.609 30.891 1 79.88 355 GLY A C 1
ATOM 2716 O O . GLY A 1 355 ? 2.531 29.328 31.984 1 79.88 355 GLY A O 1
ATOM 2717 N N . MET A 1 356 ? 2.664 29.719 29.781 1 80.44 356 MET A N 1
ATOM 2718 C CA . MET A 1 356 ? 4.074 29.328 29.766 1 80.44 356 MET A CA 1
ATOM 2719 C C . MET A 1 356 ? 4.973 30.562 29.812 1 80.44 356 MET A C 1
ATOM 2721 O O . MET A 1 356 ? 6.199 30.438 29.766 1 80.44 356 MET A O 1
ATOM 2725 N N . ARG A 1 357 ? 4.488 31.797 29.719 1 70.44 357 ARG A N 1
ATOM 2726 C CA . ARG A 1 357 ? 5.266 33.031 29.797 1 70.44 357 ARG A CA 1
ATOM 2727 C C . ARG A 1 357 ? 6.141 33.062 31.031 1 70.44 357 ARG A C 1
ATOM 2729 O O . ARG A 1 357 ? 7.242 33.594 31.016 1 70.44 357 ARG A O 1
ATOM 2736 N N . GLY A 1 358 ? 5.613 32.719 32.25 1 59.94 358 GLY A N 1
ATOM 2737 C CA . GLY A 1 358 ? 6.359 32.812 33.5 1 59.94 358 GLY A CA 1
ATOM 2738 C C . GLY A 1 358 ? 7.523 31.844 33.562 1 59.94 358 GLY A C 1
ATOM 2739 O O . GLY A 1 358 ? 8.234 31.812 34.562 1 59.94 358 GLY A O 1
ATOM 2740 N N . ARG A 1 359 ? 7.508 30.984 32.625 1 57.81 359 ARG A N 1
ATOM 2741 C CA . ARG A 1 359 ? 8.672 30.109 32.75 1 57.81 359 ARG A CA 1
ATOM 2742 C C . ARG A 1 359 ? 9.969 30.906 32.656 1 57.81 359 ARG A C 1
ATOM 2744 O O . ARG A 1 359 ? 10.219 31.594 31.656 1 57.81 359 ARG A O 1
ATOM 2751 N N . ILE A 1 360 ? 10.445 31.703 33.781 1 44.41 360 ILE A N 1
ATOM 2752 C CA . ILE A 1 360 ? 11.703 32.375 34.094 1 44.41 360 ILE A CA 1
ATOM 2753 C C . ILE A 1 360 ? 12.875 31.531 33.594 1 44.41 360 ILE A C 1
ATOM 2755 O O . ILE A 1 360 ? 12.984 30.359 33.938 1 44.41 360 ILE A O 1
ATOM 2759 N N . GLY A 1 361 ? 13.883 32.25 32.812 1 47.16 361 GLY A N 1
ATOM 2760 C CA . GLY A 1 361 ? 15.211 31.844 32.375 1 47.16 361 GLY A CA 1
ATOM 2761 C C . GLY A 1 361 ? 15.195 31.094 31.062 1 47.16 361 GLY A C 1
ATOM 2762 O O . GLY A 1 361 ? 16.25 30.828 30.469 1 47.16 361 GLY A O 1
ATOM 2763 N N . ARG A 1 362 ? 14.273 30.078 30.891 1 48.88 362 ARG A N 1
ATOM 2764 C CA . ARG A 1 362 ? 14.477 28.984 29.938 1 48.88 362 ARG A CA 1
ATOM 2765 C C . ARG A 1 362 ? 13.938 29.359 28.562 1 48.88 362 ARG A C 1
ATOM 2767 O O . ARG A 1 362 ? 13.203 30.328 28.422 1 48.88 362 ARG A O 1
ATOM 2774 N N . GLU A 1 363 ? 14.359 28.609 27.578 1 54.25 363 GLU A N 1
ATOM 2775 C CA . GLU A 1 363 ? 14.203 28.547 26.125 1 54.25 363 GLU A CA 1
ATOM 2776 C C . GLU A 1 363 ? 12.742 28.719 25.719 1 54.25 363 GLU A C 1
ATOM 2778 O O . GLU A 1 363 ? 11.836 28.375 26.484 1 54.25 363 GLU A O 1
ATOM 2783 N N . MET A 1 364 ? 12.562 29.781 24.859 1 57.53 364 MET A N 1
ATOM 2784 C CA . MET A 1 364 ? 11.312 30.125 24.188 1 57.53 364 MET A CA 1
ATOM 2785 C C . MET A 1 364 ? 10.461 28.891 23.953 1 57.53 364 MET A C 1
ATOM 2787 O O . MET A 1 364 ? 10.977 27.844 23.562 1 57.53 364 MET A O 1
ATOM 2791 N N . PHE A 1 365 ? 9.203 29.031 24.641 1 64.5 365 PHE A N 1
ATOM 2792 C CA . PHE A 1 365 ? 8.242 27.938 24.469 1 64.5 365 PHE A CA 1
ATOM 2793 C C . PHE A 1 365 ? 7.902 27.75 23 1 64.5 365 PHE A C 1
ATOM 2795 O O . PHE A 1 365 ? 7.453 28.672 22.328 1 64.5 365 PHE A O 1
ATOM 2802 N N . ASN A 1 366 ? 8.367 26.609 22.484 1 72.06 366 ASN A N 1
ATOM 2803 C CA . ASN A 1 366 ? 8.062 26.25 21.109 1 72.06 366 ASN A CA 1
ATOM 2804 C C . ASN A 1 366 ? 6.953 25.203 21.031 1 72.06 366 ASN A C 1
ATOM 2806 O O . ASN A 1 366 ? 6.93 24.266 21.828 1 72.06 366 ASN A O 1
ATOM 2810 N N . MET A 1 367 ? 5.855 25.656 20.375 1 80.06 367 MET A N 1
ATOM 2811 C CA . MET A 1 367 ? 4.793 24.672 20.203 1 80.06 367 MET A CA 1
ATOM 2812 C C . MET A 1 367 ? 4.488 24.438 18.719 1 80.06 367 MET A C 1
ATOM 2814 O O . MET A 1 367 ? 4.57 25.375 17.922 1 80.06 367 MET A O 1
ATOM 2818 N N . SER A 1 368 ? 4.281 23.219 18.391 1 88.62 368 SER A N 1
ATOM 2819 C CA . SER A 1 368 ? 3.791 22.844 17.078 1 88.62 368 SER A CA 1
ATOM 2820 C C . SER A 1 368 ? 2.338 22.375 17.141 1 88.62 368 SER A C 1
ATOM 2822 O O . SER A 1 368 ? 1.859 21.953 18.188 1 88.62 368 SER A O 1
ATOM 2824 N N . TYR A 1 369 ? 1.662 22.703 16.125 1 91.44 369 TYR A N 1
ATOM 2825 C CA . TYR A 1 369 ? 0.259 22.312 16.062 1 91.44 369 TYR A CA 1
ATOM 2826 C C . TYR A 1 369 ? -0.011 21.469 14.812 1 91.44 369 TYR A C 1
ATOM 2828 O O . TYR A 1 369 ? 0.528 21.734 13.742 1 91.44 369 TYR A O 1
ATOM 2836 N N . LEU A 1 370 ? -0.779 20.438 14.945 1 95.88 370 LEU A N 1
ATOM 2837 C CA . LEU A 1 370 ? -1.235 19.594 13.844 1 95.88 370 LEU A CA 1
ATOM 2838 C C . LEU A 1 370 ? -2.754 19.453 13.867 1 95.88 370 LEU A C 1
ATOM 2840 O O . LEU A 1 370 ? -3.299 18.734 14.711 1 95.88 370 LEU A O 1
ATOM 2844 N N . SER A 1 371 ? -3.367 20.141 12.969 1 95.38 371 SER A N 1
ATOM 2845 C CA . SER A 1 371 ? -4.801 19.953 12.766 1 95.38 371 SER A CA 1
ATOM 2846 C C . SER A 1 371 ? -5.078 18.781 11.812 1 95.38 371 SER A C 1
ATOM 2848 O O . SER A 1 371 ? -4.453 18.688 10.758 1 95.38 371 SER A O 1
ATOM 2850 N N . THR A 1 372 ? -5.914 17.906 12.211 1 95.94 372 THR A N 1
ATOM 2851 C CA . THR A 1 372 ? -6.461 16.891 11.328 1 95.94 372 THR A CA 1
ATOM 2852 C C . THR A 1 372 ? -7.953 17.109 11.094 1 95.94 372 THR A C 1
ATOM 2854 O O . THR A 1 372 ? -8.516 18.109 11.555 1 95.94 372 THR A O 1
ATOM 2857 N N . SER A 1 373 ? -8.578 16.234 10.375 1 94.19 373 SER A N 1
ATOM 2858 C CA . SER A 1 373 ? -9.977 16.422 10 1 94.19 373 SER A CA 1
ATOM 2859 C C . SER A 1 373 ? -10.867 16.516 11.234 1 94.19 373 SER A C 1
ATOM 2861 O O . SER A 1 373 ? -11.789 17.328 11.289 1 94.19 373 SER A O 1
ATOM 2863 N N . ARG A 1 374 ? -10.523 15.711 12.281 1 94.12 374 ARG A N 1
ATOM 2864 C CA . ARG A 1 374 ? -11.445 15.656 13.414 1 94.12 374 ARG A CA 1
ATOM 2865 C C . ARG A 1 374 ? -10.703 15.797 14.734 1 94.12 374 ARG A C 1
ATOM 2867 O O . ARG A 1 374 ? -11.227 15.422 15.789 1 94.12 374 ARG A O 1
ATOM 2874 N N . ALA A 1 375 ? -9.547 16.281 14.656 1 95.62 375 ALA A N 1
ATOM 2875 C CA . ALA A 1 375 ? -8.805 16.422 15.906 1 95.62 375 ALA A CA 1
ATOM 2876 C C . ALA A 1 375 ? -7.75 17.516 15.805 1 95.62 375 ALA A C 1
ATOM 2878 O O . ALA A 1 375 ? -7.41 17.953 14.703 1 95.62 375 ALA A O 1
ATOM 2879 N N . GLY A 1 376 ? -7.363 18.062 16.922 1 95.31 376 GLY A N 1
ATOM 2880 C CA . GLY A 1 376 ? -6.223 18.938 17.078 1 95.31 376 GLY A CA 1
ATOM 2881 C C . GLY A 1 376 ? -5.141 18.375 17.969 1 95.31 376 GLY A C 1
ATOM 2882 O O . GLY A 1 376 ? -5.438 17.75 18.984 1 95.31 376 GLY A O 1
ATOM 2883 N N . HIS A 1 377 ? -3.93 18.562 17.531 1 95.88 377 HIS A N 1
ATOM 2884 C CA . HIS A 1 377 ? -2.795 18.047 18.297 1 95.88 377 HIS A CA 1
ATOM 2885 C C . HIS A 1 377 ? -1.782 19.156 18.578 1 95.88 377 HIS A C 1
ATOM 2887 O O . HIS A 1 377 ? -1.271 19.781 17.656 1 95.88 377 HIS A O 1
ATOM 2893 N N . VAL A 1 378 ? -1.587 19.359 19.859 1 93.31 378 VAL A N 1
ATOM 2894 C CA . VAL A 1 378 ? -0.527 20.266 20.266 1 93.31 378 VAL A CA 1
ATOM 2895 C C . VAL A 1 378 ? 0.734 19.469 20.609 1 93.31 378 VAL A C 1
ATOM 2897 O O . VAL A 1 378 ? 0.713 18.609 21.484 1 93.31 378 VAL A O 1
ATOM 2900 N N . ILE A 1 379 ? 1.772 19.719 19.938 1 93.81 379 ILE A N 1
ATOM 2901 C CA . ILE A 1 379 ? 3.016 18.984 20.109 1 93.81 379 ILE A CA 1
ATOM 2902 C C . ILE A 1 379 ? 4.016 19.828 20.891 1 93.81 379 ILE A C 1
ATOM 2904 O O . ILE A 1 379 ? 4.344 20.953 20.484 1 93.81 379 ILE A O 1
ATOM 2908 N N . VAL A 1 380 ? 4.484 19.328 22 1 91.88 380 VAL A N 1
ATOM 2909 C CA . VAL A 1 380 ? 5.402 20.031 22.875 1 91.88 380 VAL A CA 1
ATOM 2910 C C . VAL A 1 380 ? 6.555 19.125 23.281 1 91.88 380 VAL A C 1
ATOM 2912 O O . VAL A 1 380 ? 6.504 17.906 23.047 1 91.88 380 VAL A O 1
ATOM 2915 N N . TYR A 1 381 ? 7.586 19.734 23.797 1 90.5 381 TYR A N 1
ATOM 2916 C CA . TYR A 1 381 ? 8.695 18.922 24.312 1 90.5 381 TYR A CA 1
ATOM 2917 C C . TYR A 1 381 ? 8.297 18.188 25.578 1 90.5 381 TYR A C 1
ATOM 2919 O O . TYR A 1 381 ? 7.469 18.672 26.359 1 90.5 381 TYR A O 1
ATOM 2927 N N . GLU A 1 382 ? 8.891 17.062 25.75 1 90.44 382 GLU A N 1
ATOM 2928 C CA . GLU A 1 382 ? 8.555 16.203 26.875 1 90.44 382 GLU A CA 1
ATOM 2929 C C . GLU A 1 382 ? 8.75 16.906 28.203 1 90.44 382 GLU A C 1
ATOM 2931 O O . GLU A 1 382 ? 7.961 16.734 29.141 1 90.44 382 GLU A O 1
ATOM 2936 N N . ASP A 1 383 ? 9.797 17.719 28.328 1 87.62 383 ASP A N 1
ATOM 2937 C CA . ASP A 1 383 ? 10.117 18.375 29.594 1 87.62 383 ASP A CA 1
ATOM 2938 C C . ASP A 1 383 ? 9.109 19.469 29.922 1 87.62 383 ASP A C 1
ATOM 2940 O O . ASP A 1 383 ? 9.016 19.922 31.062 1 87.62 383 ASP A O 1
ATOM 2944 N N . GLU A 1 384 ? 8.336 19.875 28.953 1 88.81 384 GLU A N 1
ATOM 2945 C CA . GLU A 1 384 ? 7.367 20.953 29.156 1 88.81 384 GLU A CA 1
ATOM 2946 C C . GLU A 1 384 ? 5.953 20.406 29.312 1 88.81 384 GLU A C 1
ATOM 2948 O O . GLU A 1 384 ? 5.016 21.156 29.578 1 88.81 384 GLU A O 1
ATOM 2953 N N . LEU A 1 385 ? 5.75 19.172 29.234 1 91.69 385 LEU A N 1
ATOM 2954 C CA . LEU A 1 385 ? 4.438 18.531 29.141 1 91.69 385 LEU A CA 1
ATOM 2955 C C . LEU A 1 385 ? 3.609 18.812 30.391 1 91.69 385 LEU A C 1
ATOM 2957 O O . LEU A 1 385 ? 2.439 19.188 30.297 1 91.69 385 LEU A O 1
ATOM 2961 N N . GLU A 1 386 ? 4.172 18.656 31.531 1 90.94 386 GLU A N 1
ATOM 2962 C CA . GLU A 1 386 ? 3.432 18.812 32.781 1 90.94 386 GLU A CA 1
ATOM 2963 C C . GLU A 1 386 ? 2.916 20.234 32.938 1 90.94 386 GLU A C 1
ATOM 2965 O O . GLU A 1 386 ? 1.768 20.453 33.344 1 90.94 386 GLU A O 1
ATOM 2970 N N . GLU A 1 387 ? 3.732 21.188 32.656 1 89.75 387 GLU A N 1
ATOM 2971 C CA . GLU A 1 387 ? 3.348 22.594 32.781 1 89.75 387 GLU A CA 1
ATOM 2972 C C . GLU A 1 387 ? 2.256 22.938 31.766 1 89.75 387 GLU A C 1
ATOM 2974 O O . GLU A 1 387 ? 1.33 23.688 32.094 1 89.75 387 GLU A O 1
ATOM 2979 N N . VAL A 1 388 ? 2.445 22.375 30.594 1 91 388 VAL A N 1
ATOM 2980 C CA . VAL A 1 388 ? 1.48 22.656 29.547 1 91 388 VAL A CA 1
ATOM 2981 C C . VAL A 1 388 ? 0.124 22.062 29.906 1 91 388 VAL A C 1
ATOM 2983 O O . VAL A 1 388 ? -0.912 22.703 29.734 1 91 388 VAL A O 1
ATOM 2986 N N . MET A 1 389 ? 0.089 20.906 30.438 1 92.5 389 MET A N 1
ATOM 2987 C CA . MET A 1 389 ? -1.152 20.25 30.844 1 92.5 389 MET A CA 1
ATOM 2988 C C . MET A 1 389 ? -1.838 21.016 31.969 1 92.5 389 MET A C 1
ATOM 2990 O O . MET A 1 389 ? -3.064 21.141 31.984 1 92.5 389 MET A O 1
ATOM 2994 N N . ASP A 1 390 ? -1.066 21.531 32.812 1 89.75 390 ASP A N 1
ATOM 2995 C CA . ASP A 1 390 ? -1.616 22.344 33.906 1 89.75 390 ASP A CA 1
ATOM 2996 C C . ASP A 1 390 ? -2.271 23.609 33.375 1 89.75 390 ASP A C 1
ATOM 2998 O O . ASP A 1 390 ? -3.326 24.031 33.844 1 89.75 390 ASP A O 1
ATOM 3002 N N . ALA A 1 391 ? -1.595 24.172 32.375 1 87.69 391 ALA A N 1
ATOM 3003 C CA . ALA A 1 391 ? -2.135 25.391 31.766 1 87.69 391 ALA A CA 1
ATOM 3004 C C . ALA A 1 391 ? -3.469 25.109 31.094 1 87.69 391 ALA A C 1
ATOM 3006 O O . ALA A 1 391 ? -4.395 25.922 31.172 1 87.69 391 ALA A O 1
ATOM 3007 N N . LEU A 1 392 ? -3.58 23.984 30.453 1 89.81 392 LEU A N 1
ATOM 3008 C CA . LEU A 1 392 ? -4.793 23.625 29.719 1 89.81 392 LEU A CA 1
ATOM 3009 C C . LEU A 1 392 ? -5.914 23.234 30.672 1 89.81 392 LEU A C 1
ATOM 3011 O O . LEU A 1 392 ? -7.07 23.594 30.469 1 89.81 392 LEU A O 1
ATOM 3015 N N . ARG A 1 393 ? -5.586 22.531 31.734 1 84.81 393 ARG A N 1
ATOM 3016 C CA . ARG A 1 393 ? -6.574 22.109 32.719 1 84.81 393 ARG A CA 1
ATOM 3017 C C . ARG A 1 393 ? -7.121 23.297 33.5 1 84.81 393 ARG A C 1
ATOM 3019 O O . ARG A 1 393 ? -8.312 23.328 33.812 1 84.81 393 ARG A O 1
ATOM 3026 N N . GLY A 1 394 ? -6.234 24.156 33.844 1 78.31 394 GLY A N 1
ATOM 3027 C CA . GLY A 1 394 ? -6.676 25.344 34.531 1 78.31 394 GLY A CA 1
ATOM 3028 C C . GLY A 1 394 ? -7.688 26.156 33.75 1 78.31 394 GLY A C 1
ATOM 3029 O O . GLY A 1 394 ? -8.641 26.688 34.312 1 78.31 394 GLY A O 1
ATOM 3030 N N . ALA A 1 395 ? -7.508 26.203 32.531 1 74.56 395 ALA A N 1
ATOM 3031 C CA . ALA A 1 395 ? -8.422 26.953 31.672 1 74.56 395 ALA A CA 1
ATOM 3032 C C . ALA A 1 395 ? -9.766 26.234 31.547 1 74.56 395 ALA A C 1
ATOM 3034 O O . ALA A 1 395 ? -10.812 26.891 31.453 1 74.56 395 ALA A O 1
ATOM 3035 N N . GLN A 1 396 ? -9.758 24.969 31.547 1 74.88 396 GLN A N 1
ATOM 3036 C CA . GLN A 1 396 ? -10.984 24.188 31.422 1 74.88 396 GLN A CA 1
ATOM 3037 C C . GLN A 1 396 ? -11.859 24.359 32.656 1 74.88 396 GLN A C 1
ATOM 3039 O O . GLN A 1 396 ? -13.086 24.438 32.562 1 74.88 396 GLN A O 1
ATOM 3044 N N . MET A 1 397 ? -11.164 24.375 33.812 1 68.88 397 MET A N 1
ATOM 3045 C CA . MET A 1 397 ? -11.898 24.547 35.062 1 68.88 397 MET A CA 1
ATOM 3046 C C . MET A 1 397 ? -12.547 25.922 35.125 1 68.88 397 MET A C 1
ATOM 3048 O O . MET A 1 397 ? -13.656 26.062 35.625 1 68.88 397 MET A O 1
ATOM 3052 N N . ASN A 1 398 ? -11.883 26.828 34.562 1 64.19 398 ASN A N 1
ATOM 3053 C CA . ASN A 1 398 ? -12.422 28.188 34.594 1 64.19 398 ASN A CA 1
ATOM 3054 C C . ASN A 1 398 ? -13.531 28.359 33.562 1 64.19 398 ASN A C 1
ATOM 3056 O O . ASN A 1 398 ? -14.406 29.203 33.719 1 64.19 398 ASN A O 1
ATOM 3060 N N . GLY A 1 399 ? -13.461 27.672 32.531 1 56.22 399 GLY A N 1
ATOM 3061 C CA . GLY A 1 399 ? -14.484 27.719 31.5 1 56.22 399 GLY A CA 1
ATOM 3062 C C . GLY A 1 399 ? -15.797 27.109 31.922 1 56.22 399 GLY A C 1
ATOM 3063 O O . GLY A 1 399 ? -16.859 27.453 31.406 1 56.22 399 GLY A O 1
ATOM 3064 N N . VAL A 1 400 ? -15.758 26.094 32.844 1 52.56 400 VAL A N 1
ATOM 3065 C CA . VAL A 1 400 ? -16.969 25.469 33.375 1 52.56 400 VAL A CA 1
ATOM 3066 C C . VAL A 1 400 ? -17.656 26.438 34.344 1 52.56 400 VAL A C 1
ATOM 3068 O O . VAL A 1 400 ? -18.875 26.391 34.5 1 52.56 400 VAL A O 1
ATOM 3071 N N . GLU A 1 401 ? -16.969 27.219 35.062 1 47.09 401 GLU A N 1
ATOM 3072 C CA . GLU A 1 401 ? -17.578 28.062 36.094 1 47.09 401 GLU A CA 1
ATOM 3073 C C . GLU A 1 401 ? -18.328 29.234 35.469 1 47.09 401 GLU A C 1
ATOM 3075 O O . GLU A 1 401 ? -19.156 29.875 36.125 1 47.09 401 GLU A O 1
ATOM 3080 N N . HIS A 1 402 ? -18.047 29.609 34.375 1 44.38 402 HIS A N 1
ATOM 3081 C CA . HIS A 1 402 ? -18.875 30.688 33.875 1 44.38 402 HIS A CA 1
ATOM 3082 C C . HIS A 1 402 ? -19.828 30.203 32.781 1 44.38 402 HIS A C 1
ATOM 3084 O O . HIS A 1 402 ? -19.453 29.391 31.938 1 44.38 402 HIS A O 1
ATOM 3090 N N . MET B 1 1 ? 4.504 -54 -28.219 1 22.94 1 MET B N 1
ATOM 3091 C CA . MET B 1 1 ? 4.484 -54 -26.766 1 22.94 1 MET B CA 1
ATOM 3092 C C . MET B 1 1 ? 5.492 -52.969 -26.219 1 22.94 1 MET B C 1
ATOM 3094 O O . MET B 1 1 ? 5.52 -52.688 -25.016 1 22.94 1 MET B O 1
ATOM 3098 N N . GLY B 1 2 ? 6.613 -52.844 -26.766 1 25.81 2 GLY B N 1
ATOM 3099 C CA . GLY B 1 2 ? 7.84 -52.125 -26.438 1 25.81 2 GLY B CA 1
ATOM 3100 C C . GLY B 1 2 ? 7.68 -50.625 -26.391 1 25.81 2 GLY B C 1
ATOM 3101 O O . GLY B 1 2 ? 8.664 -49.906 -26.266 1 25.81 2 GLY B O 1
ATOM 3102 N N . GLN B 1 3 ? 6.934 -50.156 -27.297 1 30.3 3 GLN B N 1
ATOM 3103 C CA . GLN B 1 3 ? 6.762 -48.719 -27.453 1 30.3 3 GLN B CA 1
ATOM 3104 C C . GLN B 1 3 ? 6.32 -48.062 -26.141 1 30.3 3 GLN B C 1
ATOM 3106 O O . GLN B 1 3 ? 5.594 -47.062 -26.156 1 30.3 3 GLN B O 1
ATOM 3111 N N . SER B 1 4 ? 6.207 -48.844 -25.062 1 30.72 4 SER B N 1
ATOM 3112 C CA . SER B 1 4 ? 5.77 -48.5 -23.719 1 30.72 4 SER B CA 1
ATOM 3113 C C . SER B 1 4 ? 6.379 -47.188 -23.266 1 30.72 4 SER B C 1
ATOM 3115 O O . SER B 1 4 ? 7.277 -46.656 -23.906 1 30.72 4 SER B O 1
ATOM 3117 N N . LEU B 1 5 ? 6.691 -47.125 -21.844 1 33.75 5 LEU B N 1
ATOM 3118 C CA . LEU B 1 5 ? 7.074 -46.062 -20.938 1 33.75 5 LEU B CA 1
ATOM 3119 C C . LEU B 1 5 ? 8.422 -45.438 -21.328 1 33.75 5 LEU B C 1
ATOM 3121 O O . LEU B 1 5 ? 9.469 -45.938 -20.922 1 33.75 5 LEU B O 1
ATOM 3125 N N . THR B 1 6 ? 8.867 -45.469 -22.453 1 36.16 6 THR B N 1
ATOM 3126 C CA . THR B 1 6 ? 9.969 -44.5 -22.438 1 36.16 6 THR B CA 1
ATOM 3127 C C . THR B 1 6 ? 9.727 -43.406 -21.406 1 36.16 6 THR B C 1
ATOM 3129 O O . THR B 1 6 ? 8.945 -42.469 -21.641 1 36.16 6 THR B O 1
ATOM 3132 N N . GLU B 1 7 ? 9.391 -43.719 -20.156 1 43.03 7 GLU B N 1
ATOM 3133 C CA . GLU B 1 7 ? 9.336 -42.938 -18.922 1 43.03 7 GLU B CA 1
ATOM 3134 C C . GLU B 1 7 ? 10.352 -41.812 -18.922 1 43.03 7 GLU B C 1
ATOM 3136 O O . GLU B 1 7 ? 11.547 -42.031 -19.156 1 43.03 7 GLU B O 1
ATOM 3141 N N . SER B 1 8 ? 9.844 -40.656 -19.141 1 52.19 8 SER B N 1
ATOM 3142 C CA . SER B 1 8 ? 10.469 -39.375 -19.484 1 52.19 8 SER B CA 1
ATOM 3143 C C . SER B 1 8 ? 11.695 -39.094 -18.609 1 52.19 8 SER B C 1
ATOM 3145 O O . SER B 1 8 ? 11.641 -39.281 -17.391 1 52.19 8 SER B O 1
ATOM 3147 N N . THR B 1 9 ? 12.891 -39.406 -19.25 1 51.69 9 THR B N 1
ATOM 3148 C CA . THR B 1 9 ? 14.172 -38.938 -18.719 1 51.69 9 THR B CA 1
ATOM 3149 C C . THR B 1 9 ? 13.977 -37.719 -17.844 1 51.69 9 THR B C 1
ATOM 3151 O O . THR B 1 9 ? 14.75 -37.5 -16.906 1 51.69 9 THR B O 1
ATOM 3154 N N . THR B 1 10 ? 12.852 -37.156 -18.156 1 54.78 10 THR B N 1
ATOM 3155 C CA . THR B 1 10 ? 12.586 -35.938 -17.391 1 54.78 10 THR B CA 1
ATOM 3156 C C . THR B 1 10 ? 12.219 -36.281 -15.945 1 54.78 10 THR B C 1
ATOM 3158 O O . THR B 1 10 ? 12.695 -35.625 -15.008 1 54.78 10 THR B O 1
ATOM 3161 N N . LEU B 1 11 ? 11.375 -37.344 -15.82 1 57 11 LEU B N 1
ATOM 3162 C CA . LEU B 1 11 ? 10.984 -37.719 -14.469 1 57 11 LEU B CA 1
ATOM 3163 C C . LEU B 1 11 ? 12.172 -38.25 -13.695 1 57 11 LEU B C 1
ATOM 3165 O O . LEU B 1 11 ? 12.211 -38.188 -12.461 1 57 11 LEU B O 1
ATOM 3169 N N . LEU B 1 12 ? 13.109 -38.719 -14.516 1 55.34 12 LEU B N 1
ATOM 3170 C CA . LEU B 1 12 ? 14.273 -39.312 -13.875 1 55.34 12 LEU B CA 1
ATOM 3171 C C . LEU B 1 12 ? 15.148 -38.25 -13.219 1 55.34 12 LEU B C 1
ATOM 3173 O O . LEU B 1 12 ? 15.68 -38.469 -12.125 1 55.34 12 LEU B O 1
ATOM 3177 N N . ASN B 1 13 ? 15.133 -36.969 -13.766 1 62.84 13 ASN B N 1
ATOM 3178 C CA . ASN B 1 13 ? 16.109 -36 -13.289 1 62.84 13 ASN B CA 1
ATOM 3179 C C . ASN B 1 13 ? 15.453 -34.906 -12.469 1 62.84 13 ASN B C 1
ATOM 3181 O O . ASN B 1 13 ? 16.141 -34 -11.969 1 62.84 13 ASN B O 1
ATOM 3185 N N . ALA B 1 14 ? 14.211 -35.188 -12.25 1 69.12 14 ALA B N 1
ATOM 3186 C CA . ALA B 1 14 ? 13.516 -34.125 -11.531 1 69.12 14 ALA B CA 1
ATOM 3187 C C . ALA B 1 14 ? 13.805 -34.188 -10.031 1 69.12 14 ALA B C 1
ATOM 3189 O O . ALA B 1 14 ? 13.891 -35.281 -9.461 1 69.12 14 ALA B O 1
ATOM 3190 N N . GLN B 1 15 ? 14.156 -33.031 -9.438 1 75.75 15 GLN B N 1
ATOM 3191 C CA . GLN B 1 15 ? 14.258 -32.875 -7.988 1 75.75 15 GLN B CA 1
ATOM 3192 C C . GLN B 1 15 ? 12.984 -32.281 -7.406 1 75.75 15 GLN B C 1
ATOM 3194 O O . GLN B 1 15 ? 12.586 -31.172 -7.789 1 75.75 15 GLN B O 1
ATOM 3199 N N . ILE B 1 16 ? 12.414 -33.188 -6.594 1 82.69 16 ILE B N 1
ATOM 3200 C CA . ILE B 1 16 ? 11.125 -32.781 -6.043 1 82.69 16 ILE B CA 1
ATOM 3201 C C . ILE B 1 16 ? 11.266 -32.5 -4.547 1 82.69 16 ILE B C 1
ATOM 3203 O O . ILE B 1 16 ? 11.836 -33.312 -3.814 1 82.69 16 ILE B O 1
ATOM 3207 N N . GLY B 1 17 ? 10.852 -31.328 -4.094 1 85.25 17 GLY B N 1
ATOM 3208 C CA . GLY B 1 17 ? 10.922 -30.984 -2.686 1 85.25 17 GLY B CA 1
ATOM 3209 C C . GLY B 1 17 ? 9.586 -30.531 -2.119 1 85.25 17 GLY B C 1
ATOM 3210 O O . GLY B 1 17 ? 8.82 -29.828 -2.787 1 85.25 17 GLY B O 1
ATOM 3211 N N . PHE B 1 18 ? 9.266 -31.141 -0.965 1 86.56 18 PHE B N 1
ATOM 3212 C CA . PHE B 1 18 ? 8.102 -30.688 -0.211 1 86.56 18 PHE B CA 1
ATOM 3213 C C . PHE B 1 18 ? 8.5 -29.641 0.823 1 86.56 18 PHE B C 1
ATOM 3215 O O . PHE B 1 18 ? 9.297 -29.922 1.719 1 86.56 18 PHE B O 1
ATOM 3222 N N . LEU B 1 19 ? 7.941 -28.5 0.703 1 87.38 19 LEU B N 1
ATOM 3223 C CA . LEU B 1 19 ? 8.305 -27.422 1.623 1 87.38 19 LEU B CA 1
ATOM 3224 C C . LEU B 1 19 ? 7.496 -27.516 2.912 1 87.38 19 LEU B C 1
ATOM 3226 O O . LEU B 1 19 ? 6.344 -27.953 2.898 1 87.38 19 LEU B O 1
ATOM 3230 N N . ASN B 1 20 ? 8.078 -27.078 3.996 1 84.69 20 ASN B N 1
ATOM 3231 C CA . ASN B 1 20 ? 7.438 -27.078 5.309 1 84.69 20 ASN B CA 1
ATOM 3232 C C . ASN B 1 20 ? 6.59 -25.828 5.52 1 84.69 20 ASN B C 1
ATOM 3234 O O . ASN B 1 20 ? 7.027 -24.875 6.168 1 84.69 20 ASN B O 1
ATOM 3238 N N . THR B 1 21 ? 5.402 -25.875 5.043 1 89.62 21 THR B N 1
ATOM 3239 C CA . THR B 1 21 ? 4.516 -24.719 5.18 1 89.62 21 THR B CA 1
ATOM 3240 C C . THR B 1 21 ? 3.068 -25.125 4.91 1 89.62 21 THR B C 1
ATOM 3242 O O . THR B 1 21 ? 2.811 -26.141 4.266 1 89.62 21 THR B O 1
ATOM 3245 N N . HIS B 1 22 ? 2.139 -24.453 5.559 1 94.56 22 HIS B N 1
ATOM 3246 C CA . HIS B 1 22 ? 0.706 -24.531 5.293 1 94.56 22 HIS B CA 1
ATOM 3247 C C . HIS B 1 22 ? 0.214 -23.266 4.59 1 94.56 22 HIS B C 1
ATOM 3249 O O . HIS B 1 22 ? 0.231 -22.188 5.176 1 94.56 22 HIS B O 1
ATOM 3255 N N . LEU B 1 23 ? -0.244 -23.484 3.387 1 97.44 23 LEU B N 1
ATOM 3256 C CA . LEU B 1 23 ? -0.568 -22.312 2.578 1 97.44 23 LEU B CA 1
ATOM 3257 C C . LEU B 1 23 ? -2.078 -22.125 2.455 1 97.44 23 LEU B C 1
ATOM 3259 O O . LEU B 1 23 ? -2.816 -23.109 2.383 1 97.44 23 LEU B O 1
ATOM 3263 N N . ALA B 1 24 ? -2.484 -20.953 2.488 1 98.06 24 ALA B N 1
ATOM 3264 C CA . ALA B 1 24 ? -3.857 -20.578 2.162 1 98.06 24 ALA B CA 1
ATOM 3265 C C . ALA B 1 24 ? -3.934 -19.922 0.786 1 98.06 24 ALA B C 1
ATOM 3267 O O . ALA B 1 24 ? -2.977 -19.281 0.342 1 98.06 24 ALA B O 1
ATOM 3268 N N . LEU B 1 25 ? -4.969 -20.156 0.091 1 97.56 25 LEU B N 1
ATOM 3269 C CA . LEU B 1 25 ? -5.262 -19.516 -1.19 1 97.56 25 LEU B CA 1
ATOM 3270 C C . LEU B 1 25 ? -6.324 -18.438 -1.033 1 97.56 25 LEU B C 1
ATOM 3272 O O . LEU B 1 25 ? -7.418 -18.703 -0.529 1 97.56 25 LEU B O 1
ATOM 3276 N N . ILE B 1 26 ? -6.02 -17.219 -1.441 1 98.44 26 ILE B N 1
ATOM 3277 C CA . ILE B 1 26 ? -6.93 -16.094 -1.295 1 98.44 26 ILE B CA 1
ATOM 3278 C C . ILE B 1 26 ? -7.375 -15.609 -2.672 1 98.44 26 ILE B C 1
ATOM 3280 O O . ILE B 1 26 ? -6.539 -15.305 -3.529 1 98.44 26 ILE B O 1
ATOM 3284 N N . HIS B 1 27 ? -8.609 -15.562 -2.916 1 97.88 27 HIS B N 1
ATOM 3285 C CA . HIS B 1 27 ? -9.203 -15 -4.125 1 97.88 27 HIS B CA 1
ATOM 3286 C C . HIS B 1 27 ? -9.742 -13.594 -3.867 1 97.88 27 HIS B C 1
ATOM 3288 O O . HIS B 1 27 ? -10.578 -13.398 -2.98 1 97.88 27 HIS B O 1
ATOM 3294 N N . ILE B 1 28 ? -9.297 -12.617 -4.582 1 98.25 28 ILE B N 1
ATOM 3295 C CA . ILE B 1 28 ? -9.75 -11.234 -4.527 1 98.25 28 ILE B CA 1
ATOM 3296 C C . ILE B 1 28 ? -10.195 -10.781 -5.918 1 98.25 28 ILE B C 1
ATOM 3298 O O . ILE B 1 28 ? -9.398 -10.766 -6.859 1 98.25 28 ILE B O 1
ATOM 3302 N N . PRO B 1 29 ? -11.469 -10.43 -6.055 1 96.88 29 PRO B N 1
ATOM 3303 C CA . PRO B 1 29 ? -11.883 -9.906 -7.359 1 96.88 29 PRO B CA 1
ATOM 3304 C C . PRO B 1 29 ? -11.125 -8.641 -7.75 1 96.88 29 PRO B C 1
ATOM 3306 O O . PRO B 1 29 ? -10.656 -7.898 -6.883 1 96.88 29 PRO B O 1
ATOM 3309 N N . THR B 1 30 ? -11.031 -8.383 -9.031 1 95.56 30 THR B N 1
ATOM 3310 C CA . THR B 1 30 ? -10.219 -7.289 -9.562 1 95.56 30 THR B CA 1
ATOM 3311 C C . THR B 1 30 ? -10.656 -5.953 -8.969 1 95.56 30 THR B C 1
ATOM 3313 O O . THR B 1 30 ? -9.828 -5.086 -8.695 1 95.56 30 THR B O 1
ATOM 3316 N N . GLU B 1 31 ? -11.898 -5.762 -8.734 1 94.75 31 GLU B N 1
ATOM 3317 C CA . GLU B 1 31 ? -12.43 -4.496 -8.234 1 94.75 31 GLU B CA 1
ATOM 3318 C C . GLU B 1 31 ? -12.047 -4.273 -6.777 1 94.75 31 GLU B C 1
ATOM 3320 O O . GLU B 1 31 ? -12 -3.135 -6.309 1 94.75 31 GLU B O 1
ATOM 3325 N N . ALA B 1 32 ? -11.758 -5.32 -6.078 1 97.19 32 ALA B N 1
ATOM 3326 C CA . ALA B 1 32 ? -11.453 -5.223 -4.652 1 97.19 32 ALA B CA 1
ATOM 3327 C C . ALA B 1 32 ? -9.945 -5.141 -4.422 1 97.19 32 ALA B C 1
ATOM 3329 O O . ALA B 1 32 ? -9.5 -4.906 -3.297 1 97.19 32 ALA B O 1
ATOM 3330 N N . PHE B 1 33 ? -9.164 -5.258 -5.461 1 97.88 33 PHE B N 1
ATOM 3331 C CA . PHE B 1 33 ? -7.715 -5.344 -5.336 1 97.88 33 PHE B CA 1
ATOM 3332 C C . PHE B 1 33 ? -7.164 -4.145 -4.574 1 97.88 33 PHE B C 1
ATOM 3334 O O . PHE B 1 33 ? -6.414 -4.305 -3.611 1 97.88 33 PHE B O 1
ATOM 3341 N N . PRO B 1 34 ? -7.586 -2.891 -4.895 1 97.44 34 PRO B N 1
ATOM 3342 C CA . PRO B 1 34 ? -7 -1.728 -4.223 1 97.44 34 PRO B CA 1
ATOM 3343 C C . PRO B 1 34 ? -7.234 -1.742 -2.713 1 97.44 34 PRO B C 1
ATOM 3345 O O . PRO B 1 34 ? -6.445 -1.167 -1.957 1 97.44 34 PRO B O 1
ATOM 3348 N N . LEU B 1 35 ? -8.234 -2.451 -2.26 1 97.75 35 LEU B N 1
ATOM 3349 C CA . LEU B 1 35 ? -8.594 -2.494 -0.848 1 97.75 35 LEU B CA 1
ATOM 3350 C C . LEU B 1 35 ? -7.68 -3.445 -0.082 1 97.75 35 LEU B C 1
ATOM 3352 O O . LEU B 1 35 ? -7.656 -3.432 1.15 1 97.75 35 LEU B O 1
ATOM 3356 N N . PHE B 1 36 ? -6.867 -4.227 -0.827 1 98.19 36 PHE B N 1
ATOM 3357 C CA . PHE B 1 36 ? -6.059 -5.238 -0.161 1 98.19 36 PHE B CA 1
ATOM 3358 C C . PHE B 1 36 ? -4.574 -4.973 -0.374 1 98.19 36 PHE B C 1
ATOM 3360 O O . PHE B 1 36 ? -3.738 -5.844 -0.126 1 98.19 36 PHE B O 1
ATOM 3367 N N . VAL B 1 37 ? -4.207 -3.816 -0.841 1 98.06 37 VAL B N 1
ATOM 3368 C CA . VAL B 1 37 ? -2.809 -3.506 -1.119 1 98.06 37 VAL B CA 1
ATOM 3369 C C . VAL B 1 37 ? -2.021 -3.453 0.187 1 98.06 37 VAL B C 1
ATOM 3371 O O . VAL B 1 37 ? -0.853 -3.844 0.231 1 98.06 37 VAL B O 1
ATOM 3374 N N . HIS B 1 38 ? -2.688 -3.039 1.291 1 97.5 38 HIS B N 1
ATOM 3375 C CA . HIS B 1 38 ? -2.008 -2.957 2.58 1 97.5 38 HIS B CA 1
ATOM 3376 C C . HIS B 1 38 ? -1.51 -4.324 3.029 1 97.5 38 HIS B C 1
ATOM 3378 O O . HIS B 1 38 ? -0.311 -4.512 3.252 1 97.5 38 HIS B O 1
ATOM 3384 N N . PRO B 1 39 ? -2.383 -5.32 3.152 1 97.56 39 PRO B N 1
ATOM 3385 C CA . PRO B 1 39 ? -1.889 -6.629 3.594 1 97.56 39 PRO B CA 1
ATOM 3386 C C . PRO B 1 39 ? -0.91 -7.254 2.604 1 97.56 39 PRO B C 1
ATOM 3388 O O . PRO B 1 39 ? 0.001 -7.98 3.006 1 97.56 39 PRO B O 1
ATOM 3391 N N . ILE B 1 40 ? -1.078 -7.008 1.324 1 98.19 40 ILE B N 1
ATOM 3392 C CA . ILE B 1 40 ? -0.164 -7.539 0.32 1 98.19 40 ILE B CA 1
ATOM 3393 C C . ILE B 1 40 ? 1.236 -6.977 0.545 1 98.19 40 ILE B C 1
ATOM 3395 O O . ILE B 1 40 ? 2.213 -7.727 0.613 1 98.19 40 ILE B O 1
ATOM 3399 N N . LEU B 1 41 ? 1.3 -5.668 0.673 1 97.88 41 LEU B N 1
ATOM 3400 C CA . LEU B 1 41 ? 2.602 -5.031 0.851 1 97.88 41 LEU B CA 1
ATOM 3401 C C . LEU B 1 41 ? 3.188 -5.367 2.217 1 97.88 41 LEU B C 1
ATOM 3403 O O . LEU B 1 41 ? 4.406 -5.488 2.361 1 97.88 41 LEU B O 1
ATOM 3407 N N . THR B 1 42 ? 2.338 -5.465 3.264 1 96.19 42 THR B N 1
ATOM 3408 C CA . THR B 1 42 ? 2.826 -5.902 4.566 1 96.19 42 T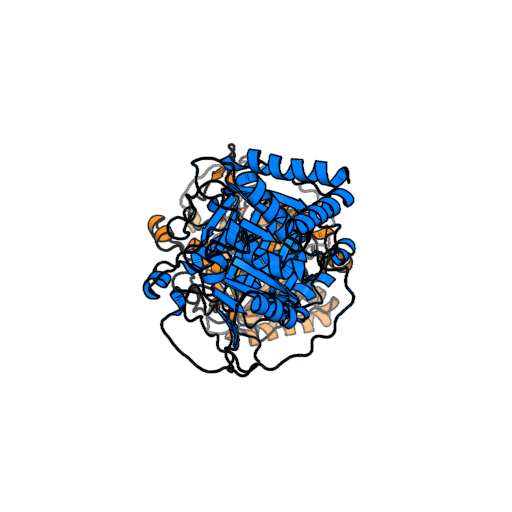HR B CA 1
ATOM 3409 C C . THR B 1 42 ? 3.469 -7.281 4.469 1 96.19 42 THR B C 1
ATOM 3411 O O . THR B 1 42 ? 4.559 -7.504 5 1 96.19 42 THR B O 1
ATOM 3414 N N . LEU B 1 43 ? 2.84 -8.156 3.748 1 95.5 43 LEU B N 1
ATOM 3415 C CA . LEU B 1 43 ? 3.328 -9.516 3.547 1 95.5 43 LEU B CA 1
ATOM 3416 C C . LEU B 1 43 ? 4.672 -9.516 2.822 1 95.5 43 LEU B C 1
ATOM 3418 O O . LEU B 1 43 ? 5.574 -10.273 3.178 1 95.5 43 LEU B O 1
ATOM 3422 N N . LEU B 1 44 ? 4.836 -8.648 1.872 1 94.69 44 LEU B N 1
ATOM 3423 C CA . LEU B 1 44 ? 6 -8.664 0.996 1 94.69 44 LEU B CA 1
ATOM 3424 C C . LEU B 1 44 ? 7.16 -7.895 1.622 1 94.69 44 LEU B C 1
ATOM 3426 O O . LEU B 1 44 ? 8.32 -8.289 1.477 1 94.69 44 LEU B O 1
ATOM 3430 N N . LEU B 1 45 ? 6.828 -6.785 2.35 1 93.19 45 LEU B N 1
ATOM 3431 C CA . LEU B 1 45 ? 7.883 -5.867 2.771 1 93.19 45 LEU B CA 1
ATOM 3432 C C . LEU B 1 45 ? 8.32 -6.164 4.203 1 93.19 45 LEU B C 1
ATOM 3434 O O . LEU B 1 45 ? 9.438 -5.824 4.602 1 93.19 45 LEU B O 1
ATOM 3438 N N . HIS B 1 46 ? 7.371 -6.602 4.984 1 88.12 46 HIS B N 1
ATOM 3439 C CA . HIS B 1 46 ? 7.695 -6.844 6.387 1 88.12 46 HIS B CA 1
ATOM 3440 C C . HIS B 1 46 ? 7.969 -8.32 6.641 1 88.12 46 HIS B C 1
ATOM 3442 O O . HIS B 1 46 ? 7.297 -8.953 7.461 1 88.12 46 HIS B O 1
ATOM 3448 N N . ASN B 1 47 ? 8.891 -8.875 5.938 1 73.69 47 ASN B N 1
ATOM 3449 C CA . ASN B 1 47 ? 9.305 -10.273 5.953 1 73.69 47 ASN B CA 1
ATOM 3450 C C . ASN B 1 47 ? 10.266 -10.562 7.105 1 73.69 47 ASN B C 1
ATOM 3452 O O . ASN B 1 47 ? 11.422 -10.914 6.883 1 73.69 47 ASN B O 1
ATOM 3456 N N . SER B 1 48 ? 9.844 -10.109 8.289 1 67.19 48 SER B N 1
ATOM 3457 C CA . SER B 1 48 ? 10.789 -10.344 9.383 1 67.19 48 SER B CA 1
ATOM 3458 C C . SER B 1 48 ? 10.32 -11.484 10.281 1 67.19 48 SER B C 1
ATOM 3460 O O . SER B 1 48 ? 9.125 -11.781 10.352 1 67.19 48 SER B O 1
ATOM 3462 N N . HIS B 1 49 ? 11.234 -12.336 10.516 1 66.69 49 HIS B N 1
ATOM 3463 C CA . HIS B 1 49 ? 11 -13.414 11.469 1 66.69 49 HIS B CA 1
ATOM 3464 C C . HIS B 1 49 ? 11.562 -13.078 12.844 1 66.69 49 HIS B C 1
ATOM 3466 O O . HIS B 1 49 ? 12.672 -12.539 12.945 1 66.69 49 HIS B O 1
ATOM 3472 N N . LEU B 1 50 ? 10.602 -12.953 13.68 1 61.66 50 LEU B N 1
ATOM 3473 C CA . LEU B 1 50 ? 11.055 -12.688 15.047 1 61.66 50 LEU B CA 1
ATOM 3474 C C . LEU B 1 50 ? 11.539 -13.969 15.711 1 61.66 50 LEU B C 1
ATOM 3476 O O . LEU B 1 50 ? 10.961 -15.039 15.508 1 61.66 50 LEU B O 1
ATOM 3480 N N . ASP B 1 51 ? 12.688 -13.891 16.219 1 61 51 ASP B N 1
ATOM 3481 C CA . ASP B 1 51 ? 13.141 -15.023 17.031 1 61 51 ASP B CA 1
ATOM 3482 C C . ASP B 1 51 ? 12.344 -15.125 18.328 1 61 51 ASP B C 1
ATOM 3484 O O . ASP B 1 51 ? 11.367 -14.398 18.516 1 61 51 ASP B O 1
ATOM 3488 N N . GLU B 1 52 ? 12.688 -16.188 19.031 1 61.97 52 GLU B N 1
ATOM 3489 C CA . GLU B 1 52 ? 12.016 -16.484 20.297 1 61.97 52 GLU B CA 1
ATOM 3490 C C . GLU B 1 52 ? 12.023 -15.281 21.234 1 61.97 52 GLU B C 1
ATOM 3492 O O . GLU B 1 52 ? 11.125 -15.125 22.062 1 61.97 52 GLU B O 1
ATOM 3497 N N . ASP B 1 53 ? 12.977 -14.445 21.031 1 63.28 53 ASP B N 1
ATOM 3498 C CA . ASP B 1 53 ? 13.141 -13.297 21.922 1 63.28 53 ASP B CA 1
ATOM 3499 C C . ASP B 1 53 ? 12.5 -12.047 21.312 1 63.28 53 ASP B C 1
ATOM 3501 O O . ASP B 1 53 ? 12.617 -10.953 21.875 1 63.28 53 ASP B O 1
ATOM 3505 N N . GLY B 1 54 ? 11.945 -12.258 20.188 1 61.12 54 GLY B N 1
ATOM 3506 C CA . GLY B 1 54 ? 11.266 -11.141 19.547 1 61.12 54 GLY B CA 1
ATOM 3507 C C . GLY B 1 54 ? 12.188 -10.281 18.703 1 61.12 54 GLY B C 1
ATOM 3508 O O . GLY B 1 54 ? 11.852 -9.141 18.375 1 61.12 54 GLY B O 1
ATOM 3509 N N . ILE B 1 55 ? 13.344 -10.836 18.594 1 62.81 55 ILE B N 1
ATOM 3510 C CA . ILE B 1 55 ? 14.328 -10.109 17.797 1 62.81 55 ILE B CA 1
ATOM 3511 C C . ILE B 1 55 ? 14.203 -10.516 16.328 1 62.81 55 ILE B C 1
ATOM 3513 O O . ILE B 1 55 ? 14.102 -11.703 16.016 1 62.81 55 ILE B O 1
ATOM 3517 N N . ALA B 1 56 ? 14.195 -9.508 15.531 1 64.44 56 ALA B N 1
ATOM 3518 C CA . ALA B 1 56 ? 14.062 -9.758 14.094 1 64.44 56 ALA B CA 1
ATOM 3519 C C . ALA B 1 56 ? 15.289 -10.5 13.555 1 64.44 56 ALA B C 1
ATOM 3521 O O . ALA B 1 56 ? 16.422 -10.102 13.82 1 64.44 56 ALA B O 1
ATOM 3522 N N . ILE B 1 57 ? 15.047 -11.672 12.961 1 65.44 57 ILE B N 1
ATOM 3523 C CA . ILE B 1 57 ? 16.094 -12.445 12.305 1 65.44 57 ILE B CA 1
ATOM 3524 C C . ILE B 1 57 ? 16.078 -12.172 10.805 1 65.44 57 ILE B C 1
ATOM 3526 O O . ILE B 1 57 ? 15.031 -12.25 10.164 1 65.44 57 ILE B O 1
ATOM 3530 N N . LYS B 1 58 ? 17.141 -11.609 10.391 1 65 58 LYS B N 1
ATOM 3531 C CA . LYS B 1 58 ? 17.266 -11.406 8.953 1 65 58 LYS B CA 1
ATOM 3532 C C . LYS B 1 58 ? 17.578 -12.719 8.242 1 65 58 LYS B C 1
ATOM 3534 O O . LYS B 1 58 ? 18.266 -13.578 8.789 1 65 58 LYS B O 1
ATOM 3539 N N . PRO B 1 59 ? 17.031 -12.805 7.035 1 62.94 59 PRO B N 1
ATOM 3540 C CA . PRO B 1 59 ? 17.344 -14 6.258 1 62.94 59 PRO B CA 1
ATOM 3541 C C . PRO B 1 59 ? 18.844 -14.164 6.02 1 62.94 59 PRO B C 1
ATOM 3543 O O . PRO B 1 59 ? 19.609 -13.195 6.137 1 62.94 59 PRO B O 1
ATOM 3546 N N . ARG B 1 60 ? 19.266 -15.383 5.906 1 61.81 60 ARG B N 1
ATOM 3547 C CA . ARG B 1 60 ? 20.672 -15.711 5.676 1 61.81 60 ARG B CA 1
ATOM 3548 C C . ARG B 1 60 ? 21.234 -14.922 4.496 1 61.81 60 ARG B C 1
ATOM 3550 O O . ARG B 1 60 ? 22.328 -14.359 4.582 1 61.81 60 ARG B O 1
ATOM 3557 N N . LYS B 1 61 ? 20.359 -14.922 3.434 1 71.62 61 LYS B N 1
ATOM 3558 C CA . LYS B 1 61 ? 20.719 -14.117 2.27 1 71.62 61 LYS B CA 1
ATOM 3559 C C . LYS B 1 61 ? 19.75 -12.953 2.086 1 71.62 61 LYS B C 1
ATOM 3561 O O . LYS B 1 61 ? 18.547 -13.086 2.336 1 71.62 61 LYS B O 1
ATOM 3566 N N . SER B 1 62 ? 20.312 -11.82 1.752 1 65.19 62 SER B N 1
ATOM 3567 C CA . SER B 1 62 ? 19.562 -10.578 1.689 1 65.19 62 SER B CA 1
ATOM 3568 C C . SER B 1 62 ? 18.406 -10.672 0.689 1 65.19 62 SER B C 1
ATOM 3570 O O . SER B 1 62 ? 17.406 -9.969 0.813 1 65.19 62 SER B O 1
ATOM 3572 N N . TRP B 1 63 ? 18.594 -11.703 -0.167 1 67.88 63 TRP B N 1
ATOM 3573 C CA . TRP B 1 63 ? 17.578 -11.75 -1.213 1 67.88 63 TRP B CA 1
ATOM 3574 C C . TRP B 1 63 ? 16.547 -12.836 -0.913 1 67.88 63 TRP B C 1
ATOM 3576 O O . TRP B 1 63 ? 15.562 -12.984 -1.647 1 67.88 63 TRP B O 1
ATOM 3586 N N . ASN B 1 64 ? 16.703 -13.5 0.207 1 75.56 64 ASN B N 1
ATOM 3587 C CA . ASN B 1 64 ? 15.773 -14.562 0.556 1 75.56 64 ASN B CA 1
ATOM 3588 C C . ASN B 1 64 ? 14.562 -14.016 1.3 1 75.56 64 ASN B C 1
ATOM 3590 O O . ASN B 1 64 ? 14.664 -13.039 2.035 1 75.56 64 ASN B O 1
ATOM 3594 N N . PHE B 1 65 ? 13.469 -14.664 0.962 1 83.75 65 PHE B N 1
ATOM 3595 C CA . PHE B 1 65 ? 12.242 -14.422 1.711 1 83.75 65 PHE B CA 1
ATOM 3596 C C . PHE B 1 65 ? 12.148 -15.352 2.916 1 83.75 65 PHE B C 1
ATOM 3598 O O . PHE B 1 65 ? 12.641 -16.484 2.875 1 83.75 65 PHE B O 1
ATOM 3605 N N . TRP B 1 66 ? 11.625 -14.938 3.951 1 83.12 66 TRP B N 1
ATOM 3606 C CA . TRP B 1 66 ? 11.539 -15.758 5.156 1 83.12 66 TRP B CA 1
ATOM 3607 C C . TRP B 1 66 ? 10.531 -16.891 4.98 1 83.12 66 TRP B C 1
ATOM 3609 O O . TRP B 1 66 ? 10.766 -18.016 5.438 1 83.12 66 TRP B O 1
ATOM 3619 N N . HIS B 1 67 ? 9.445 -16.594 4.359 1 89.25 67 HIS B N 1
ATOM 3620 C CA . HIS B 1 67 ? 8.445 -17.625 4.125 1 89.25 67 HIS B CA 1
ATOM 3621 C C . HIS B 1 67 ? 8.883 -18.594 3.027 1 89.25 67 HIS B C 1
ATOM 3623 O O . HIS B 1 67 ? 9.469 -18.172 2.027 1 89.25 67 HIS B O 1
ATOM 3629 N N . PRO B 1 68 ? 8.617 -19.828 3.172 1 91 68 PRO B N 1
ATOM 3630 C CA . PRO B 1 68 ? 9.039 -20.812 2.176 1 91 68 PRO B CA 1
ATOM 3631 C C . PRO B 1 68 ? 8.422 -20.562 0.799 1 91 68 PRO B C 1
ATOM 3633 O O . PRO B 1 68 ? 9.039 -20.875 -0.221 1 91 68 PRO B O 1
ATOM 3636 N N . PHE B 1 69 ? 7.219 -20.016 0.878 1 95 69 PHE B N 1
ATOM 3637 C CA . PHE B 1 69 ? 6.57 -19.781 -0.41 1 95 69 PHE B CA 1
ATOM 3638 C C . PHE B 1 69 ? 5.477 -18.734 -0.291 1 95 69 PHE B C 1
ATOM 3640 O O . PHE B 1 69 ? 4.594 -18.844 0.562 1 95 69 PHE B O 1
ATOM 3647 N N . VAL B 1 70 ? 5.508 -17.766 -1.134 1 97 70 VAL B N 1
ATOM 3648 C CA . VAL B 1 70 ? 4.473 -16.75 -1.291 1 97 70 VAL B CA 1
ATOM 3649 C C . VAL B 1 70 ? 4.312 -16.406 -2.768 1 97 70 VAL B C 1
ATOM 3651 O O . VAL B 1 70 ? 5.301 -16.266 -3.492 1 97 70 VAL B O 1
ATOM 3654 N N . ASN B 1 71 ? 3.127 -16.344 -3.229 1 98.25 71 ASN B N 1
ATOM 3655 C CA . ASN B 1 71 ? 2.846 -15.906 -4.594 1 98.25 71 ASN B CA 1
ATOM 3656 C C . ASN B 1 71 ? 1.74 -14.852 -4.629 1 98.25 71 ASN B C 1
ATOM 3658 O O . ASN B 1 71 ? 0.718 -15 -3.957 1 98.25 71 ASN B O 1
ATOM 3662 N N . VAL B 1 72 ? 1.957 -13.805 -5.273 1 98.62 72 VAL B N 1
ATOM 3663 C CA . VAL B 1 72 ? 0.973 -12.758 -5.527 1 98.62 72 VAL B CA 1
ATOM 3664 C C . VAL B 1 72 ? 0.775 -12.586 -7.031 1 98.62 72 VAL B C 1
ATOM 3666 O O . VAL B 1 72 ? 1.709 -12.219 -7.746 1 98.62 72 VAL B O 1
ATOM 3669 N N . SER B 1 73 ? -0.438 -12.812 -7.516 1 98.62 73 SER B N 1
ATOM 3670 C CA . SER B 1 73 ? -0.72 -12.734 -8.945 1 98.62 73 SER B CA 1
ATOM 3671 C C . SER B 1 73 ? -1.932 -11.852 -9.219 1 98.62 73 SER B C 1
ATOM 3673 O O . SER B 1 73 ? -2.998 -12.047 -8.641 1 98.62 73 SER B O 1
ATOM 3675 N N . ILE B 1 74 ? -1.726 -10.906 -9.992 1 98.38 74 ILE B N 1
ATOM 3676 C CA . ILE B 1 74 ? -2.793 -10.062 -10.516 1 98.38 74 ILE B CA 1
ATOM 3677 C C . ILE B 1 74 ? -2.99 -10.344 -12.008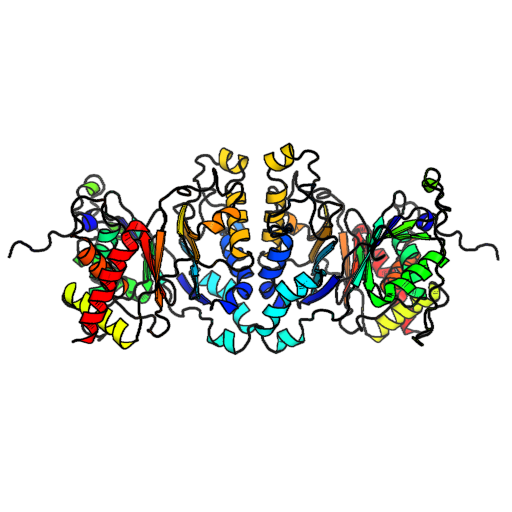 1 98.38 74 ILE B C 1
ATOM 3679 O O . ILE B 1 74 ? -2.062 -10.18 -12.805 1 98.38 74 ILE B O 1
ATOM 3683 N N . THR B 1 75 ? -4.078 -10.805 -12.375 1 97.38 75 THR B N 1
ATOM 3684 C CA . THR B 1 75 ? -4.457 -11.094 -13.758 1 97.38 75 THR B CA 1
ATOM 3685 C C . THR B 1 75 ? -5.766 -10.398 -14.109 1 97.38 75 THR B C 1
ATOM 3687 O O . THR B 1 75 ? -6.41 -9.797 -13.25 1 97.38 75 THR B O 1
ATOM 3690 N N . PRO B 1 76 ? -6.152 -10.398 -15.352 1 93.94 76 PRO B N 1
ATOM 3691 C CA . PRO B 1 76 ? -7.418 -9.766 -15.727 1 93.94 76 PRO B CA 1
ATOM 3692 C C . PRO B 1 76 ? -8.617 -10.398 -15.023 1 93.94 76 PRO B C 1
ATOM 3694 O O . PRO B 1 76 ? -9.672 -9.766 -14.906 1 93.94 76 PRO B O 1
ATOM 3697 N N . ASN B 1 77 ? -8.492 -11.562 -14.477 1 93.94 77 ASN B N 1
ATOM 3698 C CA . ASN B 1 77 ? -9.594 -12.297 -13.859 1 93.94 77 ASN B CA 1
ATOM 3699 C C . ASN B 1 77 ? -9.688 -12.008 -12.367 1 93.94 77 ASN B C 1
ATOM 3701 O O . ASN B 1 77 ? -10.789 -11.945 -11.812 1 93.94 77 ASN B O 1
ATOM 3705 N N . GLU B 1 78 ? -8.516 -11.859 -11.805 1 97.25 78 GLU B N 1
ATOM 3706 C CA . GLU B 1 78 ? -8.539 -11.797 -10.344 1 97.25 78 GLU B CA 1
ATOM 3707 C C . GLU B 1 78 ? -7.168 -11.438 -9.781 1 97.25 78 GLU B C 1
ATOM 3709 O O . GLU B 1 78 ? -6.195 -11.336 -10.531 1 97.25 78 GLU B O 1
ATOM 3714 N N . CYS B 1 79 ? -7.203 -11.102 -8.547 1 98.31 79 CYS B N 1
ATOM 3715 C CA . CYS B 1 79 ? -5.996 -11.125 -7.723 1 98.31 79 CYS B CA 1
ATOM 3716 C C . CYS B 1 79 ? -5.949 -12.383 -6.855 1 98.31 79 CYS B C 1
ATOM 3718 O O . CYS B 1 79 ? -6.859 -12.625 -6.062 1 98.31 79 CYS B O 1
ATOM 3720 N N . SER B 1 80 ? -4.965 -13.18 -7.043 1 98.38 80 SER B N 1
ATOM 3721 C CA . SER B 1 80 ? -4.781 -14.445 -6.332 1 98.38 80 SER B CA 1
ATOM 3722 C C . SER B 1 80 ? -3.521 -14.414 -5.473 1 98.38 80 SER B C 1
ATOM 3724 O O . SER B 1 80 ? -2.434 -14.102 -5.965 1 98.38 80 SER B O 1
ATOM 3726 N N . ILE B 1 81 ? -3.713 -14.734 -4.176 1 98.69 81 ILE B N 1
ATOM 3727 C CA . ILE B 1 81 ? -2.584 -14.719 -3.252 1 98.69 81 ILE B CA 1
ATOM 3728 C C . ILE B 1 81 ? -2.428 -16.094 -2.605 1 98.69 81 ILE B C 1
ATOM 3730 O O . ILE B 1 81 ? -3.41 -16.703 -2.172 1 98.69 81 ILE B O 1
ATOM 3734 N N . VAL B 1 82 ? -1.252 -16.594 -2.646 1 98.5 82 VAL B N 1
ATOM 3735 C CA . VAL B 1 82 ? -0.885 -17.797 -1.898 1 98.5 82 VAL B CA 1
ATOM 3736 C C . VAL B 1 82 ? 0.107 -17.438 -0.795 1 98.5 82 VAL B C 1
ATOM 3738 O O . VAL B 1 82 ? 1.188 -16.906 -1.072 1 98.5 82 VAL B O 1
ATOM 3741 N N . CYS B 1 83 ? -0.235 -17.656 0.407 1 97.69 83 CYS B N 1
ATOM 3742 C CA . CYS B 1 83 ? 0.635 -17.312 1.526 1 97.69 83 CYS B CA 1
ATOM 3743 C C . CYS B 1 83 ? 0.37 -18.219 2.723 1 97.69 83 CYS B C 1
ATOM 3745 O O . CYS B 1 83 ? -0.596 -18.984 2.727 1 97.69 83 CYS B O 1
ATOM 3747 N N . PRO B 1 84 ? 1.255 -18.234 3.688 1 96.19 84 PRO B N 1
ATOM 3748 C CA . PRO B 1 84 ? 1.027 -19.047 4.875 1 96.19 84 PRO B CA 1
ATOM 3749 C C . PRO B 1 84 ? -0.299 -18.75 5.566 1 96.19 84 PRO B C 1
ATOM 3751 O O . PRO B 1 84 ? -0.699 -17.578 5.645 1 96.19 84 PRO B O 1
ATOM 3754 N N . ARG B 1 85 ? -0.935 -19.797 6.094 1 97.25 85 ARG B N 1
ATOM 3755 C CA . ARG B 1 85 ? -2.242 -19.703 6.734 1 97.25 85 ARG B CA 1
ATOM 3756 C C . ARG B 1 85 ? -2.25 -18.641 7.824 1 97.25 85 ARG B C 1
ATOM 3758 O O . ARG B 1 85 ? -3.195 -17.859 7.93 1 97.25 85 ARG B O 1
ATOM 3765 N N . LYS B 1 86 ? -1.257 -18.609 8.594 1 94.5 86 LYS B N 1
ATOM 3766 C CA . LYS B 1 86 ? -1.172 -17.656 9.688 1 94.5 86 LYS B CA 1
ATOM 3767 C C . LYS B 1 86 ? -1.247 -16.219 9.172 1 94.5 86 LYS B C 1
ATOM 3769 O O . LYS B 1 86 ? -1.938 -15.375 9.758 1 94.5 86 LYS B O 1
ATOM 3774 N N . GLU B 1 87 ? -0.54 -15.898 8.086 1 95.31 87 GLU B N 1
ATOM 3775 C CA . GLU B 1 87 ? -0.54 -14.562 7.496 1 95.31 87 GLU B CA 1
ATOM 3776 C C . GLU B 1 87 ? -1.896 -14.227 6.883 1 95.31 87 GLU B C 1
ATOM 3778 O O . GLU B 1 87 ? -2.361 -13.086 6.969 1 95.31 87 GLU B O 1
ATOM 3783 N N . ALA B 1 88 ? -2.508 -15.242 6.242 1 97.69 88 ALA B N 1
ATOM 3784 C CA . ALA B 1 88 ? -3.826 -15.031 5.648 1 97.69 88 ALA B CA 1
ATOM 3785 C C . ALA B 1 88 ? -4.844 -14.609 6.707 1 97.69 88 ALA B C 1
ATOM 3787 O O . ALA B 1 88 ? -5.633 -13.688 6.488 1 97.69 88 ALA B O 1
ATOM 3788 N N . GLU B 1 89 ? -4.777 -15.219 7.848 1 96.94 89 GLU B N 1
ATOM 3789 C CA . GLU B 1 89 ? -5.73 -14.961 8.93 1 96.94 89 GLU B CA 1
ATOM 3790 C C . GLU B 1 89 ? -5.434 -13.633 9.617 1 96.94 89 GLU B C 1
ATOM 3792 O O . GLU B 1 89 ? -6.355 -12.906 9.992 1 96.94 89 GLU B O 1
ATOM 3797 N N . ALA B 1 90 ? -4.207 -13.336 9.75 1 95.12 90 ALA B N 1
ATOM 3798 C CA . ALA B 1 90 ? -3.811 -12.148 10.508 1 95.12 90 ALA B CA 1
ATOM 3799 C C . ALA B 1 90 ? -3.943 -10.891 9.656 1 95.12 90 ALA B C 1
ATOM 3801 O O . ALA B 1 90 ? -4.379 -9.844 10.148 1 95.12 90 ALA B O 1
ATOM 3802 N N . LEU B 1 91 ? -3.584 -10.961 8.375 1 96 91 LEU B N 1
ATOM 3803 C CA . LEU B 1 91 ? -3.432 -9.758 7.559 1 96 91 LEU B CA 1
ATOM 3804 C C . LEU B 1 91 ? -4.648 -9.547 6.664 1 96 91 LEU B C 1
ATOM 3806 O O . LEU B 1 91 ? -5.043 -8.414 6.402 1 96 91 LEU B O 1
ATOM 3810 N N . PHE B 1 92 ? -5.301 -10.617 6.168 1 97.88 92 PHE B N 1
ATOM 3811 C CA . PHE B 1 92 ? -6.316 -10.477 5.129 1 97.88 92 PHE B CA 1
ATOM 3812 C C . PHE B 1 92 ? -7.711 -10.672 5.711 1 97.88 92 PHE B C 1
ATOM 3814 O O . PHE B 1 92 ? -8.625 -9.898 5.426 1 97.88 92 PHE B O 1
ATOM 3821 N N . ALA B 1 93 ? -7.891 -11.633 6.551 1 97.75 93 ALA B N 1
ATOM 3822 C CA . ALA B 1 93 ? -9.203 -12.023 7.055 1 97.75 93 ALA B CA 1
ATOM 3823 C C . ALA B 1 93 ? -9.891 -10.859 7.758 1 97.75 93 ALA B C 1
ATOM 3825 O O . ALA B 1 93 ? -11.078 -10.609 7.535 1 97.75 93 ALA B O 1
ATOM 3826 N N . PRO B 1 94 ? -9.18 -10.094 8.586 1 96.44 94 PRO B N 1
ATOM 3827 C CA . PRO B 1 94 ? -9.852 -9.023 9.336 1 96.44 94 PRO B CA 1
ATOM 3828 C C . PRO B 1 94 ? -10.406 -7.93 8.43 1 96.44 94 PRO B C 1
ATOM 3830 O O . PRO B 1 94 ? -11.32 -7.199 8.828 1 96.44 94 PRO B O 1
ATOM 3833 N N . LEU B 1 95 ? -9.867 -7.758 7.254 1 96.62 95 LEU B N 1
ATOM 3834 C CA . LEU B 1 95 ? -10.258 -6.672 6.359 1 96.62 95 LEU B CA 1
ATOM 3835 C C . LEU B 1 95 ? -11.578 -6.988 5.664 1 96.62 95 LEU B C 1
ATOM 3837 O O . LEU B 1 95 ? -12.25 -6.09 5.152 1 96.62 95 LEU B O 1
ATOM 3841 N N . ILE B 1 96 ? -11.945 -8.242 5.602 1 96.94 96 ILE B N 1
ATOM 3842 C CA . ILE B 1 96 ? -13.102 -8.688 4.828 1 96.94 96 ILE B CA 1
ATOM 3843 C C . ILE B 1 96 ? -14.375 -8.117 5.43 1 96.94 96 ILE B C 1
ATOM 3845 O O . ILE B 1 96 ? -15.297 -7.738 4.703 1 96.94 96 ILE B O 1
ATOM 3849 N N . SER B 1 97 ? -14.414 -7.949 6.746 1 94.56 97 SER B N 1
ATOM 3850 C CA . SER B 1 97 ? -15.602 -7.426 7.414 1 94.56 97 SER B CA 1
ATOM 3851 C C . SER B 1 97 ? -15.852 -5.969 7.039 1 94.56 97 SER B C 1
ATOM 3853 O O . SER B 1 97 ? -16.969 -5.477 7.164 1 94.56 97 SER B O 1
ATOM 3855 N N . GLY B 1 98 ? -14.836 -5.266 6.652 1 95.69 98 GLY B N 1
ATOM 3856 C CA . GLY B 1 98 ? -14.961 -3.859 6.297 1 95.69 98 GLY B CA 1
ATOM 3857 C C . GLY B 1 98 ? -15.414 -3.641 4.867 1 95.69 98 GLY B C 1
ATOM 3858 O O . GLY B 1 98 ? -15.648 -2.504 4.449 1 95.69 98 GLY B O 1
ATOM 3859 N N . LEU B 1 99 ? -15.617 -4.688 4.141 1 97.06 99 LEU B N 1
ATOM 3860 C CA . LEU B 1 99 ? -16 -4.598 2.736 1 97.06 99 LEU B CA 1
ATOM 3861 C C . LEU B 1 99 ? -17.531 -4.566 2.594 1 97.06 99 LEU B C 1
ATOM 3863 O O . LEU B 1 99 ? -18.25 -4.914 3.531 1 97.06 99 LEU B O 1
ATOM 3867 N N . SER B 1 100 ? -17.969 -4.09 1.479 1 96.5 100 SER B N 1
ATOM 3868 C CA . SER B 1 100 ? -19.391 -4.133 1.157 1 96.5 100 SER B CA 1
ATOM 3869 C C . SER B 1 100 ? -19.922 -5.57 1.141 1 96.5 100 SER B C 1
ATOM 3871 O O . SER B 1 100 ? -19.141 -6.512 0.986 1 96.5 100 SER B O 1
ATOM 3873 N N . ASP B 1 101 ? -21.141 -5.699 1.184 1 95.38 101 ASP B N 1
ATOM 3874 C CA . ASP B 1 101 ? -21.734 -7.027 1.197 1 95.38 101 ASP B CA 1
ATOM 3875 C C . ASP B 1 101 ? -21.391 -7.805 -0.072 1 95.38 101 ASP B C 1
ATOM 3877 O O . ASP B 1 101 ? -21.078 -8.992 -0.01 1 95.38 101 ASP B O 1
ATOM 3881 N N . THR B 1 102 ? -21.469 -7.184 -1.098 1 94.69 102 THR B N 1
ATOM 3882 C CA . THR B 1 102 ? -21.172 -7.824 -2.375 1 94.69 102 THR B CA 1
ATOM 3883 C C . THR B 1 102 ? -19.734 -8.336 -2.4 1 94.69 102 THR B C 1
ATOM 3885 O O . THR B 1 102 ? -19.484 -9.469 -2.803 1 94.69 102 THR B O 1
ATOM 3888 N N . LEU B 1 103 ? -18.812 -7.535 -1.976 1 95.62 103 LEU B N 1
ATOM 3889 C CA . LEU B 1 103 ? -17.406 -7.898 -1.997 1 95.62 103 LEU B CA 1
ATOM 3890 C C . LEU B 1 103 ? -17.094 -8.969 -0.95 1 95.62 103 LEU B C 1
ATOM 3892 O O . LEU B 1 103 ? -16.25 -9.828 -1.165 1 95.62 103 LEU B O 1
ATOM 3896 N N . GLN B 1 104 ? -17.766 -8.93 0.178 1 95.31 104 GLN B N 1
ATOM 3897 C CA . GLN B 1 104 ? -17.578 -9.945 1.21 1 95.31 104 GLN B CA 1
ATOM 3898 C C . GLN B 1 104 ? -17.922 -11.336 0.686 1 95.31 104 GLN B C 1
ATOM 3900 O O . GLN B 1 104 ? -17.312 -12.328 1.085 1 95.31 104 GLN B O 1
ATOM 3905 N N . ASN B 1 105 ? -18.844 -11.328 -0.236 1 94.69 105 ASN B N 1
ATOM 3906 C CA . ASN B 1 105 ? -19.312 -12.609 -0.765 1 94.69 105 ASN B CA 1
ATOM 3907 C C . ASN B 1 105 ? -18.422 -13.086 -1.916 1 94.69 105 ASN B C 1
ATOM 3909 O O . ASN B 1 105 ? -18.516 -14.25 -2.324 1 94.69 105 ASN B O 1
ATOM 3913 N N . THR B 1 106 ? -17.625 -12.266 -2.365 1 94.94 106 THR B N 1
ATOM 3914 C CA . THR B 1 106 ? -16.812 -12.617 -3.523 1 94.94 106 THR B CA 1
ATOM 3915 C C . THR B 1 106 ? -15.375 -12.938 -3.104 1 94.94 106 THR B C 1
ATOM 3917 O O . THR B 1 106 ? -14.75 -13.852 -3.641 1 94.94 106 THR B O 1
ATOM 3920 N N . VAL B 1 107 ? -14.852 -12.172 -2.139 1 97.25 107 VAL B N 1
ATOM 3921 C CA . VAL B 1 107 ? -13.516 -12.445 -1.618 1 97.25 107 VAL B CA 1
ATOM 3922 C C . VAL B 1 107 ? -13.531 -13.734 -0.809 1 97.25 107 VAL B C 1
ATOM 3924 O O . VAL B 1 107 ? -14.461 -13.984 -0.032 1 97.25 107 VAL B O 1
ATOM 3927 N N . SER B 1 108 ? -12.531 -14.602 -1.029 1 95.88 108 SER B N 1
ATOM 3928 C CA . SER B 1 108 ? -12.539 -15.859 -0.293 1 95.88 108 SER B CA 1
ATOM 3929 C C . SER B 1 108 ? -11.125 -16.281 0.103 1 95.88 108 SER B C 1
ATOM 3931 O O . SER B 1 108 ? -10.164 -16.016 -0.63 1 95.88 108 SER B O 1
ATOM 3933 N N . ILE B 1 109 ? -11.023 -16.797 1.245 1 97.44 109 ILE B N 1
ATOM 3934 C CA . ILE B 1 109 ? -9.836 -17.484 1.744 1 97.44 109 ILE B CA 1
ATOM 3935 C C . ILE B 1 109 ? -10.125 -18.984 1.876 1 97.44 109 ILE B C 1
ATOM 3937 O O . ILE B 1 109 ? -11.109 -19.375 2.496 1 97.44 109 ILE B O 1
ATOM 3941 N N . SER B 1 110 ? -9.32 -19.781 1.248 1 96.31 110 SER B N 1
ATOM 3942 C CA . SER B 1 110 ? -9.562 -21.219 1.258 1 96.31 110 SER B CA 1
ATOM 3943 C C . SER B 1 110 ? -9.633 -21.766 2.684 1 96.31 110 SER B C 1
ATOM 3945 O O . SER B 1 110 ? -8.883 -21.312 3.559 1 96.31 110 SER B O 1
ATOM 3947 N N . ASP B 1 111 ? -10.516 -22.609 2.932 1 94.25 111 ASP B N 1
ATOM 3948 C CA . ASP B 1 111 ? -10.578 -23.312 4.211 1 94.25 111 ASP B CA 1
ATOM 3949 C C . ASP B 1 111 ? -9.492 -24.375 4.301 1 94.25 111 ASP B C 1
ATOM 3951 O O . ASP B 1 111 ? -8.867 -24.547 5.355 1 94.25 111 ASP B O 1
ATOM 3955 N N . GLU B 1 112 ? -9.289 -24.984 3.158 1 93.38 112 GLU B N 1
ATOM 3956 C CA . GLU B 1 112 ? -8.266 -26.031 3.074 1 93.38 112 GLU B CA 1
ATOM 3957 C C . GLU B 1 112 ? -6.867 -25.422 2.984 1 93.38 112 GLU B C 1
ATOM 3959 O O . GLU B 1 112 ? -6.68 -24.375 2.363 1 93.38 112 GLU B O 1
ATOM 3964 N N . ASP B 1 113 ? -5.934 -26.078 3.66 1 96.19 113 ASP B N 1
ATOM 3965 C CA . ASP B 1 113 ? -4.527 -25.719 3.506 1 96.19 113 ASP B CA 1
ATOM 3966 C C . ASP B 1 113 ? -3.908 -26.422 2.297 1 96.19 113 ASP B C 1
ATOM 3968 O O . ASP B 1 113 ? -4.375 -27.484 1.883 1 96.19 113 ASP B O 1
ATOM 3972 N N . TYR B 1 114 ? -2.908 -25.812 1.806 1 96.25 114 TYR B N 1
ATOM 3973 C CA . TYR B 1 114 ? -2.209 -26.391 0.665 1 96.25 114 TYR B CA 1
ATOM 3974 C C . TYR B 1 114 ? -0.742 -26.641 0.993 1 96.25 114 TYR B C 1
ATOM 3976 O O . TYR B 1 114 ? -0.135 -25.875 1.759 1 96.25 114 TYR B O 1
ATOM 3984 N N . SER B 1 115 ? -0.258 -27.719 0.449 1 94.62 115 SER B N 1
ATOM 3985 C CA . SER B 1 115 ? 1.171 -28.016 0.433 1 94.62 115 SER B CA 1
ATOM 3986 C C . SER B 1 115 ? 1.802 -27.625 -0.899 1 94.62 115 SER B C 1
ATOM 3988 O O . SER B 1 115 ? 1.131 -27.625 -1.934 1 94.62 115 SER B O 1
ATOM 3990 N N . VAL B 1 116 ? 3.074 -27.234 -0.791 1 95.25 116 VAL B N 1
ATOM 3991 C CA . VAL B 1 116 ? 3.744 -26.844 -2.023 1 95.25 116 VAL B CA 1
ATOM 3992 C C . VAL B 1 116 ? 4.926 -27.766 -2.295 1 95.25 116 VAL B C 1
ATOM 3994 O O . VAL B 1 116 ? 5.703 -28.062 -1.387 1 95.25 116 VAL B O 1
ATOM 3997 N N . ILE B 1 117 ? 4.961 -28.219 -3.521 1 91.25 117 ILE B N 1
ATOM 3998 C CA . ILE B 1 117 ? 6.031 -29.078 -4.027 1 91.25 117 ILE B CA 1
ATOM 3999 C C . ILE B 1 117 ? 6.895 -28.281 -5.012 1 91.25 117 ILE B C 1
ATOM 4001 O O . ILE B 1 117 ? 6.375 -27.656 -5.941 1 91.25 117 ILE B O 1
ATOM 4005 N N . THR B 1 118 ? 8.133 -28.266 -4.734 1 90.38 118 THR B N 1
ATOM 4006 C CA . THR B 1 118 ? 9.055 -27.609 -5.648 1 90.38 118 THR B CA 1
ATOM 4007 C C . THR B 1 118 ? 9.633 -28.609 -6.648 1 90.38 118 THR B C 1
ATOM 4009 O O . THR B 1 118 ? 9.945 -29.734 -6.289 1 90.38 118 THR B O 1
ATOM 4012 N N . ILE B 1 119 ? 9.648 -28.172 -7.871 1 83.19 119 ILE B N 1
ATOM 4013 C CA . ILE B 1 119 ? 10.227 -29 -8.93 1 83.19 119 ILE B CA 1
ATOM 4014 C C . ILE B 1 119 ? 11.469 -28.328 -9.492 1 83.19 119 ILE B C 1
ATOM 4016 O O . ILE B 1 119 ? 11.398 -27.203 -10.016 1 83.19 119 ILE B O 1
ATOM 4020 N N . GLY B 1 120 ? 12.516 -28.859 -9.18 1 74.62 120 GLY B N 1
ATOM 4021 C CA . GLY B 1 120 ? 13.773 -28.391 -9.734 1 74.62 120 GLY B CA 1
ATOM 4022 C C . GLY B 1 120 ? 14.477 -29.453 -10.578 1 74.62 120 GLY B C 1
ATOM 4023 O O . GLY B 1 120 ? 13.953 -30.547 -10.773 1 74.62 120 GLY B O 1
ATOM 4024 N N . GLY B 1 121 ? 15.617 -29.109 -11.281 1 62.72 121 GLY B N 1
ATOM 4025 C CA . GLY B 1 121 ? 16.453 -30.078 -11.969 1 62.72 121 GLY B CA 1
ATOM 4026 C C . GLY B 1 121 ? 16.797 -29.672 -13.391 1 62.72 121 GLY B C 1
ATOM 4027 O O . GLY B 1 121 ? 16.109 -28.844 -13.984 1 62.72 121 GLY B O 1
ATOM 4028 N N . GLU B 1 122 ? 18.078 -29.922 -13.789 1 56.06 122 GLU B N 1
ATOM 4029 C CA . GLU B 1 122 ? 18.688 -29.578 -15.07 1 56.06 122 GLU B CA 1
ATOM 4030 C C . GLU B 1 122 ? 18.141 -30.469 -16.188 1 56.06 122 GLU B C 1
ATOM 4032 O O . GLU B 1 122 ? 17.703 -31.594 -15.938 1 56.06 122 GLU B O 1
ATOM 4037 N N . GLY B 1 123 ? 18.031 -29.938 -17.438 1 49.25 123 GLY B N 1
ATOM 4038 C CA . GLY B 1 123 ? 17.922 -30.703 -18.672 1 49.25 123 GLY B CA 1
ATOM 4039 C C . GLY B 1 123 ? 16.5 -30.859 -19.156 1 49.25 123 GLY B C 1
ATOM 4040 O O . GLY B 1 123 ? 16.25 -31.5 -20.188 1 49.25 123 GLY B O 1
ATOM 4041 N N . LEU B 1 124 ? 15.531 -30.516 -18.328 1 49.59 124 LEU B N 1
ATOM 4042 C CA . LEU B 1 124 ? 14.203 -30.906 -18.766 1 49.59 124 LEU B CA 1
ATOM 4043 C C . LEU B 1 124 ? 13.555 -29.797 -19.594 1 49.59 124 LEU B C 1
ATOM 4045 O O . LEU B 1 124 ? 13.742 -28.609 -19.297 1 49.59 124 LEU B O 1
ATOM 4049 N N . GLU B 1 125 ? 13.203 -30.188 -20.812 1 55.28 125 GLU B N 1
ATOM 4050 C CA . GLU B 1 125 ? 12.336 -29.281 -21.547 1 55.28 125 GLU B CA 1
ATOM 4051 C C . GLU B 1 125 ? 11.125 -28.859 -20.719 1 55.28 125 GLU B C 1
ATOM 4053 O O . GLU B 1 125 ? 10.453 -29.703 -20.125 1 55.28 125 GLU B O 1
ATOM 4058 N N . ALA B 1 126 ? 10.938 -27.578 -20.516 1 58.44 126 ALA B N 1
ATOM 4059 C CA . ALA B 1 126 ? 9.93 -26.984 -19.641 1 58.44 126 ALA B CA 1
ATOM 4060 C C . ALA B 1 126 ? 8.562 -27.625 -19.859 1 58.44 126 ALA B C 1
ATOM 4062 O O . ALA B 1 126 ? 7.867 -27.953 -18.906 1 58.44 126 ALA B O 1
ATOM 4063 N N . GLY B 1 127 ? 8.172 -27.969 -21.125 1 60.66 127 GLY B N 1
ATOM 4064 C CA . GLY B 1 127 ? 6.844 -28.516 -21.406 1 60.66 127 GLY B CA 1
ATOM 4065 C C . GLY B 1 127 ? 6.684 -29.953 -20.969 1 60.66 127 GLY B C 1
ATOM 4066 O O . GLY B 1 127 ? 5.664 -30.328 -20.391 1 60.66 127 GLY B O 1
ATOM 4067 N N . GLN B 1 128 ? 7.668 -30.719 -21.156 1 65.12 128 GLN B N 1
ATOM 4068 C CA . GLN B 1 128 ? 7.59 -32.156 -20.844 1 65.12 128 GLN B CA 1
ATOM 4069 C C . GLN B 1 128 ? 7.633 -32.375 -19.328 1 65.12 128 GLN B C 1
ATOM 4071 O O . GLN B 1 128 ? 6.984 -33.312 -18.812 1 65.12 128 GLN B O 1
ATOM 4076 N N . ARG B 1 129 ? 8.305 -31.453 -18.688 1 67.06 129 ARG B N 1
ATOM 4077 C CA . ARG B 1 129 ? 8.375 -31.547 -17.234 1 67.06 129 ARG B CA 1
ATOM 4078 C C . ARG B 1 129 ? 6.996 -31.359 -16.609 1 67.06 129 ARG B C 1
ATOM 4080 O O . ARG B 1 129 ? 6.621 -32.094 -15.695 1 67.06 129 ARG B O 1
ATOM 4087 N N . VAL B 1 130 ? 6.328 -30.469 -17.156 1 69.88 130 VAL B N 1
ATOM 4088 C CA . VAL B 1 130 ? 4.992 -30.188 -16.641 1 69.88 130 VAL B CA 1
ATOM 4089 C C . VAL B 1 130 ? 4.113 -31.422 -16.797 1 69.88 130 VAL B C 1
ATOM 4091 O O . VAL B 1 130 ? 3.441 -31.844 -15.852 1 69.88 130 VAL B O 1
ATOM 4094 N N . LEU B 1 131 ? 4.246 -32.094 -17.891 1 71.75 131 LEU B N 1
ATOM 4095 C CA . LEU B 1 131 ? 3.404 -33.25 -18.188 1 71.75 131 LEU B CA 1
ATOM 4096 C C . LEU B 1 131 ? 3.797 -34.438 -17.344 1 71.75 131 LEU B C 1
ATOM 4098 O O . LEU B 1 131 ? 2.93 -35.125 -16.797 1 71.75 131 LEU B O 1
ATOM 4102 N N . ASP B 1 132 ? 5.016 -34.656 -17.203 1 73.06 132 ASP B N 1
ATOM 4103 C CA . ASP B 1 132 ? 5.512 -35.812 -16.484 1 73.06 132 ASP B CA 1
ATOM 4104 C C . ASP B 1 132 ? 5.109 -35.75 -15.008 1 73.06 132 ASP B C 1
ATOM 4106 O O . ASP B 1 132 ? 4.84 -36.812 -14.398 1 73.06 132 ASP B O 1
ATOM 4110 N N . LEU B 1 133 ? 5.055 -34.625 -14.508 1 75.69 133 LEU B N 1
ATOM 4111 C CA . LEU B 1 133 ? 4.758 -34.5 -13.094 1 75.69 133 LEU B CA 1
ATOM 4112 C C . LEU B 1 133 ? 3.256 -34.375 -12.859 1 75.69 133 LEU B C 1
ATOM 4114 O O . LEU B 1 133 ? 2.744 -34.812 -11.82 1 75.69 133 LEU B O 1
ATOM 4118 N N . THR B 1 134 ? 2.574 -33.781 -13.766 1 85.69 134 THR B N 1
ATOM 4119 C CA . THR B 1 134 ? 1.155 -33.531 -13.555 1 85.69 134 THR B CA 1
ATOM 4120 C C . THR B 1 134 ? 0.316 -34.75 -13.93 1 85.69 134 THR B C 1
ATOM 4122 O O . THR B 1 134 ? -0.764 -34.969 -13.375 1 85.69 134 THR B O 1
ATOM 4125 N N . ASN B 1 135 ? 0.867 -35.531 -14.797 1 85.31 135 ASN B N 1
ATOM 4126 C CA . ASN B 1 135 ? 0.122 -36.688 -15.281 1 85.31 135 ASN B CA 1
ATOM 4127 C C . ASN B 1 135 ? -0.222 -37.656 -14.148 1 85.31 135 ASN B C 1
ATOM 4129 O O . ASN B 1 135 ? -1.389 -37.969 -13.945 1 85.31 135 ASN B O 1
ATOM 4133 N N . PRO B 1 136 ? 0.736 -38.125 -13.406 1 86.44 136 PRO B N 1
ATOM 4134 C CA . PRO B 1 136 ? 0.417 -39.031 -12.32 1 86.44 136 PRO B CA 1
ATOM 4135 C C . PRO B 1 136 ? -0.562 -38.438 -11.312 1 86.44 136 PRO B C 1
ATOM 4137 O O . PRO B 1 136 ? -1.392 -39.188 -10.75 1 86.44 136 PRO B O 1
ATOM 4140 N N . LEU B 1 137 ? -0.496 -37.219 -11.039 1 89.56 137 LEU B N 1
ATOM 4141 C CA . LEU B 1 137 ? -1.374 -36.562 -10.07 1 89.56 137 LEU B CA 1
ATOM 4142 C C . LEU B 1 137 ? -2.797 -36.438 -10.617 1 89.56 137 LEU B C 1
ATOM 4144 O O . LEU B 1 137 ? -3.764 -36.625 -9.875 1 89.56 137 LEU B O 1
ATOM 4148 N N . ALA B 1 138 ? -2.893 -36.156 -11.891 1 89.44 138 ALA B N 1
ATOM 4149 C CA . ALA B 1 138 ? -4.199 -36.094 -12.547 1 89.44 138 ALA B CA 1
ATOM 4150 C C . ALA B 1 138 ? -4.895 -37.438 -12.555 1 89.44 138 ALA B C 1
ATOM 4152 O O . ALA B 1 138 ? -6.09 -37.531 -12.281 1 89.44 138 ALA B O 1
ATOM 4153 N N . LEU B 1 139 ? -4.164 -38.438 -12.852 1 87.06 139 LEU B N 1
ATOM 4154 C CA . LEU B 1 139 ? -4.711 -39.812 -12.891 1 87.06 139 LEU B CA 1
ATOM 4155 C C . LEU B 1 139 ? -5.172 -40.25 -11.508 1 87.06 139 LEU B C 1
ATOM 4157 O O . LEU B 1 139 ? -6.117 -41.031 -11.383 1 87.06 139 LEU B O 1
ATOM 4161 N N . ALA B 1 140 ? -4.496 -39.719 -10.508 1 88.69 140 ALA B N 1
ATOM 4162 C CA . ALA B 1 140 ? -4.855 -40.031 -9.125 1 88.69 140 ALA B CA 1
ATOM 4163 C C . ALA B 1 140 ? -6.012 -39.156 -8.648 1 88.69 140 ALA B C 1
ATOM 4165 O O . ALA B 1 140 ? -6.461 -39.281 -7.504 1 88.69 140 ALA B O 1
ATOM 4166 N N . GLY B 1 141 ? -6.469 -38.25 -9.477 1 89.5 141 GLY B N 1
ATOM 4167 C CA . GLY B 1 141 ? -7.598 -37.406 -9.133 1 89.5 141 GLY B CA 1
ATOM 4168 C C . GLY B 1 141 ? -7.246 -36.312 -8.148 1 89.5 141 GLY B C 1
ATOM 4169 O O . GLY B 1 141 ? -8.062 -35.938 -7.305 1 89.5 141 GLY B O 1
ATOM 4170 N N . ILE B 1 142 ? -6.074 -35.875 -8.109 1 92 142 ILE B N 1
ATOM 4171 C CA . ILE B 1 142 ? -5.613 -34.844 -7.184 1 92 142 ILE B CA 1
ATOM 4172 C C . ILE B 1 142 ? -5.668 -33.469 -7.863 1 92 142 ILE B C 1
ATOM 4174 O O . ILE B 1 142 ? -5.035 -33.281 -8.906 1 92 142 ILE B O 1
ATOM 4178 N N . PRO B 1 143 ? -6.473 -32.594 -7.32 1 92.56 143 PRO B N 1
ATOM 4179 C CA . PRO B 1 143 ? -6.445 -31.234 -7.871 1 92.56 143 PRO B CA 1
ATOM 4180 C C . PRO B 1 143 ? -5.137 -30.516 -7.578 1 92.56 143 PRO B C 1
ATOM 4182 O O . PRO B 1 143 ? -4.566 -30.672 -6.492 1 92.56 143 PRO B O 1
ATOM 4185 N N . ILE B 1 144 ? -4.656 -29.75 -8.57 1 93.44 144 ILE B N 1
ATOM 4186 C CA . ILE B 1 144 ? -3.379 -29.078 -8.359 1 93.44 144 ILE B CA 1
ATOM 4187 C C . ILE B 1 144 ? -3.469 -27.641 -8.852 1 93.44 144 ILE B C 1
ATOM 4189 O O . ILE B 1 144 ? -4.324 -27.312 -9.68 1 93.44 144 ILE B O 1
ATOM 4193 N N . PHE B 1 145 ? -2.672 -26.797 -8.273 1 95.06 145 PHE B N 1
ATOM 4194 C CA . PHE B 1 145 ? -2.287 -25.516 -8.844 1 95.06 145 PHE B CA 1
ATOM 4195 C C . PHE B 1 145 ? -0.835 -25.531 -9.305 1 95.06 145 PHE B C 1
ATOM 4197 O O . PHE B 1 145 ? 0.051 -25.953 -8.562 1 95.06 145 PHE B O 1
ATOM 4204 N N . PHE B 1 146 ? -0.602 -25.203 -10.523 1 93.5 146 PHE B N 1
ATOM 4205 C CA . PHE B 1 146 ? 0.74 -25.234 -11.094 1 93.5 146 PHE B CA 1
ATOM 4206 C C . PHE B 1 146 ? 1.251 -23.828 -11.359 1 93.5 146 PHE B C 1
ATOM 4208 O O . PHE B 1 146 ? 0.572 -23.031 -12.008 1 93.5 146 PHE B O 1
ATOM 4215 N N . ILE B 1 147 ? 2.41 -23.5 -10.82 1 94.94 147 ILE B N 1
ATOM 4216 C CA . ILE B 1 147 ? 3.002 -22.172 -10.984 1 94.94 147 ILE B CA 1
ATOM 4217 C C . ILE B 1 147 ? 4.434 -22.312 -11.492 1 94.94 147 ILE B C 1
ATOM 4219 O O . ILE B 1 147 ? 5.293 -22.859 -10.805 1 94.94 147 ILE B O 1
ATOM 4223 N N . THR B 1 148 ? 4.652 -21.859 -12.68 1 91.31 148 THR B N 1
ATOM 4224 C CA . THR B 1 148 ? 6.008 -21.766 -13.211 1 91.31 148 THR B CA 1
ATOM 4225 C C . THR B 1 148 ? 6.645 -20.438 -12.852 1 91.31 148 THR B C 1
ATOM 4227 O O . THR B 1 148 ? 6.031 -19.375 -13.023 1 91.31 148 THR B O 1
ATOM 4230 N N . SER B 1 149 ? 7.75 -20.453 -12.25 1 91 149 SER B N 1
ATOM 4231 C CA . SER B 1 149 ? 8.516 -19.25 -11.969 1 91 149 SER B CA 1
ATOM 4232 C C . SER B 1 149 ? 9.797 -19.203 -12.797 1 91 149 SER B C 1
ATOM 4234 O O . SER B 1 149 ? 10 -20.031 -13.688 1 91 149 SER B O 1
ATOM 4236 N N . TYR B 1 150 ? 10.625 -18.172 -12.609 1 89.88 150 TYR B N 1
ATOM 4237 C CA . TYR B 1 150 ? 11.883 -18 -13.336 1 89.88 150 TYR B CA 1
ATOM 4238 C C . TYR B 1 150 ? 12.836 -19.156 -13.055 1 89.88 150 TYR B C 1
ATOM 4240 O O . TYR B 1 150 ? 13.539 -19.609 -13.953 1 89.88 150 TYR B O 1
ATOM 4248 N N . TYR B 1 151 ? 12.828 -19.688 -11.828 1 85.81 151 TYR B N 1
ATOM 4249 C CA . TYR B 1 151 ? 13.852 -20.625 -11.391 1 85.81 151 TYR B CA 1
ATOM 4250 C C . TYR B 1 151 ? 13.289 -22.047 -11.328 1 85.81 151 TYR B C 1
ATOM 4252 O O . TYR B 1 151 ? 14.016 -23.016 -11.578 1 85.81 151 TYR B O 1
ATOM 4260 N N . SER B 1 152 ? 12.055 -22.078 -10.906 1 86.56 152 SER B N 1
ATOM 4261 C CA . SER B 1 152 ? 11.516 -23.406 -10.609 1 86.56 152 SER B CA 1
ATOM 4262 C C . SER B 1 152 ? 10.016 -23.453 -10.875 1 86.56 152 SER B C 1
ATOM 4264 O O . SER B 1 152 ? 9.375 -22.422 -11.055 1 86.56 152 SER B O 1
ATOM 4266 N N . ASP B 1 153 ? 9.578 -24.656 -10.938 1 88.62 153 ASP B N 1
ATOM 4267 C CA . ASP B 1 153 ? 8.141 -24.906 -10.977 1 88.62 153 ASP B CA 1
ATOM 4268 C C . ASP B 1 153 ? 7.621 -25.344 -9.609 1 88.62 153 ASP B C 1
ATOM 4270 O O . ASP B 1 153 ? 8.352 -25.953 -8.828 1 88.62 153 ASP B O 1
ATOM 4274 N N . PHE B 1 154 ? 6.348 -24.953 -9.406 1 93.44 154 PHE B N 1
ATOM 4275 C CA . PHE B 1 154 ? 5.711 -25.281 -8.133 1 93.44 154 PHE B CA 1
ATOM 4276 C C . PHE B 1 154 ? 4.344 -25.906 -8.359 1 93.44 154 PHE B C 1
ATOM 4278 O O . PHE B 1 154 ? 3.6 -25.484 -9.242 1 93.44 154 PHE B O 1
ATOM 4285 N N . ILE B 1 155 ? 4.074 -26.906 -7.562 1 93.44 155 ILE B N 1
ATOM 4286 C CA . ILE B 1 155 ? 2.756 -27.531 -7.559 1 93.44 155 ILE B CA 1
ATOM 4287 C C . ILE B 1 155 ? 2.135 -27.422 -6.172 1 93.44 155 ILE B C 1
ATOM 4289 O O . ILE B 1 155 ? 2.732 -27.844 -5.176 1 93.44 155 ILE B O 1
ATOM 4293 N N . LEU B 1 156 ? 1.015 -26.797 -6.105 1 95.81 156 LEU B N 1
ATOM 4294 C CA . LEU B 1 156 ? 0.25 -26.75 -4.863 1 95.81 156 LEU B CA 1
ATOM 4295 C C . LEU B 1 156 ? -0.812 -27.844 -4.84 1 95.81 156 LEU B C 1
ATOM 4297 O O . LEU B 1 156 ? -1.56 -28 -5.809 1 95.81 156 LEU B O 1
ATOM 4301 N N . VAL B 1 157 ? -0.88 -28.594 -3.783 1 94.5 157 VAL B N 1
ATOM 4302 C CA . VAL B 1 157 ? -1.872 -29.641 -3.59 1 94.5 157 VAL B CA 1
ATOM 4303 C C . VAL B 1 157 ? -2.529 -29.484 -2.221 1 94.5 157 VAL B C 1
ATOM 4305 O O . VAL B 1 157 ? -1.913 -28.969 -1.283 1 94.5 157 VAL B O 1
ATOM 4308 N N . PRO B 1 158 ? -3.789 -29.891 -2.146 1 94.56 158 PRO B N 1
ATOM 4309 C CA . PRO B 1 158 ? -4.379 -29.891 -0.805 1 94.56 158 PRO B CA 1
ATOM 4310 C C . PRO B 1 158 ? -3.537 -30.656 0.212 1 94.56 158 PRO B C 1
ATOM 4312 O O . PRO B 1 158 ? -2.982 -31.703 -0.109 1 94.56 158 PRO B O 1
ATOM 4315 N N . PHE B 1 159 ? -3.43 -30.031 1.356 1 93.19 159 PHE B N 1
ATOM 4316 C CA . PHE B 1 159 ? -2.6 -30.641 2.393 1 93.19 159 PHE B CA 1
ATOM 4317 C C . PHE B 1 159 ? -3.088 -32.031 2.723 1 93.19 159 PHE B C 1
ATOM 4319 O O . PHE B 1 159 ? -2.283 -32.938 2.963 1 93.19 159 PHE B O 1
ATOM 4326 N N . SER B 1 160 ? -4.352 -32.281 2.699 1 91.75 160 SER B N 1
ATOM 4327 C CA . SER B 1 160 ? -4.953 -33.562 3.006 1 91.75 160 SER B CA 1
ATOM 4328 C C . SER B 1 160 ? -4.609 -34.594 1.938 1 91.75 160 SER B C 1
ATOM 4330 O O . SER B 1 160 ? -4.688 -35.812 2.188 1 91.75 160 SER B O 1
ATOM 4332 N N . ALA B 1 161 ? -4.195 -34.156 0.773 1 91.88 161 ALA B N 1
ATOM 4333 C CA . ALA B 1 161 ? -3.908 -35.062 -0.34 1 91.88 161 ALA B CA 1
ATOM 4334 C C . ALA B 1 161 ? -2.428 -35.438 -0.38 1 91.88 161 ALA B C 1
ATOM 4336 O O . ALA B 1 161 ? -2.002 -36.219 -1.222 1 91.88 161 ALA B O 1
ATOM 4337 N N . ARG B 1 162 ? -1.633 -35 0.472 1 90.25 162 ARG B N 1
ATOM 4338 C CA . ARG B 1 162 ? -0.182 -35.156 0.449 1 90.25 162 ARG B CA 1
ATOM 4339 C C . ARG B 1 162 ? 0.207 -36.625 0.393 1 90.25 162 ARG B C 1
ATOM 4341 O O . ARG B 1 162 ? 1.037 -37 -0.427 1 90.25 162 ARG B O 1
ATOM 4348 N N . PRO B 1 163 ? -0.394 -37.469 1.262 1 89.19 163 PRO B N 1
ATOM 4349 C CA . PRO B 1 163 ? -0.035 -38.875 1.184 1 89.19 163 PRO B CA 1
ATOM 4350 C C . PRO B 1 163 ? -0.34 -39.5 -0.182 1 89.19 163 PRO B C 1
ATOM 4352 O O . PRO B 1 163 ? 0.438 -40.312 -0.685 1 89.19 163 PRO B O 1
ATOM 4355 N N . LYS B 1 164 ? -1.423 -39.094 -0.688 1 91.88 164 LYS B N 1
ATOM 4356 C CA . LYS B 1 164 ? -1.799 -39.594 -2.01 1 91.88 164 LYS B CA 1
ATOM 4357 C C . LYS B 1 164 ? -0.804 -39.156 -3.072 1 91.88 164 LYS B C 1
ATOM 4359 O O . LYS B 1 164 ? -0.509 -39.875 -4.012 1 91.88 164 LYS B O 1
ATOM 4364 N N . VAL B 1 165 ? -0.348 -37.938 -2.957 1 91.19 165 VAL B N 1
ATOM 4365 C CA . VAL B 1 165 ? 0.637 -37.406 -3.879 1 91.19 165 VAL B CA 1
ATOM 4366 C C . VAL B 1 165 ? 1.932 -38.188 -3.799 1 91.19 165 VAL B C 1
ATOM 4368 O O . VAL B 1 165 ? 2.486 -38.594 -4.828 1 91.19 165 VAL B O 1
ATOM 4371 N N . ILE B 1 166 ? 2.379 -38.438 -2.633 1 88.44 166 ILE B N 1
ATOM 4372 C CA . ILE B 1 166 ? 3.611 -39.188 -2.406 1 88.44 166 ILE B CA 1
ATOM 4373 C C . ILE B 1 166 ? 3.484 -40.562 -3.012 1 88.44 166 ILE B C 1
ATOM 4375 O O . ILE B 1 166 ? 4.379 -41.031 -3.727 1 88.44 166 ILE B O 1
ATOM 4379 N N . HIS B 1 167 ? 2.41 -41.125 -2.797 1 90.56 167 HIS B N 1
ATOM 4380 C CA . HIS B 1 167 ? 2.168 -42.469 -3.318 1 90.56 167 HIS B CA 1
ATOM 4381 C C . HIS B 1 167 ? 2.17 -42.469 -4.844 1 90.56 167 HIS B C 1
ATOM 4383 O O . HIS B 1 167 ? 2.764 -43.344 -5.465 1 90.56 167 HIS B O 1
ATOM 4389 N N . ALA B 1 168 ? 1.499 -41.531 -5.414 1 88.56 168 ALA B N 1
ATOM 4390 C CA . ALA B 1 168 ? 1.41 -41.438 -6.871 1 88.56 168 ALA B CA 1
ATOM 4391 C C . ALA B 1 168 ? 2.793 -41.281 -7.492 1 88.56 168 ALA B C 1
ATOM 4393 O O . ALA B 1 168 ? 3.076 -41.844 -8.547 1 88.56 168 ALA B O 1
ATOM 4394 N N . LEU B 1 169 ? 3.607 -40.562 -6.895 1 85.12 169 LEU B N 1
ATOM 4395 C CA . LEU B 1 169 ? 4.949 -40.312 -7.41 1 85.12 169 LEU B CA 1
ATOM 4396 C C . LEU B 1 169 ? 5.855 -41.5 -7.156 1 85.12 169 LEU B C 1
ATOM 4398 O O . LEU B 1 169 ? 6.734 -41.812 -7.969 1 85.12 169 LEU B O 1
ATOM 4402 N N . GLU B 1 170 ? 5.648 -42.125 -6.062 1 84.81 170 GLU B N 1
ATOM 4403 C CA . GLU B 1 170 ? 6.395 -43.344 -5.777 1 84.81 170 GLU B CA 1
ATOM 4404 C C . GLU B 1 170 ? 6.109 -44.438 -6.82 1 84.81 170 GLU B C 1
ATOM 4406 O O . GLU B 1 170 ? 7.008 -45.188 -7.199 1 84.81 170 GLU B O 1
ATOM 4411 N N . GLU B 1 171 ? 4.93 -44.5 -7.203 1 84 171 GLU B N 1
ATOM 4412 C CA . GLU B 1 171 ? 4.543 -45.438 -8.234 1 84 171 GLU B CA 1
ATOM 4413 C C . GLU B 1 171 ? 5.277 -45.188 -9.547 1 84 171 GLU B C 1
ATOM 4415 O O . GLU B 1 171 ? 5.402 -46.062 -10.383 1 84 171 GLU B O 1
ATOM 4420 N N . ARG B 1 172 ? 5.73 -44 -9.68 1 80.12 172 ARG B N 1
ATOM 4421 C CA . ARG B 1 172 ? 6.465 -43.625 -10.883 1 80.12 172 ARG B CA 1
ATOM 4422 C C . ARG B 1 172 ? 7.969 -43.719 -10.664 1 80.12 172 ARG B C 1
ATOM 4424 O O . ARG B 1 172 ? 8.758 -43.25 -11.484 1 80.12 172 ARG B O 1
ATOM 4431 N N . GLY B 1 173 ? 8.398 -44.156 -9.5 1 76.69 173 GLY B N 1
ATOM 4432 C CA . GLY B 1 173 ? 9.805 -44.438 -9.266 1 76.69 173 GLY B CA 1
ATOM 4433 C C . GLY B 1 173 ? 10.469 -43.469 -8.312 1 76.69 173 GLY B C 1
ATOM 4434 O O . GLY B 1 173 ? 11.648 -43.594 -7.992 1 76.69 173 GLY B O 1
ATOM 4435 N N . PHE B 1 174 ? 9.711 -42.562 -7.816 1 79.75 174 PHE B N 1
ATOM 4436 C CA . PHE B 1 174 ? 10.305 -41.594 -6.883 1 79.75 174 PHE B CA 1
ATOM 4437 C C . PHE B 1 174 ? 10.328 -42.188 -5.473 1 79.75 174 PHE B C 1
ATOM 4439 O O . PHE B 1 174 ? 9.539 -43.062 -5.145 1 79.75 174 PHE B O 1
ATOM 4446 N N . VAL B 1 175 ? 11.336 -41.688 -4.777 1 80.44 175 VAL B N 1
ATOM 4447 C CA . VAL B 1 175 ? 11.438 -42.062 -3.375 1 80.44 175 VAL B CA 1
ATOM 4448 C C . VAL B 1 175 ? 11.383 -40.812 -2.494 1 80.44 175 VAL B C 1
ATOM 4450 O O . VAL B 1 175 ? 12.062 -39.812 -2.773 1 80.44 175 VAL B O 1
ATOM 4453 N N . PHE B 1 176 ? 10.578 -40.938 -1.491 1 82.31 176 PHE B N 1
ATOM 4454 C CA . PHE B 1 176 ? 10.398 -39.812 -0.592 1 82.31 176 PHE B CA 1
ATOM 4455 C C . PHE B 1 176 ? 11.273 -39.938 0.645 1 82.31 176 PHE B C 1
ATOM 4457 O O . PHE B 1 176 ? 11.336 -41.031 1.25 1 82.31 176 PHE B O 1
ATOM 4464 N N . GLU B 1 177 ? 11.992 -38.906 0.991 1 81.38 177 GLU B N 1
ATOM 4465 C CA . GLU B 1 177 ? 12.781 -38.844 2.215 1 81.38 177 GLU B CA 1
ATOM 4466 C C . GLU B 1 177 ? 12.406 -37.594 3.023 1 81.38 177 GLU B C 1
ATOM 4468 O O . GLU B 1 177 ? 12.547 -36.469 2.547 1 81.38 177 GLU B O 1
ATOM 4473 N N . ALA B 1 178 ? 12 -37.844 4.246 1 80.25 178 ALA B N 1
ATOM 4474 C CA . ALA B 1 178 ? 11.625 -36.75 5.113 1 80.25 178 ALA B CA 1
ATOM 4475 C C . ALA B 1 178 ? 12.852 -35.969 5.586 1 80.25 178 ALA B C 1
ATOM 4477 O O . ALA B 1 178 ? 13.883 -36.562 5.898 1 80.25 178 ALA B O 1
ATOM 4478 N N . THR B 1 179 ? 12.82 -34.688 5.551 1 77 179 THR B N 1
ATOM 4479 C CA . THR B 1 179 ? 13.945 -33.844 5.969 1 77 179 THR B CA 1
ATOM 4480 C C . THR B 1 179 ? 13.664 -33.188 7.316 1 77 179 THR B C 1
ATOM 4482 O O . THR B 1 179 ? 14.539 -32.562 7.898 1 77 179 THR B O 1
ATOM 4485 N N . ASP B 1 180 ? 12.445 -33.25 7.801 1 72.19 180 ASP B N 1
ATOM 4486 C CA . ASP B 1 180 ? 12.117 -32.688 9.102 1 72.19 180 ASP B CA 1
ATOM 4487 C C . ASP B 1 180 ? 11.539 -33.75 10.039 1 72.19 180 ASP B C 1
ATOM 4489 O O . ASP B 1 180 ? 11.234 -34.875 9.609 1 72.19 180 ASP B O 1
ATOM 4493 N N . GLU B 1 181 ? 11.453 -33.281 11.289 1 68.75 181 GLU B N 1
ATOM 4494 C CA . GLU B 1 181 ? 11.055 -34.219 12.336 1 68.75 181 GLU B CA 1
ATOM 4495 C C . GLU B 1 181 ? 9.578 -34.594 12.211 1 68.75 181 GLU B C 1
ATOM 4497 O O . GLU B 1 181 ? 9.18 -35.719 12.547 1 68.75 181 GLU B O 1
ATOM 4502 N N . ASN B 1 182 ? 8.859 -33.656 11.695 1 70.12 182 ASN B N 1
ATOM 4503 C CA . ASN B 1 182 ? 7.422 -33.906 11.656 1 70.12 182 ASN B CA 1
ATOM 4504 C C . ASN B 1 182 ? 7 -34.562 10.352 1 70.12 182 ASN B C 1
ATOM 4506 O O . ASN B 1 182 ? 5.832 -34.938 10.18 1 70.12 182 ASN B O 1
ATOM 4510 N N . GLY B 1 183 ? 7.957 -34.75 9.445 1 71.06 183 GLY B N 1
ATOM 4511 C CA . GLY B 1 183 ? 7.699 -35.438 8.188 1 71.06 183 GLY B CA 1
ATOM 4512 C C . GLY B 1 183 ? 6.992 -34.562 7.168 1 71.06 183 GLY B C 1
ATOM 4513 O O . GLY B 1 183 ? 6.59 -35.031 6.105 1 71.06 183 GLY B O 1
ATOM 4514 N N . GLU B 1 184 ? 6.812 -33.375 7.52 1 74.12 184 GLU B N 1
ATOM 4515 C CA . GLU B 1 184 ? 6.051 -32.5 6.617 1 74.12 184 GLU B CA 1
ATOM 4516 C C . GLU B 1 184 ? 6.918 -32 5.465 1 74.12 184 GLU B C 1
ATOM 4518 O O . GLU B 1 184 ? 6.441 -31.891 4.336 1 74.12 184 GLU B O 1
ATOM 4523 N N . ALA B 1 185 ? 8.164 -31.812 5.754 1 77.44 185 ALA B N 1
ATOM 4524 C CA . ALA B 1 185 ? 9.102 -31.453 4.699 1 77.44 185 ALA B CA 1
ATOM 4525 C C . ALA B 1 185 ? 9.898 -32.656 4.227 1 77.44 185 ALA B C 1
ATOM 4527 O O . ALA B 1 185 ? 10.117 -33.594 4.992 1 77.44 185 ALA B O 1
ATOM 4528 N N . GLY B 1 186 ? 10.203 -32.656 2.92 1 78.69 186 GLY B N 1
ATOM 4529 C CA . GLY B 1 186 ? 10.961 -33.781 2.396 1 78.69 186 GLY B CA 1
ATOM 4530 C C . GLY B 1 186 ? 11.398 -33.594 0.956 1 78.69 186 GLY B C 1
ATOM 4531 O O . GLY B 1 186 ? 11.094 -32.562 0.344 1 78.69 186 GLY B O 1
ATOM 4532 N N . GLN B 1 187 ? 12.203 -34.5 0.609 1 77.94 187 GLN B N 1
ATOM 4533 C CA . GLN B 1 187 ? 12.695 -34.531 -0.763 1 77.94 187 GLN B CA 1
ATOM 4534 C C . GLN B 1 187 ? 12.438 -35.875 -1.425 1 77.94 187 GLN B C 1
ATOM 4536 O O . GLN B 1 187 ? 12.344 -36.906 -0.745 1 77.94 187 GLN B O 1
ATOM 4541 N N . MET B 1 188 ? 12.109 -35.719 -2.676 1 75.94 188 MET B N 1
ATOM 4542 C CA . MET B 1 188 ? 11.961 -36.938 -3.453 1 75.94 188 MET B CA 1
ATOM 4543 C C . MET B 1 188 ? 12.969 -36.969 -4.598 1 75.94 188 MET B C 1
ATOM 4545 O O . MET B 1 188 ? 13.289 -35.938 -5.188 1 75.94 188 MET B O 1
ATOM 4549 N N . TRP B 1 189 ? 13.492 -38.125 -4.82 1 72.31 189 TRP B N 1
ATOM 4550 C CA . TRP B 1 189 ? 14.414 -38.344 -5.93 1 72.31 189 TRP B CA 1
ATOM 4551 C C . TRP B 1 189 ? 14.164 -39.688 -6.582 1 72.31 189 TRP B C 1
ATOM 4553 O O . TRP B 1 189 ? 13.5 -40.562 -6.008 1 72.31 189 TRP B O 1
ATOM 4563 N N . ASN B 1 190 ? 14.508 -39.719 -7.871 1 70.31 190 ASN B N 1
ATOM 4564 C CA . ASN B 1 190 ? 14.43 -41 -8.578 1 70.31 190 ASN B CA 1
ATOM 4565 C C . ASN B 1 190 ? 15.781 -41.719 -8.586 1 70.31 190 ASN B C 1
ATOM 4567 O O . ASN B 1 190 ? 16.734 -41.25 -9.188 1 70.31 190 ASN B O 1
ATOM 4571 N 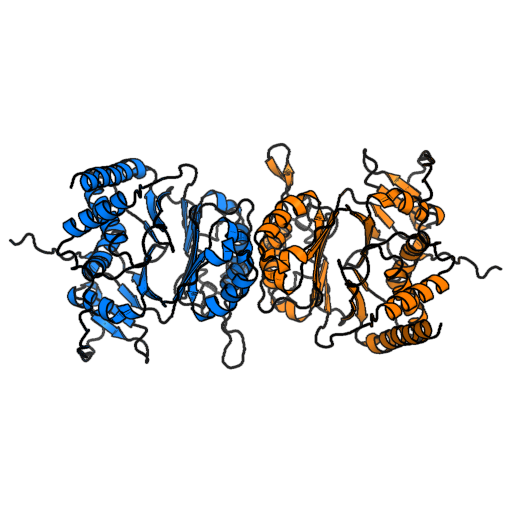N . PRO B 1 191 ? 15.875 -42.812 -7.887 1 67.62 191 PRO B N 1
ATOM 4572 C CA . PRO B 1 191 ? 17.141 -43.562 -7.793 1 67.62 191 PRO B CA 1
ATOM 4573 C C . PRO B 1 191 ? 17.656 -44 -9.156 1 67.62 191 PRO B C 1
ATOM 4575 O O . PRO B 1 191 ? 18.859 -44.281 -9.297 1 67.62 191 PRO B O 1
ATOM 4578 N N . ALA B 1 192 ? 16.766 -44.094 -10.117 1 61.34 192 ALA B N 1
ATOM 4579 C CA . ALA B 1 192 ? 17.188 -44.531 -11.445 1 61.34 192 ALA B CA 1
ATOM 4580 C C . ALA B 1 192 ? 17.844 -43.406 -12.219 1 61.34 192 ALA B C 1
ATOM 4582 O O . ALA B 1 192 ? 18.406 -43.625 -13.289 1 61.34 192 ALA B O 1
ATOM 4583 N N . SER B 1 193 ? 17.797 -42.188 -11.586 1 61.59 193 SER B N 1
ATOM 4584 C CA . SER B 1 193 ? 18.422 -41.062 -12.25 1 61.59 193 SER B CA 1
ATOM 4585 C C . SER B 1 193 ? 19.938 -41.188 -12.273 1 61.59 193 SER B C 1
ATOM 4587 O O . SER B 1 193 ? 20.547 -41.531 -11.258 1 61.59 193 SER B O 1
ATOM 4589 N N . PRO B 1 194 ? 20.562 -41.219 -13.469 1 53.72 194 PRO B N 1
ATOM 4590 C CA . PRO B 1 194 ? 22.031 -41.312 -13.523 1 53.72 194 PRO B CA 1
ATOM 4591 C C . PRO B 1 194 ? 22.719 -40.219 -12.695 1 53.72 194 PRO B C 1
ATOM 4593 O O . PRO B 1 194 ? 23.922 -40.344 -12.406 1 53.72 194 PRO B O 1
ATOM 4596 N N . LEU B 1 195 ? 22.016 -39.125 -12.516 1 52.03 195 LEU B N 1
ATOM 4597 C CA . LEU B 1 195 ? 22.656 -38.062 -11.773 1 52.03 195 LEU B CA 1
ATOM 4598 C C . LEU B 1 195 ? 22.719 -38.375 -10.281 1 52.03 195 LEU B C 1
ATOM 4600 O O . LEU B 1 195 ? 23.391 -37.688 -9.516 1 52.03 195 LEU B O 1
ATOM 4604 N N . THR B 1 196 ? 21.844 -39.219 -9.844 1 48.88 196 THR B N 1
ATOM 4605 C CA . THR B 1 196 ? 21.859 -39.562 -8.43 1 48.88 196 THR B CA 1
ATOM 4606 C C . THR B 1 196 ? 23.031 -40.5 -8.109 1 48.88 196 THR B C 1
ATOM 4608 O O . THR B 1 196 ? 23.109 -41.062 -7.02 1 48.88 196 THR B O 1
ATOM 4611 N N . SER B 1 197 ? 23.906 -40.844 -9.07 1 37.53 197 SER B N 1
ATOM 4612 C CA . SER B 1 197 ? 24.875 -41.875 -8.695 1 37.53 197 SER B CA 1
ATOM 4613 C C . SER B 1 197 ? 25.531 -41.531 -7.355 1 37.53 197 SER B C 1
ATOM 4615 O O . SER B 1 197 ? 26.359 -42.312 -6.855 1 37.53 197 SER B O 1
ATOM 4617 N N . SER B 1 198 ? 25.969 -40.312 -7.043 1 35.25 198 SER B N 1
ATOM 4618 C CA . SER B 1 198 ? 27.031 -40.5 -6.07 1 35.25 198 SER B CA 1
ATOM 4619 C C . SER B 1 198 ? 26.484 -40.938 -4.719 1 35.25 198 SER B C 1
ATOM 4621 O O . SER B 1 198 ? 27.203 -41.562 -3.928 1 35.25 198 SER B O 1
ATOM 4623 N N . HIS B 1 199 ? 25.562 -40.062 -3.975 1 33.25 199 HIS B N 1
ATOM 4624 C CA . HIS B 1 199 ? 25.875 -40.219 -2.559 1 33.25 199 HIS B CA 1
ATOM 4625 C C . HIS B 1 199 ? 25.25 -41.5 -1.998 1 33.25 199 HIS B C 1
ATOM 4627 O O . HIS B 1 199 ? 25.953 -42.406 -1.557 1 33.25 199 HIS B O 1
ATOM 4633 N N . HIS B 1 200 ? 24.422 -41.281 -0.724 1 32.44 200 HIS B N 1
ATOM 4634 C CA . HIS B 1 200 ? 24.328 -42.094 0.497 1 32.44 200 HIS B CA 1
ATOM 4635 C C . HIS B 1 200 ? 23.203 -43.094 0.415 1 32.44 200 HIS B C 1
ATOM 4637 O O . HIS B 1 200 ? 22.094 -42.781 -0.031 1 32.44 200 HIS B O 1
ATOM 4643 N N . LYS B 1 201 ? 23.391 -44.406 0.49 1 32.19 201 LYS B N 1
ATOM 4644 C CA . LYS B 1 201 ? 22.688 -45.688 0.612 1 32.19 201 LYS B CA 1
ATOM 4645 C C . LYS B 1 201 ? 21.797 -45.688 1.849 1 32.19 201 LYS B C 1
ATOM 4647 O O . LYS B 1 201 ? 21.953 -46.531 2.729 1 32.19 201 LYS B O 1
ATOM 4652 N N . ARG B 1 202 ? 21.297 -44.594 2.598 1 31.17 202 ARG B N 1
ATOM 4653 C CA . ARG B 1 202 ? 20.719 -45.219 3.789 1 31.17 202 ARG B CA 1
ATOM 4654 C C . ARG B 1 202 ? 19.391 -45.906 3.471 1 31.17 202 ARG B C 1
ATOM 4656 O O . ARG B 1 202 ? 18.609 -45.406 2.668 1 31.17 202 ARG B O 1
ATOM 4663 N N . PRO B 1 203 ? 19 -47.125 3.963 1 28.73 203 PRO B N 1
ATOM 4664 C CA . PRO B 1 203 ? 17.828 -48 3.832 1 28.73 203 PRO B CA 1
ATOM 4665 C C . PRO B 1 203 ? 16.562 -47.406 4.418 1 28.73 203 PRO B C 1
ATOM 4667 O O . PRO B 1 203 ? 16.5 -47.094 5.617 1 28.73 203 PRO B O 1
ATOM 4670 N N . GLY B 1 204 ? 15.945 -46.375 3.945 1 26.45 204 GLY B N 1
ATOM 4671 C CA . GLY B 1 204 ? 14.758 -45.875 4.605 1 26.45 204 GLY B CA 1
ATOM 4672 C C . GLY B 1 204 ? 13.609 -46.844 4.633 1 26.45 204 GLY B C 1
ATOM 4673 O O . GLY B 1 204 ? 13.477 -47.688 3.738 1 26.45 204 GLY B O 1
ATOM 4674 N N . SER B 1 205 ? 12.992 -47.125 5.812 1 27.53 205 SER B N 1
ATOM 4675 C CA . SER B 1 205 ? 11.867 -47.969 6.254 1 27.53 205 SER B CA 1
ATOM 4676 C C . SER B 1 205 ? 10.57 -47.531 5.574 1 27.53 205 SER B C 1
ATOM 4678 O O . SER B 1 205 ? 10.227 -46.344 5.57 1 27.53 205 SER B O 1
ATOM 4680 N N . ALA B 1 206 ? 10.008 -48.312 4.656 1 29.3 206 ALA B N 1
ATOM 4681 C CA . ALA B 1 206 ? 8.758 -48.25 3.9 1 29.3 206 ALA B CA 1
ATOM 4682 C C . ALA B 1 206 ? 7.551 -48.281 4.832 1 29.3 206 ALA B C 1
ATOM 4684 O O . ALA B 1 206 ? 7.227 -49.281 5.43 1 29.3 206 ALA B O 1
ATOM 4685 N N . SER B 1 207 ? 7.176 -47.25 5.668 1 28.38 207 SER B N 1
ATOM 4686 C CA . SER B 1 207 ? 5.898 -47.375 6.367 1 28.38 207 SER B CA 1
ATOM 4687 C C . SER B 1 207 ? 4.73 -47.344 5.387 1 28.38 207 SER B C 1
ATOM 4689 O O . SER B 1 207 ? 4.652 -46.469 4.531 1 28.38 207 SER B O 1
ATOM 4691 N N . SER B 1 208 ? 3.998 -48.438 5.129 1 26.27 208 SER B N 1
ATOM 4692 C CA . SER B 1 208 ? 2.807 -48.75 4.344 1 26.27 208 SER B CA 1
ATOM 4693 C C . SER B 1 208 ? 1.595 -47.969 4.848 1 26.27 208 SER B C 1
ATOM 4695 O O . SER B 1 208 ? 1.129 -48.188 5.965 1 26.27 208 SER B O 1
ATOM 4697 N N . PHE B 1 209 ? 1.413 -46.719 4.594 1 26.88 209 PHE B N 1
ATOM 4698 C CA . PHE B 1 209 ? 0.188 -46.031 4.984 1 26.88 209 PHE B CA 1
ATOM 4699 C C . PHE B 1 209 ? -1.003 -46.562 4.188 1 26.88 209 PHE B C 1
ATOM 4701 O O . PHE B 1 209 ? -0.92 -46.688 2.965 1 26.88 209 PHE B O 1
ATOM 4708 N N . ASP B 1 210 ? -1.977 -47.219 4.73 1 26.16 210 ASP B N 1
ATOM 4709 C CA . ASP B 1 210 ? -3.262 -47.75 4.293 1 26.16 210 ASP B CA 1
ATOM 4710 C C . ASP B 1 210 ? -4.207 -46.625 3.867 1 26.16 210 ASP B C 1
ATOM 4712 O O . ASP B 1 210 ? -4.609 -45.812 4.691 1 26.16 210 ASP B O 1
ATOM 4716 N N . PHE B 1 211 ? -4.098 -46.062 2.697 1 27.28 211 PHE B N 1
ATOM 4717 C CA . PHE B 1 211 ? -4.902 -44.938 2.209 1 27.28 211 PHE B CA 1
ATOM 4718 C C . PHE B 1 211 ? -6.324 -45.375 1.899 1 27.28 211 PHE B C 1
ATOM 4720 O O . PHE B 1 211 ? -6.527 -46.438 1.278 1 27.28 211 PHE B O 1
ATOM 4727 N N . THR B 1 212 ? -7.305 -45.062 2.664 1 28.25 212 THR B N 1
ATOM 4728 C CA . THR B 1 212 ? -8.734 -45.25 2.463 1 28.25 212 THR B CA 1
ATOM 4729 C C . THR B 1 212 ? -9.188 -44.656 1.132 1 28.25 212 THR B C 1
ATOM 4731 O O . THR B 1 212 ? -8.781 -43.562 0.774 1 28.25 212 THR B O 1
ATOM 4734 N N . ASN B 1 213 ? -9.805 -45.375 0.16 1 29.3 213 ASN B N 1
ATOM 4735 C CA . ASN B 1 213 ? -10.305 -45.25 -1.205 1 29.3 213 ASN B CA 1
ATOM 4736 C C . ASN B 1 213 ? -11.453 -44.25 -1.3 1 29.3 213 ASN B C 1
ATOM 4738 O O . ASN B 1 213 ? -12.555 -44.5 -0.822 1 29.3 213 ASN B O 1
ATOM 4742 N N . ILE B 1 214 ? -11.328 -43 -1.093 1 31.11 214 ILE B N 1
ATOM 4743 C CA . ILE B 1 214 ? -12.516 -42.188 -1.315 1 31.11 214 ILE B CA 1
ATOM 4744 C C . ILE B 1 214 ? -12.953 -42.312 -2.773 1 31.11 214 ILE B C 1
ATOM 4746 O O . ILE B 1 214 ? -12.125 -42.25 -3.684 1 31.11 214 ILE B O 1
ATOM 4750 N N . VAL B 1 215 ? -14.227 -42.625 -3.068 1 35.47 215 VAL B N 1
ATOM 4751 C CA . VAL B 1 215 ? -15.062 -42.969 -4.211 1 35.47 215 VAL B CA 1
ATOM 4752 C C . VAL B 1 215 ? -15.094 -41.812 -5.211 1 35.47 215 VAL B C 1
ATOM 4754 O O . VAL B 1 215 ? -15.812 -40.844 -5.02 1 35.47 215 VAL B O 1
ATOM 4757 N N . SER B 1 216 ? -14.109 -40.969 -5.367 1 35.16 216 SER B N 1
ATOM 4758 C CA . SER B 1 216 ? -14.344 -39.906 -6.348 1 35.16 216 SER B CA 1
ATOM 4759 C C . SER B 1 216 ? -14.477 -40.5 -7.754 1 35.16 216 SER B C 1
ATOM 4761 O O . SER B 1 216 ? -14.125 -41.656 -7.992 1 35.16 216 SER B O 1
ATOM 4763 N N . THR B 1 217 ? -14.922 -39.781 -8.812 1 40.16 217 THR B N 1
ATOM 4764 C CA . THR B 1 217 ? -15.055 -40.125 -10.219 1 40.16 217 THR B CA 1
ATOM 4765 C C . THR B 1 217 ? -13.844 -40.906 -10.711 1 40.16 217 THR B C 1
ATOM 4767 O O . THR B 1 217 ? -12.719 -40.656 -10.289 1 40.16 217 THR B O 1
ATOM 4770 N N . PRO B 1 218 ? -14.062 -42.062 -11.32 1 40.53 218 PRO B N 1
ATOM 4771 C CA . PRO B 1 218 ? -12.977 -42.969 -11.664 1 40.53 218 PRO B CA 1
ATOM 4772 C C . PRO B 1 218 ? -11.812 -42.281 -12.367 1 40.53 218 PRO B C 1
ATOM 4774 O O . PRO B 1 218 ? -12.031 -41.375 -13.156 1 40.53 218 PRO B O 1
ATOM 4777 N N . PRO B 1 219 ? -10.68 -42.25 -11.852 1 49.88 219 PRO B N 1
ATOM 4778 C CA . PRO B 1 219 ? -9.477 -41.625 -12.414 1 49.88 219 PRO B CA 1
ATOM 4779 C C . PRO B 1 219 ? -9.211 -42.062 -13.859 1 49.88 219 PRO B C 1
ATOM 4781 O O . PRO B 1 219 ? -9.602 -43.156 -14.258 1 49.88 219 PRO B O 1
ATOM 4784 N N . PRO B 1 220 ? -9.125 -41.156 -14.844 1 52.91 220 PRO B N 1
ATOM 4785 C CA . PRO B 1 220 ? -8.742 -41.5 -16.203 1 52.91 220 PRO B CA 1
ATOM 4786 C C . PRO B 1 220 ? -7.59 -42.5 -16.25 1 52.91 220 PRO B C 1
ATOM 4788 O O . PRO B 1 220 ? -6.754 -42.531 -15.352 1 52.91 220 PRO B O 1
ATOM 4791 N N . THR B 1 221 ? -7.664 -43.438 -17.219 1 59.44 221 THR B N 1
ATOM 4792 C CA . THR B 1 221 ? -6.727 -44.562 -17.297 1 59.44 221 THR B CA 1
ATOM 4793 C C . THR B 1 221 ? -5.547 -44.219 -18.203 1 59.44 221 THR B C 1
ATOM 4795 O O . THR B 1 221 ? -4.484 -44.844 -18.109 1 59.44 221 THR B O 1
ATOM 4798 N N . SER B 1 222 ? -5.773 -43.062 -19.172 1 74.31 222 SER B N 1
ATOM 4799 C CA . SER B 1 222 ? -4.699 -42.688 -20.094 1 74.31 222 SER B CA 1
ATOM 4800 C C . SER B 1 222 ? -4.645 -41.188 -20.281 1 74.31 222 SER B C 1
ATOM 4802 O O . SER B 1 222 ? -5.582 -40.469 -19.922 1 74.31 222 SER B O 1
ATOM 4804 N N . ILE B 1 223 ? -3.555 -40.719 -20.781 1 75.94 223 ILE B N 1
ATOM 4805 C CA . ILE B 1 223 ? -3.34 -39.312 -21.047 1 75.94 223 ILE B CA 1
ATOM 4806 C C . ILE B 1 223 ? -4.344 -38.812 -22.094 1 75.94 223 ILE B C 1
ATOM 4808 O O . ILE B 1 223 ? -4.879 -37.719 -21.984 1 75.94 223 ILE B O 1
ATOM 4812 N N . SER B 1 224 ? -4.625 -39.594 -23.016 1 79.69 224 SER B N 1
ATOM 4813 C CA . SER B 1 224 ? -5.559 -39.219 -24.078 1 79.69 224 SER B CA 1
ATOM 4814 C C . SER B 1 224 ? -6.973 -39.062 -23.531 1 79.69 224 SER B C 1
ATOM 4816 O O . SER B 1 224 ? -7.68 -38.125 -23.922 1 79.69 224 SER B O 1
ATOM 4818 N N . GLU B 1 225 ? -7.281 -39.906 -22.672 1 82.31 225 GLU B N 1
ATOM 4819 C CA . GLU B 1 225 ? -8.602 -39.812 -22.047 1 82.31 225 GLU B CA 1
ATOM 4820 C C . GLU B 1 225 ? -8.703 -38.562 -21.188 1 82.31 225 GLU B C 1
ATOM 4822 O O . GLU B 1 225 ? -9.742 -37.906 -21.156 1 82.31 225 GLU B O 1
ATOM 4827 N N . LEU B 1 226 ? -7.66 -38.406 -20.531 1 82.94 226 LEU B N 1
ATOM 4828 C CA . LEU B 1 226 ? -7.621 -37.219 -19.672 1 82.94 226 LEU B CA 1
ATOM 4829 C C . LEU B 1 226 ? -7.77 -35.938 -20.5 1 82.94 226 LEU B C 1
ATOM 4831 O O . LEU B 1 226 ? -8.469 -35 -20.078 1 82.94 226 LEU B O 1
ATOM 4835 N N . GLN B 1 227 ? -7.113 -35.875 -21.578 1 85.19 227 GLN B N 1
ATOM 4836 C CA . GLN B 1 227 ? -7.211 -34.75 -22.484 1 85.19 227 GLN B CA 1
ATOM 4837 C C . GLN B 1 227 ? -8.648 -34.531 -22.938 1 85.19 227 GLN B C 1
ATOM 4839 O O . GLN B 1 227 ? -9.156 -33.406 -22.891 1 85.19 227 GLN B O 1
ATOM 4844 N N . SER B 1 228 ? -9.234 -35.594 -23.375 1 85.94 228 SER B N 1
ATOM 4845 C CA . SER B 1 228 ? -10.609 -35.5 -23.859 1 85.94 228 SER B CA 1
ATOM 4846 C C . SER B 1 228 ? -11.555 -35.031 -22.766 1 85.94 228 SER B C 1
ATOM 4848 O O . SER B 1 228 ? -12.422 -34.188 -23 1 85.94 228 SER B O 1
ATOM 4850 N N . LYS B 1 229 ? -11.383 -35.594 -21.641 1 86.06 229 LYS B N 1
ATOM 4851 C CA . LYS B 1 229 ? -12.227 -35.219 -20.5 1 86.06 229 LYS B CA 1
ATOM 4852 C C . LYS B 1 229 ? -12.078 -33.75 -20.141 1 86.06 229 LYS B C 1
ATOM 4854 O O . LYS B 1 229 ? -13.055 -33.094 -19.797 1 86.06 229 LYS B O 1
ATOM 4859 N N . THR B 1 230 ? -10.875 -33.312 -20.125 1 89.06 230 THR B N 1
ATOM 4860 C CA . THR B 1 230 ? -10.594 -31.922 -19.797 1 89.06 230 THR B CA 1
ATOM 4861 C C . THR B 1 230 ? -11.297 -30.969 -20.766 1 89.06 230 THR B C 1
ATOM 4863 O O . THR B 1 230 ? -12 -30.062 -20.328 1 89.06 230 THR B O 1
ATOM 4866 N N . PHE B 1 231 ? -11.211 -31.188 -22 1 90.25 231 PHE B N 1
ATOM 4867 C CA . PHE B 1 231 ? -11.773 -30.266 -22.984 1 90.25 231 PHE B CA 1
ATOM 4868 C C . PHE B 1 231 ? -13.289 -30.406 -23.062 1 90.25 231 PHE B C 1
ATOM 4870 O O . PHE B 1 231 ? -13.984 -29.453 -23.406 1 90.25 231 PHE B O 1
ATOM 4877 N N . GLN B 1 232 ? -13.781 -31.578 -22.75 1 89.25 232 GLN B N 1
ATOM 4878 C CA . GLN B 1 232 ? -15.219 -31.719 -22.609 1 89.25 232 GLN B CA 1
ATOM 4879 C C . GLN B 1 232 ? -15.75 -30.891 -21.438 1 89.25 232 GLN B C 1
ATOM 4881 O O . GLN B 1 232 ? -16.812 -30.266 -21.547 1 89.25 232 GLN B O 1
ATOM 4886 N N . LEU B 1 233 ? -14.984 -31.016 -20.375 1 89.19 233 LEU B N 1
ATOM 4887 C CA . LEU B 1 233 ? -15.336 -30.219 -19.188 1 89.19 233 LEU B CA 1
ATOM 4888 C C . LEU B 1 233 ? -15.328 -28.734 -19.516 1 89.19 233 LEU B C 1
ATOM 4890 O O . LEU B 1 233 ? -16.25 -28.016 -19.141 1 89.19 233 LEU B O 1
ATOM 4894 N N . LEU B 1 234 ? -14.328 -28.281 -20.172 1 90.94 234 LEU B N 1
ATOM 4895 C CA . LEU B 1 234 ? -14.227 -26.875 -20.547 1 90.94 234 LEU B CA 1
ATOM 4896 C C . LEU B 1 234 ? -15.359 -26.469 -21.484 1 90.94 234 LEU B C 1
ATOM 4898 O O . LEU B 1 234 ? -15.953 -25.406 -21.328 1 90.94 234 LEU B O 1
ATOM 4902 N N . ALA B 1 235 ? -15.664 -27.312 -22.406 1 89.25 235 ALA B N 1
ATOM 4903 C CA . ALA B 1 235 ? -16.719 -27.047 -23.359 1 89.25 235 ALA B CA 1
ATOM 4904 C C . ALA B 1 235 ? -18.078 -26.984 -22.672 1 89.25 235 ALA B C 1
ATOM 4906 O O . ALA B 1 235 ? -18.906 -26.109 -22.984 1 89.25 235 ALA B O 1
ATOM 4907 N N . ARG B 1 236 ? -18.297 -27.875 -21.812 1 89.94 236 ARG B N 1
ATOM 4908 C CA . ARG B 1 236 ? -19.562 -27.938 -21.094 1 89.94 236 ARG B CA 1
ATOM 4909 C C . ARG B 1 236 ? -19.812 -26.641 -20.312 1 89.94 236 ARG B C 1
ATOM 4911 O O . ARG B 1 236 ? -20.953 -26.219 -20.172 1 89.94 236 ARG B O 1
ATOM 4918 N N . HIS B 1 237 ? -18.781 -26.094 -19.891 1 91.88 237 HIS B N 1
ATOM 4919 C CA . HIS B 1 237 ? -18.906 -24.875 -19.094 1 91.88 237 HIS B CA 1
ATOM 4920 C C . HIS B 1 237 ? -18.609 -23.625 -19.922 1 91.88 237 HIS B C 1
ATOM 4922 O O . HIS B 1 237 ? -18.406 -22.547 -19.375 1 91.88 237 HIS B O 1
ATOM 4928 N N . LYS B 1 238 ? -18.453 -23.781 -21.188 1 91.06 238 LYS B N 1
ATOM 4929 C CA . LYS B 1 238 ? -18.281 -22.703 -22.156 1 91.06 238 LYS B CA 1
ATOM 4930 C C . LYS B 1 238 ? -17.016 -21.906 -21.859 1 91.06 238 LYS B C 1
ATOM 4932 O O . LYS B 1 238 ? -17.031 -20.672 -21.891 1 91.06 238 LYS B O 1
ATOM 4937 N N . ILE B 1 239 ? -16.047 -22.594 -21.438 1 92.69 239 ILE B N 1
ATOM 4938 C CA . ILE B 1 239 ? -14.758 -21.969 -21.188 1 92.69 239 ILE B CA 1
ATOM 4939 C C . ILE B 1 239 ? -13.898 -22.031 -22.438 1 92.69 239 ILE B C 1
ATOM 4941 O O . ILE B 1 239 ? -13.578 -23.125 -22.922 1 92.69 239 ILE B O 1
ATOM 4945 N N . THR B 1 240 ? -13.547 -20.875 -23 1 91.75 240 THR B N 1
ATOM 4946 C CA . THR B 1 240 ? -12.719 -20.797 -24.203 1 91.75 240 THR B CA 1
ATOM 4947 C C . THR B 1 240 ? -11.43 -20.047 -23.922 1 91.75 240 THR B C 1
ATOM 4949 O O . THR B 1 240 ? -11.43 -19.047 -23.203 1 91.75 240 THR B O 1
ATOM 4952 N N . PRO B 1 241 ? -10.375 -20.625 -24.469 1 93.38 241 PRO B N 1
ATOM 4953 C CA . PRO B 1 241 ? -9.117 -19.875 -24.328 1 93.38 241 PRO B CA 1
ATOM 4954 C C . PRO B 1 241 ? -9.18 -18.484 -24.938 1 93.38 241 PRO B C 1
ATOM 4956 O O . PRO B 1 241 ? -9.734 -18.297 -26.016 1 93.38 241 PRO B O 1
ATOM 4959 N N . SER B 1 242 ? -8.695 -17.547 -24.188 1 94.75 242 SER B N 1
ATOM 4960 C CA . SER B 1 242 ? -8.711 -16.156 -24.641 1 94.75 242 SER B CA 1
ATOM 4961 C C . SER B 1 242 ? -7.363 -15.484 -24.438 1 94.75 242 SER B C 1
ATOM 4963 O O . SER B 1 242 ? -6.613 -15.852 -23.531 1 94.75 242 SER B O 1
ATOM 4965 N N . VAL B 1 243 ? -7.09 -14.594 -25.391 1 95.06 243 VAL B N 1
ATOM 4966 C CA . VAL B 1 243 ? -5.836 -13.844 -25.312 1 95.06 243 VAL B CA 1
ATOM 4967 C C . VAL B 1 243 ? -6.121 -12.352 -25.406 1 95.06 243 VAL B C 1
ATOM 4969 O O . VAL B 1 243 ? -6.945 -11.914 -26.219 1 95.06 243 VAL B O 1
ATOM 4972 N N . ASP B 1 244 ? -5.594 -11.594 -24.484 1 94.38 244 ASP B N 1
ATOM 4973 C CA . ASP B 1 244 ? -5.566 -10.141 -24.594 1 94.38 244 ASP B CA 1
ATOM 4974 C C . ASP B 1 244 ? -4.293 -9.664 -25.297 1 94.38 244 ASP B C 1
ATOM 4976 O O . ASP B 1 244 ? -3.215 -9.656 -24.703 1 94.38 244 ASP B O 1
ATOM 4980 N N . PRO B 1 245 ? -4.383 -9.273 -26.5 1 92.31 245 PRO B N 1
ATOM 4981 C CA . PRO B 1 245 ? -3.191 -8.945 -27.297 1 92.31 245 PRO B CA 1
ATOM 4982 C C . PRO B 1 245 ? -2.48 -7.688 -26.781 1 92.31 245 PRO B C 1
ATOM 4984 O O . PRO B 1 245 ? -1.338 -7.426 -27.172 1 92.31 245 PRO B O 1
ATOM 4987 N N . SER B 1 246 ? -3.117 -6.945 -25.938 1 93.56 246 SER B N 1
ATOM 4988 C CA . SER B 1 246 ? -2.508 -5.715 -25.438 1 93.56 246 SER B CA 1
ATOM 4989 C C . SER B 1 246 ? -1.498 -6.004 -24.328 1 93.56 246 SER B C 1
ATOM 4991 O O . SER B 1 246 ? -0.704 -5.137 -23.969 1 93.56 246 SER B O 1
ATOM 4993 N N . ILE B 1 247 ? -1.509 -7.195 -23.859 1 96.19 247 ILE B N 1
ATOM 4994 C CA . ILE B 1 247 ? -0.64 -7.539 -22.75 1 96.19 247 ILE B CA 1
ATOM 4995 C C . ILE B 1 247 ? 0.556 -8.344 -23.25 1 96.19 247 ILE B C 1
ATOM 4997 O O . ILE B 1 247 ? 0.392 -9.445 -23.781 1 96.19 247 ILE B O 1
ATOM 5001 N N . GLU B 1 248 ? 1.699 -7.785 -23.156 1 96 248 GLU B N 1
ATOM 5002 C CA . GLU B 1 248 ? 2.955 -8.469 -23.453 1 96 248 GLU B CA 1
ATOM 5003 C C . GLU B 1 248 ? 3.727 -8.773 -22.172 1 96 248 GLU B C 1
ATOM 5005 O O . GLU B 1 248 ? 4.027 -7.871 -21.391 1 96 248 GLU B O 1
ATOM 5010 N N . LEU B 1 249 ? 4.066 -10.016 -22.047 1 96.81 249 LEU B N 1
ATOM 5011 C CA . LEU B 1 249 ? 4.641 -10.438 -20.766 1 96.81 249 LEU B CA 1
ATOM 5012 C C . LEU B 1 249 ? 6.156 -10.594 -20.875 1 96.81 249 LEU B C 1
ATOM 5014 O O . LEU B 1 249 ? 6.68 -10.828 -21.969 1 96.81 249 LEU B O 1
ATOM 5018 N N . VAL B 1 250 ? 6.812 -10.398 -19.766 1 95.31 250 VAL B N 1
ATOM 5019 C CA . VAL B 1 250 ? 8.227 -10.688 -19.578 1 95.31 250 VAL B CA 1
ATOM 5020 C C . VAL B 1 250 ? 8.43 -11.438 -18.266 1 95.31 250 VAL B C 1
ATOM 5022 O O . VAL B 1 250 ? 7.746 -11.172 -17.281 1 95.31 250 VAL B O 1
ATOM 5025 N N . THR B 1 251 ? 9.242 -12.484 -18.328 1 94.25 251 THR B N 1
ATOM 5026 C CA . THR B 1 251 ? 9.625 -13.219 -17.125 1 94.25 251 THR B CA 1
ATOM 5027 C C . THR B 1 251 ? 11.031 -12.828 -16.672 1 94.25 251 THR B C 1
ATOM 5029 O O . THR B 1 251 ? 11.977 -12.906 -17.453 1 94.25 251 THR B O 1
ATOM 5032 N N . CYS B 1 252 ? 11.133 -12.32 -15.391 1 94.56 252 CYS B N 1
ATOM 5033 C CA . CYS B 1 252 ? 12.414 -11.852 -14.867 1 94.56 252 CYS B CA 1
ATOM 5034 C C . CYS B 1 252 ? 12.617 -12.312 -13.43 1 94.56 252 CYS B C 1
ATOM 5036 O O . CYS B 1 252 ? 11.734 -12.938 -12.844 1 94.56 252 CYS B O 1
ATOM 5038 N N . ALA B 1 253 ? 13.859 -12.156 -12.961 1 93.62 253 ALA B N 1
ATOM 5039 C CA . ALA B 1 253 ? 14.211 -12.5 -11.586 1 93.62 253 ALA B CA 1
ATOM 5040 C C . ALA B 1 253 ? 15.094 -11.438 -10.953 1 93.62 253 ALA B C 1
ATOM 5042 O O . ALA B 1 253 ? 15.844 -10.742 -11.656 1 93.62 253 ALA B O 1
ATOM 5043 N N . GLY B 1 254 ? 14.914 -11.273 -9.656 1 91.44 254 GLY B N 1
ATOM 5044 C CA . GLY B 1 254 ? 15.812 -10.383 -8.945 1 91.44 254 GLY B CA 1
ATOM 5045 C C . GLY B 1 254 ? 17.25 -10.859 -8.945 1 91.44 254 GLY B C 1
ATOM 5046 O O . GLY B 1 254 ? 17.516 -12.062 -8.859 1 91.44 254 GLY B O 1
ATOM 5047 N N . ILE B 1 255 ? 18.141 -9.922 -9.016 1 83.38 255 ILE B N 1
ATOM 5048 C CA . ILE B 1 255 ? 19.547 -10.273 -9 1 83.38 255 ILE B CA 1
ATOM 5049 C C . ILE B 1 255 ? 19.938 -10.828 -7.629 1 83.38 255 ILE B C 1
ATOM 5051 O O . ILE B 1 255 ? 19.375 -10.414 -6.609 1 83.38 255 ILE B O 1
ATOM 5055 N N . LYS B 1 256 ? 20.797 -11.812 -7.715 1 74 256 LYS B N 1
ATOM 5056 C CA . LYS B 1 256 ? 21.328 -12.391 -6.488 1 74 256 LYS B CA 1
ATOM 5057 C C . LYS B 1 256 ? 22.703 -11.797 -6.152 1 74 256 LYS B C 1
ATOM 5059 O O . LYS B 1 256 ? 23.656 -11.953 -6.91 1 74 256 LYS B O 1
ATOM 5064 N N . ASP B 1 257 ? 22.641 -10.625 -5.418 1 64.62 257 ASP B N 1
ATOM 5065 C CA . ASP B 1 257 ? 23.953 -10.086 -5.07 1 64.62 257 ASP B CA 1
ATOM 5066 C C . ASP B 1 257 ? 24.734 -11.062 -4.188 1 64.62 257 ASP B C 1
ATOM 5068 O O . ASP B 1 257 ? 24.203 -11.562 -3.193 1 64.62 257 ASP B O 1
ATOM 5072 N N . SER B 1 258 ? 25.75 -11.578 -4.723 1 58.06 258 SER B N 1
ATOM 5073 C CA . SER B 1 258 ? 26.609 -12.617 -4.156 1 58.06 258 SER B CA 1
ATOM 5074 C C . SER B 1 258 ? 27.219 -12.172 -2.828 1 58.06 258 SER B C 1
ATOM 5076 O O . SER B 1 258 ? 27.469 -13 -1.954 1 58.06 258 SER B O 1
ATOM 5078 N N . THR B 1 259 ? 27.516 -10.875 -2.709 1 58.69 259 THR B N 1
ATOM 5079 C CA . THR B 1 259 ? 28.109 -10.5 -1.436 1 58.69 259 THR B CA 1
ATOM 5080 C C . THR B 1 259 ? 27.219 -9.516 -0.68 1 58.69 259 THR B C 1
ATOM 5082 O O . THR B 1 259 ? 26.656 -8.602 -1.276 1 58.69 259 THR B O 1
ATOM 5085 N N . PRO B 1 260 ? 27.031 -9.867 0.496 1 55.62 260 PRO B N 1
ATOM 5086 C CA . PRO B 1 260 ? 26.234 -8.969 1.351 1 55.62 260 PRO B CA 1
ATOM 5087 C C . PRO B 1 260 ? 26.688 -7.512 1.241 1 55.62 260 PRO B C 1
ATOM 5089 O O . PRO B 1 260 ? 25.844 -6.609 1.262 1 55.62 260 PRO B O 1
ATOM 5092 N N . CYS B 1 261 ? 27.891 -7.398 1.088 1 50.38 261 CYS B N 1
ATOM 5093 C CA . CYS B 1 261 ? 28.453 -6.051 1.028 1 50.38 261 CYS B CA 1
ATOM 5094 C C . CYS B 1 261 ? 28 -5.332 -0.234 1 50.38 261 CYS B C 1
ATOM 5096 O O . CYS B 1 261 ? 27.641 -4.148 -0.188 1 50.38 261 CYS B O 1
ATOM 5098 N N . ALA B 1 262 ? 27.969 -6.043 -1.241 1 52.56 262 ALA B N 1
ATOM 5099 C CA . ALA B 1 262 ? 27.578 -5.422 -2.504 1 52.56 262 ALA B CA 1
ATOM 5100 C C . ALA B 1 262 ? 26.094 -5.086 -2.518 1 52.56 262 ALA B C 1
ATOM 5102 O O . ALA B 1 262 ? 25.703 -4.016 -2.984 1 52.56 262 ALA B O 1
ATOM 5103 N N . SER B 1 263 ? 25.344 -5.957 -1.897 1 54 263 SER B N 1
ATOM 5104 C CA . SER B 1 263 ? 23.891 -5.766 -1.855 1 54 263 SER B CA 1
ATOM 5105 C C . SER B 1 263 ? 23.516 -4.547 -1.02 1 54 263 SER B C 1
ATOM 5107 O O . SER B 1 263 ? 22.625 -3.791 -1.383 1 54 263 SER B O 1
ATOM 5109 N N . GLU B 1 264 ? 24.25 -4.449 -0.013 1 60.28 264 GLU B N 1
ATOM 5110 C CA . GLU B 1 264 ? 24.016 -3.299 0.858 1 60.28 264 GLU B CA 1
ATOM 5111 C C . GLU B 1 264 ? 24.484 -2.006 0.206 1 60.28 264 GLU B C 1
ATOM 5113 O O . GLU B 1 264 ? 23.812 -0.978 0.284 1 60.28 264 GLU B O 1
ATOM 5118 N N . THR B 1 265 ? 25.547 -2.201 -0.424 1 61.84 265 THR B N 1
ATOM 5119 C CA . THR B 1 265 ? 26.141 -1.021 -1.048 1 61.84 265 THR B CA 1
ATOM 5120 C C . THR B 1 265 ? 25.266 -0.521 -2.191 1 61.84 265 THR B C 1
ATOM 5122 O O . THR B 1 265 ? 25.078 0.686 -2.357 1 61.84 265 THR B O 1
ATOM 5125 N N . HIS B 1 266 ? 24.703 -1.438 -2.779 1 76 266 HIS B N 1
ATOM 5126 C CA . HIS B 1 266 ? 23.922 -1.045 -3.949 1 76 266 HIS B CA 1
ATOM 5127 C C . HIS B 1 266 ? 22.438 -0.914 -3.613 1 76 266 HIS B C 1
ATOM 5129 O O . HIS B 1 266 ? 21.656 -0.448 -4.438 1 76 266 HIS B O 1
ATOM 5135 N N . PHE B 1 267 ? 22.062 -1.211 -2.453 1 86.25 267 PHE B N 1
ATOM 5136 C CA . PHE B 1 267 ? 20.672 -1.115 -1.988 1 86.25 267 PHE B CA 1
ATOM 5137 C C . PHE B 1 267 ? 19.734 -1.872 -2.918 1 86.25 267 PHE B C 1
ATOM 5139 O O . PHE B 1 267 ? 18.656 -1.385 -3.244 1 86.25 267 PHE B O 1
ATOM 5146 N N . THR B 1 268 ? 20.156 -3.072 -3.416 1 87.12 268 THR B N 1
ATOM 5147 C CA . THR B 1 268 ? 19.453 -3.852 -4.426 1 87.12 268 THR B CA 1
ATOM 5148 C C . THR B 1 268 ? 18.109 -4.332 -3.887 1 87.12 268 THR B C 1
ATOM 5150 O O . THR B 1 268 ? 17.094 -4.246 -4.578 1 87.12 268 THR B O 1
ATOM 5153 N N . GLU B 1 269 ? 18.078 -4.82 -2.717 1 87.44 269 GLU B N 1
ATOM 5154 C CA . GLU B 1 269 ? 16.828 -5.293 -2.121 1 87.44 269 GLU B CA 1
ATOM 5155 C C . GLU B 1 269 ? 15.812 -4.164 -2.006 1 87.44 269 GLU B C 1
ATOM 5157 O O . GLU B 1 269 ? 14.633 -4.355 -2.307 1 87.44 269 GLU B O 1
ATOM 5162 N N . GLY B 1 270 ? 16.359 -3.029 -1.533 1 90.5 270 GLY B N 1
ATOM 5163 C CA . GLY B 1 270 ? 15.477 -1.877 -1.414 1 90.5 270 GLY B CA 1
ATOM 5164 C C . GLY B 1 270 ? 14.914 -1.415 -2.744 1 90.5 270 GLY B C 1
ATOM 5165 O O . GLY B 1 270 ? 13.742 -1.056 -2.836 1 90.5 270 GLY B O 1
ATOM 5166 N N . LYS B 1 271 ? 15.742 -1.453 -3.709 1 92.81 271 LYS B N 1
ATOM 5167 C CA . LYS B 1 271 ? 15.312 -1.07 -5.051 1 92.81 271 LYS B CA 1
ATOM 5168 C C . LYS B 1 271 ? 14.234 -2.018 -5.574 1 92.81 271 LYS B C 1
ATOM 5170 O O . LYS B 1 271 ? 13.266 -1.582 -6.195 1 92.81 271 LYS B O 1
ATOM 5175 N N . LEU B 1 272 ? 14.422 -3.262 -5.305 1 93.31 272 LEU B N 1
ATOM 5176 C CA . LEU B 1 272 ? 13.445 -4.254 -5.727 1 93.31 272 LEU B CA 1
ATOM 5177 C C . LEU B 1 272 ? 12.117 -4.047 -5.008 1 93.31 272 LEU B C 1
ATOM 5179 O O . LEU B 1 272 ? 11.055 -4.062 -5.641 1 93.31 272 LEU B O 1
ATOM 5183 N N . GLN B 1 273 ? 12.188 -3.824 -3.727 1 93.94 273 GLN B N 1
ATOM 5184 C CA . GLN B 1 273 ? 10.984 -3.607 -2.932 1 93.94 273 GLN B CA 1
ATOM 5185 C C . GLN B 1 273 ? 10.234 -2.363 -3.398 1 93.94 273 GLN B C 1
ATOM 5187 O O . GLN B 1 273 ? 9.008 -2.369 -3.486 1 93.94 273 GLN B O 1
ATOM 5192 N N . LEU B 1 274 ? 10.969 -1.338 -3.688 1 95.25 274 LEU B N 1
ATOM 5193 C CA . LEU B 1 274 ? 10.352 -0.112 -4.176 1 95.25 274 LEU B CA 1
ATOM 5194 C C . LEU B 1 274 ? 9.68 -0.342 -5.527 1 95.25 274 LEU B C 1
ATOM 5196 O O . LEU B 1 274 ? 8.562 0.117 -5.754 1 95.25 274 LEU B O 1
ATOM 5200 N N . GLY B 1 275 ? 10.383 -1.027 -6.391 1 96.31 275 GLY B N 1
ATOM 5201 C CA . GLY B 1 275 ? 9.797 -1.355 -7.68 1 96.31 275 GLY B CA 1
ATOM 5202 C C . GLY B 1 275 ? 8.5 -2.131 -7.566 1 96.31 275 GLY B C 1
ATOM 5203 O O . GLY B 1 275 ? 7.508 -1.8 -8.227 1 96.31 275 GLY B O 1
ATOM 5204 N N . LEU B 1 276 ? 8.5 -3.129 -6.707 1 96.75 276 LEU B N 1
ATOM 5205 C CA . LEU B 1 276 ? 7.301 -3.926 -6.473 1 96.75 276 LEU B CA 1
ATOM 5206 C C . LEU B 1 276 ? 6.168 -3.059 -5.938 1 96.75 276 LEU B C 1
ATOM 5208 O O . LEU B 1 276 ? 5.02 -3.191 -6.367 1 96.75 276 LEU B O 1
ATOM 5212 N N . THR B 1 277 ? 6.512 -2.201 -5.027 1 97.75 277 THR B N 1
ATOM 5213 C CA . THR B 1 277 ? 5.52 -1.311 -4.43 1 97.75 277 THR B CA 1
ATOM 5214 C C . THR B 1 277 ? 4.91 -0.397 -5.488 1 97.75 277 THR B C 1
ATOM 5216 O O . THR B 1 277 ? 3.691 -0.214 -5.527 1 97.75 277 THR B O 1
ATOM 5219 N N . LYS B 1 278 ? 5.746 0.161 -6.305 1 97 278 LYS B N 1
ATOM 5220 C CA . LYS B 1 278 ? 5.266 1.062 -7.348 1 97 278 LYS B CA 1
ATOM 5221 C C . LYS B 1 278 ? 4.375 0.325 -8.344 1 97 278 LYS B C 1
ATOM 5223 O O . LYS B 1 278 ? 3.393 0.88 -8.836 1 97 278 LYS B O 1
ATOM 5228 N N . VAL B 1 279 ? 4.707 -0.92 -8.609 1 97.69 279 VAL B N 1
ATOM 5229 C CA . VAL B 1 279 ? 3.881 -1.724 -9.508 1 97.69 279 VAL B CA 1
ATOM 5230 C C . VAL B 1 279 ? 2.51 -1.956 -8.875 1 97.69 279 VAL B C 1
ATOM 5232 O O . VAL B 1 279 ? 1.479 -1.75 -9.516 1 97.69 279 VAL B O 1
ATOM 5235 N N . LEU B 1 280 ? 2.514 -2.301 -7.613 1 98 280 LEU B N 1
ATOM 5236 C CA . LEU B 1 280 ? 1.284 -2.689 -6.934 1 98 280 LEU B CA 1
ATOM 5237 C C . LEU B 1 280 ? 0.421 -1.47 -6.633 1 98 280 LEU B C 1
ATOM 5239 O O . LEU B 1 280 ? -0.768 -1.604 -6.336 1 98 280 LEU B O 1
ATOM 5243 N N . THR B 1 281 ? 1.002 -0.258 -6.695 1 97.5 281 THR B N 1
ATOM 5244 C CA . THR B 1 281 ? 0.25 0.953 -6.387 1 97.5 281 THR B CA 1
ATOM 5245 C C . THR B 1 281 ? 0.079 1.814 -7.633 1 97.5 281 THR B C 1
ATOM 5247 O O . THR B 1 281 ? -0.272 2.992 -7.539 1 97.5 281 THR B O 1
ATOM 5250 N N . SER B 1 282 ? 0.384 1.253 -8.742 1 94.31 282 SER B N 1
ATOM 5251 C CA . SER B 1 282 ? 0.221 1.989 -9.984 1 94.31 282 SER B CA 1
ATOM 5252 C C . SER B 1 282 ? -1.251 2.244 -10.289 1 94.31 282 SER B C 1
ATOM 5254 O O . SER B 1 282 ? -2.127 1.541 -9.781 1 94.31 282 SER B O 1
ATOM 5256 N N . PHE B 1 283 ? -1.476 3.357 -11.016 1 89.69 283 PHE B N 1
ATOM 5257 C CA . PHE B 1 283 ? -2.818 3.699 -11.469 1 89.69 283 PHE B CA 1
ATOM 5258 C C . PHE B 1 283 ? -2.828 3.963 -12.969 1 89.69 283 PHE B C 1
ATOM 5260 O O . PHE B 1 283 ? -2.139 4.863 -13.453 1 89.69 283 PHE B O 1
ATOM 5267 N N . PRO B 1 284 ? -3.574 3.074 -13.773 1 90.62 284 PRO B N 1
ATOM 5268 C CA . PRO B 1 284 ? -4.441 1.968 -13.367 1 90.62 284 PRO B CA 1
ATOM 5269 C C . PRO B 1 284 ? -3.658 0.764 -12.844 1 90.62 284 PRO B C 1
ATOM 5271 O O . PRO B 1 284 ? -2.445 0.675 -13.055 1 90.62 284 PRO B O 1
ATOM 5274 N N . PRO B 1 285 ? -4.402 -0.096 -12.133 1 94.31 285 PRO B N 1
ATOM 5275 C CA . PRO B 1 285 ? -3.719 -1.282 -11.609 1 94.31 285 PRO B CA 1
ATOM 5276 C C . PRO B 1 285 ? -3.107 -2.145 -12.711 1 94.31 285 PRO B C 1
ATOM 5278 O O . PRO B 1 285 ? -3.512 -2.049 -13.875 1 94.31 285 PRO B O 1
ATOM 5281 N N . PRO B 1 286 ? -2.084 -2.918 -12.328 1 96.12 286 PRO B N 1
ATOM 5282 C CA . PRO B 1 286 ? -1.459 -3.773 -13.336 1 96.12 286 PRO B CA 1
ATOM 5283 C C . PRO B 1 286 ? -2.426 -4.801 -13.922 1 96.12 286 PRO B C 1
ATOM 5285 O O . PRO B 1 286 ? -3.232 -5.379 -13.188 1 96.12 286 PRO B O 1
ATOM 5288 N N . LYS B 1 287 ? -2.297 -5.023 -15.164 1 95.81 287 LYS B N 1
ATOM 5289 C CA . LYS B 1 287 ? -3.176 -5.965 -15.859 1 95.81 287 LYS B CA 1
ATOM 5290 C C . LYS B 1 287 ? -2.711 -7.402 -15.648 1 95.81 287 LYS B C 1
ATOM 5292 O O . LYS B 1 287 ? -3.523 -8.328 -15.641 1 95.81 287 LYS B O 1
ATOM 5297 N N . PHE B 1 288 ? -1.46 -7.531 -15.625 1 98.19 288 PHE B N 1
ATOM 5298 C CA . PHE B 1 288 ? -0.893 -8.852 -15.391 1 98.19 288 PHE B CA 1
ATOM 5299 C C . PHE B 1 288 ? 0.396 -8.758 -14.586 1 98.19 288 PHE B C 1
ATOM 5301 O O . PHE B 1 288 ? 1.35 -8.102 -15.008 1 98.19 288 PHE B O 1
ATOM 5308 N N . PHE B 1 289 ? 0.438 -9.352 -13.523 1 98.44 289 PHE B N 1
ATOM 5309 C CA . PHE B 1 289 ? 1.575 -9.352 -12.609 1 98.44 289 PHE B CA 1
ATOM 5310 C C . PHE B 1 289 ? 1.571 -10.594 -11.734 1 98.44 289 PHE B C 1
ATOM 5312 O O . PHE B 1 289 ? 0.556 -10.922 -11.117 1 98.44 289 PHE B O 1
ATOM 5319 N N . SER B 1 290 ? 2.639 -11.281 -11.719 1 98.5 290 SER B N 1
ATOM 5320 C CA . SER B 1 290 ? 2.811 -12.422 -10.828 1 98.5 290 SER B CA 1
ATOM 5321 C C . SER B 1 290 ? 4.199 -12.43 -10.195 1 98.5 290 SER B C 1
ATOM 5323 O O . SER B 1 290 ? 5.207 -12.359 -10.906 1 98.5 290 SER B O 1
ATOM 5325 N N . ALA B 1 291 ? 4.266 -12.469 -8.93 1 97.94 291 ALA B N 1
ATOM 5326 C CA . ALA B 1 291 ? 5.52 -12.516 -8.188 1 97.94 291 ALA B CA 1
ATOM 5327 C C . ALA B 1 291 ? 5.57 -13.734 -7.266 1 97.94 291 ALA B C 1
ATOM 5329 O O . ALA B 1 291 ? 4.629 -13.984 -6.512 1 97.94 291 ALA B O 1
ATOM 5330 N N . THR B 1 292 ? 6.625 -14.484 -7.309 1 96.94 292 THR B N 1
ATOM 5331 C CA . THR B 1 292 ? 6.848 -15.648 -6.457 1 96.94 292 THR B CA 1
ATOM 5332 C C . THR B 1 292 ? 8.055 -15.438 -5.551 1 96.94 292 THR B C 1
ATOM 5334 O O . THR B 1 292 ? 9.141 -15.102 -6.027 1 96.94 292 THR B O 1
ATOM 5337 N N . PHE B 1 293 ? 7.836 -15.586 -4.289 1 94.5 293 PHE B N 1
ATOM 5338 C CA . PHE B 1 293 ? 8.875 -15.453 -3.271 1 94.5 293 PHE B CA 1
ATOM 5339 C C . PHE B 1 293 ? 9.109 -16.781 -2.566 1 94.5 293 PHE B C 1
ATOM 5341 O O . PHE B 1 293 ? 8.156 -17.484 -2.201 1 94.5 293 PHE B O 1
ATOM 5348 N N . THR B 1 294 ? 10.305 -17.156 -2.451 1 91.44 294 THR B N 1
ATOM 5349 C CA . THR B 1 294 ? 10.672 -18.375 -1.729 1 91.44 294 THR B CA 1
ATOM 5350 C C . THR B 1 294 ? 11.867 -18.109 -0.817 1 91.44 294 THR B C 1
ATOM 5352 O O . THR B 1 294 ? 12.5 -17.062 -0.896 1 91.44 294 THR B O 1
ATOM 5355 N N . ASP B 1 295 ? 12.188 -19.016 0.044 1 87.38 295 ASP B N 1
ATOM 5356 C CA . ASP B 1 295 ? 13.336 -18.891 0.935 1 87.38 295 ASP B CA 1
ATOM 5357 C C . ASP B 1 295 ? 14.586 -19.516 0.314 1 87.38 295 ASP B C 1
ATOM 5359 O O . ASP B 1 295 ? 15.617 -19.625 0.973 1 87.38 295 ASP B O 1
ATOM 5363 N N . ALA B 1 296 ? 14.562 -19.875 -0.973 1 83.12 296 ALA B N 1
ATOM 5364 C CA . ALA B 1 296 ? 15.68 -20.594 -1.591 1 83.12 296 ALA B CA 1
ATOM 5365 C C . ALA B 1 296 ? 16.219 -19.828 -2.797 1 83.12 296 ALA B C 1
ATOM 5367 O O . ALA B 1 296 ? 17.375 -20 -3.188 1 83.12 296 ALA B O 1
ATOM 5368 N N . GLU B 1 297 ? 15.352 -19.109 -3.408 1 84.88 297 GLU B N 1
ATOM 5369 C CA . GLU B 1 297 ? 15.727 -18.375 -4.617 1 84.88 297 GLU B CA 1
ATOM 5370 C C . GLU B 1 297 ? 15.297 -16.922 -4.539 1 84.88 297 GLU B C 1
ATOM 5372 O O . GLU B 1 297 ? 14.469 -16.547 -3.695 1 84.88 297 GLU B O 1
ATOM 5377 N N . SER B 1 298 ? 15.883 -16.141 -5.422 1 88.62 298 SER B N 1
ATOM 5378 C CA . SER B 1 298 ? 15.453 -14.75 -5.508 1 88.62 298 SER B CA 1
ATOM 5379 C C . SER B 1 298 ? 14.047 -14.633 -6.09 1 88.62 298 SER B C 1
ATOM 5381 O O . SER B 1 298 ? 13.531 -15.594 -6.66 1 88.62 298 SER B O 1
ATOM 5383 N N . THR B 1 299 ? 13.539 -13.531 -6.004 1 92.94 299 THR B N 1
ATOM 5384 C CA . THR B 1 299 ? 12.172 -13.258 -6.43 1 92.94 299 THR B CA 1
ATOM 5385 C C . THR B 1 299 ? 12.016 -13.492 -7.93 1 92.94 299 THR B C 1
ATOM 5387 O O . THR B 1 299 ? 12.875 -13.07 -8.719 1 92.94 299 THR B O 1
ATOM 5390 N N . SER B 1 300 ? 10.977 -14.219 -8.312 1 95.12 300 SER B N 1
ATOM 5391 C CA . SER B 1 300 ? 10.617 -14.414 -9.711 1 95.12 300 SER B CA 1
ATOM 5392 C C . SER B 1 300 ? 9.398 -13.578 -10.094 1 95.12 300 SER B C 1
ATOM 5394 O O . SER B 1 300 ? 8.422 -13.508 -9.344 1 95.12 300 SER B O 1
ATOM 5396 N N . LEU B 1 301 ? 9.516 -12.945 -11.281 1 96.75 301 LEU B N 1
ATOM 5397 C CA . LEU B 1 301 ? 8.445 -12.062 -11.727 1 96.75 301 LEU B CA 1
ATOM 5398 C C . LEU B 1 301 ? 8.008 -12.422 -13.141 1 96.75 301 LEU B C 1
ATOM 5400 O O . LEU B 1 301 ? 8.836 -12.719 -14 1 96.75 301 LEU B O 1
ATOM 5404 N N . THR B 1 302 ? 6.766 -12.531 -13.398 1 97.12 302 THR B N 1
ATOM 5405 C CA . THR B 1 302 ? 6.137 -12.531 -14.711 1 97.12 302 THR B CA 1
ATOM 5406 C C . THR B 1 302 ? 5.098 -11.422 -14.82 1 97.12 302 THR B C 1
ATOM 5408 O O . THR B 1 302 ? 4.098 -11.43 -14.102 1 97.12 302 THR B O 1
ATOM 5411 N N . MET B 1 303 ? 5.387 -10.461 -15.703 1 97.44 303 MET B N 1
ATOM 5412 C CA . MET B 1 303 ? 4.508 -9.297 -15.703 1 97.44 303 MET B CA 1
ATOM 5413 C C . MET B 1 303 ? 4.473 -8.641 -17.078 1 97.44 303 MET B C 1
ATOM 5415 O O . MET B 1 303 ? 5.277 -8.961 -17.953 1 97.44 303 MET B O 1
ATOM 5419 N N . ASP B 1 304 ? 3.428 -7.785 -17.234 1 97.31 304 ASP B N 1
ATOM 5420 C CA . ASP B 1 304 ? 3.371 -6.918 -18.406 1 97.31 304 ASP B CA 1
ATOM 5421 C C . ASP B 1 304 ? 4.656 -6.109 -18.562 1 97.31 304 ASP B C 1
ATOM 5423 O O . ASP B 1 304 ? 5.109 -5.469 -17.609 1 97.31 304 ASP B O 1
ATOM 5427 N N . LYS B 1 305 ? 5.219 -6.129 -19.719 1 96.06 305 LYS B N 1
ATOM 5428 C CA . LYS B 1 305 ? 6.512 -5.508 -19.984 1 96.06 305 LYS B CA 1
ATOM 5429 C C . LYS B 1 305 ? 6.496 -4.027 -19.625 1 96.06 305 LYS B C 1
ATOM 5431 O O . LYS B 1 305 ? 7.516 -3.475 -19.203 1 96.06 305 LYS B O 1
ATOM 5436 N N . ARG B 1 306 ? 5.422 -3.334 -19.75 1 95.19 306 ARG B N 1
ATOM 5437 C CA . ARG B 1 306 ? 5.293 -1.908 -19.469 1 95.19 306 ARG B CA 1
ATOM 5438 C C . ARG B 1 306 ? 5.523 -1.614 -17.984 1 95.19 306 ARG B C 1
ATOM 5440 O O . ARG B 1 306 ? 5.84 -0.482 -17.625 1 95.19 306 ARG B O 1
ATOM 5447 N N . LEU B 1 307 ? 5.344 -2.574 -17.109 1 97.12 307 LEU B N 1
ATOM 5448 C CA . LEU B 1 307 ? 5.484 -2.395 -15.664 1 97.12 307 LEU B CA 1
ATOM 5449 C C . LEU B 1 307 ? 6.953 -2.254 -15.273 1 97.12 307 LEU B C 1
ATOM 5451 O O . LEU B 1 307 ? 7.266 -1.819 -14.164 1 97.12 307 LEU B O 1
ATOM 5455 N N . LEU B 1 308 ? 7.891 -2.598 -16.203 1 95.94 308 LEU B N 1
ATOM 5456 C CA . LEU B 1 308 ? 9.32 -2.48 -15.938 1 95.94 308 LEU B CA 1
ATOM 5457 C C . LEU B 1 308 ? 9.703 -1.031 -15.664 1 95.94 308 LEU B C 1
ATOM 5459 O O . LEU B 1 308 ? 10.68 -0.766 -14.961 1 95.94 308 LEU B O 1
ATOM 5463 N N . GLU B 1 309 ? 8.898 -0.124 -16.172 1 93.75 309 GLU B N 1
ATOM 5464 C CA . GLU B 1 309 ? 9.188 1.299 -16 1 93.75 309 GLU B CA 1
ATOM 5465 C C . GLU B 1 309 ? 9.117 1.718 -14.539 1 93.75 309 GLU B C 1
ATOM 5467 O O . GLU B 1 309 ? 9.695 2.734 -14.148 1 93.75 309 GLU B O 1
ATOM 5472 N N . HIS B 1 310 ? 8.414 0.965 -13.727 1 94.69 310 HIS B N 1
ATOM 5473 C CA . HIS B 1 310 ? 8.234 1.311 -12.32 1 94.69 310 HIS B CA 1
ATOM 5474 C C . HIS B 1 310 ? 9.453 0.91 -11.492 1 94.69 310 HIS B C 1
ATOM 5476 O O . HIS B 1 310 ? 9.602 1.341 -10.344 1 94.69 310 HIS B O 1
ATOM 5482 N N . PHE B 1 311 ? 10.32 0.081 -12.039 1 94.75 311 PHE B N 1
ATOM 5483 C CA . PHE B 1 311 ? 11.555 -0.27 -11.359 1 94.75 311 PHE B CA 1
ATOM 5484 C C . PHE B 1 311 ? 12.641 0.765 -11.641 1 94.75 311 PHE B C 1
ATOM 5486 O O . PHE B 1 311 ? 12.68 1.353 -12.719 1 94.75 311 PHE B O 1
ATOM 5493 N N . PRO B 1 312 ? 13.477 1.023 -10.602 1 90 312 PRO B N 1
ATOM 5494 C CA . PRO B 1 312 ? 14.57 1.967 -10.852 1 90 312 PRO B CA 1
ATOM 5495 C C . PRO B 1 312 ? 15.383 1.615 -12.094 1 90 312 PRO B C 1
ATOM 5497 O O . PRO B 1 312 ? 15.797 0.465 -12.258 1 90 312 PRO B O 1
ATOM 5500 N N . ASP B 1 313 ? 15.516 2.523 -13.008 1 89.5 313 ASP B N 1
ATOM 5501 C CA . ASP B 1 313 ? 16.266 2.4 -14.258 1 89.5 313 ASP B CA 1
ATOM 5502 C C . ASP B 1 313 ? 15.711 1.273 -15.125 1 89.5 313 ASP B C 1
ATOM 5504 O O . ASP B 1 313 ? 16.469 0.542 -15.758 1 89.5 313 ASP B O 1
ATOM 5508 N N . GLY B 1 314 ? 14.43 1.036 -15 1 91.25 314 GLY B N 1
ATOM 5509 C CA . GLY B 1 314 ? 13.781 0.027 -15.828 1 91.25 314 GLY B CA 1
ATOM 5510 C C . GLY B 1 314 ? 14.148 -1.391 -15.438 1 91.25 314 GLY B C 1
ATOM 5511 O O . GLY B 1 314 ? 13.969 -2.324 -16.219 1 91.25 314 GLY B O 1
ATOM 5512 N N . GLY B 1 315 ? 14.75 -1.466 -14.305 1 91.38 315 GLY B N 1
ATOM 5513 C CA . GLY B 1 315 ? 15.141 -2.781 -13.828 1 91.38 315 GLY B CA 1
ATOM 5514 C C . GLY B 1 315 ? 16.547 -3.168 -14.234 1 91.38 315 GLY B C 1
ATOM 5515 O O . GLY B 1 315 ? 16.984 -4.293 -13.977 1 91.38 315 GLY B O 1
ATOM 5516 N N . GLU B 1 316 ? 17.234 -2.174 -14.812 1 88.56 316 GLU B N 1
ATOM 5517 C CA . GLU B 1 316 ? 18.594 -2.473 -15.219 1 88.56 316 GLU B CA 1
ATOM 5518 C C . GLU B 1 316 ? 19.484 -2.768 -14 1 88.56 316 GLU B C 1
ATOM 5520 O O . GLU B 1 316 ? 19.453 -2.027 -13.016 1 88.56 316 GLU B O 1
ATOM 5525 N N . ASP B 1 317 ? 20.172 -3.781 -13.883 1 85.06 317 ASP B N 1
ATOM 5526 C CA . ASP B 1 317 ? 21.078 -4.219 -12.82 1 85.06 317 ASP B CA 1
ATOM 5527 C C . ASP B 1 317 ? 20.281 -4.676 -11.594 1 85.06 317 ASP B C 1
ATOM 5529 O O . ASP B 1 317 ? 20.828 -4.707 -10.484 1 85.06 317 ASP B O 1
ATOM 5533 N N . LEU B 1 318 ? 19.062 -4.789 -11.766 1 91.12 318 LEU B N 1
ATOM 5534 C CA . LEU B 1 318 ? 18.203 -5.215 -10.664 1 91.12 318 LEU B CA 1
ATOM 5535 C C . LEU B 1 318 ? 17.516 -6.531 -11 1 91.12 318 LEU B C 1
ATOM 5537 O O . LEU B 1 318 ? 17.344 -7.391 -10.125 1 91.12 318 LEU B O 1
ATOM 5541 N N . LEU B 1 319 ? 17.156 -6.555 -12.258 1 93.69 319 LEU B N 1
ATOM 5542 C CA . LEU B 1 319 ? 16.391 -7.707 -12.711 1 93.69 319 LEU B CA 1
ATOM 5543 C C . LEU B 1 319 ? 17.125 -8.461 -13.805 1 93.69 319 LEU B C 1
ATOM 5545 O O . LEU B 1 319 ? 17.766 -7.848 -14.672 1 93.69 319 LEU B O 1
ATOM 5549 N N . LEU B 1 320 ? 17 -9.727 -13.688 1 92.94 320 LEU B N 1
ATOM 5550 C CA . LEU B 1 320 ? 17.484 -10.602 -14.75 1 92.94 320 LEU B CA 1
ATOM 5551 C C . LEU B 1 320 ? 16.375 -10.914 -15.75 1 92.94 320 LEU B C 1
ATOM 5553 O O . LEU B 1 320 ? 15.211 -10.992 -15.383 1 92.94 320 LEU B O 1
ATOM 5557 N N . GLY B 1 321 ? 16.688 -11.07 -17.047 1 91.56 321 GLY B N 1
ATOM 5558 C CA . GLY B 1 321 ? 15.75 -11.57 -18.031 1 91.56 321 GLY B CA 1
ATOM 5559 C C . GLY B 1 321 ? 14.867 -10.492 -18.641 1 91.56 321 GLY B C 1
ATOM 5560 O O . GLY B 1 321 ? 13.844 -10.781 -19.25 1 91.56 321 GLY B O 1
ATOM 5561 N N . THR B 1 322 ? 15.164 -9.219 -18.375 1 90.69 322 THR B N 1
ATOM 5562 C CA . THR B 1 322 ? 14.32 -8.125 -18.844 1 90.69 322 THR B CA 1
ATOM 5563 C C . THR B 1 322 ? 14.32 -8.039 -20.359 1 90.69 322 THR B C 1
ATOM 5565 O O . THR B 1 322 ? 13.398 -7.48 -20.953 1 90.69 322 THR B O 1
ATOM 5568 N N . GLN B 1 323 ? 15.289 -8.609 -21.031 1 87.88 323 GLN B N 1
ATOM 5569 C CA . GLN B 1 323 ? 15.391 -8.547 -22.484 1 87.88 323 GLN B CA 1
ATOM 5570 C C . GLN B 1 323 ? 15.008 -9.875 -23.125 1 87.88 323 GLN B C 1
ATOM 5572 O O . GLN B 1 323 ? 15.406 -10.164 -24.25 1 87.88 323 GLN B O 1
ATOM 5577 N N . GLY B 1 324 ? 14.336 -10.688 -22.453 1 84.44 324 GLY B N 1
ATOM 5578 C CA . GLY B 1 324 ? 13.898 -11.961 -23 1 84.44 324 GLY B CA 1
ATOM 5579 C C . GLY B 1 324 ? 12.812 -11.82 -24.047 1 84.44 324 GLY B C 1
ATOM 5580 O O . GLY B 1 324 ? 12.336 -10.711 -24.312 1 84.44 324 GLY B O 1
ATOM 5581 N N . PRO B 1 325 ? 12.5 -12.914 -24.641 1 86.12 325 PRO B N 1
ATOM 5582 C CA . PRO B 1 325 ? 11.469 -12.883 -25.672 1 86.12 325 PRO B CA 1
ATOM 5583 C C . PRO B 1 325 ? 10.086 -12.516 -25.125 1 86.12 325 PRO B C 1
ATOM 5585 O O . PRO B 1 325 ? 9.797 -12.797 -23.953 1 86.12 325 PRO B O 1
ATOM 5588 N N . GLU B 1 326 ? 9.32 -11.93 -25.984 1 89.44 326 GLU B N 1
ATOM 5589 C CA . GLU B 1 326 ? 7.969 -11.531 -25.609 1 89.44 326 GLU B CA 1
ATOM 5590 C C . GLU B 1 326 ? 7.062 -12.75 -25.422 1 89.44 326 GLU B C 1
ATOM 5592 O O . GLU B 1 326 ? 7.129 -13.703 -26.203 1 89.44 326 GLU B O 1
ATOM 5597 N N . GLN B 1 327 ? 6.344 -12.648 -24.391 1 94.62 327 GLN B N 1
ATOM 5598 C CA . GLN B 1 327 ? 5.434 -13.742 -24.047 1 94.62 327 GLN B CA 1
ATOM 5599 C C . GLN B 1 327 ? 3.988 -13.258 -24 1 94.62 327 GLN B C 1
ATOM 5601 O O . GLN B 1 327 ? 3.734 -12.062 -23.828 1 94.62 327 GLN B O 1
ATOM 5606 N N . MET B 1 328 ? 3.115 -14.203 -24.25 1 95.5 328 MET B N 1
ATOM 5607 C CA . MET B 1 328 ? 1.682 -13.938 -24.172 1 95.5 328 MET B CA 1
ATOM 5608 C C . MET B 1 328 ? 0.993 -14.977 -23.281 1 95.5 328 MET B C 1
ATOM 5610 O O . MET B 1 328 ? 1.428 -16.125 -23.219 1 95.5 328 MET B O 1
ATOM 5614 N N . ALA B 1 329 ? -0.051 -14.477 -22.656 1 96.38 329 ALA B N 1
ATOM 5615 C CA . ALA B 1 329 ? -0.799 -15.375 -21.781 1 96.38 329 ALA B CA 1
ATOM 5616 C C . ALA B 1 329 ? -2.133 -15.766 -22.406 1 96.38 329 ALA B C 1
ATOM 5618 O O . ALA B 1 329 ? -2.885 -14.906 -22.875 1 96.38 329 ALA B O 1
ATOM 5619 N N . ILE B 1 330 ? -2.383 -17.047 -22.469 1 95.94 330 ILE B N 1
ATOM 5620 C CA . ILE B 1 330 ? -3.691 -17.594 -22.812 1 95.94 330 ILE B CA 1
ATOM 5621 C C . ILE B 1 330 ? -4.477 -17.906 -21.547 1 95.94 330 ILE B C 1
ATOM 5623 O O . ILE B 1 330 ? -4.051 -18.734 -20.734 1 95.94 330 ILE B O 1
ATOM 5627 N N . THR B 1 331 ? -5.598 -17.281 -21.453 1 96.38 331 THR B N 1
ATOM 5628 C CA . THR B 1 331 ? -6.336 -17.359 -20.203 1 96.38 331 THR B CA 1
ATOM 5629 C C . THR B 1 331 ? -7.516 -18.312 -20.328 1 96.38 331 THR B C 1
ATOM 5631 O O . THR B 1 331 ? -8.258 -18.266 -21.312 1 96.38 331 THR B O 1
ATOM 5634 N N . LEU B 1 332 ? -7.621 -19.203 -19.391 1 94.75 332 LEU B N 1
ATOM 5635 C CA . LEU B 1 332 ? -8.805 -20.016 -19.172 1 94.75 332 LEU B CA 1
ATOM 5636 C C . LEU B 1 332 ? -9.562 -19.578 -17.922 1 94.75 332 LEU B C 1
ATOM 5638 O O . LEU B 1 332 ? -9.07 -19.734 -16.812 1 94.75 332 LEU B O 1
ATOM 5642 N N . ASP B 1 333 ? -10.688 -18.984 -18.109 1 94.38 333 ASP B N 1
ATOM 5643 C CA . ASP B 1 333 ? -11.516 -18.531 -17 1 94.38 333 ASP B CA 1
ATOM 5644 C C . ASP B 1 333 ? -12.211 -19.703 -16.328 1 94.38 333 ASP B C 1
ATOM 5646 O O . ASP B 1 333 ? -13.164 -20.266 -16.875 1 94.38 333 ASP B O 1
ATOM 5650 N N . LEU B 1 334 ? -11.852 -20.031 -15.086 1 93.12 334 LEU B N 1
ATOM 5651 C CA . LEU B 1 334 ? -12.344 -21.234 -14.422 1 93.12 334 LEU B CA 1
ATOM 5652 C C . LEU B 1 334 ? -13.273 -20.875 -13.266 1 93.12 334 LEU B C 1
ATOM 5654 O O . LEU B 1 334 ? -13.438 -21.656 -12.328 1 93.12 334 LEU B O 1
ATOM 5658 N N . LYS B 1 335 ? -13.805 -19.703 -13.242 1 90 335 LYS B N 1
ATOM 5659 C CA . LYS B 1 335 ? -14.602 -19.203 -12.125 1 90 335 LYS B CA 1
ATOM 5660 C C . LYS B 1 335 ? -15.844 -20.062 -11.906 1 90 335 LYS B C 1
ATOM 5662 O O . LYS B 1 335 ? -16.328 -20.172 -10.781 1 90 335 LYS B O 1
ATOM 5667 N N . ASP B 1 336 ? -16.281 -20.688 -12.945 1 89.5 336 ASP B N 1
ATOM 5668 C CA . ASP B 1 336 ? -17.531 -21.469 -12.859 1 89.5 336 ASP B CA 1
ATOM 5669 C C . ASP B 1 336 ? -17.234 -22.922 -12.531 1 89.5 336 ASP B C 1
ATOM 5671 O O . ASP B 1 336 ? -18.156 -23.734 -12.43 1 89.5 336 ASP B O 1
ATOM 5675 N N . LEU B 1 337 ? -16 -23.266 -12.367 1 89.31 337 LEU B N 1
ATOM 5676 C CA . LEU B 1 337 ? -15.617 -24.625 -12 1 89.31 337 LEU B CA 1
ATOM 5677 C C . LEU B 1 337 ? -15.273 -24.719 -10.516 1 89.31 337 LEU B C 1
ATOM 5679 O O . LEU B 1 337 ? -14.805 -23.734 -9.922 1 89.31 337 LEU B O 1
ATOM 5683 N N . PRO B 1 338 ? -15.539 -25.859 -9.984 1 82.5 338 PRO B N 1
ATOM 5684 C CA . PRO B 1 338 ? -15.117 -26.031 -8.602 1 82.5 338 PRO B CA 1
ATOM 5685 C C . PRO B 1 338 ? -13.602 -25.969 -8.43 1 82.5 338 PRO B C 1
ATOM 5687 O O . PRO B 1 338 ? -12.859 -26.344 -9.344 1 82.5 338 PRO B O 1
ATOM 5690 N N . LEU B 1 339 ? -13.141 -25.562 -7.297 1 76.44 339 LEU B N 1
ATOM 5691 C CA . LEU B 1 339 ? -11.719 -25.453 -6.98 1 76.44 339 LEU B CA 1
ATOM 5692 C C . LEU B 1 339 ? -11.055 -26.812 -7 1 76.44 339 LEU B C 1
ATOM 5694 O O . LEU B 1 339 ? -9.852 -26.922 -7.242 1 76.44 339 LEU B O 1
ATOM 5698 N N . GLU B 1 340 ? -11.875 -27.828 -6.902 1 77.62 340 GLU B N 1
ATOM 5699 C CA . GLU B 1 340 ? -11.375 -29.188 -6.777 1 77.62 340 GLU B CA 1
ATOM 5700 C C . GLU B 1 340 ? -11.328 -29.891 -8.133 1 77.62 340 GLU B C 1
ATOM 5702 O O . GLU B 1 340 ? -11.078 -31.094 -8.211 1 77.62 340 GLU B O 1
ATOM 5707 N N . SER B 1 341 ? -11.523 -29.047 -9.117 1 83.38 341 SER B N 1
ATOM 5708 C CA . SER B 1 341 ? -11.453 -29.641 -10.445 1 83.38 341 SER B CA 1
ATOM 5709 C C . SER B 1 341 ? -10.062 -30.203 -10.727 1 83.38 341 SER B C 1
ATOM 5711 O O . SER B 1 341 ? -9.055 -29.578 -10.383 1 83.38 341 SER B O 1
ATOM 5713 N N . THR B 1 342 ? -10.008 -31.344 -11.32 1 81.06 342 THR B N 1
ATOM 5714 C CA . THR B 1 342 ? -8.742 -32.031 -11.508 1 81.06 342 THR B CA 1
ATOM 5715 C C . THR B 1 342 ? -8.414 -32.188 -12.992 1 81.06 342 THR B C 1
ATOM 5717 O O . THR B 1 342 ? -9.297 -32.062 -13.836 1 81.06 342 THR B O 1
ATOM 5720 N N . GLY B 1 343 ? -7.082 -32.219 -13.312 1 86.12 343 GLY B N 1
ATOM 5721 C CA . GLY B 1 343 ? -6.602 -32.625 -14.617 1 86.12 343 GLY B CA 1
ATOM 5722 C C . GLY B 1 343 ? -6.551 -31.516 -15.633 1 86.12 343 GLY B C 1
ATOM 5723 O O . GLY B 1 343 ? -6.16 -31.734 -16.781 1 86.12 343 GLY B O 1
ATOM 5724 N N . ILE B 1 344 ? -6.945 -30.375 -15.273 1 87.75 344 ILE B N 1
ATOM 5725 C CA . ILE B 1 344 ? -7.027 -29.281 -16.219 1 87.75 344 ILE B CA 1
ATOM 5726 C C . ILE B 1 344 ? -5.625 -28.922 -16.719 1 87.75 344 ILE B C 1
ATOM 5728 O O . ILE B 1 344 ? -5.387 -28.828 -17.922 1 87.75 344 ILE B O 1
ATOM 5732 N N . VAL B 1 345 ? -4.715 -28.781 -15.844 1 89.06 345 VAL B N 1
ATOM 5733 C CA . VAL B 1 345 ? -3.346 -28.422 -16.203 1 89.06 345 VAL B CA 1
ATOM 5734 C C . VAL B 1 345 ? -2.744 -29.5 -17.109 1 89.06 345 VAL B C 1
ATOM 5736 O O . VAL B 1 345 ? -2.174 -29.188 -18.156 1 89.06 345 VAL B O 1
ATOM 5739 N N . CYS B 1 346 ? -2.898 -30.719 -16.734 1 87.75 346 CYS B N 1
ATOM 5740 C CA . CYS B 1 346 ? -2.354 -31.828 -17.5 1 87.75 346 CYS B CA 1
ATOM 5741 C C . CYS B 1 346 ? -3.018 -31.938 -18.875 1 87.75 346 CYS B C 1
ATOM 5743 O O . CYS B 1 346 ? -2.34 -32.156 -19.875 1 87.75 346 CYS B O 1
ATOM 5745 N N . GLY B 1 347 ? -4.293 -31.828 -18.906 1 87.81 347 GLY B N 1
ATOM 5746 C CA . GLY B 1 347 ? -5.023 -31.891 -20.156 1 87.81 347 GLY B CA 1
ATOM 5747 C C . GLY B 1 347 ? -4.602 -30.828 -21.156 1 87.81 347 GLY B C 1
ATOM 5748 O O . GLY B 1 347 ? -4.348 -31.141 -22.328 1 87.81 347 GLY B O 1
ATOM 5749 N N . VAL B 1 348 ? -4.551 -29.641 -20.703 1 88.25 348 VAL B N 1
ATOM 5750 C CA . VAL B 1 348 ? -4.176 -28.516 -21.562 1 88.25 348 VAL B CA 1
ATOM 5751 C C . VAL B 1 348 ? -2.723 -28.672 -22 1 88.25 348 VAL B C 1
ATOM 5753 O O . VAL B 1 348 ? -2.412 -28.531 -23.188 1 88.25 348 VAL B O 1
ATOM 5756 N N . SER B 1 349 ? -1.835 -29.016 -21.109 1 85.56 349 SER B N 1
ATOM 5757 C CA . SER B 1 349 ? -0.421 -29.172 -21.422 1 85.56 349 SER B CA 1
ATOM 5758 C C . SER B 1 349 ? -0.201 -30.328 -22.406 1 85.56 349 SER B C 1
ATOM 5760 O O . SER B 1 349 ? 0.639 -30.234 -23.297 1 85.56 349 SER B O 1
ATOM 5762 N N . SER B 1 350 ? -0.932 -31.344 -22.188 1 85 350 SER B N 1
ATOM 5763 C CA . SER B 1 350 ? -0.815 -32.5 -23.078 1 85 350 SER B CA 1
ATOM 5764 C C . SER B 1 350 ? -1.245 -32.156 -24.5 1 85 350 SER B C 1
ATOM 5766 O O . SER B 1 350 ? -0.589 -32.562 -25.453 1 85 350 SER B O 1
ATOM 5768 N N . ARG B 1 351 ? -2.287 -31.484 -24.594 1 86.69 351 ARG B N 1
ATOM 5769 C CA . ARG B 1 351 ? -2.77 -31.047 -25.906 1 86.69 351 ARG B CA 1
ATOM 5770 C C . ARG B 1 351 ? -1.746 -30.156 -26.594 1 86.69 351 ARG B C 1
ATOM 5772 O O . ARG B 1 351 ? -1.522 -30.281 -27.797 1 86.69 351 ARG B O 1
ATOM 5779 N N . LEU B 1 352 ? -1.252 -29.312 -25.922 1 85.62 352 LEU B N 1
ATOM 5780 C CA . LEU B 1 352 ? -0.283 -28.375 -26.484 1 85.62 352 LEU B CA 1
ATOM 5781 C C . LEU B 1 352 ? 0.994 -29.109 -26.891 1 85.62 352 LEU B C 1
ATOM 5783 O O . LEU B 1 352 ? 1.571 -28.812 -27.953 1 85.62 352 LEU B O 1
ATOM 5787 N N . THR B 1 353 ? 1.464 -29.984 -26.016 1 80.44 353 THR B N 1
ATOM 5788 C CA . THR B 1 353 ? 2.652 -30.75 -26.344 1 80.44 353 THR B CA 1
ATOM 5789 C C . THR B 1 353 ? 2.418 -31.578 -27.609 1 80.44 353 THR B C 1
ATOM 5791 O O . THR B 1 353 ? 3.297 -31.672 -28.469 1 80.44 353 THR B O 1
ATOM 5794 N N . ASP B 1 354 ? 1.223 -32.125 -27.719 1 80.94 354 ASP B N 1
ATOM 5795 C CA . ASP B 1 354 ? 0.861 -32.906 -28.891 1 80.94 354 ASP B CA 1
ATOM 5796 C C . ASP B 1 354 ? 0.739 -32.031 -30.125 1 80.94 354 ASP B C 1
ATOM 5798 O O . ASP B 1 354 ? 1.198 -32.406 -31.203 1 80.94 354 ASP B O 1
ATOM 5802 N N . GLY B 1 355 ? 0.091 -30.984 -29.984 1 80.25 355 GLY B N 1
ATOM 5803 C CA . GLY B 1 355 ? -0.165 -30.094 -31.109 1 80.25 355 GLY B CA 1
ATOM 5804 C C . GLY B 1 355 ? 1.087 -29.406 -31.625 1 80.25 355 GLY B C 1
ATOM 5805 O O . GLY B 1 355 ? 1.162 -29.047 -32.812 1 80.25 355 GLY B O 1
ATOM 5806 N N . MET B 1 356 ? 2.029 -29.297 -30.75 1 80.94 356 MET B N 1
ATOM 5807 C CA . MET B 1 356 ? 3.217 -28.531 -31.141 1 80.94 356 MET B CA 1
ATOM 5808 C C . MET B 1 356 ? 4.363 -29.469 -31.5 1 80.94 356 MET B C 1
ATOM 5810 O O . MET B 1 356 ? 5.465 -29.016 -31.812 1 80.94 356 MET B O 1
ATOM 5814 N N . ARG B 1 357 ? 4.273 -30.781 -31.328 1 71 357 ARG B N 1
ATOM 5815 C CA . ARG B 1 357 ? 5.301 -31.75 -31.672 1 71 357 ARG B CA 1
ATOM 5816 C C . ARG B 1 357 ? 5.734 -31.594 -33.125 1 71 357 ARG B C 1
ATOM 5818 O O . ARG B 1 357 ? 6.898 -31.828 -33.469 1 71 357 ARG B O 1
ATOM 5825 N N . GLY B 1 358 ? 4.785 -31.484 -34.125 1 60.78 358 GLY B N 1
ATOM 5826 C CA . GLY B 1 358 ? 5.121 -31.422 -35.531 1 60.78 358 GLY B CA 1
ATOM 5827 C C . GLY B 1 358 ? 5.898 -30.188 -35.906 1 60.78 358 GLY B C 1
ATOM 5828 O O . GLY B 1 358 ? 6.246 -30 -37.094 1 60.78 358 GLY B O 1
ATOM 5829 N N . ARG B 1 359 ? 5.871 -29.297 -35 1 58.19 359 ARG B N 1
ATOM 5830 C CA . ARG B 1 359 ? 6.664 -28.141 -35.406 1 58.19 359 ARG B CA 1
ATOM 5831 C C . ARG B 1 359 ? 8.094 -28.547 -35.75 1 58.19 359 ARG B C 1
ATOM 5833 O O . ARG B 1 359 ? 8.805 -29.109 -34.906 1 58.19 359 ARG B O 1
ATOM 5840 N N . ILE B 1 360 ? 8.422 -29.188 -37.031 1 44.94 360 ILE B N 1
ATOM 5841 C CA . ILE B 1 360 ? 9.648 -29.469 -37.75 1 44.94 360 ILE B CA 1
ATOM 5842 C C . ILE B 1 360 ? 10.648 -28.344 -37.562 1 44.94 360 ILE B C 1
ATOM 5844 O O . ILE B 1 360 ? 10.336 -27.172 -37.812 1 44.94 360 ILE B O 1
ATOM 5848 N N . GLY B 1 361 ? 12.031 -28.75 -37.188 1 47.09 361 GLY B N 1
ATOM 5849 C CA . GLY B 1 361 ? 13.273 -28 -37.125 1 47.09 361 GLY B CA 1
ATOM 5850 C C . GLY B 1 361 ? 13.477 -27.312 -35.781 1 47.09 361 GLY B C 1
ATOM 5851 O O . GLY B 1 361 ? 14.57 -26.812 -35.5 1 47.09 361 GLY B O 1
ATOM 5852 N N . ARG B 1 362 ? 12.461 -26.469 -35.281 1 48.44 362 ARG B N 1
ATOM 5853 C CA . ARG B 1 362 ? 12.703 -25.359 -34.375 1 48.44 362 ARG B CA 1
ATOM 5854 C C . ARG B 1 362 ? 12.711 -25.828 -32.938 1 48.44 362 ARG B C 1
ATOM 5856 O O . ARG B 1 362 ? 12.305 -26.953 -32.625 1 48.44 362 ARG B O 1
ATOM 5863 N N . GLU B 1 363 ? 13.078 -24.891 -32 1 54.25 363 GLU B N 1
ATOM 5864 C CA . GLU B 1 363 ? 13.336 -24.797 -30.562 1 54.25 363 GLU B CA 1
ATOM 5865 C C . GLU B 1 363 ? 12.172 -25.375 -29.75 1 54.25 363 GLU B C 1
ATOM 5867 O O . GLU B 1 363 ? 11.031 -25.375 -30.219 1 54.25 363 GLU B O 1
ATOM 5872 N N . MET B 1 364 ? 12.57 -26.406 -28.906 1 58.03 364 MET B N 1
ATOM 5873 C CA . MET B 1 364 ? 11.727 -27.031 -27.906 1 58.03 364 MET B CA 1
ATOM 5874 C C . MET B 1 364 ? 10.656 -26.078 -27.406 1 58.03 364 MET B C 1
ATOM 5876 O O . MET B 1 364 ? 10.93 -24.891 -27.172 1 58.03 364 MET B O 1
ATOM 5880 N N . PHE B 1 365 ? 9.328 -26.609 -27.719 1 64.81 365 PHE B N 1
ATOM 5881 C CA . PHE B 1 365 ? 8.195 -25.828 -27.234 1 64.81 365 PHE B CA 1
ATOM 5882 C C . PHE B 1 365 ? 8.25 -25.672 -25.734 1 64.81 365 PHE B C 1
ATOM 5884 O O . PHE B 1 365 ? 8.266 -26.656 -25 1 64.81 365 PHE B O 1
ATOM 5891 N N . ASN B 1 366 ? 8.508 -24.422 -25.312 1 72.75 366 ASN B N 1
ATOM 5892 C CA . ASN B 1 366 ? 8.523 -24.094 -23.891 1 72.75 366 ASN B CA 1
ATOM 5893 C C . ASN B 1 366 ? 7.242 -23.391 -23.453 1 72.75 366 ASN B C 1
ATOM 5895 O O . ASN B 1 366 ? 6.734 -22.531 -24.172 1 72.75 366 ASN B O 1
ATOM 5899 N N . MET B 1 367 ? 6.566 -24.094 -22.531 1 80.38 367 MET B N 1
ATOM 5900 C CA . MET B 1 367 ? 5.371 -23.422 -22.016 1 80.38 367 MET B CA 1
ATOM 5901 C C . MET B 1 367 ? 5.461 -23.234 -20.516 1 80.38 367 MET B C 1
ATOM 5903 O O . MET B 1 367 ? 6.023 -24.062 -19.812 1 80.38 367 MET B O 1
ATOM 5907 N N . SER B 1 368 ? 5.023 -22.109 -20.078 1 88.62 368 SER B N 1
ATOM 5908 C CA . SER B 1 368 ? 4.855 -21.844 -18.656 1 88.62 368 SER B CA 1
ATOM 5909 C C . SER B 1 368 ? 3.381 -21.797 -18.266 1 88.62 368 SER B C 1
ATOM 5911 O O . SER B 1 368 ? 2.518 -21.578 -19.125 1 88.62 368 SER B O 1
ATOM 5913 N N . TYR B 1 369 ? 3.143 -22.25 -17.125 1 91.44 369 TYR B N 1
ATOM 5914 C CA . TYR B 1 369 ? 1.77 -22.266 -16.625 1 91.44 369 TYR B CA 1
ATOM 5915 C C . TYR B 1 369 ? 1.647 -21.484 -15.328 1 91.44 369 TYR B C 1
ATOM 5917 O O . TYR B 1 369 ? 2.529 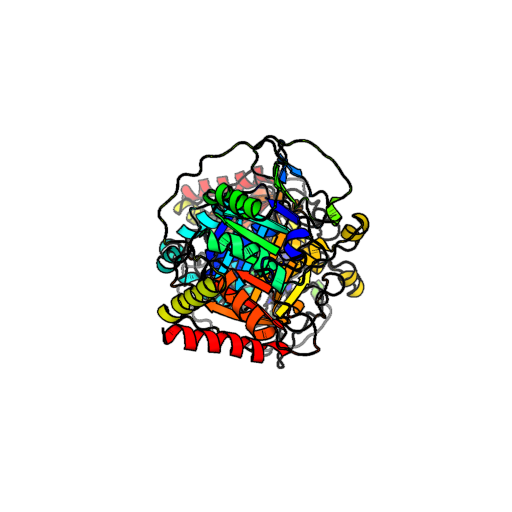-21.547 -14.469 1 91.44 369 TYR B O 1
ATOM 5925 N N . LEU B 1 370 ? 0.61 -20.719 -15.188 1 95.81 370 LEU B N 1
ATOM 5926 C CA . LEU B 1 370 ? 0.281 -19.984 -13.969 1 95.81 370 LEU B CA 1
ATOM 5927 C C . LEU B 1 370 ? -1.155 -20.266 -13.539 1 95.81 370 LEU B C 1
ATOM 5929 O O . LEU B 1 370 ? -2.102 -19.781 -14.156 1 95.81 370 LEU B O 1
ATOM 5933 N N . SER B 1 371 ? -1.268 -21.062 -12.531 1 95.44 371 SER B N 1
ATOM 5934 C CA . SER B 1 371 ? -2.568 -21.266 -11.906 1 95.44 371 SER B CA 1
ATOM 5935 C C . SER B 1 371 ? -2.867 -20.188 -10.875 1 95.44 371 SER B C 1
ATOM 5937 O O . SER B 1 371 ? -2.016 -19.859 -10.039 1 95.44 371 SER B O 1
ATOM 5939 N N . THR B 1 372 ? -3.994 -19.594 -10.977 1 96.06 372 THR B N 1
ATOM 5940 C CA . THR B 1 372 ? -4.52 -18.734 -9.922 1 96.06 372 THR B CA 1
ATOM 5941 C C . THR B 1 372 ? -5.758 -19.359 -9.281 1 96.06 372 THR B C 1
ATOM 5943 O O . THR B 1 372 ? -6.125 -20.484 -9.602 1 96.06 372 THR B O 1
ATOM 5946 N N . SER B 1 373 ? -6.359 -18.656 -8.367 1 94.31 373 SER B N 1
ATOM 5947 C CA . SER B 1 373 ? -7.477 -19.219 -7.613 1 94.31 373 SER B CA 1
ATOM 5948 C C . SER B 1 373 ? -8.633 -19.594 -8.539 1 94.31 373 SER B C 1
ATOM 5950 O O . SER B 1 373 ? -9.258 -20.641 -8.352 1 94.31 373 SER B O 1
ATOM 5952 N N . ARG B 1 374 ? -8.844 -18.781 -9.609 1 94.19 374 ARG B N 1
ATOM 5953 C CA . ARG B 1 374 ? -10.039 -19.031 -10.414 1 94.19 374 ARG B CA 1
ATOM 5954 C C . ARG B 1 374 ? -9.703 -19.016 -11.906 1 94.19 374 ARG B C 1
ATOM 5956 O O . ARG B 1 374 ? -10.594 -18.844 -12.742 1 94.19 374 ARG B O 1
ATOM 5963 N N . ALA B 1 375 ? -8.492 -19.156 -12.188 1 95.69 375 ALA B N 1
ATOM 5964 C CA . ALA B 1 375 ? -8.133 -19.125 -13.602 1 95.69 375 ALA B CA 1
ATOM 5965 C C . ALA B 1 375 ? -6.832 -19.875 -13.859 1 95.69 375 ALA B C 1
ATOM 5967 O O . ALA B 1 375 ? -6.074 -20.156 -12.922 1 95.69 375 ALA B O 1
ATOM 5968 N N . GLY B 1 376 ? -6.645 -20.359 -15.055 1 95.31 376 GLY B N 1
ATOM 5969 C CA . GLY B 1 376 ? -5.398 -20.906 -15.57 1 95.31 376 GLY B CA 1
ATOM 5970 C C . GLY B 1 376 ? -4.828 -20.094 -16.719 1 95.31 376 GLY B C 1
ATOM 5971 O O . GLY B 1 376 ? -5.57 -19.625 -17.578 1 95.31 376 GLY B O 1
ATOM 5972 N N . HIS B 1 377 ? -3.549 -19.906 -16.656 1 95.88 377 HIS B N 1
ATOM 5973 C CA . HIS B 1 377 ? -2.875 -19.141 -17.703 1 95.88 377 HIS B CA 1
ATOM 5974 C C . HIS B 1 377 ? -1.723 -19.922 -18.312 1 95.88 377 HIS B C 1
ATOM 5976 O O . HIS B 1 377 ? -0.815 -20.359 -17.609 1 95.88 377 HIS B O 1
ATOM 5982 N N . VAL B 1 378 ? -1.852 -20.109 -19.594 1 93.38 378 VAL B N 1
ATOM 5983 C CA . VAL B 1 378 ? -0.749 -20.703 -20.344 1 93.38 378 VAL B CA 1
ATOM 5984 C C . VAL B 1 378 ? 0.087 -19.609 -21 1 93.38 378 VAL B C 1
ATOM 5986 O O . VAL B 1 378 ? -0.43 -18.812 -21.781 1 93.38 378 VAL B O 1
ATOM 5989 N N . ILE B 1 379 ? 1.297 -19.531 -20.672 1 93.81 379 ILE B N 1
ATOM 5990 C CA . ILE B 1 379 ? 2.176 -18.484 -21.172 1 93.81 379 ILE B CA 1
ATOM 5991 C C . ILE B 1 379 ? 3.098 -19.062 -22.25 1 93.81 379 ILE B C 1
ATOM 5993 O O . ILE B 1 379 ? 3.828 -20.031 -22 1 93.81 379 ILE B O 1
ATOM 5997 N N . VAL B 1 380 ? 3.07 -18.484 -23.406 1 91.88 380 VAL B N 1
ATOM 5998 C CA . VAL B 1 380 ? 3.848 -18.953 -24.547 1 91.88 380 VAL B CA 1
ATOM 5999 C C . VAL B 1 380 ? 4.535 -17.766 -25.234 1 91.88 380 VAL B C 1
ATOM 6001 O O . VAL B 1 380 ? 4.215 -16.609 -24.938 1 91.88 380 VAL B O 1
ATOM 6004 N N . TYR B 1 381 ? 5.496 -18.094 -26.062 1 90.44 381 TYR B N 1
ATOM 6005 C CA . TYR B 1 381 ? 6.141 -17.031 -26.828 1 90.44 381 TYR B CA 1
ATOM 6006 C C . TYR B 1 381 ? 5.199 -16.5 -27.906 1 90.44 381 TYR B C 1
ATOM 6008 O O . TYR B 1 381 ? 4.355 -17.219 -28.422 1 90.44 381 TYR B O 1
ATOM 6016 N N . GLU B 1 382 ? 5.383 -15.258 -28.203 1 90.5 382 GLU B N 1
ATOM 6017 C CA . GLU B 1 382 ? 4.5 -14.562 -29.125 1 90.5 382 GLU B CA 1
ATOM 6018 C C . GLU B 1 382 ? 4.492 -15.25 -30.5 1 90.5 382 GLU B C 1
ATOM 6020 O O . GLU B 1 382 ? 3.449 -15.344 -31.141 1 90.5 382 GLU B O 1
ATOM 6025 N N . ASP B 1 383 ? 5.648 -15.742 -30.938 1 87.62 383 ASP B N 1
ATOM 6026 C CA . ASP B 1 383 ? 5.762 -16.328 -32.281 1 87.62 383 ASP B CA 1
ATOM 6027 C C . ASP B 1 383 ? 5.051 -17.688 -32.344 1 87.62 383 ASP B C 1
ATOM 6029 O O . ASP B 1 383 ? 4.77 -18.188 -33.406 1 87.62 383 ASP B O 1
ATOM 6033 N N . GLU B 1 384 ? 4.73 -18.234 -31.203 1 88.94 384 GLU B N 1
ATOM 6034 C CA . GLU B 1 384 ? 4.086 -19.547 -31.156 1 88.94 384 GLU B CA 1
ATOM 6035 C C . GLU B 1 384 ? 2.594 -19.422 -30.875 1 88.94 384 GLU B C 1
ATOM 6037 O O . GLU B 1 384 ? 1.867 -20.422 -30.875 1 88.94 384 GLU B O 1
ATOM 6042 N N . LEU B 1 385 ? 2.078 -18.297 -30.688 1 91.75 385 LEU B N 1
ATOM 6043 C CA . LEU B 1 385 ? 0.729 -18.047 -30.188 1 91.75 385 LEU B CA 1
ATOM 6044 C C . LEU B 1 385 ? -0.315 -18.609 -31.156 1 91.75 385 LEU B C 1
ATOM 6046 O O . LEU B 1 385 ? -1.249 -19.297 -30.734 1 91.75 385 LEU B O 1
ATOM 6050 N N . GLU B 1 386 ? -0.18 -18.328 -32.406 1 90.88 386 GLU B N 1
ATOM 6051 C CA . GLU B 1 386 ? -1.176 -18.75 -33.406 1 90.88 386 GLU B CA 1
ATOM 6052 C C . GLU B 1 386 ? -1.296 -20.266 -33.438 1 90.88 386 GLU B C 1
ATOM 6054 O O . GLU B 1 386 ? -2.402 -20.812 -33.5 1 90.88 386 GLU B O 1
ATOM 6059 N N . GLU B 1 387 ? -0.208 -20.938 -33.469 1 89.75 387 GLU B N 1
ATOM 6060 C CA . GLU B 1 387 ? -0.198 -22.391 -33.531 1 89.75 387 GLU B CA 1
ATOM 6061 C C . GLU B 1 387 ? -0.803 -23 -32.25 1 89.75 387 GLU B C 1
ATOM 6063 O O . GLU B 1 387 ? -1.533 -23.984 -32.312 1 89.75 387 GLU B O 1
ATOM 6068 N N . VAL B 1 388 ? -0.447 -22.359 -31.172 1 91.06 388 VAL B N 1
ATOM 6069 C CA . VAL B 1 388 ? -0.944 -22.844 -29.875 1 91.06 388 VAL B CA 1
ATOM 6070 C C . VAL B 1 388 ? -2.459 -22.672 -29.812 1 91.06 388 VAL B C 1
ATOM 6072 O O . VAL B 1 388 ? -3.178 -23.562 -29.391 1 91.06 388 VAL B O 1
ATOM 6075 N N . MET B 1 389 ? -2.963 -21.594 -30.266 1 92.5 389 MET B N 1
ATOM 6076 C CA . MET B 1 389 ? -4.398 -21.328 -30.25 1 92.5 389 MET B CA 1
ATOM 6077 C C . MET B 1 389 ? -5.141 -22.297 -31.156 1 92.5 389 MET B C 1
ATOM 6079 O O . MET B 1 389 ? -6.234 -22.766 -30.828 1 92.5 389 MET B O 1
ATOM 6083 N N . ASP B 1 390 ? -4.539 -22.609 -32.219 1 89.81 390 ASP B N 1
ATOM 6084 C CA . ASP B 1 390 ? -5.137 -23.594 -33.125 1 89.81 390 ASP B CA 1
ATOM 6085 C C . ASP B 1 390 ? -5.227 -24.969 -32.469 1 89.81 390 ASP B C 1
ATOM 6087 O O . ASP B 1 390 ? -6.219 -25.672 -32.656 1 89.81 390 ASP B O 1
ATOM 6091 N N . ALA B 1 391 ? -4.172 -25.281 -31.766 1 87.75 391 ALA B N 1
ATOM 6092 C CA . ALA B 1 391 ? -4.145 -26.562 -31.078 1 87.75 391 ALA B CA 1
ATOM 6093 C C . ALA B 1 391 ? -5.25 -26.641 -30.016 1 87.75 391 ALA B C 1
ATOM 6095 O O . ALA B 1 391 ? -5.898 -27.688 -29.859 1 87.75 391 ALA B O 1
ATOM 6096 N N . LEU B 1 392 ? -5.477 -25.562 -29.328 1 89.94 392 LEU B N 1
ATOM 6097 C CA . LEU B 1 392 ? -6.469 -25.547 -28.266 1 89.94 392 LEU B CA 1
ATOM 6098 C C . LEU B 1 392 ? -7.883 -25.516 -28.844 1 89.94 392 LEU B C 1
ATOM 6100 O O . LEU B 1 392 ? -8.781 -26.188 -28.312 1 89.94 392 LEU B O 1
ATOM 6104 N N . ARG B 1 393 ? -8.078 -24.797 -29.906 1 84.81 393 ARG B N 1
ATOM 6105 C CA . ARG B 1 393 ? -9.391 -24.703 -30.547 1 84.81 393 ARG B CA 1
ATOM 6106 C C . ARG B 1 393 ? -9.789 -26.031 -31.188 1 84.81 393 ARG B C 1
ATOM 6108 O O . ARG B 1 393 ? -10.961 -26.422 -31.141 1 84.81 393 ARG B O 1
ATOM 6115 N N . GLY B 1 394 ? -8.836 -26.625 -31.797 1 78.56 394 GLY B N 1
ATOM 6116 C CA . GLY B 1 394 ? -9.109 -27.922 -32.375 1 78.56 394 GLY B CA 1
ATOM 6117 C C . GLY B 1 394 ? -9.578 -28.953 -31.375 1 78.56 394 GLY B C 1
ATOM 6118 O O . GLY B 1 394 ? -10.477 -29.734 -31.656 1 78.56 394 GLY B O 1
ATOM 6119 N N . ALA B 1 395 ? -9.047 -28.875 -30.266 1 74.94 395 ALA B N 1
ATOM 6120 C CA . ALA B 1 395 ? -9.422 -29.812 -29.203 1 74.94 395 ALA B CA 1
ATOM 6121 C C . ALA B 1 395 ? -10.812 -29.5 -28.672 1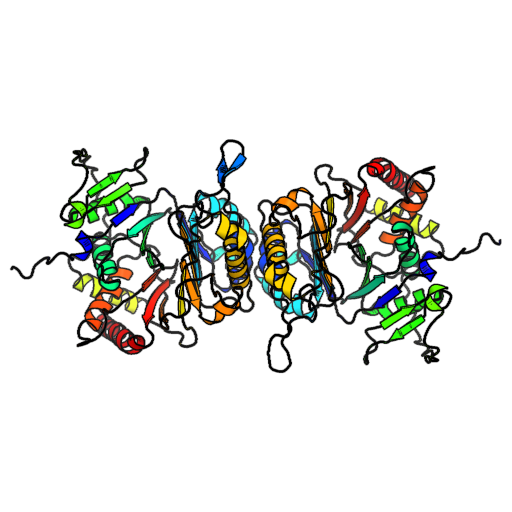 74.94 395 ALA B C 1
ATOM 6123 O O . ALA B 1 395 ? -11.562 -30.406 -28.297 1 74.94 395 ALA B O 1
ATOM 6124 N N . GLN B 1 396 ? -11.156 -28.266 -28.625 1 75.12 396 GLN B N 1
ATOM 6125 C CA . GLN B 1 396 ? -12.469 -27.859 -28.125 1 75.12 396 GLN B CA 1
ATOM 6126 C C . GLN B 1 396 ? -13.586 -28.328 -29.047 1 75.12 396 GLN B C 1
ATOM 6128 O O . GLN B 1 396 ? -14.648 -28.734 -28.594 1 75.12 396 GLN B O 1
ATOM 6133 N N . MET B 1 397 ? -13.273 -28.188 -30.344 1 69 397 MET B N 1
ATOM 6134 C CA . MET B 1 397 ? -14.258 -28.609 -31.328 1 69 397 MET B CA 1
ATOM 6135 C C . MET B 1 397 ? -14.484 -30.109 -31.266 1 69 397 MET B C 1
ATOM 6137 O O . MET B 1 397 ? -15.617 -30.594 -31.422 1 69 397 MET B O 1
ATOM 6141 N N . ASN B 1 398 ? -13.453 -30.781 -30.984 1 64.56 398 ASN B N 1
ATOM 6142 C CA . ASN B 1 398 ? -13.57 -32.219 -30.891 1 64.56 398 ASN B CA 1
ATOM 6143 C C . ASN B 1 398 ? -14.234 -32.656 -29.594 1 64.56 398 ASN B C 1
ATOM 6145 O O . ASN B 1 398 ? -14.836 -33.75 -29.516 1 64.56 398 ASN B O 1
ATOM 6149 N N . GLY B 1 399 ? -14.062 -31.953 -28.609 1 56.53 399 GLY B N 1
ATOM 6150 C CA . GLY B 1 399 ? -14.68 -32.25 -27.328 1 56.53 399 GLY B CA 1
ATOM 6151 C C . GLY B 1 399 ? -16.188 -32.062 -27.328 1 56.53 399 GLY B C 1
ATOM 6152 O O . GLY B 1 399 ? -16.891 -32.656 -26.531 1 56.53 399 GLY B O 1
ATOM 6153 N N . VAL B 1 400 ? -16.719 -31.109 -28.172 1 52.81 400 VAL B N 1
ATOM 6154 C CA . VAL B 1 400 ? -18.156 -30.891 -28.297 1 52.81 400 VAL B CA 1
ATOM 6155 C C . VAL B 1 400 ? -18.797 -32.031 -29.062 1 52.81 400 VAL B C 1
ATOM 6157 O O . VAL B 1 400 ? -19.953 -32.375 -28.844 1 52.81 400 VAL B O 1
ATOM 6160 N N . GLU B 1 401 ? -18.109 -32.625 -29.969 1 47.31 401 GLU B N 1
ATOM 6161 C CA . GLU B 1 401 ? -18.734 -33.656 -30.812 1 47.31 401 GLU B CA 1
ATOM 6162 C C . GLU B 1 401 ? -18.922 -34.969 -30.047 1 47.31 401 GLU B C 1
ATOM 6164 O O . GLU B 1 401 ? -19.688 -35.812 -30.469 1 47.31 401 GLU B O 1
ATOM 6169 N N . HIS B 1 402 ? -18.234 -35.188 -29.109 1 44.59 402 HIS B N 1
ATOM 6170 C CA . HIS B 1 402 ? -18.547 -36.438 -28.422 1 44.59 402 HIS B CA 1
ATOM 6171 C C . HIS B 1 402 ? -19.234 -36.188 -27.094 1 44.59 402 HIS B C 1
ATOM 6173 O O . HIS B 1 402 ? -18.875 -35.281 -26.359 1 44.59 402 HIS B O 1
#

Solvent-accessible surface area (backbone atoms only — not comparable to full-atom values): 43180 Å² total; per-residue (Å²): 131,78,88,52,79,76,66,52,68,43,60,33,46,35,36,36,32,36,48,77,60,51,26,24,46,31,36,31,45,59,87,52,44,56,47,46,37,26,42,52,49,24,60,69,70,61,56,63,42,58,43,98,83,64,44,72,46,74,56,95,44,87,58,36,40,71,53,70,52,35,35,45,31,32,40,86,77,26,32,24,36,36,33,42,42,69,55,46,54,68,50,48,52,70,54,45,73,51,27,14,71,71,53,46,73,59,43,43,68,49,87,62,43,27,30,46,34,39,40,42,62,77,89,49,57,53,37,59,44,51,38,62,61,35,42,49,38,28,38,69,58,43,33,67,39,44,36,53,52,72,86,38,36,34,39,35,30,47,47,88,43,46,66,59,51,52,49,43,43,36,75,72,52,35,42,81,42,66,75,43,95,83,52,62,18,27,40,33,41,21,78,84,14,78,82,57,64,72,82,84,81,74,85,75,83,82,78,81,78,85,76,82,82,76,88,59,81,79,48,50,91,46,71,67,52,34,29,48,50,34,31,30,54,32,48,74,67,69,43,60,81,41,67,61,85,87,49,42,28,36,58,23,27,44,58,76,65,86,40,70,65,55,30,61,71,63,39,47,61,59,45,50,51,43,17,52,48,43,41,74,31,35,87,73,66,64,59,38,36,33,40,39,37,22,50,83,44,50,39,19,35,42,25,34,53,78,56,35,66,47,19,67,78,52,26,63,94,42,43,39,48,81,82,53,73,55,23,32,53,36,36,36,68,37,71,90,48,65,85,70,53,51,32,51,69,34,17,55,50,47,45,46,53,61,58,53,59,74,59,76,94,59,77,81,74,57,49,41,39,42,46,49,71,46,33,41,30,43,34,34,44,56,92,47,43,68,63,51,51,49,36,54,51,53,46,38,58,55,23,66,75,98,132,80,86,54,77,78,64,52,68,44,60,31,47,36,36,36,34,35,48,77,59,49,26,25,46,31,36,31,44,58,88,50,43,56,48,45,39,25,43,52,46,21,61,69,71,60,57,61,42,58,43,98,83,64,45,72,44,74,54,96,44,86,59,36,38,70,52,70,53,34,35,44,31,31,41,87,78,26,31,23,37,37,32,41,42,69,54,47,55,69,52,48,51,69,54,46,74,51,27,14,72,71,52,46,73,59,42,44,67,49,86,60,43,28,30,43,34,38,41,42,64,79,88,51,56,55,38,59,43,52,38,62,62,35,42,49,39,28,38,69,57,42,33,68,39,43,39,53,53,71,86,38,35,36,40,34,31,48,46,90,45,45,68,59,52,52,49,44,42,37,75,73,51,35,41,81,42,65,75,42,93,83,53,64,17,27,40,32,42,21,78,84,14,79,83,57,63,72,83,83,83,76,85,76,84,82,79,82,76,85,76,81,81,75,86,62,79,80,47,49,91,46,71,68,53,36,30,47,51,33,31,29,52,32,48,74,66,70,44,58,81,40,67,63,86,87,50,43,29,36,56,24,28,44,58,75,64,85,40,70,64,55,30,62,72,62,39,48,60,59,45,50,51,40,17,52,48,43,41,74,31,34,85,73,68,62,57,38,35,34,40,39,38,21,49,83,42,50,38,19,35,41,28,34,53,77,55,35,66,48,20,66,77,52,27,63,93,41,43,39,48,82,82,55,73,56,25,34,54,37,35,37,69,36,72,90,50,65,83,72,54,51,32,50,68,35,16,54,49,47,46,47,54,60,58,51,59,73,60,76,95,63,80,80,74,57,49,41,41,43,45,49,71,46,32,38,30,43,35,34,43,57,92,48,43,68,64,50,51,50,37,55,50,54,45,39,58,55,21,68,73,97

Sequence (804 aa):
MGQSLTESTTLLNAQIGFLNTHLALIHIPTEAFPLFVHPILTLLLHNSHLDEDGIAIKPRKSWNFWHPFVNVSITPNECSIVCPRKEAEALFAPLISGLSDTLQNTVSISDEDYSVITIGGEGLEAGQRVLDLTNPLALAGIPIFFITSYYSDFILVPFSARPKVIHALEERGFVFEATDENGEAGQMWNPASPLTSSHHKRPGSASSFDFTNIVSTPPPTSISELQSKTFQLLARHKITPSVDPSIELVTCAGIKDSTPCASETHFTEGKLQLGLTKVLTSFPPPKFFSATFTDAESTSLTMDKRLLEHFPDGGEDLLLGTQGPEQMAITLDLKDLPLESTGIVCGVSSRLTDGMRGRIGREMFNMSYLSTSRAGHVIVYEDELEEVMDALRGAQMNGVEHMGQSLTESTTLLNAQIGFLNTHLALIHIPTEAFPLFVHPILTLLLHNSHLDEDGIAIKPRKSWNFWHPFVNVSITPNECSIVCPRKEAEALFAPLISGLSDTLQNTVSISDEDYSVITIGGEGLEAGQRVLDLTNPLALAGIPIFFITSYYSDFILVPFSARPKVIHALEERGFVFEATDENGEAGQMWNPASPLTSSHHKRPGSASSFDFTNIVSTPPPTSISELQSKTFQLLARHKITPSVDPSIELVTCAGIKDSTPCASETHFTEGKLQLGLTKVLTSFPPPKFFSATFTDAESTSLTMDKRLLEHFPDGGEDLLLGTQGPEQMAITLDLKDLPLESTGIVCGVSSRLTDGMRGRIGREMFNMSYLSTSRAGHVIVYEDELEEVMDALRGAQMNGVEH